Protein AF-A0A3D2FNV0-F1 (afdb_monomer)

Foldseek 3Di:
DQVVCVVVVHHDAEEQDQWDKDADPDPPDPPVPGIDTDAALQQVLVRLLVVLVVLVVVVLPHAYEYEGNDDLQCPLLCLLLVHDDYDDLVQLLFFLHPLLVVSSVVSNVVQCVVQVHPDSQSSNPRPQPDPDSSNSSSVSSVVVSVVSVPDPSNDDDPDPQPALADAFFDFQFDAFDQSLLRQFLQSQPQLQLLLCLLVVNLLSSLVSRCVRFLQLLLQLQFPLSVSQSNGLCVRFAHGFSSSLLSNQSLVPHDDNDQEADAAPPFEEEEEAQALLRLLLLQLLLSPRYQYEYEHLAQDHHPCSLAFFFCLRHPPVSVVSSNVSSVSSNYHYHYNGDCAPVNVVVNVVPGLFYEYQRAFPAADDPPAAPCPPPQADELRVVRRCVSVVVQQADAWEEEQEAQAPSSLRSQLSNLLNHYQYEYEYLADNVQRHYRVVSVVLSVLLVHHYHHQKDFHHWDADPVRKIKTWIFGWDFDAADPVRGTDTDGDPPRIDIDITPHYYYRHFGGHDHPPDDLQQCAADPQQQDGPPPRYGYADCNNVGDDGSSRSSSRSNNNSQSVCVVVVHDDDPDDDDDDPDDPVVLSVLSSDHDHADDQQADRSVPSSHSHHGGDRDDSVNSSVSSVSRSSSSQPPCSLCSSQNLSQKDKFFADWDKFFKWKWFQDPVFIDIDGDDIDTSHHGIRIEGEPVRDPPPCSSVRSRRHNDGCNPNHAYEYQDPVVVVPDQFHWADDQQKIWTHDNNWTKMWGDDDQWIWIDTQFKTWIAGPPPRHTPHMDGDPPDGIDIRPVVRVSNRCCVRPSVPPSRHCPDD

Sequence (807 aa):
MQKKAKENSVEFGLKLTNTLEVQNHKPIFPEYEKMMYMSGRSLHPISINVAAKLQNEFDGQLDISFSAGMDAFNVSDVLAANIKPITVCTDILKPGGYTRLAQYLHEINERFSEKGATTIDEFIFNGSGQTDVHRAGLEKLNLYAESVLDNPAYQKENKHFDSIKTTRTLTAYDCVSAPCIENCATDQEIPEYMHHVAQGDFNSAYETILNTNPMPGVTGSVCDHLCQQKCTRNNLDSTLLIREIKRFAQENSQGVQIEPKPFNGKTIAIVGAGPSGLSCAYFLAMDGFKVDIYEAKPFSGGMVSDAIPVFRLLDESINNDIDLVKSVGVDIHYNSDVDKNMFDTLQKDYDSIYLGAGAQNNKKLNIEGESLPNVMEPLAFLSKVRRGEINELGGRIAVIGGGNTAMDAARTSRRLGADVTIVYRRTMKEMPADIEEIVAALDEGITLEELTAPEKIYANDTENIFLTCSRMALGEADDSGRARPVKIEGSEIDLEFDTIIPSIGQDIAFDFLSWQDLRVNPETNETKIPNVFAGGDVVRGASSVINAVGDGRNAALNMIKAFGHSYSDANDRTLRLDKKEYQKKMAFREYGLTTPHLDPNKRINFDLVTRTLTQEEAMSEADRCLYCDEVCDVCVSVCPNLANLSYMASPKSYPVYSVSKTETGVNSKQDSIFKLSQEPQIINIGDFCNECGNCTTFCPTSGDPYKTKPQFYLSKQTYDLEEKGYWIDGKTLFSKNDGIQSSLKLTDGSYIYNSEAIDVKMDSSNYEILSAQFANGKSDLILSHLAEMISLFENLNQYPLLVSGES

Nearest PDB structures (foldseek):
  5jca-assembly1_L  TM=9.172E-01  e=2.139E-35  Pyrococcus furiosus
  8oh5-assembly1_C  TM=6.919E-01  e=1.071E-43  Sporomusa ovata DSM 2662
  4ylf-assembly1_B  TM=9.169E-01  e=2.251E-33  Thermotoga maritima MSB8
  5jfc-assembly1_L  TM=8.978E-01  e=2.188E-32  Pyrococcus furiosus
  5vj7-assembly1_A  TM=8.859E-01  e=4.537E-31  Pyrococcus furiosus COM1

Secondary structure (DSSP, 8-state):
-HHHHHHTT---EEEE-S-EEEE--STTS-TT--EEEE-GGGGHHHHHHHHHHHHHHTTT-SEEEE-TT--TTTHHHHHHTT--SB--HHHHTSTTGGGGHHHHHHHHHHHHHHTT-SSHHHHHHTTS--SSHHHHHHHHHHHHHHHTTS-GGGSPP------S--SPPP-SS-----HHHHTSTT---HHHHHHHHHTT-HHHHHHHHHTT-S-HHHHHHH---HHHHT-GGGGTS----HHHHHHHHHHH-------PPPP-S-EEEEE--SHHHHHHHHHHHHTT-EEEEE-SSSSSSTHHHHTS-TTTS-HHHHHHHHHHHHHTT-EEETT----HHHHHHHHHHSSEEEE-----EEPP---BTTTSTTB--HHHHHHHHHTTS-----SEEEEE--SHHHHHHHHHHHHTT-EEEEE-SS-GGG--S-HHHHHHHHHTT-EEE-SEEEEEEEE-TTS-EEEEEEEEEEEEE-TTSPEEEEE-TT--EEEEESEEEE---EE---SSS-TTTS---TTT-B-SSTTEEE-THHHHSS--HHHHHHHHHHHHHHHHHHTTPPP-----PPPS--HHHHHHHHHS----PPP-BPPGGGTTSSS-SBPPPPHHHHHHHHHT---TTT---HHHHT-TT--EEEEEPPPEEEEEEEEEEETTEEEEEEEEEEEE--SEEEEEEGGG-----HHHHH-SSSS-HHHHSPEE-SSHHHHHH-SSEEEEETTEEEEEETTEEEEEEEETTEEEEEESSEEEEEETTT--EEEEEEPTT--EEE-HHHHHHHHHHHHHTT-HHHH-S--

Solvent-accessible surface area (backbone atoms only — not comparable to full-atom values): 42926 Å² total; per-residue (Å²): 105,60,69,58,21,59,78,66,78,45,84,65,70,46,75,51,50,67,60,43,85,39,78,45,87,61,91,84,54,61,89,86,52,57,63,40,73,46,46,32,54,70,33,23,50,59,48,44,39,49,48,36,58,50,27,67,77,44,67,31,68,61,45,33,30,42,30,38,30,36,40,54,85,52,47,52,60,43,45,29,25,64,45,50,60,74,42,47,62,76,46,37,56,26,54,24,6,74,56,25,52,58,40,33,52,48,48,39,50,53,56,24,56,79,52,74,26,93,47,72,67,46,43,25,35,54,92,54,89,50,96,45,64,37,56,21,4,42,56,44,28,47,56,49,39,57,54,42,73,79,34,72,86,48,52,85,73,92,71,89,59,92,55,50,55,45,90,50,69,55,46,53,66,57,71,58,51,35,50,32,24,80,56,31,60,41,56,45,57,57,60,55,29,27,48,26,32,40,72,70,36,25,44,62,15,33,52,50,43,48,77,49,39,65,42,42,39,47,44,22,50,67,45,85,54,57,23,42,51,22,28,74,34,63,64,57,55,43,47,61,64,63,40,50,46,44,26,36,23,54,77,64,38,74,87,80,82,76,81,45,44,72,79,66,87,47,39,37,39,27,36,20,38,14,54,13,25,45,25,22,44,36,56,34,16,44,66,6,34,47,34,42,31,32,16,57,44,90,64,67,39,42,60,71,67,36,42,57,52,54,30,60,45,51,68,68,35,45,48,54,24,52,50,52,36,40,69,43,63,43,46,75,42,58,61,35,67,76,50,68,70,50,48,64,45,50,67,72,78,28,74,31,39,38,44,15,66,27,38,75,33,74,47,77,88,87,43,56,49,66,85,39,90,50,44,41,57,46,59,62,49,35,28,34,39,73,73,64,75,44,78,68,72,40,58,37,33,38,24,34,32,45,32,54,68,23,44,50,52,41,52,49,42,41,41,26,62,25,49,39,36,34,36,21,43,43,50,80,90,68,37,76,29,56,62,69,51,54,51,51,35,47,62,63,67,40,43,76,43,54,26,28,37,84,61,36,37,49,66,50,100,82,72,51,31,34,41,32,26,33,36,36,44,80,48,66,58,44,98,84,68,43,59,33,64,38,78,42,85,92,44,71,44,78,44,80,30,68,35,38,29,61,30,72,54,51,36,69,65,61,91,83,57,53,76,76,47,53,44,51,42,93,88,51,22,36,28,74,49,87,60,30,30,49,22,22,26,51,61,74,36,84,75,55,65,51,48,16,30,15,33,9,40,54,33,26,56,34,49,44,42,74,75,72,46,83,87,79,90,83,71,90,78,76,85,89,64,57,73,67,59,46,49,51,61,42,20,44,74,64,76,57,80,72,83,60,55,61,58,53,91,68,64,57,56,70,62,62,37,63,58,77,59,52,70,68,56,38,22,58,46,27,55,68,60,74,44,31,61,70,47,55,65,42,39,35,34,17,29,91,61,60,18,33,43,76,48,76,38,77,62,45,77,34,73,16,38,34,38,36,65,51,101,88,49,71,50,74,42,84,69,52,69,50,68,44,74,51,37,69,38,50,36,24,32,51,85,45,52,79,80,80,51,54,29,32,77,70,28,42,38,59,38,45,52,83,76,47,20,55,34,33,29,83,44,70,72,61,43,70,76,49,45,60,33,32,35,58,56,84,59,30,42,38,37,32,56,86,61,50,54,35,38,40,32,67,51,99,68,26,36,41,36,42,39,80,55,38,37,37,35,27,35,65,88,78,68,46,79,76,45,67,47,68,32,93,96,58,54,71,48,72,39,55,66,56,33,50,51,50,54,49,44,77,59,42,63,76,36,64,80,57,61,62,86,79,131

Mean predicted aligned error: 7.83 Å

Structure (mmCIF, N/CA/C/O backbone):
data_AF-A0A3D2FNV0-F1
#
_entry.id   AF-A0A3D2FNV0-F1
#
loop_
_atom_site.group_PDB
_atom_site.id
_atom_site.type_symbol
_atom_site.label_atom_id
_atom_site.label_alt_id
_atom_site.label_comp_id
_atom_site.label_asym_id
_atom_site.label_entity_id
_atom_site.label_seq_id
_atom_site.pdbx_PDB_ins_code
_atom_site.Cartn_x
_atom_site.Cartn_y
_atom_site.Cartn_z
_atom_site.occupancy
_atom_site.B_iso_or_equiv
_atom_site.auth_seq_id
_atom_site.auth_comp_id
_atom_site.auth_asym_id
_atom_site.auth_atom_id
_atom_site.pdbx_PDB_model_num
ATOM 1 N N . MET A 1 1 ? 48.115 18.702 12.055 1.00 82.12 1 MET A N 1
ATOM 2 C CA . MET A 1 1 ? 47.336 18.275 13.238 1.00 82.12 1 MET A CA 1
ATOM 3 C C . MET A 1 1 ? 48.020 17.161 14.025 1.00 82.12 1 MET A C 1
ATOM 5 O O . MET A 1 1 ? 48.356 17.422 15.167 1.00 82.12 1 MET A O 1
ATOM 9 N N . GLN A 1 2 ? 48.339 15.997 13.442 1.00 83.19 2 GLN A N 1
ATOM 10 C CA . GLN A 1 2 ? 49.035 14.897 14.149 1.00 83.19 2 GLN A CA 1
ATOM 11 C C . GLN A 1 2 ? 50.305 15.325 14.906 1.00 83.19 2 GLN A C 1
ATOM 13 O O . GLN A 1 2 ? 50.488 14.961 16.061 1.00 83.19 2 GLN A O 1
ATOM 18 N N . LYS A 1 3 ? 51.160 16.161 14.295 1.00 87.44 3 LYS A N 1
ATOM 19 C CA . LYS A 1 3 ? 52.331 16.731 14.985 1.00 87.44 3 LYS A CA 1
ATOM 20 C C . LYS A 1 3 ? 51.935 17.501 16.253 1.00 87.44 3 LYS A C 1
ATOM 22 O O . LYS A 1 3 ? 52.532 17.302 17.300 1.00 87.44 3 LYS A O 1
ATOM 27 N N . LYS A 1 4 ? 50.893 18.335 16.163 1.00 92.75 4 LYS A N 1
ATOM 28 C CA . LYS A 1 4 ? 50.377 19.118 17.291 1.00 92.75 4 LYS A CA 1
ATOM 29 C C . LYS A 1 4 ? 49.771 18.217 18.369 1.00 92.75 4 LYS A C 1
ATOM 31 O O . LYS A 1 4 ? 49.969 18.483 19.545 1.00 92.75 4 LYS A O 1
ATOM 36 N N . ALA A 1 5 ? 49.083 17.150 17.972 1.00 90.00 5 ALA A N 1
ATOM 37 C CA . ALA A 1 5 ? 48.528 16.162 18.889 1.00 90.00 5 ALA A CA 1
ATOM 38 C C . ALA A 1 5 ? 49.647 15.468 19.692 1.00 90.00 5 ALA A C 1
ATOM 40 O O . ALA A 1 5 ? 49.638 15.519 20.921 1.00 90.00 5 ALA A O 1
ATOM 41 N N . LYS A 1 6 ? 50.701 14.993 19.005 1.00 89.75 6 LYS A N 1
ATOM 42 C CA . LYS A 1 6 ? 51.916 14.435 19.632 1.00 89.75 6 LYS A CA 1
ATOM 43 C C . LYS A 1 6 ? 52.601 15.421 20.584 1.00 89.75 6 LYS A C 1
ATOM 45 O O . LYS A 1 6 ? 52.977 15.040 21.683 1.00 89.75 6 LYS A O 1
ATOM 50 N N . GLU A 1 7 ? 52.731 16.690 20.191 1.00 96.31 7 GLU A N 1
ATOM 51 C CA . GLU A 1 7 ? 53.299 17.751 21.044 1.00 96.31 7 GLU A CA 1
ATOM 52 C C . GLU A 1 7 ? 52.488 18.007 22.327 1.00 96.31 7 GLU A C 1
ATOM 54 O O . GLU A 1 7 ? 53.035 18.548 23.283 1.00 96.31 7 GLU A O 1
ATOM 59 N N . ASN A 1 8 ? 51.198 17.659 22.347 1.00 95.31 8 ASN A N 1
ATOM 60 C CA . ASN A 1 8 ? 50.289 17.899 23.473 1.00 95.31 8 ASN A CA 1
ATOM 61 C C . ASN A 1 8 ? 49.844 16.600 24.170 1.00 95.31 8 ASN A C 1
ATOM 63 O O . ASN A 1 8 ? 48.942 16.653 25.000 1.00 95.31 8 ASN A O 1
ATOM 67 N N . SER A 1 9 ? 50.455 15.451 23.851 1.00 94.38 9 SER A N 1
ATOM 68 C CA . SER A 1 9 ? 50.088 14.134 24.400 1.00 94.38 9 SER A CA 1
ATOM 69 C C . SER A 1 9 ? 48.603 13.781 24.223 1.00 94.38 9 SER A C 1
ATOM 71 O O . SER A 1 9 ? 47.982 13.213 25.118 1.00 94.38 9 SER A O 1
ATOM 73 N N . VAL A 1 10 ? 48.036 14.132 23.067 1.00 92.06 10 VAL A N 1
ATOM 74 C CA . VAL A 1 10 ? 46.675 13.755 22.655 1.00 92.06 10 VAL A CA 1
ATOM 75 C C . VAL A 1 10 ? 46.711 13.027 21.311 1.00 92.06 10 VAL A C 1
ATOM 77 O O . VAL A 1 10 ? 47.687 13.129 20.565 1.00 92.06 10 VAL A O 1
ATOM 80 N N . GLU A 1 11 ? 45.641 12.304 20.990 1.00 85.81 11 GLU A N 1
ATOM 81 C CA . GLU A 1 11 ? 45.481 11.592 19.719 1.00 85.81 11 GLU A CA 1
ATOM 82 C C . GLU A 1 11 ? 44.755 12.455 18.680 1.00 85.81 11 GLU A C 1
ATOM 84 O O . GLU A 1 11 ? 44.033 13.401 19.005 1.00 85.81 11 GLU A O 1
ATOM 89 N N . PHE A 1 12 ? 44.982 12.154 17.403 1.00 88.69 12 PHE A N 1
ATOM 90 C CA . PHE A 1 12 ? 44.291 12.797 16.292 1.00 88.69 12 PHE A CA 1
ATOM 91 C C . PHE A 1 12 ? 43.546 11.733 15.499 1.00 88.69 12 PHE A C 1
ATOM 93 O O . PHE A 1 12 ? 44.180 10.887 14.878 1.00 88.69 12 PHE A O 1
ATOM 100 N N . GLY A 1 13 ? 42.223 11.845 15.473 1.00 88.88 13 GLY A N 1
ATOM 101 C CA . GLY A 1 13 ? 41.358 11.022 14.641 1.00 88.88 13 GLY A CA 1
ATOM 102 C C . GLY A 1 13 ? 40.460 11.871 13.751 1.00 88.88 13 GLY A C 1
ATOM 103 O O . GLY A 1 13 ? 40.334 13.089 13.921 1.00 88.88 13 GLY A O 1
ATOM 104 N N . LEU A 1 14 ? 39.816 11.206 12.804 1.00 91.88 14 LEU A N 1
ATOM 105 C CA . LEU A 1 14 ? 38.836 11.782 11.900 1.00 91.88 14 LEU A CA 1
ATOM 106 C C . LEU A 1 14 ? 37.479 11.112 12.114 1.00 91.88 14 LEU A C 1
ATOM 108 O O . LEU A 1 14 ? 37.385 9.895 12.223 1.00 91.88 14 LEU A O 1
ATOM 112 N N . LYS A 1 15 ? 36.403 11.900 12.124 1.00 90.69 15 LYS A N 1
ATOM 113 C CA . LYS A 1 15 ? 35.038 11.372 12.068 1.00 90.69 15 LYS A CA 1
ATOM 114 C C . LYS A 1 15 ? 34.492 11.548 10.656 1.00 90.69 15 LYS A C 1
ATOM 116 O O . LYS A 1 15 ? 34.260 12.678 10.231 1.00 90.69 15 LYS A O 1
ATOM 121 N N . LEU A 1 16 ? 34.293 10.447 9.939 1.00 88.19 16 LEU A N 1
ATOM 122 C CA . LEU A 1 16 ? 33.635 10.455 8.635 1.00 88.19 16 LEU A CA 1
ATOM 123 C C . LEU A 1 16 ? 32.112 10.430 8.804 1.00 88.19 16 LEU A C 1
ATOM 125 O O . LEU A 1 16 ? 31.579 9.794 9.711 1.00 88.19 16 LEU A O 1
ATOM 129 N N . THR A 1 17 ? 31.457 11.231 7.963 1.00 73.88 17 THR A N 1
ATOM 130 C CA . THR A 1 17 ? 30.231 11.985 8.270 1.00 73.88 17 THR A CA 1
ATOM 131 C C . THR A 1 17 ? 28.994 11.125 8.568 1.00 73.88 17 THR A C 1
ATOM 133 O O . THR A 1 17 ? 28.921 9.943 8.237 1.00 73.88 17 THR A O 1
ATOM 136 N N . ASN A 1 18 ? 27.995 11.746 9.207 1.00 75.31 18 ASN A N 1
ATOM 137 C CA . ASN A 1 18 ? 26.646 11.186 9.370 1.00 75.31 18 ASN A CA 1
ATOM 138 C C . ASN A 1 18 ? 25.704 11.611 8.224 1.00 75.31 18 ASN A C 1
ATOM 140 O O . ASN A 1 18 ? 24.729 10.930 7.914 1.00 75.31 18 ASN A O 1
ATOM 144 N N . THR A 1 19 ? 25.998 12.758 7.610 1.00 87.69 19 THR A N 1
ATOM 145 C CA . THR A 1 19 ? 25.214 13.387 6.547 1.00 87.69 19 THR A CA 1
ATOM 146 C C . THR A 1 19 ? 26.126 14.111 5.555 1.00 87.69 19 THR A C 1
ATOM 148 O O . THR A 1 19 ? 27.211 14.579 5.914 1.00 87.69 19 THR A O 1
ATOM 151 N N . LEU A 1 20 ? 25.688 14.218 4.305 1.00 90.00 20 LEU A N 1
ATOM 152 C CA . LEU A 1 20 ? 26.332 15.001 3.252 1.00 90.00 20 LEU A CA 1
ATOM 153 C C . LEU A 1 20 ? 25.343 16.044 2.736 1.00 90.00 20 LEU A C 1
ATOM 155 O O . LEU A 1 20 ? 24.227 15.697 2.360 1.00 90.00 20 LEU A O 1
ATOM 159 N N . GLU A 1 21 ? 25.741 17.312 2.733 1.00 90.44 21 GLU A N 1
ATOM 160 C CA . GLU A 1 21 ? 24.933 18.394 2.170 1.00 90.44 21 GLU A CA 1
ATOM 161 C C . GLU A 1 21 ? 24.800 18.222 0.650 1.00 90.44 21 GLU A C 1
ATOM 163 O O . GLU A 1 21 ? 25.788 17.996 -0.052 1.00 90.44 21 GLU A O 1
ATOM 168 N N . VAL A 1 22 ? 23.571 18.310 0.145 1.00 90.19 22 VAL A N 1
ATOM 169 C CA . VAL A 1 22 ? 23.242 18.251 -1.282 1.00 90.19 22 VAL A CA 1
ATOM 170 C C . VAL A 1 22 ? 22.210 19.318 -1.631 1.00 90.19 22 VAL A C 1
ATOM 172 O O . VAL A 1 22 ? 21.491 19.822 -0.768 1.00 90.19 22 VAL A O 1
ATOM 175 N N . GLN A 1 23 ? 22.106 19.655 -2.916 1.00 89.56 23 GLN A N 1
ATOM 176 C CA . GLN A 1 23 ? 21.124 20.626 -3.388 1.00 89.56 23 GLN A CA 1
ATOM 177 C C . GLN A 1 23 ? 19.693 20.126 -3.144 1.00 89.56 23 GLN A C 1
ATOM 179 O O . GLN A 1 23 ? 19.322 19.020 -3.563 1.00 89.56 23 GLN A O 1
ATOM 184 N N . ASN A 1 24 ? 18.872 20.964 -2.509 1.00 85.56 24 ASN A N 1
ATOM 185 C CA . ASN A 1 24 ? 17.446 20.710 -2.409 1.00 85.56 24 ASN A CA 1
ATOM 186 C C . ASN A 1 24 ? 16.794 20.914 -3.783 1.00 85.56 24 ASN A C 1
ATOM 188 O O . ASN A 1 24 ? 16.793 22.007 -4.342 1.00 85.56 24 ASN A O 1
ATOM 192 N N . HIS A 1 25 ? 16.247 19.832 -4.319 1.00 79.00 25 HIS A N 1
ATOM 193 C CA . HIS A 1 25 ? 15.528 19.786 -5.591 1.00 79.00 25 HIS A CA 1
ATOM 194 C C . HIS A 1 25 ? 14.092 19.272 -5.399 1.00 79.00 25 HIS A C 1
ATOM 196 O O . HIS A 1 25 ? 13.415 18.949 -6.376 1.00 79.00 25 HIS A O 1
ATOM 202 N N . LYS A 1 26 ? 13.638 19.131 -4.144 1.00 72.44 26 LYS A N 1
ATOM 203 C CA . LYS A 1 26 ? 12.321 18.594 -3.792 1.00 72.44 26 LYS A CA 1
ATOM 204 C C . LYS A 1 26 ? 11.427 19.689 -3.199 1.00 72.44 26 LYS A C 1
ATOM 206 O O . LYS A 1 26 ? 11.909 20.491 -2.402 1.00 72.44 26 LYS A O 1
ATOM 211 N N . PRO A 1 27 ? 10.110 19.658 -3.462 1.00 70.81 27 PRO A N 1
ATOM 212 C CA . PRO A 1 27 ? 9.153 20.617 -2.904 1.00 70.81 27 PRO A CA 1
ATOM 213 C C . PRO A 1 27 ? 8.766 20.311 -1.440 1.00 70.81 27 PRO A C 1
ATOM 215 O O . PRO A 1 27 ? 7.702 20.709 -0.986 1.00 70.81 27 PRO A O 1
ATOM 218 N N . ILE A 1 28 ? 9.586 19.544 -0.708 1.00 72.56 28 ILE A N 1
ATOM 219 C CA . ILE A 1 28 ? 9.286 19.111 0.670 1.00 72.56 28 ILE A CA 1
ATOM 220 C C . ILE A 1 28 ? 9.625 20.215 1.677 1.00 72.56 28 ILE A C 1
ATOM 222 O O . ILE A 1 28 ? 8.922 20.391 2.669 1.00 72.56 28 ILE A O 1
ATOM 226 N N . PHE A 1 29 ? 10.713 20.944 1.433 1.00 79.25 29 PHE A N 1
ATOM 227 C CA . PHE A 1 29 ? 11.130 22.058 2.275 1.00 79.25 29 PHE A CA 1
ATOM 228 C C . PHE A 1 29 ? 10.614 23.384 1.700 1.00 79.25 29 PHE A C 1
ATOM 230 O O . PHE A 1 29 ? 10.354 23.458 0.495 1.00 79.25 29 PHE A O 1
ATOM 237 N N . PRO A 1 30 ? 10.484 24.438 2.527 1.00 83.00 30 PRO A N 1
ATOM 238 C CA . PRO A 1 30 ? 10.167 25.778 2.041 1.00 83.00 30 PRO A CA 1
ATOM 239 C C . PRO A 1 30 ? 11.104 26.214 0.905 1.00 83.00 30 PRO A C 1
ATOM 241 O O . PRO A 1 30 ? 12.282 25.874 0.927 1.00 83.00 30 PRO A O 1
ATOM 244 N N . GLU A 1 31 ? 10.625 27.019 -0.049 1.00 80.56 31 GLU A N 1
ATOM 245 C CA . GLU A 1 31 ? 11.402 27.414 -1.245 1.00 80.56 31 GLU A CA 1
ATOM 246 C C . GLU A 1 31 ? 12.748 28.096 -0.937 1.00 80.56 31 GLU A C 1
ATOM 248 O O . GLU A 1 31 ? 13.670 28.073 -1.753 1.00 80.56 31 GLU A O 1
ATOM 253 N N . TYR A 1 32 ? 12.880 28.711 0.241 1.00 87.56 32 TYR A N 1
ATOM 254 C CA . TYR A 1 32 ? 14.132 29.329 0.676 1.00 87.56 32 TYR A CA 1
ATOM 255 C C . TYR A 1 32 ? 15.189 28.310 1.130 1.00 87.56 32 TYR A C 1
ATOM 257 O O . TYR A 1 32 ? 16.366 28.666 1.222 1.00 87.56 32 TYR A O 1
ATOM 265 N N . GLU A 1 33 ? 14.795 27.070 1.423 1.00 90.88 33 GLU A N 1
ATOM 266 C CA . GLU A 1 33 ? 15.699 26.005 1.837 1.00 90.88 33 GLU A CA 1
ATOM 267 C C . GLU A 1 33 ? 16.370 25.396 0.604 1.00 90.88 33 GLU A C 1
ATOM 269 O O . GLU A 1 33 ? 15.795 24.581 -0.120 1.00 90.88 33 GLU A O 1
ATOM 274 N N . LYS A 1 34 ? 17.602 25.832 0.333 1.00 88.38 34 LYS A N 1
ATOM 275 C CA . LYS A 1 34 ? 18.362 25.433 -0.863 1.00 88.38 34 LYS A CA 1
ATOM 276 C C . LYS A 1 34 ? 19.152 24.142 -0.671 1.00 88.38 34 LYS A C 1
ATOM 278 O O . LYS A 1 34 ? 19.673 23.608 -1.653 1.00 88.38 34 LYS A O 1
ATOM 283 N N . MET A 1 35 ? 19.254 23.649 0.561 1.00 90.38 35 MET A N 1
ATOM 284 C CA . MET A 1 35 ? 20.056 22.481 0.912 1.00 90.38 35 MET A CA 1
ATOM 285 C C . MET A 1 35 ? 19.207 21.394 1.570 1.00 90.38 35 MET A C 1
ATOM 287 O O . MET A 1 35 ? 18.215 21.650 2.242 1.00 90.38 35 MET A O 1
ATOM 291 N N . MET A 1 36 ? 19.606 20.146 1.364 1.00 89.25 36 MET A N 1
ATOM 292 C CA . MET A 1 36 ? 19.094 18.990 2.091 1.00 89.25 36 MET A CA 1
ATOM 293 C C . MET A 1 36 ? 20.257 18.050 2.417 1.00 89.25 36 MET A C 1
ATOM 295 O O . MET A 1 36 ? 21.353 18.193 1.878 1.00 89.25 36 MET A O 1
ATOM 299 N N . TYR A 1 37 ? 20.035 17.073 3.293 1.00 88.19 37 TYR A N 1
ATOM 300 C CA . TYR A 1 37 ? 21.086 16.152 3.724 1.00 88.19 37 TYR A CA 1
ATOM 301 C C . TYR A 1 37 ? 20.868 14.751 3.151 1.00 88.19 37 TYR A C 1
ATOM 303 O O . TYR A 1 37 ? 19.834 14.126 3.381 1.00 88.19 37 TYR A O 1
ATOM 311 N N . MET A 1 38 ? 21.867 14.241 2.434 1.00 87.81 38 MET A N 1
ATOM 312 C CA . MET A 1 38 ? 21.982 12.830 2.084 1.00 87.81 38 MET A CA 1
ATOM 313 C C . MET A 1 38 ? 22.518 12.053 3.291 1.00 87.81 38 MET A C 1
ATOM 315 O O . MET A 1 38 ? 23.498 12.458 3.914 1.00 87.81 38 MET A O 1
ATOM 319 N N . SER A 1 39 ? 21.896 10.925 3.618 1.00 88.44 39 SER A N 1
ATOM 320 C CA . SER A 1 39 ? 22.317 10.034 4.701 1.00 88.44 39 SER A CA 1
ATOM 321 C C . SER A 1 39 ? 21.977 8.582 4.365 1.00 88.44 39 SER A C 1
ATOM 323 O O . SER A 1 39 ? 21.371 8.294 3.331 1.00 88.44 39 SER A O 1
ATOM 325 N N . GLY A 1 40 ? 22.365 7.654 5.241 1.00 88.12 40 GLY A N 1
ATOM 326 C CA . GLY A 1 40 ? 22.026 6.246 5.077 1.00 88.12 40 GLY A CA 1
ATOM 327 C C . GLY A 1 40 ? 22.731 5.597 3.881 1.00 88.12 40 GLY A C 1
ATOM 328 O O . GLY A 1 40 ? 23.848 5.961 3.517 1.00 88.12 40 GLY A O 1
ATOM 329 N N . ARG A 1 41 ? 22.049 4.624 3.275 1.00 88.94 41 ARG A N 1
ATOM 330 C CA . ARG A 1 41 ? 22.549 3.722 2.227 1.00 88.94 41 ARG A CA 1
ATOM 331 C C . ARG A 1 41 ? 23.262 4.436 1.073 1.00 88.94 41 ARG A C 1
ATOM 333 O O . ARG A 1 41 ? 24.343 4.024 0.681 1.00 88.94 41 ARG A O 1
ATOM 340 N N . SER A 1 42 ? 22.707 5.542 0.576 1.00 89.00 42 SER A N 1
ATOM 341 C CA . SER A 1 42 ? 23.282 6.280 -0.559 1.00 89.00 42 SER A CA 1
ATOM 342 C C . SER A 1 42 ? 24.590 7.005 -0.227 1.00 89.00 42 SER A C 1
ATOM 344 O O . SER A 1 42 ? 25.377 7.286 -1.125 1.00 89.00 42 SER A O 1
ATOM 346 N N . LEU A 1 43 ? 24.832 7.324 1.050 1.00 92.62 43 LEU A N 1
ATOM 347 C CA . LEU A 1 43 ? 26.064 7.984 1.488 1.00 92.62 43 LEU A CA 1
ATOM 348 C C . LEU A 1 43 ? 27.229 6.989 1.634 1.00 92.62 43 LEU A C 1
ATOM 350 O O . LEU A 1 43 ? 28.390 7.385 1.519 1.00 92.62 43 LEU A O 1
ATOM 354 N N . HIS A 1 44 ? 26.932 5.705 1.859 1.00 94.69 44 HIS A N 1
ATOM 355 C CA . HIS A 1 44 ? 27.939 4.698 2.185 1.00 94.69 44 HIS A CA 1
ATOM 356 C C . HIS A 1 44 ? 29.044 4.561 1.119 1.00 94.69 44 HIS A C 1
ATOM 358 O O . HIS A 1 44 ? 30.213 4.700 1.495 1.00 94.69 44 HIS A O 1
ATOM 364 N N . PRO A 1 45 ? 28.743 4.405 -0.194 1.00 94.81 45 PRO A N 1
ATOM 365 C CA . PRO A 1 45 ? 29.787 4.258 -1.212 1.00 94.81 45 PRO A CA 1
ATOM 366 C C . PRO A 1 45 ? 30.719 5.465 -1.292 1.00 94.81 45 PRO A C 1
ATOM 368 O O . PRO A 1 45 ? 31.928 5.310 -1.455 1.00 94.81 45 PRO A O 1
ATOM 371 N N . ILE A 1 46 ? 30.171 6.672 -1.121 1.00 94.31 46 ILE A N 1
ATOM 372 C CA . ILE A 1 46 ? 30.941 7.919 -1.138 1.00 94.31 46 ILE A CA 1
ATOM 373 C C . ILE A 1 46 ? 31.902 7.938 0.052 1.00 94.31 46 ILE A C 1
ATOM 375 O O . ILE A 1 46 ? 33.105 8.145 -0.112 1.00 94.31 46 ILE A O 1
ATOM 379 N N . SER A 1 47 ? 31.385 7.711 1.259 1.00 95.12 47 SER A N 1
ATOM 380 C CA . SER A 1 47 ? 32.172 7.836 2.483 1.00 95.12 47 SER A CA 1
ATOM 381 C C . SER A 1 47 ? 33.221 6.745 2.642 1.00 95.12 47 SER A C 1
ATOM 383 O O . SER A 1 47 ? 34.319 7.055 3.105 1.00 95.12 47 SER A O 1
ATOM 385 N N . ILE A 1 48 ? 32.941 5.502 2.237 1.00 96.44 48 ILE A N 1
ATOM 386 C CA . ILE A 1 48 ? 33.942 4.430 2.309 1.00 96.44 48 ILE A CA 1
ATOM 387 C C . ILE A 1 48 ? 35.067 4.638 1.287 1.00 96.44 48 ILE A C 1
ATOM 389 O O . ILE A 1 48 ? 36.233 4.438 1.613 1.00 96.44 48 ILE A O 1
ATOM 393 N N . ASN A 1 49 ? 34.760 5.170 0.098 1.00 96.88 49 ASN A N 1
ATOM 394 C CA . ASN A 1 49 ? 35.780 5.555 -0.881 1.00 96.88 49 ASN A CA 1
ATOM 395 C C . ASN A 1 49 ? 36.624 6.748 -0.404 1.00 96.88 49 ASN A C 1
ATOM 397 O O . ASN A 1 49 ? 37.827 6.807 -0.661 1.00 96.88 49 ASN A O 1
ATOM 401 N N . VAL A 1 50 ? 36.033 7.696 0.333 1.00 95.94 50 VAL A N 1
ATOM 402 C CA . VAL A 1 50 ? 36.796 8.757 1.014 1.00 95.94 50 VAL A CA 1
ATOM 403 C C . VAL A 1 50 ? 37.689 8.170 2.110 1.00 95.94 50 VAL A C 1
ATOM 405 O O . VAL A 1 50 ? 38.852 8.561 2.206 1.00 95.94 50 VAL A O 1
ATOM 408 N N . ALA A 1 51 ? 37.187 7.214 2.899 1.00 96.31 51 ALA A N 1
ATOM 409 C CA . ALA A 1 51 ? 37.979 6.520 3.912 1.00 96.31 51 ALA A CA 1
ATOM 410 C C . ALA A 1 51 ? 39.182 5.804 3.286 1.00 96.31 51 ALA A C 1
ATOM 412 O O . ALA A 1 51 ? 40.296 5.975 3.772 1.00 96.31 51 ALA A O 1
ATOM 413 N N . ALA A 1 52 ? 38.980 5.087 2.176 1.00 97.50 52 ALA A N 1
ATOM 414 C CA . ALA A 1 52 ? 40.051 4.431 1.431 1.00 97.50 52 ALA A CA 1
ATOM 415 C C . ALA A 1 52 ? 41.107 5.439 0.963 1.00 97.50 52 ALA A C 1
ATOM 417 O O . ALA A 1 52 ? 42.293 5.262 1.235 1.00 97.50 52 ALA A O 1
ATOM 418 N N . LYS A 1 53 ? 40.701 6.550 0.335 1.00 97.19 53 LYS A N 1
ATOM 419 C CA . LYS A 1 53 ? 41.640 7.601 -0.103 1.00 97.19 53 LYS A CA 1
ATOM 420 C C . LYS A 1 53 ? 42.484 8.149 1.046 1.00 97.19 53 LYS A C 1
ATOM 422 O O . LYS A 1 53 ? 43.691 8.294 0.898 1.00 97.19 53 LYS A O 1
ATOM 427 N N . LEU A 1 54 ? 41.856 8.434 2.186 1.00 95.00 54 LEU A N 1
ATOM 428 C CA . LEU A 1 54 ? 42.560 8.937 3.362 1.00 95.00 54 LEU A CA 1
ATOM 429 C C . LEU A 1 54 ? 43.493 7.876 3.944 1.00 95.00 54 LEU A C 1
ATOM 431 O O . LEU A 1 54 ? 44.656 8.165 4.185 1.00 95.00 54 LEU A O 1
ATOM 435 N N . GLN A 1 55 ? 43.031 6.643 4.127 1.00 95.44 55 GLN A N 1
ATOM 436 C CA . GLN A 1 55 ? 43.874 5.597 4.698 1.00 95.44 55 GLN A CA 1
ATOM 437 C C . GLN A 1 55 ? 45.074 5.253 3.810 1.00 95.44 55 GLN A C 1
ATOM 439 O O . GLN A 1 55 ? 46.133 4.965 4.354 1.00 95.44 55 GLN A O 1
ATOM 444 N N . ASN A 1 56 ? 44.966 5.351 2.480 1.00 96.44 56 ASN A N 1
ATOM 445 C CA . ASN A 1 56 ? 46.128 5.200 1.594 1.00 96.44 56 ASN A CA 1
ATOM 446 C C . ASN A 1 56 ? 47.165 6.326 1.781 1.00 96.44 56 ASN A C 1
ATOM 448 O O . ASN A 1 56 ? 48.356 6.060 1.693 1.00 96.44 56 ASN A O 1
ATOM 452 N N . GLU A 1 57 ? 46.743 7.559 2.080 1.00 94.69 57 GLU A N 1
ATOM 453 C CA . GLU A 1 57 ? 47.663 8.675 2.378 1.00 94.69 57 GLU A CA 1
ATOM 454 C C . GLU A 1 57 ? 48.353 8.516 3.746 1.00 94.69 57 GLU A C 1
ATOM 456 O O . GLU A 1 57 ? 49.455 9.013 3.962 1.00 94.69 57 GLU A O 1
ATOM 461 N N . PHE A 1 58 ? 47.701 7.824 4.683 1.00 91.81 58 PHE A N 1
ATOM 462 C CA . PHE A 1 58 ? 48.177 7.634 6.056 1.00 91.81 58 PHE A CA 1
ATOM 463 C C . PHE A 1 58 ? 48.658 6.203 6.349 1.00 91.81 58 PHE A C 1
ATOM 465 O O . PHE A 1 58 ? 48.782 5.840 7.520 1.00 91.81 58 PHE A O 1
ATOM 472 N N . ASP A 1 59 ? 48.915 5.384 5.325 1.00 90.69 59 ASP A N 1
ATOM 473 C CA . ASP A 1 59 ? 49.367 3.988 5.449 1.00 90.69 59 ASP A CA 1
ATOM 474 C C . ASP A 1 59 ? 48.510 3.133 6.415 1.00 90.69 59 ASP A C 1
ATOM 476 O O . ASP A 1 59 ? 49.024 2.298 7.163 1.00 90.69 59 ASP A O 1
ATOM 480 N N . GLY A 1 60 ? 47.193 3.366 6.450 1.00 91.44 60 GLY A N 1
ATOM 481 C CA . GLY A 1 60 ? 46.248 2.666 7.332 1.00 91.44 60 GLY A CA 1
ATOM 482 C C . GLY A 1 60 ? 46.297 3.089 8.808 1.00 91.44 60 GLY A C 1
ATOM 483 O O . GLY A 1 60 ? 45.633 2.472 9.645 1.00 91.44 60 GLY A O 1
ATOM 484 N N . GLN A 1 61 ? 47.090 4.108 9.158 1.00 90.19 61 GLN A N 1
ATOM 485 C CA . GLN A 1 61 ? 47.310 4.545 10.545 1.00 90.19 61 GLN A CA 1
ATOM 486 C C . GLN A 1 61 ? 46.375 5.667 11.006 1.00 90.19 61 GLN A C 1
ATOM 488 O O . GLN A 1 61 ? 46.482 6.115 12.147 1.00 90.19 61 GLN A O 1
ATOM 493 N N . LEU A 1 62 ? 45.505 6.190 10.139 1.00 91.12 62 LEU A N 1
ATOM 494 C CA . LEU A 1 62 ? 44.580 7.241 10.548 1.00 91.12 62 LEU A CA 1
ATOM 495 C C . LEU A 1 62 ? 43.431 6.626 11.352 1.00 91.12 62 LEU A C 1
ATOM 497 O O . LEU A 1 62 ? 42.693 5.791 10.835 1.00 91.12 62 LEU A O 1
ATOM 501 N N . ASP A 1 63 ? 43.227 7.086 12.584 1.00 90.06 63 ASP A N 1
ATOM 502 C CA . ASP A 1 63 ? 42.059 6.683 13.366 1.00 90.06 63 ASP A CA 1
ATOM 503 C C . ASP A 1 63 ? 40.793 7.299 12.766 1.00 90.06 63 ASP A C 1
ATOM 505 O O . ASP A 1 63 ? 40.640 8.524 12.716 1.00 90.06 63 ASP A O 1
ATOM 509 N N . ILE A 1 64 ? 39.876 6.449 12.299 1.00 93.56 64 ILE A N 1
ATOM 510 C CA . ILE A 1 64 ? 38.619 6.864 11.673 1.00 93.56 64 ILE A CA 1
ATOM 511 C C . ILE A 1 64 ? 37.436 6.336 12.482 1.00 93.56 64 ILE A C 1
ATOM 513 O O . ILE A 1 64 ? 37.196 5.133 12.547 1.00 93.56 64 ILE A O 1
ATOM 517 N N . SER A 1 65 ? 36.628 7.257 13.010 1.00 93.50 65 SER A N 1
ATOM 518 C CA . SER A 1 65 ? 35.257 6.959 13.427 1.00 93.50 65 SER A CA 1
ATOM 519 C C . SER A 1 65 ? 34.314 7.089 12.232 1.00 93.50 65 SER A C 1
ATOM 521 O O . SER A 1 65 ? 34.406 8.058 11.475 1.00 93.50 65 SER A O 1
ATOM 523 N N . PHE A 1 66 ? 33.397 6.136 12.062 1.00 94.31 66 PHE A N 1
ATOM 524 C CA . PHE A 1 66 ? 32.585 6.024 10.849 1.00 94.31 66 PHE A CA 1
ATOM 525 C C . PHE A 1 66 ? 31.093 5.861 11.157 1.00 94.31 66 PHE A C 1
ATOM 527 O O . PHE A 1 66 ? 30.712 5.049 11.998 1.00 94.31 66 PHE A O 1
ATOM 534 N N . SER A 1 67 ? 30.245 6.637 10.474 1.00 92.50 67 SER A N 1
ATOM 535 C CA . SER A 1 67 ? 28.777 6.587 10.624 1.00 92.50 67 SER A CA 1
ATOM 536 C C . SER A 1 67 ? 27.994 6.452 9.315 1.00 92.50 67 SER A C 1
ATOM 538 O O . SER A 1 67 ? 26.791 6.208 9.336 1.00 92.50 67 SER A O 1
ATOM 540 N N . ALA A 1 68 ? 28.647 6.643 8.172 1.00 91.94 68 ALA A N 1
ATOM 541 C CA . ALA A 1 68 ? 27.982 6.868 6.898 1.00 91.94 68 ALA A CA 1
ATOM 542 C C . ALA A 1 68 ? 27.280 5.615 6.357 1.00 91.94 68 ALA A C 1
ATOM 544 O O . ALA A 1 68 ? 27.919 4.726 5.798 1.00 91.94 68 ALA A O 1
ATOM 545 N N . GLY A 1 69 ? 25.954 5.559 6.505 1.00 90.88 69 GLY A N 1
ATOM 546 C CA . GLY A 1 69 ? 25.136 4.475 5.956 1.00 90.88 69 GLY A CA 1
ATOM 547 C C . GLY A 1 69 ? 25.435 3.103 6.545 1.00 90.88 69 GLY A C 1
ATOM 548 O O . GLY A 1 69 ? 25.278 2.100 5.855 1.00 90.88 69 GLY A O 1
ATOM 549 N N . MET A 1 70 ? 25.892 3.072 7.797 1.00 93.69 70 MET A N 1
ATOM 550 C CA . MET A 1 70 ? 26.159 1.829 8.510 1.00 93.69 70 MET A CA 1
ATOM 551 C C . MET A 1 70 ? 24.870 1.090 8.813 1.00 93.69 70 MET A C 1
ATOM 553 O O . MET A 1 70 ? 23.932 1.676 9.357 1.00 93.69 70 MET A O 1
ATOM 557 N N . ASP A 1 71 ? 24.863 -0.195 8.498 1.00 94.31 71 ASP A N 1
ATOM 558 C CA . ASP A 1 71 ? 23.733 -1.093 8.658 1.00 94.31 71 ASP A CA 1
ATOM 559 C C . ASP A 1 71 ? 24.223 -2.485 9.120 1.00 94.31 71 ASP A C 1
ATOM 561 O O . ASP A 1 71 ? 25.430 -2.718 9.241 1.00 94.31 71 ASP A O 1
ATOM 565 N N . ALA A 1 72 ? 23.305 -3.385 9.479 1.00 94.75 72 ALA A N 1
ATOM 566 C CA . ALA A 1 72 ? 23.672 -4.714 9.981 1.00 94.75 72 ALA A CA 1
ATOM 567 C C . ALA A 1 72 ? 24.493 -5.552 8.979 1.00 94.75 72 ALA A C 1
ATOM 569 O O . ALA A 1 72 ? 25.274 -6.395 9.407 1.00 94.75 72 ALA A O 1
ATOM 570 N N . PHE A 1 73 ? 24.358 -5.303 7.675 1.00 94.56 73 PHE A N 1
ATOM 571 C CA . PHE A 1 73 ? 24.964 -6.121 6.624 1.00 94.56 73 PHE A CA 1
ATOM 572 C C . PHE A 1 73 ? 26.367 -5.649 6.237 1.00 94.56 73 PHE A C 1
ATOM 574 O O . PHE A 1 73 ? 27.183 -6.457 5.806 1.00 94.56 73 PHE A O 1
ATOM 581 N N . ASN A 1 74 ? 26.679 -4.360 6.415 1.00 95.56 74 ASN A N 1
ATOM 582 C CA . ASN A 1 74 ? 27.996 -3.807 6.075 1.00 95.56 74 ASN A CA 1
ATOM 583 C C . ASN A 1 74 ? 28.938 -3.590 7.273 1.00 95.56 74 ASN A C 1
ATOM 585 O O . ASN A 1 74 ? 30.122 -3.297 7.088 1.00 95.56 74 ASN A O 1
ATOM 589 N N . VAL A 1 75 ? 28.451 -3.746 8.509 1.00 95.62 75 VAL A N 1
ATOM 590 C CA . VAL A 1 75 ? 29.258 -3.543 9.726 1.00 95.62 75 VAL A CA 1
ATOM 591 C C . VAL A 1 75 ? 30.510 -4.418 9.762 1.00 95.62 75 VAL A C 1
ATOM 593 O O . VAL A 1 75 ? 31.586 -3.936 10.119 1.00 95.62 75 VAL A O 1
ATOM 596 N N . SER A 1 76 ? 30.387 -5.679 9.351 1.00 95.69 76 SER A N 1
ATOM 597 C CA . SER A 1 76 ? 31.484 -6.643 9.371 1.00 95.69 76 SER A CA 1
ATOM 598 C C . SER A 1 76 ? 32.577 -6.259 8.374 1.00 95.69 76 SER A C 1
ATOM 600 O O . SER A 1 76 ? 33.755 -6.337 8.713 1.00 95.69 76 SER A O 1
ATOM 602 N N . ASP A 1 77 ? 32.221 -5.758 7.189 1.00 95.75 77 ASP A N 1
ATOM 603 C CA . ASP A 1 77 ? 33.202 -5.338 6.182 1.00 95.75 77 ASP A CA 1
ATOM 604 C C . ASP A 1 77 ? 33.964 -4.075 6.631 1.00 95.75 77 ASP A C 1
ATOM 606 O O . ASP A 1 77 ? 35.185 -3.983 6.477 1.00 95.75 77 ASP A O 1
ATOM 610 N N . VAL A 1 78 ? 33.281 -3.135 7.297 1.00 95.75 78 VAL A N 1
ATOM 611 C CA . VAL A 1 78 ? 33.912 -1.928 7.866 1.00 95.75 78 VAL A CA 1
ATOM 612 C C . VAL A 1 78 ? 34.814 -2.257 9.063 1.00 95.75 78 VAL A C 1
ATOM 614 O O . VAL A 1 78 ? 35.900 -1.686 9.189 1.00 95.75 78 VAL A O 1
ATOM 617 N N . LEU A 1 79 ? 34.431 -3.216 9.914 1.00 95.50 79 LEU A N 1
ATOM 618 C CA . LEU A 1 79 ? 35.309 -3.727 10.977 1.00 95.50 79 LEU A CA 1
ATOM 619 C C . LEU A 1 79 ? 36.556 -4.405 10.396 1.00 95.50 79 LEU A C 1
ATOM 621 O O . LEU A 1 79 ? 37.665 -4.170 10.879 1.00 95.50 79 LEU A O 1
ATOM 625 N N . ALA A 1 80 ? 36.389 -5.199 9.336 1.00 95.25 80 ALA A N 1
ATOM 626 C CA . ALA A 1 80 ? 37.479 -5.848 8.607 1.00 95.25 80 ALA A CA 1
ATOM 627 C C . ALA A 1 80 ? 38.465 -4.836 7.996 1.00 95.25 80 ALA A C 1
ATOM 629 O O . ALA A 1 80 ? 39.658 -5.125 7.916 1.00 95.25 80 ALA A O 1
ATOM 630 N N . ALA A 1 81 ? 37.991 -3.643 7.634 1.00 95.69 81 ALA A N 1
ATOM 631 C CA . ALA A 1 81 ? 38.797 -2.513 7.170 1.00 95.69 81 ALA A CA 1
ATOM 632 C C . ALA A 1 81 ? 39.573 -1.780 8.291 1.00 95.69 81 ALA A C 1
ATOM 634 O O . ALA A 1 81 ? 40.186 -0.742 8.040 1.00 95.69 81 ALA A O 1
ATOM 635 N N . ASN A 1 82 ? 39.553 -2.294 9.529 1.00 94.94 82 ASN A N 1
ATOM 636 C CA . ASN A 1 82 ? 40.136 -1.670 10.723 1.00 94.94 82 ASN A CA 1
ATOM 637 C C . ASN A 1 82 ? 39.589 -0.254 11.015 1.00 94.94 82 ASN A C 1
ATOM 639 O O . ASN A 1 82 ? 40.286 0.593 11.572 1.00 94.94 82 ASN A O 1
ATOM 643 N N . ILE A 1 83 ? 38.331 0.014 10.653 1.00 94.31 83 ILE A N 1
ATOM 644 C CA . ILE A 1 83 ? 37.662 1.291 10.926 1.00 94.31 83 ILE A CA 1
ATOM 645 C C . ILE A 1 83 ? 36.814 1.154 12.193 1.00 94.31 83 ILE A C 1
ATOM 647 O O . ILE A 1 83 ? 35.860 0.377 12.246 1.00 94.31 83 ILE A O 1
ATOM 651 N N . LYS A 1 84 ? 37.162 1.922 13.231 1.00 91.75 84 LYS A N 1
ATOM 652 C CA . LYS A 1 84 ? 36.495 1.916 14.540 1.00 91.75 84 LYS A CA 1
ATOM 653 C C . LYS A 1 84 ? 36.757 3.233 15.294 1.00 91.75 84 LYS A C 1
ATOM 655 O O . LYS A 1 84 ? 37.855 3.771 15.186 1.00 91.75 84 LYS A O 1
ATOM 660 N N . PRO A 1 85 ? 35.796 3.747 16.093 1.00 92.94 85 PRO A N 1
ATOM 661 C CA . PRO A 1 85 ? 34.478 3.175 16.389 1.00 92.94 85 PRO A CA 1
ATOM 662 C C . PRO A 1 85 ? 33.431 3.426 15.288 1.00 92.94 85 PRO A C 1
ATOM 664 O O . PRO A 1 85 ? 33.465 4.446 14.592 1.00 92.94 85 PRO A O 1
ATOM 667 N N . ILE A 1 86 ? 32.459 2.513 15.192 1.00 93.44 86 ILE A N 1
ATOM 668 C CA . ILE A 1 86 ? 31.343 2.549 14.235 1.00 93.44 86 ILE A CA 1
ATOM 669 C C . ILE A 1 86 ? 30.076 3.071 14.925 1.00 93.44 86 ILE A C 1
ATOM 671 O O . ILE A 1 86 ? 29.727 2.637 16.020 1.00 93.44 86 ILE A O 1
ATOM 675 N N . THR A 1 87 ? 29.369 3.997 14.279 1.00 92.25 87 THR A N 1
ATOM 676 C CA . THR A 1 87 ? 28.060 4.508 14.717 1.00 92.25 87 THR A CA 1
ATOM 677 C C . THR A 1 87 ? 26.966 4.042 13.760 1.00 92.25 87 THR A C 1
ATOM 679 O O . THR A 1 87 ? 27.101 4.202 12.552 1.00 92.25 87 THR A O 1
ATOM 682 N N . VAL A 1 88 ? 25.861 3.522 14.299 1.00 91.75 88 VAL A N 1
ATOM 683 C CA . VAL A 1 88 ? 24.786 2.865 13.523 1.00 91.75 88 VAL A CA 1
ATOM 684 C C . VAL A 1 88 ? 23.432 3.582 13.596 1.00 91.75 88 VAL A C 1
ATOM 686 O O . VAL A 1 88 ? 22.405 3.035 13.200 1.00 91.75 88 VAL A O 1
ATOM 689 N N . CYS A 1 89 ? 23.409 4.823 14.100 1.00 87.31 89 CYS A N 1
ATOM 690 C CA . CYS A 1 89 ? 22.173 5.552 14.404 1.00 87.31 89 CYS A CA 1
ATOM 691 C C . CYS A 1 89 ? 21.182 5.596 13.230 1.00 87.31 89 CYS A C 1
ATOM 693 O O . CYS A 1 89 ? 19.988 5.432 13.438 1.00 87.31 89 CYS A O 1
ATOM 695 N N . THR A 1 90 ? 21.651 5.770 11.989 1.00 85.50 90 THR A N 1
ATOM 696 C CA . THR A 1 90 ? 20.751 5.879 10.826 1.00 85.50 90 THR A CA 1
ATOM 697 C C . THR A 1 90 ? 19.930 4.615 10.536 1.00 85.50 90 THR A C 1
ATOM 699 O O . THR A 1 90 ? 18.874 4.727 9.916 1.00 85.50 90 THR A O 1
ATOM 702 N N . ASP A 1 91 ? 20.383 3.438 10.983 1.00 90.31 91 ASP A N 1
ATOM 703 C CA . ASP A 1 91 ? 19.669 2.166 10.800 1.00 90.31 91 ASP A CA 1
ATOM 704 C C . ASP A 1 91 ? 18.757 1.841 11.994 1.00 90.31 91 ASP A C 1
ATOM 706 O O . ASP A 1 91 ? 17.614 1.420 11.819 1.00 90.31 91 ASP A O 1
ATOM 710 N N . ILE A 1 92 ? 19.211 2.115 13.223 1.00 91.19 92 ILE A N 1
ATOM 711 C CA . ILE A 1 92 ? 18.414 1.884 14.446 1.00 91.19 92 ILE A CA 1
ATOM 712 C C . ILE A 1 92 ? 17.315 2.935 14.672 1.00 91.19 92 ILE A C 1
ATOM 714 O O . ILE A 1 92 ? 16.463 2.748 15.530 1.00 91.19 92 ILE A O 1
ATOM 718 N N . LEU A 1 93 ? 17.308 4.041 13.918 1.00 89.62 93 LEU A N 1
ATOM 719 C CA . LEU A 1 93 ? 16.217 5.029 13.921 1.00 89.62 93 LEU A CA 1
ATOM 720 C C . LEU A 1 93 ? 15.064 4.664 12.968 1.00 89.62 93 LEU A C 1
ATOM 722 O O . LEU A 1 93 ? 14.104 5.424 12.849 1.00 89.62 93 LEU A O 1
ATOM 726 N N . LYS A 1 94 ? 15.140 3.519 12.287 1.00 91.00 94 LYS A N 1
ATOM 727 C CA . LYS A 1 94 ? 14.082 2.978 11.419 1.00 91.00 94 LYS A CA 1
ATOM 728 C C . LYS A 1 94 ? 13.238 1.939 12.170 1.00 91.00 94 LYS A C 1
ATOM 730 O O . LYS A 1 94 ? 13.666 1.500 13.242 1.00 91.00 94 LYS A O 1
ATOM 735 N N . PRO A 1 95 ? 12.063 1.518 11.646 1.00 92.00 95 PRO A N 1
ATOM 736 C CA . PRO A 1 95 ? 11.261 0.435 12.231 1.00 92.00 95 PRO A CA 1
ATOM 737 C C . PRO A 1 95 ? 12.142 -0.734 12.644 1.00 92.00 95 PRO A C 1
ATOM 739 O O . PRO A 1 95 ? 13.057 -1.040 11.897 1.00 92.00 95 PRO A O 1
ATOM 742 N N . GLY A 1 96 ? 11.931 -1.316 13.825 1.00 91.62 96 GLY A N 1
ATOM 743 C CA . GLY A 1 96 ? 12.824 -2.307 14.456 1.00 91.62 96 GLY A CA 1
ATOM 744 C C . GLY A 1 96 ? 13.760 -1.710 15.514 1.00 91.62 96 GLY A C 1
ATOM 745 O O . GLY A 1 96 ? 14.083 -2.370 16.504 1.00 91.62 96 GLY A O 1
ATOM 746 N N . GLY A 1 97 ? 14.107 -0.428 15.403 1.00 92.75 97 GLY A N 1
ATOM 747 C CA . GLY A 1 97 ? 14.665 0.319 16.525 1.00 92.75 97 GLY A CA 1
ATOM 748 C C . GLY A 1 97 ? 15.979 -0.232 17.075 1.00 92.75 97 GLY A C 1
ATOM 749 O O . GLY A 1 97 ? 16.782 -0.852 16.380 1.00 92.75 97 GLY A O 1
ATOM 750 N N . TYR A 1 98 ? 16.143 -0.094 18.391 1.00 92.38 98 TYR A N 1
ATOM 751 C CA . TYR A 1 98 ? 17.251 -0.694 19.139 1.00 92.38 98 TYR A CA 1
ATOM 752 C C . TYR A 1 98 ? 17.253 -2.228 19.123 1.00 92.38 98 TYR A C 1
ATOM 754 O O . TYR A 1 98 ? 18.316 -2.828 19.275 1.00 92.38 98 TYR A O 1
ATOM 762 N N . THR A 1 99 ? 16.104 -2.885 18.914 1.00 92.12 99 THR A N 1
ATOM 763 C CA . THR A 1 99 ? 16.058 -4.360 18.868 1.00 92.12 99 THR A CA 1
ATOM 764 C C . THR A 1 99 ? 16.843 -4.927 17.683 1.00 92.12 99 THR A C 1
ATOM 766 O O . THR A 1 99 ? 17.378 -6.030 17.781 1.00 92.12 99 THR A O 1
ATOM 769 N N . ARG A 1 100 ? 17.054 -4.124 16.628 1.00 93.50 100 ARG A N 1
ATOM 770 C CA . ARG A 1 100 ? 17.925 -4.449 15.488 1.00 93.50 100 ARG A CA 1
ATOM 771 C C . ARG A 1 100 ? 19.372 -4.751 15.867 1.00 93.50 100 ARG A C 1
ATOM 773 O O . ARG A 1 100 ? 20.061 -5.439 15.120 1.00 93.50 100 ARG A O 1
ATOM 780 N N . LEU A 1 101 ? 19.850 -4.299 17.028 1.00 94.31 101 LEU A N 1
ATOM 781 C CA . LEU A 1 101 ? 21.190 -4.659 17.504 1.00 94.31 101 LEU A CA 1
ATOM 782 C C . LEU A 1 101 ? 21.378 -6.182 17.622 1.00 94.31 101 LEU A C 1
ATOM 784 O O . LEU A 1 101 ? 22.500 -6.659 17.478 1.00 94.31 101 LEU A O 1
ATOM 788 N N . ALA A 1 102 ? 20.298 -6.952 17.804 1.00 94.38 102 ALA A N 1
ATOM 789 C CA . ALA A 1 102 ? 20.352 -8.410 17.733 1.00 94.38 102 ALA A CA 1
ATOM 790 C C . ALA A 1 102 ? 20.831 -8.913 16.357 1.00 94.38 102 ALA A C 1
ATOM 792 O O . ALA A 1 102 ? 21.678 -9.802 16.307 1.00 94.38 102 ALA A O 1
ATOM 793 N N . GLN A 1 103 ? 20.359 -8.309 15.259 1.00 95.75 103 GLN A N 1
ATOM 794 C CA . GLN A 1 103 ? 20.812 -8.652 13.909 1.00 95.75 103 GLN A CA 1
ATOM 795 C C . GLN A 1 103 ? 22.274 -8.250 13.696 1.00 95.75 103 GLN A C 1
ATOM 797 O O . GLN A 1 103 ? 23.047 -9.051 13.195 1.00 95.75 103 GLN A O 1
ATOM 802 N N . TYR A 1 104 ? 22.698 -7.068 14.155 1.00 96.19 104 TYR A N 1
ATOM 803 C CA . TYR A 1 104 ? 24.117 -6.679 14.097 1.00 96.19 104 TYR A CA 1
ATOM 804 C C . TYR A 1 104 ? 25.028 -7.710 14.765 1.00 96.19 104 TYR A C 1
ATOM 806 O O . TYR A 1 104 ? 26.050 -8.092 14.204 1.00 96.19 104 TYR A O 1
ATOM 814 N N . LEU A 1 105 ? 24.664 -8.160 15.969 1.00 95.06 105 LEU A N 1
ATOM 815 C CA . LEU A 1 105 ? 25.437 -9.174 16.682 1.00 95.06 105 LEU A CA 1
ATOM 816 C C . LEU A 1 105 ? 25.431 -10.512 15.939 1.00 95.06 105 LEU A C 1
ATOM 818 O O . LEU A 1 105 ? 26.461 -11.176 15.908 1.00 95.06 105 LEU A O 1
ATOM 822 N N . HIS A 1 106 ? 24.303 -10.894 15.337 1.00 95.62 106 HIS A N 1
ATOM 823 C CA . HIS A 1 106 ? 24.209 -12.095 14.511 1.00 95.62 106 HIS A CA 1
ATOM 824 C C . HIS A 1 106 ? 25.166 -12.031 13.309 1.00 95.62 106 HIS A C 1
ATOM 826 O O . HIS A 1 106 ? 26.047 -12.880 13.204 1.00 95.62 106 HIS A O 1
ATOM 832 N N . GLU A 1 107 ? 25.078 -10.981 12.489 1.00 96.00 107 GLU A N 1
ATOM 833 C CA . GLU A 1 107 ? 25.913 -10.792 11.291 1.00 96.00 107 GLU A CA 1
ATOM 834 C C . GLU A 1 107 ? 27.412 -10.703 11.629 1.00 96.00 107 GLU A C 1
ATOM 836 O O . GLU A 1 107 ? 28.261 -11.246 10.921 1.00 96.00 107 GLU A O 1
ATOM 841 N N . ILE A 1 108 ? 27.770 -10.048 12.739 1.00 95.50 108 ILE A N 1
ATOM 842 C CA . ILE A 1 108 ? 29.162 -9.994 13.209 1.00 95.50 108 ILE A CA 1
ATOM 843 C C . ILE A 1 108 ? 29.638 -11.387 13.637 1.00 95.50 108 ILE A C 1
ATOM 845 O O . ILE A 1 108 ? 30.722 -11.811 13.234 1.00 95.50 108 ILE A O 1
ATOM 849 N N . ASN A 1 109 ? 28.848 -12.111 14.435 1.00 95.88 109 ASN A N 1
ATOM 850 C CA . ASN A 1 109 ? 29.235 -13.423 14.958 1.00 95.88 109 ASN A CA 1
ATOM 851 C C . ASN A 1 109 ? 29.376 -14.479 13.855 1.00 95.88 109 ASN A C 1
ATOM 853 O O . ASN A 1 109 ? 30.327 -15.263 13.898 1.00 95.88 109 ASN A O 1
ATOM 857 N N . GLU A 1 110 ? 28.480 -14.485 12.866 1.00 96.25 110 GLU A N 1
ATOM 858 C CA . GLU A 1 110 ? 28.579 -15.366 11.695 1.00 96.25 110 GLU A CA 1
ATOM 859 C C . GLU A 1 110 ? 29.897 -15.110 10.953 1.00 96.25 110 GLU A C 1
ATOM 861 O O . GLU A 1 110 ? 30.711 -16.019 10.775 1.00 96.25 110 GLU A O 1
ATOM 866 N N . ARG A 1 111 ? 30.196 -13.842 10.642 1.00 95.31 111 ARG A N 1
ATOM 867 C CA . ARG A 1 111 ? 31.421 -13.457 9.919 1.00 95.31 111 ARG A CA 1
ATOM 868 C C . ARG A 1 111 ? 32.695 -13.742 10.716 1.00 95.31 111 ARG A C 1
ATOM 870 O O . ARG A 1 111 ? 33.707 -14.143 10.140 1.00 95.31 111 ARG A O 1
ATOM 877 N N . PHE A 1 112 ? 32.672 -13.569 12.036 1.00 95.81 112 PHE A N 1
ATOM 878 C CA . PHE A 1 112 ? 33.792 -13.936 12.909 1.00 95.81 112 PHE A CA 1
ATOM 879 C C . PHE A 1 112 ? 34.018 -15.450 12.913 1.00 95.81 112 PHE A C 1
ATOM 881 O O . PHE A 1 112 ? 35.160 -15.898 12.784 1.00 95.81 112 PHE A O 1
ATOM 888 N N . SER A 1 113 ? 32.939 -16.231 12.982 1.00 95.31 113 SER A N 1
ATOM 889 C CA . SER A 1 113 ? 32.985 -17.696 12.966 1.00 95.31 113 SER A CA 1
ATOM 890 C C . SER A 1 113 ? 33.526 -18.231 11.637 1.00 95.31 113 SER A C 1
ATOM 892 O O . SER A 1 113 ? 34.430 -19.068 11.649 1.00 95.31 113 SER A O 1
ATOM 894 N N . GLU A 1 114 ? 33.082 -17.684 10.499 1.00 94.50 114 GLU A N 1
ATOM 895 C CA . GLU A 1 114 ? 33.615 -17.996 9.158 1.00 94.50 114 GLU A CA 1
ATOM 896 C C . GLU A 1 114 ? 35.133 -17.780 9.058 1.00 94.50 114 GLU A C 1
ATOM 898 O O . GLU A 1 114 ? 35.835 -18.491 8.335 1.00 94.50 114 GLU A O 1
ATOM 903 N N . LYS A 1 115 ? 35.655 -16.784 9.782 1.00 91.88 115 LYS A N 1
ATOM 904 C CA . LYS A 1 115 ? 37.083 -16.441 9.816 1.00 91.88 115 LYS A CA 1
ATOM 905 C C . LYS A 1 115 ? 37.847 -17.107 10.958 1.00 91.88 115 LYS A C 1
ATOM 907 O O . LYS A 1 115 ? 39.052 -16.879 11.059 1.00 91.88 115 LYS A O 1
ATOM 912 N N . GLY A 1 116 ? 37.192 -17.900 11.808 1.00 93.88 116 GLY A N 1
ATOM 913 C CA . GLY A 1 116 ? 37.800 -18.491 13.002 1.00 93.88 116 GLY A CA 1
ATOM 914 C C . GLY A 1 116 ? 38.377 -17.447 13.963 1.00 93.88 116 GLY A C 1
ATOM 915 O O . GLY A 1 116 ? 39.426 -17.682 14.559 1.00 93.88 116 GLY A O 1
ATOM 916 N N . ALA A 1 117 ? 37.748 -16.274 14.053 1.00 94.31 117 ALA A N 1
ATOM 917 C CA . ALA A 1 117 ? 38.200 -15.156 14.870 1.00 94.31 117 ALA A CA 1
ATOM 918 C C . ALA A 1 117 ? 37.388 -15.042 16.165 1.00 94.31 117 ALA A C 1
ATOM 920 O O . ALA A 1 117 ? 36.165 -15.160 16.163 1.00 94.31 117 ALA A O 1
ATOM 921 N N . THR A 1 118 ? 38.070 -14.755 17.270 1.00 93.75 118 THR A N 1
ATOM 922 C CA . THR A 1 118 ? 37.469 -14.481 18.588 1.00 93.75 118 THR A CA 1
ATOM 923 C C . THR A 1 118 ? 37.686 -13.037 19.038 1.00 93.75 118 THR A C 1
ATOM 925 O O . THR A 1 118 ? 37.027 -12.560 19.962 1.00 93.75 118 THR A O 1
ATOM 928 N N . THR A 1 119 ? 38.581 -12.316 18.358 1.00 93.88 119 THR A N 1
ATOM 929 C CA . THR A 1 119 ? 38.856 -10.893 18.573 1.00 93.88 119 THR A CA 1
ATOM 930 C C . THR A 1 119 ? 38.757 -10.108 17.264 1.00 93.88 119 THR A C 1
ATOM 932 O O . THR A 1 119 ? 38.863 -10.670 16.175 1.00 93.88 119 THR A O 1
ATOM 935 N N . ILE A 1 120 ? 38.566 -8.786 17.358 1.00 92.69 120 ILE A N 1
ATOM 936 C CA . ILE A 1 120 ? 38.528 -7.900 16.179 1.00 92.69 120 ILE A CA 1
ATOM 937 C C . ILE A 1 120 ? 39.853 -7.961 15.408 1.00 92.69 120 ILE A C 1
ATOM 939 O O . ILE A 1 120 ? 39.842 -7.994 14.181 1.00 92.69 120 ILE A O 1
ATOM 943 N N . ASP A 1 121 ? 40.988 -8.010 16.107 1.00 92.69 121 ASP A N 1
ATOM 944 C CA . ASP A 1 121 ? 42.294 -8.058 15.450 1.00 92.69 121 ASP A CA 1
ATOM 945 C C . ASP A 1 121 ? 42.491 -9.390 14.718 1.00 92.69 121 ASP A C 1
ATOM 947 O O . ASP A 1 121 ? 42.914 -9.382 13.567 1.00 92.69 121 ASP A O 1
ATOM 951 N N . GLU A 1 122 ? 42.096 -10.524 15.312 1.00 92.94 122 GLU A N 1
ATOM 952 C CA . GLU A 1 122 ? 42.061 -11.816 14.605 1.00 92.94 122 GLU A CA 1
ATOM 953 C C . GLU A 1 122 ? 41.162 -11.753 13.366 1.00 92.94 122 GLU A C 1
ATOM 955 O O . GLU A 1 122 ? 41.547 -12.225 12.300 1.00 92.94 122 GLU A O 1
ATOM 960 N N . PHE A 1 123 ? 39.994 -11.116 13.458 1.00 94.56 123 PHE A N 1
ATOM 961 C CA . PHE A 1 123 ? 39.085 -10.962 12.322 1.00 94.56 123 PHE A CA 1
ATOM 962 C C . PHE A 1 123 ? 39.695 -10.115 11.187 1.00 94.56 123 PHE A C 1
ATOM 964 O O . PHE A 1 123 ? 39.549 -10.440 10.000 1.00 94.56 123 PHE A O 1
ATOM 971 N N . ILE A 1 124 ? 40.442 -9.061 11.527 1.00 94.06 124 ILE A N 1
ATOM 972 C CA . ILE A 1 124 ? 41.178 -8.233 10.562 1.00 94.06 124 ILE A CA 1
ATOM 973 C C . ILE A 1 124 ? 42.372 -9.002 9.980 1.00 94.06 124 ILE A C 1
ATOM 975 O O . ILE A 1 124 ? 42.589 -8.958 8.768 1.00 94.06 124 ILE A O 1
ATOM 979 N N . PHE A 1 125 ? 43.117 -9.755 10.786 1.00 90.88 125 PHE A N 1
ATOM 980 C CA . PHE A 1 125 ? 44.307 -10.475 10.336 1.00 90.88 125 PHE A CA 1
ATOM 981 C C . PHE A 1 125 ? 43.997 -11.711 9.501 1.00 90.88 125 PHE A C 1
ATOM 983 O O . PHE A 1 125 ? 44.650 -11.932 8.475 1.00 90.88 125 PHE A O 1
ATOM 990 N N . ASN A 1 126 ? 43.017 -12.510 9.921 1.00 87.44 126 ASN A N 1
ATOM 991 C CA . ASN A 1 126 ? 42.756 -13.817 9.338 1.00 87.44 126 ASN A CA 1
ATOM 992 C C . ASN A 1 126 ? 42.450 -13.680 7.838 1.00 87.44 126 ASN A C 1
ATOM 994 O O . ASN A 1 126 ? 41.556 -12.942 7.409 1.00 87.44 126 ASN A O 1
ATOM 998 N N . GLY A 1 127 ? 43.250 -14.387 7.035 1.00 79.50 127 GLY A N 1
ATOM 999 C CA . GLY A 1 127 ? 43.169 -14.393 5.575 1.00 79.50 127 GLY A CA 1
ATOM 1000 C C . GLY A 1 127 ? 43.871 -13.238 4.846 1.00 79.50 127 GLY A C 1
ATOM 1001 O O . GLY A 1 127 ? 43.796 -13.221 3.625 1.00 79.50 127 GLY A O 1
ATOM 1002 N N . SER A 1 128 ? 44.550 -12.304 5.531 1.00 80.50 128 SER A N 1
ATOM 1003 C CA . SER A 1 128 ? 45.250 -11.179 4.868 1.00 80.50 128 SER A CA 1
ATOM 1004 C C . SER A 1 128 ? 46.693 -11.492 4.442 1.00 80.50 128 SER A C 1
ATOM 1006 O O . SER A 1 128 ? 47.237 -10.832 3.569 1.00 80.50 128 SER A O 1
ATOM 1008 N N . GLY A 1 129 ? 47.356 -12.469 5.074 1.00 80.25 129 GLY A N 1
ATOM 1009 C CA . GLY A 1 129 ? 48.793 -12.718 4.865 1.00 80.25 129 GLY A CA 1
ATOM 1010 C C . GLY A 1 129 ? 49.716 -11.605 5.394 1.00 80.25 129 GLY A C 1
ATOM 1011 O O . GLY A 1 129 ? 50.933 -11.698 5.230 1.00 80.25 129 GLY A O 1
ATOM 1012 N N . GLN A 1 130 ? 49.161 -10.578 6.046 1.00 86.06 130 GLN A N 1
ATOM 1013 C CA . GLN A 1 130 ? 49.892 -9.448 6.619 1.00 86.06 130 GLN A CA 1
ATOM 1014 C C . GLN A 1 130 ? 50.298 -9.722 8.073 1.00 86.06 130 GLN A C 1
ATOM 1016 O O . GLN A 1 130 ? 49.629 -10.451 8.802 1.00 86.06 130 GLN A O 1
ATOM 1021 N N . THR A 1 131 ? 51.380 -9.081 8.520 1.00 81.38 131 THR A N 1
ATOM 1022 C CA . THR A 1 131 ? 51.849 -9.126 9.920 1.00 81.38 131 THR A CA 1
ATOM 1023 C C . THR A 1 131 ? 51.471 -7.883 10.726 1.00 81.38 131 THR A C 1
ATOM 1025 O O . THR A 1 131 ? 51.752 -7.820 11.918 1.00 81.38 131 THR A O 1
ATOM 1028 N N . ASP A 1 132 ? 50.887 -6.878 10.073 1.00 90.12 132 ASP A N 1
ATOM 1029 C CA . ASP A 1 132 ? 50.467 -5.614 10.675 1.00 90.12 132 ASP A CA 1
ATOM 1030 C C . ASP A 1 132 ? 48.971 -5.368 10.433 1.00 90.12 132 ASP A C 1
ATOM 1032 O O . ASP A 1 132 ? 48.487 -5.505 9.307 1.00 90.12 132 ASP A O 1
ATOM 1036 N N . VAL A 1 133 ? 48.243 -5.018 11.498 1.00 90.12 133 VAL A N 1
ATOM 1037 C CA . VAL A 1 133 ? 46.775 -4.904 11.483 1.00 90.12 133 VAL A CA 1
ATOM 1038 C C . VAL A 1 133 ? 46.325 -3.712 10.644 1.00 90.12 133 VAL A C 1
ATOM 1040 O O . VAL A 1 133 ? 45.290 -3.776 9.983 1.00 90.12 133 VAL A O 1
ATOM 1043 N N . HIS A 1 134 ? 47.130 -2.644 10.608 1.00 92.88 134 HIS A N 1
ATOM 1044 C CA . HIS A 1 134 ? 46.851 -1.457 9.803 1.00 92.88 134 HIS A CA 1
ATOM 1045 C C . HIS A 1 134 ? 46.965 -1.769 8.312 1.00 92.88 134 HIS A C 1
ATOM 1047 O O . HIS A 1 134 ? 46.063 -1.429 7.548 1.00 92.88 134 HIS A O 1
ATOM 1053 N N . ARG A 1 135 ? 48.009 -2.499 7.900 1.00 93.25 135 ARG A N 1
ATOM 1054 C CA . ARG A 1 135 ? 48.140 -2.994 6.519 1.00 93.25 135 ARG A CA 1
ATOM 1055 C C . ARG A 1 135 ? 47.042 -3.977 6.129 1.00 93.25 135 ARG A C 1
ATOM 1057 O O . ARG A 1 135 ? 46.481 -3.839 5.047 1.00 93.25 135 ARG A O 1
ATOM 1064 N N . ALA A 1 136 ? 46.713 -4.928 7.006 1.00 94.62 136 ALA A N 1
ATOM 1065 C CA . ALA A 1 136 ? 45.614 -5.868 6.778 1.00 94.62 136 ALA A CA 1
ATOM 1066 C C . ALA A 1 136 ? 44.273 -5.140 6.582 1.00 94.62 136 ALA A C 1
ATOM 1068 O O . ALA A 1 136 ? 43.528 -5.445 5.650 1.00 94.62 136 ALA A O 1
ATOM 1069 N N . GLY A 1 137 ? 43.991 -4.146 7.432 1.00 95.94 137 GLY A N 1
ATOM 1070 C CA . GLY A 1 137 ? 42.800 -3.307 7.332 1.00 95.94 137 GLY A CA 1
ATOM 1071 C C . GLY A 1 137 ? 42.772 -2.460 6.061 1.00 95.94 137 GLY A C 1
ATOM 1072 O O . GLY A 1 137 ? 41.747 -2.420 5.387 1.00 95.94 137 GLY A O 1
ATOM 1073 N N . LEU A 1 138 ? 43.894 -1.837 5.685 1.00 96.44 138 LEU A N 1
ATOM 1074 C CA . LEU A 1 138 ? 44.001 -1.023 4.469 1.00 96.44 138 LEU A CA 1
ATOM 1075 C C . LEU A 1 138 ? 43.742 -1.842 3.195 1.00 96.44 138 LEU A C 1
ATOM 1077 O O . LEU A 1 138 ? 43.028 -1.385 2.304 1.00 96.44 138 LEU A O 1
ATOM 1081 N N . GLU A 1 139 ? 44.284 -3.058 3.112 1.00 95.88 139 GLU A N 1
ATOM 1082 C CA . GLU A 1 139 ? 44.049 -3.958 1.978 1.00 95.88 139 GLU A CA 1
ATOM 1083 C C . GLU A 1 139 ? 42.560 -4.312 1.847 1.00 95.88 139 GLU A C 1
ATOM 1085 O O . GLU A 1 139 ? 41.967 -4.150 0.778 1.00 95.88 139 GLU A O 1
ATOM 1090 N N . LYS A 1 140 ? 41.928 -4.707 2.959 1.00 95.75 140 LYS A N 1
ATOM 1091 C CA . LYS A 1 140 ? 40.492 -5.014 3.009 1.00 95.75 140 LYS A CA 1
ATOM 1092 C C . LYS A 1 140 ? 39.627 -3.791 2.693 1.00 95.75 140 LYS A C 1
ATOM 1094 O O . LYS A 1 140 ? 38.635 -3.924 1.980 1.00 95.75 140 LYS A O 1
ATOM 1099 N N . LEU A 1 141 ? 40.016 -2.604 3.162 1.00 97.19 141 LEU A N 1
ATOM 1100 C CA . LEU A 1 141 ? 39.328 -1.347 2.870 1.00 97.19 141 LEU A CA 1
ATOM 1101 C C . LEU A 1 141 ? 39.328 -1.029 1.375 1.00 97.19 141 LEU A C 1
ATOM 1103 O O . LEU A 1 141 ? 38.293 -0.640 0.844 1.00 97.19 141 LEU A O 1
ATOM 1107 N N . ASN A 1 142 ? 40.467 -1.193 0.701 1.00 97.81 142 ASN A N 1
ATOM 1108 C CA . ASN A 1 142 ? 40.577 -0.916 -0.730 1.00 97.81 142 ASN A CA 1
ATOM 1109 C C . ASN A 1 142 ? 39.681 -1.856 -1.550 1.00 97.81 142 ASN A C 1
ATOM 1111 O O . ASN A 1 142 ? 38.923 -1.383 -2.395 1.00 97.81 142 ASN A O 1
ATOM 1115 N N . LEU A 1 143 ? 39.694 -3.157 -1.237 1.00 96.25 143 LEU A N 1
ATOM 1116 C CA . LEU A 1 143 ? 38.809 -4.140 -1.873 1.00 96.25 143 LEU A CA 1
ATOM 1117 C C . LEU A 1 143 ? 37.330 -3.824 -1.620 1.00 96.25 143 LEU A C 1
ATOM 1119 O O . LEU A 1 143 ? 36.509 -3.866 -2.536 1.00 96.25 143 LEU A O 1
ATOM 1123 N N . TYR A 1 144 ? 36.987 -3.473 -0.379 1.00 96.81 144 TYR A N 1
ATOM 1124 C CA . TYR A 1 144 ? 35.615 -3.136 -0.026 1.00 96.81 144 TYR A CA 1
ATOM 1125 C C . TYR A 1 144 ? 35.145 -1.862 -0.744 1.00 96.81 144 TYR A C 1
ATOM 1127 O O . TYR A 1 144 ? 34.062 -1.855 -1.328 1.00 96.81 144 TYR A O 1
ATOM 1135 N N . ALA A 1 145 ? 35.972 -0.815 -0.784 1.00 97.38 145 ALA A N 1
ATOM 1136 C CA . ALA A 1 145 ? 35.656 0.449 -1.446 1.00 97.38 145 ALA A CA 1
ATOM 1137 C C . ALA A 1 145 ? 35.424 0.311 -2.963 1.00 97.38 145 ALA A C 1
ATOM 1139 O O . ALA A 1 145 ? 34.576 1.025 -3.501 1.00 97.38 145 ALA A O 1
ATOM 1140 N N . GLU A 1 146 ? 36.112 -0.613 -3.639 1.00 96.50 146 GLU A N 1
ATOM 1141 C CA . GLU A 1 146 ? 35.797 -0.983 -5.026 1.00 96.50 146 GLU A CA 1
ATOM 1142 C C . GLU A 1 146 ? 34.461 -1.729 -5.115 1.00 96.50 146 GLU A C 1
ATOM 1144 O O . GLU A 1 146 ? 33.600 -1.369 -5.917 1.00 96.50 146 GLU A O 1
ATOM 1149 N N . SER A 1 147 ? 34.245 -2.721 -4.244 1.00 95.38 147 SER A N 1
ATOM 1150 C CA . SER A 1 147 ? 33.058 -3.585 -4.302 1.00 95.38 147 SER A CA 1
ATOM 1151 C C . SER A 1 147 ? 31.727 -2.843 -4.125 1.00 95.38 147 SER A C 1
ATOM 1153 O O . SER A 1 147 ? 30.708 -3.264 -4.671 1.00 95.38 147 SER A O 1
ATOM 1155 N N . VAL A 1 148 ? 31.708 -1.730 -3.383 1.00 95.38 148 VAL A N 1
ATOM 1156 C CA . VAL A 1 148 ? 30.472 -0.975 -3.117 1.00 95.38 148 VAL A CA 1
ATOM 1157 C C . VAL A 1 148 ? 29.962 -0.176 -4.321 1.00 95.38 148 VAL A C 1
ATOM 1159 O O . VAL A 1 148 ? 28.820 0.276 -4.281 1.00 95.38 148 VAL A O 1
ATOM 1162 N N . LEU A 1 149 ? 30.774 0.031 -5.366 1.00 92.12 149 LEU A N 1
ATOM 1163 C CA . LEU A 1 149 ? 30.390 0.844 -6.529 1.00 92.12 149 LEU A CA 1
ATOM 1164 C C . LEU A 1 149 ? 29.331 0.151 -7.394 1.00 92.12 149 LEU A C 1
ATOM 1166 O O . LEU A 1 149 ? 28.379 0.795 -7.831 1.00 92.12 149 LEU A O 1
ATOM 1170 N N . ASP A 1 150 ? 29.462 -1.164 -7.559 1.00 90.06 150 ASP A N 1
ATOM 1171 C CA . ASP A 1 150 ? 28.560 -1.985 -8.373 1.00 90.06 150 ASP A CA 1
ATOM 1172 C C . ASP A 1 150 ? 27.567 -2.794 -7.524 1.00 90.06 150 ASP A C 1
ATOM 1174 O O . ASP A 1 150 ? 26.771 -3.567 -8.055 1.00 90.06 150 ASP A O 1
ATOM 1178 N N . ASN A 1 151 ? 27.585 -2.626 -6.198 1.00 90.88 151 ASN A N 1
ATOM 1179 C CA . ASN A 1 151 ? 26.716 -3.378 -5.302 1.00 90.88 151 ASN A CA 1
ATOM 1180 C C . ASN A 1 151 ? 25.255 -2.883 -5.412 1.00 90.88 151 ASN A C 1
ATOM 1182 O O . ASN A 1 151 ? 24.978 -1.722 -5.075 1.00 90.88 151 ASN A O 1
ATOM 1186 N N . PRO A 1 152 ? 24.296 -3.753 -5.795 1.00 86.38 152 PRO A N 1
ATOM 1187 C CA . PRO A 1 152 ? 22.881 -3.394 -5.916 1.00 86.38 152 PRO A CA 1
ATOM 1188 C C . PRO A 1 152 ? 22.286 -2.805 -4.635 1.00 86.38 152 PRO A C 1
ATOM 1190 O O . PRO A 1 152 ? 21.395 -1.959 -4.701 1.00 86.38 152 PRO A O 1
ATOM 1193 N N . ALA A 1 153 ? 22.816 -3.181 -3.465 1.00 85.88 153 ALA A N 1
ATOM 1194 C CA . ALA A 1 153 ? 22.377 -2.651 -2.183 1.00 85.88 153 ALA A CA 1
ATOM 1195 C C . ALA A 1 153 ? 22.541 -1.130 -2.086 1.00 85.88 153 ALA A C 1
ATOM 1197 O O . ALA A 1 153 ? 21.792 -0.509 -1.347 1.00 85.88 153 ALA A O 1
ATOM 1198 N N . TYR A 1 154 ? 23.461 -0.496 -2.819 1.00 89.81 154 TYR A N 1
ATOM 1199 C CA . TYR A 1 154 ? 23.659 0.960 -2.770 1.00 89.81 154 TYR A CA 1
ATOM 1200 C C . TYR A 1 154 ? 23.069 1.709 -3.965 1.00 89.81 154 TYR A C 1
ATOM 1202 O O . TYR A 1 154 ? 23.077 2.943 -3.984 1.00 89.81 154 TYR A O 1
ATOM 1210 N N . GLN A 1 155 ? 22.511 0.989 -4.934 1.00 83.75 155 GLN A N 1
ATOM 1211 C CA . GLN A 1 155 ? 21.890 1.589 -6.103 1.00 83.75 155 GLN A CA 1
ATOM 1212 C C . GLN A 1 155 ? 20.501 2.136 -5.757 1.00 83.75 155 GLN A C 1
ATOM 1214 O O . GLN A 1 155 ? 19.818 1.691 -4.825 1.00 83.75 155 GLN A O 1
ATOM 1219 N N . LYS A 1 156 ? 20.089 3.173 -6.490 1.00 74.31 156 LYS A N 1
ATOM 1220 C CA . LYS A 1 156 ? 18.738 3.713 -6.369 1.00 74.31 156 LYS A CA 1
ATOM 1221 C C . LYS A 1 156 ? 17.782 2.729 -7.034 1.00 74.31 156 LYS A C 1
ATOM 1223 O O . LYS A 1 156 ? 17.840 2.532 -8.240 1.00 74.31 156 LYS A O 1
ATOM 1228 N N . GLU A 1 157 ? 16.885 2.153 -6.249 1.00 65.69 157 GLU A N 1
ATOM 1229 C CA . GLU A 1 157 ? 15.782 1.365 -6.787 1.00 65.69 157 GLU A CA 1
ATOM 1230 C C . GLU A 1 157 ? 14.746 2.313 -7.413 1.00 65.69 157 GLU A C 1
ATOM 1232 O O . GLU A 1 157 ? 14.411 3.346 -6.826 1.00 65.69 157 GLU A O 1
ATOM 1237 N N . ASN A 1 158 ? 14.200 1.960 -8.582 1.00 55.09 158 ASN A N 1
ATOM 1238 C CA . ASN A 1 158 ? 13.080 2.668 -9.222 1.00 55.09 158 ASN A CA 1
ATOM 1239 C C . ASN A 1 158 ? 11.744 2.370 -8.513 1.00 55.09 158 ASN A C 1
ATOM 1241 O O . ASN A 1 158 ? 10.720 2.135 -9.146 1.00 55.09 158 ASN A O 1
ATOM 1245 N N . LYS A 1 159 ? 11.743 2.339 -7.178 1.00 55.38 159 LYS A N 1
ATOM 1246 C CA . LYS A 1 159 ? 10.526 2.146 -6.398 1.00 55.38 159 LYS A CA 1
ATOM 1247 C C . LYS A 1 159 ? 9.849 3.499 -6.195 1.00 55.38 159 LYS A C 1
ATOM 1249 O O . LYS A 1 159 ? 10.330 4.340 -5.436 1.00 55.38 159 LYS A O 1
ATOM 1254 N N . HIS A 1 160 ? 8.729 3.707 -6.878 1.00 55.66 160 HIS A N 1
ATOM 1255 C CA . HIS A 1 160 ? 7.825 4.827 -6.631 1.00 55.66 160 HIS A CA 1
ATOM 1256 C C . HIS A 1 160 ? 6.951 4.518 -5.408 1.00 55.66 160 HIS A C 1
ATOM 1258 O O . HIS A 1 160 ? 5.799 4.122 -5.538 1.00 55.66 160 HIS A O 1
ATOM 1264 N N . PHE A 1 161 ? 7.505 4.661 -4.203 1.00 63.66 161 PHE A N 1
ATOM 1265 C CA . PHE A 1 161 ? 6.684 4.820 -3.002 1.00 63.66 161 PHE A CA 1
ATOM 1266 C C . PHE A 1 161 ? 6.804 6.266 -2.525 1.00 63.66 161 PHE A C 1
ATOM 1268 O O . PHE A 1 161 ? 7.871 6.712 -2.107 1.00 63.66 161 PHE A O 1
ATOM 1275 N N . ASP A 1 162 ? 5.707 7.019 -2.603 1.00 63.06 162 ASP A N 1
ATOM 1276 C CA . ASP A 1 162 ? 5.693 8.404 -2.124 1.00 63.06 162 ASP A CA 1
ATOM 1277 C C . ASP A 1 162 ? 5.683 8.454 -0.593 1.00 63.06 162 ASP A C 1
ATOM 1279 O O . ASP A 1 162 ? 6.391 9.251 0.022 1.00 63.06 162 ASP A O 1
ATOM 1283 N N . SER A 1 163 ? 4.875 7.595 0.041 1.00 79.38 163 SER A N 1
ATOM 1284 C CA . SER A 1 163 ? 4.717 7.560 1.495 1.00 79.38 163 SER A CA 1
ATOM 1285 C C . SER A 1 163 ? 4.005 6.296 1.976 1.00 79.38 163 SER A C 1
ATOM 1287 O O . SER A 1 163 ? 3.057 5.829 1.341 1.00 79.38 163 SER A O 1
ATOM 1289 N N . ILE A 1 164 ? 4.395 5.817 3.163 1.00 84.88 164 ILE A N 1
ATOM 1290 C CA . ILE A 1 164 ? 3.680 4.772 3.913 1.00 84.88 164 ILE A CA 1
ATOM 1291 C C . ILE A 1 164 ? 2.321 5.257 4.446 1.00 84.88 164 ILE A C 1
ATOM 1293 O O . ILE A 1 164 ? 1.474 4.447 4.809 1.00 84.88 164 ILE A O 1
ATOM 1297 N N . LYS A 1 165 ? 2.110 6.580 4.494 1.00 89.19 165 LYS A N 1
ATOM 1298 C CA . LYS A 1 165 ? 0.910 7.202 5.057 1.00 89.19 165 LYS A CA 1
ATOM 1299 C C . LYS A 1 165 ? -0.347 6.805 4.277 1.00 89.19 165 LYS A C 1
ATOM 1301 O O . LYS A 1 165 ? -0.380 6.935 3.048 1.00 89.19 165 LYS A O 1
ATOM 1306 N N . THR A 1 166 ? -1.373 6.366 4.993 1.00 89.81 166 THR A N 1
ATOM 1307 C CA . THR A 1 166 ? -2.745 6.182 4.515 1.00 89.81 166 THR A CA 1
ATOM 1308 C C . THR A 1 166 ? -3.577 7.429 4.820 1.00 89.81 166 THR A C 1
ATOM 1310 O O . THR A 1 166 ? -3.108 8.364 5.476 1.00 89.81 166 THR A O 1
ATOM 1313 N N . THR A 1 167 ? -4.815 7.471 4.331 1.00 89.12 167 THR A N 1
ATOM 1314 C CA . THR A 1 167 ? -5.773 8.549 4.631 1.00 89.12 167 THR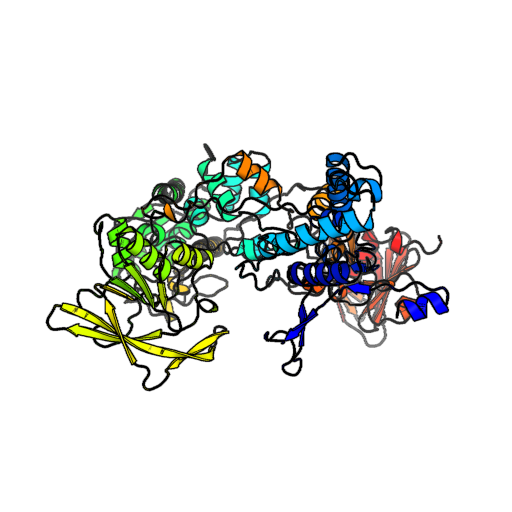 A CA 1
ATOM 1315 C C . THR A 1 167 ? -6.426 8.399 6.010 1.00 89.12 167 THR A C 1
ATOM 1317 O O . THR A 1 167 ? -7.129 9.309 6.451 1.00 89.12 167 THR A O 1
ATOM 1320 N N . ARG A 1 168 ? -6.195 7.281 6.717 1.00 89.50 168 ARG A N 1
ATOM 1321 C CA . ARG A 1 168 ? -6.771 7.032 8.040 1.00 89.50 168 ARG A CA 1
ATOM 1322 C C . ARG A 1 168 ? -6.190 7.986 9.073 1.00 89.50 168 ARG A C 1
ATOM 1324 O O . ARG A 1 168 ? -4.982 8.015 9.312 1.00 89.50 168 ARG A O 1
ATOM 1331 N N . THR A 1 169 ? -7.076 8.717 9.742 1.00 91.88 169 THR A N 1
ATOM 1332 C CA . THR A 1 169 ? -6.712 9.613 10.840 1.00 91.88 169 THR A CA 1
ATOM 1333 C C . THR A 1 169 ? -6.282 8.820 12.070 1.00 91.88 169 THR A C 1
ATOM 1335 O O . THR A 1 169 ? -6.969 7.896 12.497 1.00 91.88 169 THR A O 1
ATOM 1338 N N . LEU A 1 170 ? -5.147 9.202 12.659 1.00 92.69 170 LEU A N 1
ATOM 1339 C CA . LEU A 1 170 ? -4.709 8.644 13.935 1.00 92.69 170 LEU A CA 1
ATOM 1340 C C . LEU A 1 170 ? -5.613 9.151 15.058 1.00 92.69 170 LEU A C 1
ATOM 1342 O O . LEU A 1 170 ? -5.806 10.357 15.196 1.00 92.69 170 LEU A O 1
ATOM 1346 N N . THR A 1 171 ? -6.085 8.249 15.913 1.00 93.38 171 THR A N 1
ATOM 1347 C CA . THR A 1 171 ? -6.770 8.621 17.156 1.00 93.38 171 THR A CA 1
ATOM 1348 C C . THR A 1 171 ? -5.962 8.181 18.381 1.00 93.38 171 THR A C 1
ATOM 1350 O O . THR A 1 171 ? -4.970 7.442 18.278 1.00 93.38 171 THR A O 1
ATOM 1353 N N . ALA A 1 172 ? -6.387 8.627 19.566 1.00 92.62 172 ALA A N 1
ATOM 1354 C CA . ALA A 1 172 ? -5.752 8.252 20.827 1.00 92.62 172 ALA A CA 1
ATOM 1355 C C . ALA A 1 172 ? -5.751 6.725 21.041 1.00 92.62 172 ALA A C 1
ATOM 1357 O O . ALA A 1 172 ? -4.720 6.174 21.431 1.00 92.62 172 ALA A O 1
ATOM 1358 N N . TYR A 1 173 ? -6.838 6.036 20.669 1.00 93.19 173 TYR A N 1
ATOM 1359 C CA . TYR A 1 173 ? -7.093 4.641 21.065 1.00 93.19 173 TYR A CA 1
ATOM 1360 C C . TYR A 1 173 ? -7.393 3.660 19.921 1.00 93.19 173 TYR A C 1
ATOM 1362 O O . TYR A 1 173 ? -7.638 2.480 20.170 1.00 93.19 173 TYR A O 1
ATOM 1370 N N . ASP A 1 174 ? -7.370 4.132 18.676 1.00 90.06 174 ASP A N 1
ATOM 1371 C CA . ASP A 1 174 ? -7.542 3.313 17.476 1.00 90.06 174 ASP A CA 1
ATOM 1372 C C . ASP A 1 174 ? -6.355 3.559 16.535 1.00 90.06 174 ASP A C 1
ATOM 1374 O O . ASP A 1 174 ? -6.285 4.580 15.844 1.00 90.06 174 ASP A O 1
ATOM 1378 N N . CYS A 1 175 ? -5.353 2.678 16.595 1.00 88.44 175 CYS A N 1
ATOM 1379 C CA . CYS A 1 175 ? -4.154 2.764 15.752 1.00 88.44 175 CYS A CA 1
ATOM 1380 C C . CYS A 1 175 ? -3.764 1.462 15.064 1.00 88.44 175 CYS A C 1
ATOM 1382 O O . CYS A 1 175 ? -3.095 1.523 14.034 1.00 88.44 175 CYS A O 1
ATOM 1384 N N . VAL A 1 176 ? -4.155 0.303 15.592 1.00 90.56 176 VAL A N 1
ATOM 1385 C CA . VAL A 1 176 ? -3.867 -0.979 14.945 1.00 90.56 176 VAL A CA 1
ATOM 1386 C C . VAL A 1 176 ? -4.729 -1.082 13.685 1.00 90.56 176 VAL A C 1
ATOM 1388 O O . VAL A 1 176 ? -5.918 -0.779 13.721 1.00 90.56 176 VAL A O 1
ATOM 1391 N N . SER A 1 177 ? -4.100 -1.362 12.549 1.00 90.19 177 SER A N 1
ATOM 1392 C CA . SER A 1 177 ? -4.730 -1.612 11.248 1.00 90.19 177 SER A CA 1
ATOM 1393 C C . SER A 1 177 ? -3.623 -1.913 10.251 1.00 90.19 177 SER A C 1
ATOM 1395 O O . SER A 1 177 ? -2.559 -1.282 10.281 1.00 90.19 177 SER A O 1
ATOM 1397 N N . ALA A 1 178 ? -3.875 -2.849 9.345 1.00 92.81 178 ALA A N 1
ATOM 1398 C CA . ALA A 1 178 ? -2.938 -3.150 8.285 1.00 92.81 178 ALA A CA 1
ATOM 1399 C C . ALA A 1 178 ? -3.075 -2.120 7.143 1.00 92.81 178 ALA A C 1
ATOM 1401 O O . ALA A 1 178 ? -4.088 -2.109 6.442 1.00 92.81 178 ALA A O 1
ATOM 1402 N N . PRO A 1 179 ? -2.042 -1.295 6.877 1.00 92.94 179 PRO A N 1
ATOM 1403 C CA . PRO A 1 179 ? -2.109 -0.247 5.852 1.00 92.94 179 PRO A CA 1
ATOM 1404 C C . PRO A 1 179 ? -2.249 -0.795 4.421 1.00 92.94 179 PRO A C 1
ATOM 1406 O O . PRO A 1 179 ? -2.660 -0.074 3.515 1.00 92.94 179 PRO A O 1
ATOM 1409 N N . CYS A 1 180 ? -1.922 -2.073 4.204 1.00 93.62 180 CYS A N 1
ATOM 1410 C CA . CYS A 1 180 ? -2.149 -2.749 2.931 1.00 93.62 180 CYS A CA 1
ATOM 1411 C C . CYS A 1 180 ? -3.640 -3.018 2.651 1.00 93.62 180 CYS A C 1
ATOM 1413 O O . CYS A 1 180 ? -4.010 -3.032 1.479 1.00 93.62 180 CYS A O 1
ATOM 1415 N N . ILE A 1 181 ? -4.472 -3.195 3.689 1.00 93.50 181 ILE A N 1
ATOM 1416 C CA . ILE A 1 181 ? -5.926 -3.389 3.562 1.00 93.50 181 ILE A CA 1
ATOM 1417 C C . ILE A 1 181 ? -6.579 -2.065 3.162 1.00 93.50 181 ILE A C 1
ATOM 1419 O O . ILE A 1 181 ? -7.278 -2.014 2.160 1.00 93.50 181 ILE A O 1
ATOM 1423 N N . GLU A 1 182 ? -6.262 -0.979 3.877 1.00 86.94 182 GLU A N 1
ATOM 1424 C CA . GLU A 1 182 ? -6.863 0.355 3.678 1.00 86.94 182 GLU A CA 1
ATOM 1425 C C . GLU A 1 182 ? -6.674 0.924 2.264 1.00 86.94 182 GLU A C 1
ATOM 1427 O O . GLU A 1 182 ? -7.448 1.764 1.816 1.00 86.94 182 GLU A O 1
ATOM 1432 N N . ASN A 1 183 ? -5.616 0.503 1.569 1.00 88.06 183 ASN A N 1
ATOM 1433 C CA . ASN A 1 183 ? -5.309 0.961 0.216 1.00 88.06 183 ASN A CA 1
ATOM 1434 C C . ASN A 1 183 ? -5.804 -0.008 -0.873 1.00 88.06 183 ASN A C 1
ATOM 1436 O O . ASN A 1 183 ? -5.599 0.239 -2.061 1.00 88.06 183 ASN A O 1
ATOM 1440 N N . CYS A 1 184 ? -6.396 -1.138 -0.484 1.00 92.88 184 CYS A N 1
ATOM 1441 C CA . CYS A 1 184 ? -6.979 -2.107 -1.398 1.00 92.88 184 CYS A CA 1
ATOM 1442 C C . CYS A 1 184 ? -8.446 -1.746 -1.645 1.00 92.88 184 CYS A C 1
ATOM 1444 O O . CYS A 1 184 ? -9.232 -1.707 -0.709 1.00 92.88 184 CYS A O 1
ATOM 1446 N N . ALA A 1 185 ? -8.846 -1.553 -2.904 1.00 93.44 185 ALA A N 1
ATOM 1447 C CA . ALA A 1 185 ? -10.219 -1.159 -3.248 1.00 93.44 185 ALA A CA 1
ATOM 1448 C C . ALA A 1 185 ? -11.302 -2.183 -2.854 1.00 93.44 185 ALA A C 1
ATOM 1450 O O . ALA A 1 185 ? -12.491 -1.873 -2.888 1.00 93.44 185 ALA A O 1
ATOM 1451 N N . THR A 1 186 ? -10.895 -3.406 -2.517 1.00 93.69 186 THR A N 1
ATOM 1452 C CA . THR A 1 186 ? -11.776 -4.477 -2.053 1.00 93.69 186 THR A CA 1
ATOM 1453 C C . THR A 1 186 ? -11.591 -4.792 -0.567 1.00 93.69 186 THR A C 1
ATOM 1455 O O . THR A 1 186 ? -12.164 -5.768 -0.117 1.00 93.69 186 THR A O 1
ATOM 1458 N N . ASP A 1 187 ? -10.778 -4.049 0.193 1.00 93.06 187 ASP A N 1
ATOM 1459 C CA . ASP A 1 187 ? -10.501 -4.323 1.617 1.00 93.06 187 ASP A CA 1
ATOM 1460 C C . ASP A 1 187 ? -10.039 -5.769 1.892 1.00 93.06 187 ASP A C 1
ATOM 1462 O O . ASP A 1 187 ? -10.445 -6.402 2.865 1.00 93.06 187 ASP A O 1
ATOM 1466 N N . GLN A 1 188 ? -9.196 -6.321 1.012 1.00 94.12 188 GLN A N 1
ATOM 1467 C CA . GLN A 1 188 ? -8.691 -7.690 1.160 1.00 94.12 188 GLN A CA 1
ATOM 1468 C C . GLN A 1 188 ? -8.036 -7.898 2.524 1.00 94.12 188 GLN A C 1
ATOM 1470 O O . GLN A 1 188 ? -7.168 -7.118 2.911 1.00 94.12 188 GLN A O 1
ATOM 1475 N N . GLU A 1 189 ? -8.373 -8.993 3.205 1.00 93.75 189 GLU A N 1
ATOM 1476 C CA . GLU A 1 189 ? -7.781 -9.387 4.488 1.00 93.75 189 GLU A CA 1
ATOM 1477 C C . GLU A 1 189 ? -6.361 -9.952 4.280 1.00 93.75 189 GLU A C 1
ATOM 1479 O O . GLU A 1 189 ? -6.082 -11.124 4.512 1.00 93.75 189 GLU A O 1
ATOM 1484 N N . ILE A 1 190 ? -5.446 -9.100 3.802 1.00 96.31 190 ILE A N 1
ATOM 1485 C CA . ILE A 1 190 ? -4.094 -9.480 3.364 1.00 96.31 190 ILE A CA 1
ATOM 1486 C C . ILE A 1 190 ? -3.309 -10.229 4.437 1.00 96.31 190 ILE A C 1
ATOM 1488 O O . ILE A 1 190 ? -2.768 -11.289 4.129 1.00 96.31 190 ILE A O 1
ATOM 1492 N N . PRO A 1 191 ? -3.236 -9.747 5.690 1.00 95.56 191 PRO A N 1
ATOM 1493 C CA . PRO A 1 191 ? -2.556 -10.491 6.740 1.00 95.56 191 PRO A CA 1
ATOM 1494 C C . PRO A 1 191 ? -3.137 -11.893 6.963 1.00 95.56 191 PRO A C 1
ATOM 1496 O O . PRO A 1 191 ? -2.386 -12.800 7.306 1.00 95.56 191 PRO A O 1
ATOM 1499 N N . GLU A 1 192 ? -4.441 -12.078 6.741 1.00 95.25 192 GLU A N 1
ATOM 1500 C CA . GLU A 1 192 ? -5.138 -13.333 7.020 1.00 95.25 192 GLU A CA 1
ATOM 1501 C C . GLU A 1 192 ? -4.830 -14.405 5.982 1.00 95.25 192 GLU A C 1
ATOM 1503 O O . GLU A 1 192 ? -4.336 -15.474 6.332 1.00 95.25 192 GLU A O 1
ATOM 1508 N N . TYR A 1 193 ? -4.976 -14.111 4.689 1.00 96.31 193 TYR A N 1
ATOM 1509 C CA . TYR A 1 193 ? -4.587 -15.108 3.691 1.00 96.31 193 TYR A CA 1
ATOM 1510 C C . TYR A 1 193 ? -3.064 -15.324 3.663 1.00 96.31 193 TYR A C 1
ATOM 1512 O O . TYR A 1 193 ? -2.612 -16.416 3.325 1.00 96.31 193 TYR A O 1
ATOM 1520 N N . MET A 1 194 ? -2.254 -14.325 4.049 1.00 97.50 194 MET A N 1
ATOM 1521 C CA . MET A 1 194 ? -0.809 -14.513 4.249 1.00 97.50 194 MET A CA 1
ATOM 1522 C C . MET A 1 194 ? -0.539 -15.513 5.373 1.00 97.50 194 MET A C 1
ATOM 1524 O O . MET A 1 194 ? 0.309 -16.388 5.218 1.00 97.50 194 MET A O 1
ATOM 1528 N N . HIS A 1 195 ? -1.285 -15.429 6.478 1.00 96.31 195 HIS A N 1
ATOM 1529 C CA . HIS A 1 195 ? -1.187 -16.398 7.563 1.00 96.31 195 HIS A CA 1
ATOM 1530 C C . HIS A 1 195 ? -1.467 -17.816 7.067 1.00 96.31 195 HIS A C 1
ATOM 1532 O O . HIS A 1 195 ? -0.640 -18.710 7.246 1.00 96.31 195 HIS A O 1
ATOM 1538 N N . HIS A 1 196 ? -2.602 -18.008 6.397 1.00 96.69 196 HIS A N 1
ATOM 1539 C CA . HIS A 1 196 ? -3.007 -19.306 5.872 1.00 96.69 196 HIS A CA 1
ATOM 1540 C C . HIS A 1 196 ? -1.974 -19.884 4.896 1.00 96.69 196 HIS A C 1
ATOM 1542 O O . HIS A 1 196 ? -1.580 -21.042 5.041 1.00 96.69 196 HIS A O 1
ATOM 1548 N N . VAL A 1 197 ? -1.439 -19.071 3.975 1.00 98.25 197 VAL A N 1
ATOM 1549 C CA . VAL A 1 197 ? -0.358 -19.511 3.077 1.00 98.25 197 VAL A CA 1
ATOM 1550 C C . VAL A 1 197 ? 0.898 -19.883 3.860 1.00 98.25 197 VAL A C 1
ATOM 1552 O O . VAL A 1 197 ? 1.450 -20.947 3.603 1.00 98.25 197 VAL A O 1
ATOM 1555 N N . ALA A 1 198 ? 1.322 -19.089 4.847 1.00 97.31 198 ALA A N 1
ATOM 1556 C CA . ALA A 1 198 ? 2.481 -19.409 5.684 1.00 97.31 198 ALA A CA 1
ATOM 1557 C C . ALA A 1 198 ? 2.314 -20.739 6.450 1.00 97.31 198 ALA A C 1
ATOM 1559 O O . ALA A 1 198 ? 3.293 -21.457 6.653 1.00 97.31 198 ALA A O 1
ATOM 1560 N N . GLN A 1 199 ? 1.082 -21.099 6.834 1.00 96.62 199 GLN A N 1
ATOM 1561 C CA . GLN A 1 199 ? 0.763 -22.379 7.483 1.00 96.62 199 GLN A CA 1
ATOM 1562 C C . GLN A 1 199 ? 0.571 -23.554 6.506 1.00 96.62 199 GLN A C 1
ATOM 1564 O O . GLN A 1 199 ? 0.417 -24.693 6.945 1.00 96.62 199 GLN A O 1
ATOM 1569 N N . GLY A 1 200 ? 0.589 -23.312 5.192 1.00 97.06 200 GLY A N 1
ATOM 1570 C CA . GLY A 1 200 ? 0.327 -24.339 4.180 1.00 97.06 200 GLY A CA 1
ATOM 1571 C C . GLY A 1 200 ? -1.161 -24.637 3.945 1.00 97.06 200 GLY A C 1
ATOM 1572 O O . GLY A 1 200 ? -1.479 -25.641 3.310 1.00 97.06 200 GLY A O 1
ATOM 1573 N N . ASP A 1 201 ? -2.068 -23.796 4.448 1.00 96.44 201 ASP A N 1
ATOM 1574 C CA . ASP A 1 201 ? -3.520 -23.937 4.300 1.00 96.44 201 ASP A CA 1
ATOM 1575 C C . ASP A 1 201 ? -4.048 -23.072 3.143 1.00 96.44 201 ASP A C 1
ATOM 1577 O O . ASP A 1 201 ? -4.599 -21.986 3.320 1.00 96.44 201 ASP A O 1
ATOM 1581 N N . PHE A 1 202 ? -3.839 -23.536 1.912 1.00 97.50 202 PHE A N 1
ATOM 1582 C CA . PHE A 1 202 ? -4.171 -22.753 0.715 1.00 97.50 202 PHE A CA 1
ATOM 1583 C C . PHE A 1 202 ? -5.677 -22.636 0.462 1.00 97.50 202 PHE A C 1
ATOM 1585 O O . PHE A 1 202 ? -6.109 -21.690 -0.194 1.00 97.50 202 PHE A O 1
ATOM 1592 N N . ASN A 1 203 ? -6.474 -23.558 1.007 1.00 96.56 203 ASN A N 1
ATOM 1593 C CA . ASN A 1 203 ? -7.929 -23.512 0.899 1.00 96.56 203 ASN A CA 1
ATOM 1594 C C . ASN A 1 203 ? -8.492 -22.360 1.727 1.00 96.56 203 ASN A C 1
ATOM 1596 O O . ASN A 1 203 ? -9.174 -21.507 1.163 1.00 96.56 203 ASN A O 1
ATOM 1600 N N . SER A 1 204 ? -8.123 -22.270 3.009 1.00 95.31 204 SER A N 1
ATOM 1601 C CA . SER A 1 204 ? -8.538 -21.144 3.852 1.00 95.31 204 SER A CA 1
ATOM 1602 C C . SER A 1 204 ? -8.010 -19.819 3.301 1.00 95.31 204 SER A C 1
ATOM 1604 O O . SER A 1 204 ? -8.743 -18.838 3.255 1.00 95.31 204 SER A O 1
ATOM 1606 N N . ALA A 1 205 ? -6.777 -19.788 2.773 1.00 96.88 205 ALA A N 1
ATOM 1607 C CA . ALA A 1 205 ? -6.246 -18.594 2.110 1.00 96.88 205 ALA A CA 1
ATOM 1608 C C . ALA A 1 205 ? -7.121 -18.138 0.931 1.00 96.88 205 ALA A C 1
ATOM 1610 O O . ALA A 1 205 ? -7.402 -16.947 0.788 1.00 96.88 205 ALA A O 1
ATOM 1611 N N . TYR A 1 206 ? -7.547 -19.079 0.084 1.00 97.38 206 TYR A N 1
ATOM 1612 C CA . TYR A 1 206 ? -8.414 -18.792 -1.052 1.00 97.38 206 TYR A CA 1
ATOM 1613 C C . TYR A 1 206 ? -9.806 -18.330 -0.600 1.00 97.38 206 TYR A C 1
ATOM 1615 O O . TYR A 1 206 ? -10.287 -17.313 -1.094 1.00 97.38 206 TYR A O 1
ATOM 1623 N N . GLU A 1 207 ? -10.409 -18.984 0.393 1.00 95.50 207 GLU A N 1
ATOM 1624 C CA . GLU A 1 207 ? -11.687 -18.572 0.993 1.00 95.50 207 GLU A CA 1
ATOM 1625 C C . GLU A 1 207 ? -11.626 -17.142 1.554 1.00 95.50 207 GLU A C 1
ATOM 1627 O O . GLU A 1 207 ? -12.469 -16.306 1.223 1.00 95.50 207 GLU A O 1
ATOM 1632 N N . THR A 1 208 ? -10.576 -16.810 2.313 1.00 94.69 208 THR A N 1
ATOM 1633 C CA . THR A 1 208 ? -10.334 -15.450 2.818 1.00 94.69 208 THR A CA 1
ATOM 1634 C C . THR A 1 208 ? -10.278 -14.420 1.690 1.00 94.69 208 THR A C 1
ATOM 1636 O O . THR A 1 208 ? -10.819 -13.319 1.811 1.00 94.69 208 THR A O 1
ATOM 1639 N N . ILE A 1 209 ? -9.633 -14.754 0.571 1.00 96.69 209 ILE A N 1
ATOM 1640 C CA . ILE A 1 209 ? -9.574 -13.868 -0.595 1.00 96.69 209 ILE A CA 1
ATOM 1641 C C . ILE A 1 209 ? -10.977 -13.679 -1.192 1.00 96.69 209 ILE A C 1
ATOM 1643 O O . ILE A 1 209 ? -11.370 -12.549 -1.492 1.00 96.69 209 ILE A O 1
ATOM 1647 N N . LEU A 1 210 ? -11.754 -14.750 -1.324 1.00 96.06 210 LEU A N 1
ATOM 1648 C CA . LEU A 1 210 ? -13.084 -14.731 -1.935 1.00 96.06 210 LEU A CA 1
ATOM 1649 C C . LEU A 1 210 ? -14.140 -13.978 -1.117 1.00 96.06 210 LEU A C 1
ATOM 1651 O O . LEU A 1 210 ? -15.103 -13.475 -1.701 1.00 96.06 210 LEU A O 1
ATOM 1655 N N . ASN A 1 211 ? -13.933 -13.804 0.193 1.00 93.56 211 ASN A N 1
ATOM 1656 C CA . ASN A 1 211 ? -14.799 -12.984 1.053 1.00 93.56 211 ASN A CA 1
ATOM 1657 C C . ASN A 1 211 ? -14.959 -11.544 0.550 1.00 93.56 211 ASN A C 1
ATOM 1659 O O . ASN A 1 211 ? -15.962 -10.886 0.828 1.00 93.56 211 ASN A O 1
ATOM 1663 N N . THR A 1 212 ? -13.959 -11.028 -0.167 1.00 95.12 212 THR A N 1
ATOM 1664 C CA . THR A 1 212 ? -13.963 -9.640 -0.640 1.00 95.12 212 THR A CA 1
ATOM 1665 C C . THR A 1 212 ? -13.524 -9.461 -2.092 1.00 95.12 212 THR A C 1
ATOM 1667 O O . THR A 1 212 ? -13.685 -8.375 -2.645 1.00 95.12 212 THR A O 1
ATOM 1670 N N . ASN A 1 213 ? -13.035 -10.506 -2.759 1.00 97.06 213 ASN A N 1
ATOM 1671 C CA . ASN A 1 213 ? -12.582 -10.432 -4.144 1.00 97.06 213 ASN A CA 1
ATOM 1672 C C . ASN A 1 213 ? -12.918 -11.720 -4.913 1.00 97.06 213 ASN A C 1
ATOM 1674 O O . ASN A 1 213 ? -12.211 -12.714 -4.753 1.00 97.06 213 ASN A O 1
ATOM 1678 N N . PRO A 1 214 ? -13.921 -11.697 -5.804 1.00 96.50 214 PRO A N 1
ATOM 1679 C CA . PRO A 1 214 ? -14.307 -12.861 -6.598 1.00 96.50 214 PRO A CA 1
ATOM 1680 C C . PRO A 1 214 ? -13.442 -13.081 -7.841 1.00 96.50 214 PRO A C 1
ATOM 1682 O O . PRO A 1 214 ? -13.728 -13.982 -8.621 1.00 96.50 214 PRO A O 1
ATOM 1685 N N . MET A 1 215 ? -12.408 -12.257 -8.062 1.00 96.69 215 MET A N 1
ATOM 1686 C CA . MET A 1 215 ? -11.530 -12.366 -9.232 1.00 96.69 215 MET A CA 1
ATOM 1687 C C . MET A 1 215 ? -10.037 -12.486 -8.869 1.00 96.69 215 MET A C 1
ATOM 1689 O O . MET A 1 215 ? -9.211 -11.649 -9.268 1.00 96.69 215 MET A O 1
ATOM 1693 N N . PRO A 1 216 ? -9.650 -13.463 -8.032 1.00 95.88 216 PRO A N 1
ATOM 1694 C CA . PRO A 1 216 ? -8.271 -13.632 -7.592 1.00 95.88 216 PRO A CA 1
ATOM 1695 C C . PRO A 1 216 ? -7.308 -14.122 -8.674 1.00 95.88 216 PRO A C 1
ATOM 1697 O O . PRO A 1 216 ? -6.138 -13.749 -8.601 1.00 95.88 216 PRO A O 1
ATOM 1700 N N . GLY A 1 217 ? -7.752 -14.869 -9.686 1.00 95.00 217 GLY A N 1
ATOM 1701 C CA . GLY A 1 217 ? -6.906 -15.251 -10.821 1.00 95.00 217 GLY A CA 1
ATOM 1702 C C . GLY A 1 217 ? -6.474 -14.029 -11.636 1.00 95.00 217 GLY A C 1
ATOM 1703 O O . GLY A 1 217 ? -5.287 -13.818 -11.910 1.00 95.00 217 GLY A O 1
ATOM 1704 N N . VAL A 1 218 ? -7.424 -13.146 -11.943 1.00 96.75 218 VAL A N 1
ATOM 1705 C CA . VAL A 1 218 ? -7.181 -11.882 -12.646 1.00 96.75 218 VAL A CA 1
ATOM 1706 C C . VAL A 1 218 ? -6.376 -10.921 -11.775 1.00 96.75 218 VAL A C 1
ATOM 1708 O O . VAL A 1 218 ? -5.314 -10.438 -12.174 1.00 96.75 218 VAL A O 1
ATOM 1711 N N . THR A 1 219 ? -6.839 -10.636 -10.558 1.00 96.88 219 THR A N 1
ATOM 1712 C CA . THR A 1 219 ? -6.171 -9.665 -9.672 1.00 96.88 219 THR A CA 1
ATOM 1713 C C . THR A 1 219 ? -4.857 -10.188 -9.083 1.00 96.88 219 THR A C 1
ATOM 1715 O O . THR A 1 219 ? -4.043 -9.390 -8.625 1.00 96.88 219 THR A O 1
ATOM 1718 N N . GLY A 1 220 ? -4.613 -11.496 -9.092 1.00 95.69 220 GLY A N 1
ATOM 1719 C CA . GLY A 1 220 ? -3.317 -12.106 -8.787 1.00 95.69 220 GLY A CA 1
ATOM 1720 C C . GLY A 1 220 ? -2.317 -12.010 -9.944 1.00 95.69 220 GLY A C 1
ATOM 1721 O O . GLY A 1 220 ? -1.130 -12.242 -9.749 1.00 95.69 220 GLY A O 1
ATOM 1722 N N . SER A 1 221 ? -2.774 -11.624 -11.137 1.00 93.69 221 SER A N 1
ATOM 1723 C CA . SER A 1 221 ? -1.933 -11.525 -12.334 1.00 93.69 221 SER A CA 1
ATOM 1724 C C . SER A 1 221 ? -1.639 -10.077 -12.732 1.00 93.69 221 SER A C 1
ATOM 1726 O O . SER A 1 221 ? -0.502 -9.750 -13.055 1.00 93.69 221 SER A O 1
ATOM 1728 N N . VAL A 1 222 ? -2.642 -9.189 -12.686 1.00 92.94 222 VAL A N 1
ATOM 1729 C CA . VAL A 1 222 ? -2.545 -7.837 -13.286 1.00 92.94 222 VAL A CA 1
ATOM 1730 C C . VAL A 1 222 ? -2.952 -6.688 -12.365 1.00 92.94 222 VAL A C 1
ATOM 1732 O O . VAL A 1 222 ? -3.137 -5.564 -12.821 1.00 92.94 222 VAL A O 1
ATOM 1735 N N . CYS A 1 223 ? -3.108 -6.939 -11.064 1.00 93.25 223 CYS A N 1
ATOM 1736 C CA . CYS A 1 223 ? -3.333 -5.857 -10.106 1.00 93.25 223 CYS A CA 1
ATOM 1737 C C . CYS A 1 223 ? -2.124 -4.903 -10.056 1.00 93.25 223 CYS A C 1
ATOM 1739 O O . CYS A 1 223 ? -0.966 -5.337 -10.047 1.00 93.25 223 CYS A O 1
ATOM 1741 N N . ASP A 1 224 ? -2.423 -3.611 -9.952 1.00 89.12 224 ASP A N 1
ATOM 1742 C CA . ASP A 1 224 ? -1.485 -2.505 -9.704 1.00 89.12 224 ASP A CA 1
ATOM 1743 C C . ASP A 1 224 ? -0.897 -2.534 -8.278 1.00 89.12 224 ASP A C 1
ATOM 1745 O O . ASP A 1 224 ? 0.006 -1.770 -7.951 1.00 89.12 224 ASP A O 1
ATOM 1749 N N . HIS A 1 225 ? -1.407 -3.439 -7.430 1.00 89.94 225 HIS A N 1
ATOM 1750 C CA . HIS A 1 225 ? -0.858 -3.857 -6.139 1.00 89.94 225 HIS A CA 1
ATOM 1751 C C . HIS A 1 225 ? -0.456 -2.687 -5.227 1.00 89.94 225 HIS A C 1
ATOM 1753 O O . HIS A 1 225 ? 0.506 -2.773 -4.457 1.00 89.94 225 HIS A O 1
ATOM 1759 N N . LEU A 1 226 ? -1.255 -1.613 -5.235 1.00 89.62 226 LEU A N 1
ATOM 1760 C CA . LEU A 1 226 ? -1.031 -0.412 -4.420 1.00 89.62 226 LEU A CA 1
ATOM 1761 C C . LEU A 1 226 ? -0.911 -0.727 -2.915 1.00 89.62 226 LEU A C 1
ATOM 1763 O O . LEU A 1 226 ? -0.294 0.019 -2.155 1.00 89.62 226 LEU A O 1
ATOM 1767 N N . CYS A 1 227 ? -1.457 -1.856 -2.464 1.00 91.88 227 CYS A N 1
ATOM 1768 C CA . CYS A 1 227 ? -1.267 -2.400 -1.121 1.00 91.88 227 CYS A CA 1
ATOM 1769 C C . CYS A 1 227 ? 0.217 -2.606 -0.745 1.00 91.88 227 CYS A C 1
ATOM 1771 O O . CYS A 1 227 ? 0.593 -2.368 0.405 1.00 91.88 227 CYS A O 1
ATOM 1773 N N . GLN A 1 228 ? 1.088 -2.980 -1.691 1.00 91.06 228 GLN A N 1
ATOM 1774 C CA . GLN A 1 228 ? 2.530 -3.141 -1.450 1.00 91.06 228 GLN A CA 1
ATOM 1775 C C . GLN A 1 228 ? 3.209 -1.800 -1.173 1.00 91.06 228 GLN A C 1
ATOM 1777 O O . GLN A 1 228 ? 4.078 -1.729 -0.307 1.00 91.06 228 GLN A O 1
ATOM 1782 N N . GLN A 1 229 ? 2.764 -0.717 -1.816 1.00 87.81 229 GLN A N 1
ATOM 1783 C CA . GLN A 1 229 ? 3.301 0.633 -1.591 1.00 87.81 229 GLN A CA 1
ATOM 1784 C C . GLN A 1 229 ? 3.045 1.140 -0.163 1.00 87.81 229 GLN A C 1
ATOM 1786 O O . GLN A 1 229 ? 3.748 2.023 0.325 1.00 87.81 229 GLN A O 1
ATOM 1791 N N . LYS A 1 230 ? 2.049 0.567 0.524 1.00 90.81 230 LYS A N 1
ATOM 1792 C CA . LYS A 1 230 ? 1.686 0.890 1.910 1.00 90.81 230 LYS A CA 1
ATOM 1793 C C . LYS A 1 230 ? 2.135 -0.167 2.915 1.00 90.81 230 LYS A C 1
ATOM 1795 O O . LYS A 1 230 ? 1.878 -0.022 4.103 1.00 90.81 230 LYS A O 1
ATOM 1800 N N . CYS A 1 231 ? 2.829 -1.219 2.484 1.00 92.31 231 CYS A N 1
ATOM 1801 C CA . CYS A 1 231 ? 3.343 -2.239 3.391 1.00 92.31 231 CYS A CA 1
ATOM 1802 C C . CYS A 1 231 ? 4.393 -1.641 4.341 1.00 92.31 231 CYS A C 1
ATOM 1804 O O . CYS A 1 231 ? 5.362 -1.029 3.885 1.00 92.31 231 CYS A O 1
ATOM 1806 N N . THR A 1 232 ? 4.252 -1.858 5.654 1.00 91.81 232 THR A N 1
ATOM 1807 C CA . THR A 1 232 ? 5.201 -1.376 6.681 1.00 91.81 232 THR A CA 1
ATOM 1808 C C . THR A 1 232 ? 6.641 -1.816 6.397 1.00 91.81 232 THR A C 1
ATOM 1810 O O . THR A 1 232 ? 7.584 -1.090 6.723 1.00 91.81 232 THR A O 1
ATOM 1813 N N . ARG A 1 233 ? 6.822 -2.950 5.700 1.00 92.31 233 ARG A N 1
ATOM 1814 C CA . ARG A 1 233 ? 8.138 -3.443 5.283 1.00 92.31 233 ARG A CA 1
ATOM 1815 C C . ARG A 1 233 ? 8.890 -2.526 4.317 1.00 92.31 233 ARG A C 1
ATOM 1817 O O . ARG A 1 233 ? 10.108 -2.630 4.271 1.00 92.31 233 ARG A O 1
ATOM 1824 N N . ASN A 1 234 ? 8.236 -1.573 3.642 1.00 89.31 234 ASN A N 1
ATOM 1825 C CA . ASN A 1 234 ? 8.930 -0.547 2.839 1.00 89.31 234 ASN A CA 1
ATOM 1826 C C . ASN A 1 234 ? 9.994 0.219 3.639 1.00 89.31 234 ASN A C 1
ATOM 1828 O O . ASN A 1 234 ? 11.011 0.633 3.092 1.00 89.31 234 ASN A O 1
ATOM 1832 N N . ASN A 1 235 ? 9.755 0.409 4.938 1.00 88.38 235 ASN A N 1
ATOM 1833 C CA . ASN A 1 235 ? 10.674 1.104 5.835 1.00 88.38 235 ASN A CA 1
ATOM 1834 C C . ASN A 1 235 ? 11.580 0.147 6.630 1.00 88.38 235 ASN A C 1
ATOM 1836 O O . ASN A 1 235 ? 12.384 0.615 7.438 1.00 88.38 235 ASN A O 1
ATOM 1840 N N . LEU A 1 236 ? 11.444 -1.166 6.419 1.00 89.88 236 LEU A N 1
ATOM 1841 C CA . LEU A 1 236 ? 12.217 -2.215 7.079 1.00 89.88 236 LEU A CA 1
ATOM 1842 C C . LEU A 1 236 ? 13.217 -2.845 6.098 1.00 89.88 236 LEU A C 1
ATOM 1844 O O . LEU A 1 236 ? 14.420 -2.708 6.296 1.00 89.88 236 LEU A O 1
ATOM 1848 N N . ASP A 1 237 ? 12.730 -3.478 5.031 1.00 90.75 237 ASP A N 1
ATOM 1849 C CA . ASP A 1 237 ? 13.521 -4.193 4.023 1.00 90.75 237 ASP A CA 1
ATOM 1850 C C . ASP A 1 237 ? 12.864 -4.169 2.625 1.00 90.75 237 ASP A C 1
ATOM 1852 O O . ASP A 1 237 ? 13.021 -3.201 1.883 1.00 90.75 237 ASP A O 1
ATOM 1856 N N . SER A 1 238 ? 12.142 -5.223 2.241 1.00 90.75 238 SER A N 1
ATOM 1857 C CA . SER A 1 238 ? 11.435 -5.364 0.967 1.00 90.75 238 SER A CA 1
ATOM 1858 C C . SER A 1 238 ? 9.968 -5.702 1.217 1.00 90.75 238 SER A C 1
ATOM 1860 O O . SER A 1 238 ? 9.629 -6.425 2.154 1.00 90.75 238 SER A O 1
ATOM 1862 N N . THR A 1 239 ? 9.082 -5.154 0.391 1.00 91.94 239 THR A N 1
ATOM 1863 C CA . THR A 1 239 ? 7.642 -5.418 0.466 1.00 91.94 239 THR A CA 1
ATOM 1864 C C . THR A 1 239 ? 7.325 -6.892 0.265 1.00 91.94 239 THR A C 1
ATOM 1866 O O . THR A 1 239 ? 8.116 -7.622 -0.322 1.00 91.94 239 THR A O 1
ATOM 1869 N N . LEU A 1 240 ? 6.144 -7.297 0.725 1.00 94.94 240 LEU A N 1
ATOM 1870 C CA . LEU A 1 240 ? 5.607 -8.626 0.453 1.00 94.94 240 LEU A CA 1
ATOM 1871 C C . LEU A 1 240 ? 5.142 -8.738 -1.007 1.00 94.94 240 LEU A C 1
ATOM 1873 O O . LEU A 1 240 ? 4.546 -7.780 -1.511 1.00 94.94 240 LEU A O 1
ATOM 1877 N N . LEU A 1 241 ? 5.325 -9.901 -1.635 1.00 95.75 241 LEU A N 1
ATOM 1878 C CA . LEU A 1 241 ? 4.746 -10.253 -2.945 1.00 95.75 241 LEU A CA 1
ATOM 1879 C C . LEU A 1 241 ? 3.236 -10.552 -2.836 1.00 95.75 241 LEU A C 1
ATOM 1881 O O . LEU A 1 241 ? 2.761 -11.671 -3.028 1.00 95.75 241 LEU A O 1
ATOM 1885 N N . ILE A 1 242 ? 2.460 -9.534 -2.460 1.00 96.81 242 ILE A N 1
ATOM 1886 C CA . ILE A 1 242 ? 1.027 -9.624 -2.137 1.00 96.81 242 ILE A CA 1
ATOM 1887 C C . ILE A 1 242 ? 0.200 -10.156 -3.311 1.00 96.81 242 ILE A C 1
ATOM 1889 O O . ILE A 1 242 ? -0.703 -10.976 -3.111 1.00 96.81 242 ILE A O 1
ATOM 1893 N N . ARG A 1 243 ? 0.486 -9.672 -4.522 1.00 96.00 243 ARG A N 1
ATOM 1894 C CA . ARG A 1 243 ? -0.209 -10.078 -5.749 1.00 96.00 243 ARG A CA 1
ATOM 1895 C C . ARG A 1 243 ? 0.103 -11.535 -6.092 1.00 96.00 243 ARG A C 1
ATOM 1897 O O . ARG A 1 243 ? -0.812 -12.306 -6.371 1.00 96.00 243 ARG A O 1
ATOM 1904 N N . GLU A 1 244 ? 1.369 -11.921 -6.010 1.00 96.81 244 GLU A N 1
ATOM 1905 C CA . GLU A 1 244 ? 1.842 -13.255 -6.376 1.00 96.81 244 GLU A CA 1
ATOM 1906 C C . GLU A 1 244 ? 1.371 -14.318 -5.373 1.00 96.81 244 GLU A C 1
ATOM 1908 O O . GLU A 1 244 ? 0.978 -15.406 -5.790 1.00 96.81 244 GLU A O 1
ATOM 1913 N N . ILE A 1 245 ? 1.317 -14.000 -4.073 1.00 98.00 245 ILE A N 1
ATOM 1914 C CA . ILE A 1 245 ? 0.739 -14.892 -3.052 1.00 98.00 245 ILE A CA 1
ATOM 1915 C C . ILE A 1 245 ? -0.755 -15.128 -3.296 1.00 98.00 245 ILE A C 1
ATOM 1917 O O . ILE A 1 245 ? -1.224 -16.257 -3.170 1.00 98.00 245 ILE A O 1
ATOM 1921 N N . LYS A 1 246 ? -1.505 -14.095 -3.700 1.00 97.25 246 LYS A N 1
ATOM 1922 C CA . LYS A 1 246 ? -2.927 -14.240 -4.052 1.00 97.25 246 LYS A CA 1
ATOM 1923 C C . LYS A 1 246 ? -3.118 -15.211 -5.217 1.00 97.25 246 LYS A C 1
ATOM 1925 O O . LYS A 1 246 ? -3.970 -16.095 -5.150 1.00 97.25 246 LYS A O 1
ATOM 1930 N N . ARG A 1 247 ? -2.306 -15.062 -6.266 1.00 95.69 247 ARG A N 1
ATOM 1931 C CA . ARG A 1 247 ? -2.312 -15.977 -7.410 1.00 95.69 247 ARG A CA 1
ATOM 1932 C C . ARG A 1 247 ? -1.960 -17.402 -6.992 1.00 95.69 247 ARG A C 1
ATOM 1934 O O . ARG A 1 247 ? -2.665 -18.335 -7.356 1.00 95.69 247 ARG A O 1
ATOM 1941 N N . PHE A 1 248 ? -0.904 -17.556 -6.195 1.00 97.44 248 PHE A N 1
ATOM 1942 C CA . PHE A 1 248 ? -0.483 -18.849 -5.668 1.00 97.44 248 PHE A CA 1
ATOM 1943 C C . PHE A 1 248 ? -1.609 -19.545 -4.889 1.00 97.44 248 PHE A C 1
ATOM 1945 O O . PHE A 1 248 ? -1.865 -20.723 -5.135 1.00 97.44 248 PHE A O 1
ATOM 1952 N N . ALA A 1 249 ? -2.302 -18.825 -3.998 1.00 97.19 249 ALA A N 1
ATOM 1953 C CA . ALA A 1 249 ? -3.407 -19.372 -3.212 1.00 97.19 249 ALA A CA 1
ATOM 1954 C C . ALA A 1 249 ? -4.549 -19.888 -4.105 1.00 97.19 249 ALA A C 1
ATOM 1956 O O . ALA A 1 249 ? -5.025 -21.000 -3.898 1.00 97.19 249 ALA A O 1
ATOM 1957 N N . GLN A 1 250 ? -4.935 -19.131 -5.139 1.00 94.94 250 GLN A N 1
ATOM 1958 C CA . GLN A 1 250 ? -5.964 -19.559 -6.093 1.00 94.94 250 GLN A CA 1
ATOM 1959 C C . GLN A 1 250 ? -5.544 -20.821 -6.860 1.00 94.94 250 GLN A C 1
ATOM 1961 O O . GLN A 1 250 ? -6.305 -21.786 -6.895 1.00 94.94 250 GLN A O 1
ATOM 1966 N N . GLU A 1 251 ? -4.333 -20.842 -7.426 1.00 94.75 251 GLU A N 1
ATOM 1967 C CA . GLU A 1 251 ? -3.841 -21.958 -8.252 1.00 94.75 251 GLU A CA 1
ATOM 1968 C C . GLU A 1 251 ? -3.570 -23.252 -7.456 1.00 94.75 251 GLU A C 1
ATOM 1970 O O . GLU A 1 251 ? -3.575 -24.334 -8.040 1.00 94.75 251 GLU A O 1
ATOM 1975 N N . ASN A 1 252 ? -3.336 -23.165 -6.139 1.00 95.62 252 ASN A N 1
ATOM 1976 C CA . ASN A 1 252 ? -3.007 -24.321 -5.287 1.00 95.62 252 ASN A CA 1
ATOM 1977 C C . ASN A 1 252 ? -4.137 -24.739 -4.333 1.00 95.62 252 ASN A C 1
ATOM 1979 O O . ASN A 1 252 ? -3.983 -25.719 -3.601 1.00 95.62 252 ASN A O 1
ATOM 1983 N N . SER A 1 253 ? -5.265 -24.029 -4.337 1.00 92.75 253 SER A N 1
ATOM 1984 C CA . SER A 1 253 ? -6.463 -24.445 -3.607 1.00 92.75 253 SER A CA 1
ATOM 1985 C C . SER A 1 253 ? -7.164 -25.617 -4.305 1.00 92.75 253 SER A C 1
ATOM 1987 O O . SER A 1 253 ? -7.126 -25.762 -5.528 1.00 92.75 253 SER A O 1
ATOM 1989 N N . GLN A 1 254 ? -7.809 -26.486 -3.528 1.00 86.50 254 GLN A N 1
ATOM 1990 C CA . GLN A 1 254 ? -8.572 -27.624 -4.035 1.00 86.50 254 GLN A CA 1
ATOM 1991 C C . GLN A 1 254 ? -9.881 -27.790 -3.268 1.00 86.50 254 GLN A C 1
ATOM 1993 O O . GLN A 1 254 ? -9.883 -27.947 -2.048 1.00 86.50 254 GLN A O 1
ATOM 1998 N N . GLY A 1 255 ? -10.996 -27.852 -4.001 1.00 74.75 255 GLY A N 1
ATOM 1999 C CA . GLY A 1 255 ? -12.290 -28.249 -3.442 1.00 74.75 255 GLY A CA 1
ATOM 2000 C C . GLY A 1 255 ? -12.951 -27.219 -2.524 1.00 74.75 255 GLY A C 1
ATOM 2001 O O . GLY A 1 255 ? -13.777 -27.614 -1.706 1.00 74.75 255 GLY A O 1
ATOM 2002 N N . VAL A 1 256 ? -12.616 -25.930 -2.658 1.00 84.44 256 VAL A N 1
ATOM 2003 C CA . VAL A 1 256 ? -13.336 -24.847 -1.971 1.00 84.44 256 VAL A CA 1
ATOM 2004 C C . VAL A 1 256 ? -14.773 -24.798 -2.489 1.00 84.44 256 VAL A C 1
ATOM 2006 O O . VAL A 1 256 ? -15.007 -24.627 -3.686 1.00 84.44 256 VAL A O 1
ATOM 2009 N N . GLN A 1 257 ? -15.732 -25.007 -1.587 1.00 81.06 257 GLN A N 1
ATOM 2010 C CA . GLN A 1 257 ? -17.159 -24.990 -1.896 1.00 81.06 257 GLN A CA 1
ATOM 2011 C C . GLN A 1 257 ? -17.758 -23.661 -1.457 1.00 81.06 257 GLN A C 1
ATOM 2013 O O . GLN A 1 257 ? -17.704 -23.308 -0.282 1.00 81.06 257 GLN A O 1
ATOM 2018 N N . ILE A 1 258 ? -18.352 -22.946 -2.407 1.00 87.19 258 ILE A N 1
ATOM 2019 C CA . ILE A 1 258 ? -19.032 -21.682 -2.150 1.00 87.19 258 ILE A CA 1
ATOM 2020 C C . ILE A 1 258 ? -20.527 -21.916 -2.301 1.00 87.19 258 ILE A C 1
ATOM 2022 O O . ILE A 1 258 ? -21.009 -22.210 -3.391 1.00 87.19 258 ILE A O 1
ATOM 2026 N N . GLU A 1 259 ? -21.253 -21.785 -1.195 1.00 90.19 259 GLU A N 1
ATOM 2027 C CA . GLU A 1 259 ? -22.697 -21.996 -1.156 1.00 90.19 259 GLU A CA 1
ATOM 2028 C C . GLU A 1 259 ? -23.411 -20.648 -0.958 1.00 90.19 259 GLU A C 1
ATOM 2030 O O . GLU A 1 259 ? -23.269 -20.031 0.106 1.00 90.19 259 GLU A O 1
ATOM 2035 N N . PRO A 1 260 ? -24.170 -20.160 -1.957 1.00 93.56 260 PRO A N 1
ATOM 2036 C CA . PRO A 1 260 ? -24.942 -18.932 -1.821 1.00 93.56 260 PRO A CA 1
ATOM 2037 C C . PRO A 1 260 ? -26.126 -19.119 -0.862 1.00 93.56 260 PRO A C 1
ATOM 2039 O O . PRO A 1 260 ? -26.633 -20.226 -0.646 1.00 93.56 260 PRO A O 1
ATOM 2042 N N . LYS A 1 261 ? -26.626 -18.014 -0.299 1.00 94.06 261 LYS A N 1
ATOM 2043 C CA . LYS A 1 261 ? -27.874 -18.041 0.477 1.00 94.06 261 LYS A CA 1
ATOM 2044 C C . LYS A 1 261 ? -29.066 -18.435 -0.416 1.00 94.06 261 LYS A C 1
ATOM 2046 O O . LYS A 1 261 ? -29.054 -18.179 -1.619 1.00 94.06 261 LYS A O 1
ATOM 2051 N N . PRO A 1 262 ? -30.141 -19.015 0.156 1.00 94.44 262 PRO A N 1
ATOM 2052 C CA . PRO A 1 262 ? -31.361 -19.305 -0.595 1.00 94.44 262 PRO A CA 1
ATOM 2053 C C . PRO A 1 262 ? -31.966 -18.058 -1.250 1.00 94.44 262 PRO A C 1
ATOM 2055 O O . PRO A 1 262 ? -31.855 -16.958 -0.710 1.00 94.44 262 PRO A O 1
ATOM 2058 N N . PHE A 1 263 ? -32.680 -18.257 -2.366 1.00 95.75 263 PHE A N 1
ATOM 2059 C CA . PHE A 1 263 ? -33.313 -17.170 -3.112 1.00 95.75 263 PHE A CA 1
ATOM 2060 C C . PHE A 1 263 ? -34.178 -16.271 -2.216 1.00 95.75 263 PHE A C 1
ATOM 2062 O O . PHE A 1 263 ? -35.112 -16.740 -1.560 1.00 95.75 263 PHE A O 1
ATOM 2069 N N . ASN A 1 264 ? -33.892 -14.972 -2.229 1.00 93.38 264 ASN A N 1
ATOM 2070 C CA . ASN A 1 264 ? -34.505 -13.986 -1.341 1.00 93.38 264 ASN A CA 1
ATOM 2071 C C . ASN A 1 264 ? -35.731 -13.269 -1.942 1.00 93.38 264 ASN A C 1
ATOM 2073 O O . ASN A 1 264 ? -36.323 -12.405 -1.294 1.00 93.38 264 ASN A O 1
ATOM 2077 N N . GLY A 1 265 ? -36.145 -13.628 -3.162 1.00 95.06 265 GLY A N 1
ATOM 2078 C CA . GLY A 1 265 ? -37.300 -13.025 -3.832 1.00 95.06 265 GLY A CA 1
ATOM 2079 C C . GLY A 1 265 ? -36.986 -11.793 -4.682 1.00 95.06 265 GLY A C 1
ATOM 2080 O O . GLY A 1 265 ? -37.927 -11.213 -5.223 1.00 95.06 265 GLY A O 1
ATOM 2081 N N . LYS A 1 266 ? -35.714 -11.387 -4.803 1.00 97.00 266 LYS A N 1
ATOM 2082 C CA . LYS A 1 266 ? -35.287 -10.195 -5.550 1.00 97.00 266 LYS A CA 1
ATOM 2083 C C . LYS A 1 266 ? -34.452 -10.520 -6.780 1.00 97.00 266 LYS A C 1
ATOM 2085 O O . LYS A 1 266 ? -33.630 -11.435 -6.772 1.00 97.00 266 LYS A O 1
ATOM 2090 N N . THR A 1 267 ? -34.683 -9.748 -7.835 1.00 97.94 267 THR A N 1
ATOM 2091 C CA . THR A 1 267 ? -34.105 -9.942 -9.169 1.00 97.94 267 THR A CA 1
ATOM 2092 C C . THR A 1 267 ? -33.308 -8.718 -9.603 1.00 97.94 267 THR A C 1
ATOM 2094 O O . THR A 1 267 ? -33.802 -7.594 -9.518 1.00 97.94 267 THR A O 1
ATOM 2097 N N . ILE A 1 268 ? -32.082 -8.927 -10.084 1.00 98.25 268 ILE A N 1
ATOM 2098 C CA . ILE A 1 268 ? -31.169 -7.856 -10.494 1.00 98.25 268 ILE A CA 1
ATOM 2099 C C . ILE A 1 268 ? -30.674 -8.104 -11.920 1.00 98.25 268 ILE A C 1
ATOM 2101 O O . ILE A 1 268 ? -30.196 -9.196 -12.224 1.00 98.25 268 ILE A O 1
ATOM 2105 N N . ALA A 1 269 ? -30.745 -7.077 -12.769 1.00 98.50 269 ALA A N 1
ATOM 2106 C CA . ALA A 1 269 ? -30.102 -7.080 -14.080 1.00 98.50 269 ALA A CA 1
ATOM 2107 C C . ALA A 1 269 ? -28.768 -6.331 -14.026 1.00 98.50 269 ALA A C 1
ATOM 2109 O O . ALA A 1 269 ? -28.673 -5.239 -13.465 1.00 98.50 269 ALA A O 1
ATOM 2110 N N . ILE A 1 270 ? -27.736 -6.884 -14.650 1.00 98.50 270 ILE A N 1
ATOM 2111 C CA . ILE A 1 270 ? -26.410 -6.269 -14.734 1.00 98.50 270 ILE A CA 1
ATOM 2112 C C . ILE A 1 270 ? -26.047 -6.053 -16.198 1.00 98.50 270 ILE A C 1
ATOM 2114 O O . ILE A 1 270 ? -26.133 -6.975 -17.000 1.00 98.50 270 ILE A O 1
ATOM 2118 N N . VAL A 1 271 ? -25.615 -4.847 -16.560 1.00 97.12 271 VAL A N 1
ATOM 2119 C CA . VAL A 1 271 ? -25.181 -4.517 -17.924 1.00 97.12 271 VAL A CA 1
ATOM 2120 C C . VAL A 1 271 ? -23.656 -4.516 -17.986 1.00 97.12 271 VAL A C 1
ATOM 2122 O O . VAL A 1 271 ? -23.014 -3.630 -17.417 1.00 97.12 271 VAL A O 1
ATOM 2125 N N . GLY A 1 272 ? -23.090 -5.486 -18.703 1.00 95.94 272 GLY A N 1
ATOM 2126 C CA . GLY A 1 272 ? -21.654 -5.695 -18.887 1.00 95.94 272 GLY A CA 1
ATOM 2127 C C . GLY A 1 272 ? -21.077 -6.785 -17.981 1.00 95.94 272 GLY A C 1
ATOM 2128 O O . GLY A 1 272 ? -21.131 -6.691 -16.755 1.00 95.94 272 GLY A O 1
ATOM 2129 N N . ALA A 1 273 ? -20.439 -7.789 -18.582 1.00 96.69 273 ALA A N 1
ATOM 2130 C CA . ALA A 1 273 ? -19.759 -8.888 -17.895 1.00 96.69 273 ALA A CA 1
ATOM 2131 C C . ALA A 1 273 ? -18.259 -8.607 -17.680 1.00 96.69 273 ALA A C 1
ATOM 2133 O O . ALA A 1 273 ? -17.437 -9.519 -17.750 1.00 96.69 273 ALA A O 1
ATOM 2134 N N . GLY A 1 274 ? -17.874 -7.346 -17.455 1.00 96.00 274 GLY A N 1
ATOM 2135 C CA . GLY A 1 274 ? -16.514 -6.964 -17.050 1.00 96.00 274 GLY A CA 1
ATOM 2136 C C . GLY A 1 274 ? -16.260 -7.171 -15.549 1.00 96.00 274 GLY A C 1
ATOM 2137 O O . GLY A 1 274 ? -17.181 -7.551 -14.825 1.00 96.00 274 GLY A O 1
ATOM 2138 N N . PRO A 1 275 ? -15.050 -6.863 -15.037 1.00 97.12 275 PRO A N 1
ATOM 2139 C CA . PRO A 1 275 ? -14.703 -7.102 -13.633 1.00 97.12 275 PRO A CA 1
ATOM 2140 C C . PRO A 1 275 ? -15.670 -6.483 -12.614 1.00 97.12 275 PRO A C 1
ATOM 2142 O O . PRO A 1 275 ? -15.984 -7.094 -11.598 1.00 97.12 275 PRO A O 1
ATOM 2145 N N . SER A 1 276 ? -16.191 -5.288 -12.909 1.00 96.94 276 SER A N 1
ATOM 2146 C CA . SER A 1 276 ? -17.157 -4.613 -12.037 1.00 96.94 276 SER A CA 1
ATOM 2147 C C . SER A 1 276 ? -18.512 -5.324 -11.994 1.00 96.94 276 SER A C 1
ATOM 2149 O O . SER A 1 276 ? -19.038 -5.590 -10.915 1.00 96.94 276 SER A O 1
ATOM 2151 N N . GLY A 1 277 ? -19.044 -5.703 -13.161 1.00 97.88 277 GLY A N 1
ATOM 2152 C CA . GLY A 1 277 ? -20.302 -6.443 -13.269 1.00 97.88 277 GLY A CA 1
ATOM 2153 C C . GLY A 1 277 ? -20.216 -7.838 -12.654 1.00 97.88 277 GLY A C 1
ATOM 2154 O O . GLY A 1 277 ? -21.089 -8.206 -11.877 1.00 97.88 277 GLY A O 1
ATOM 2155 N N . LEU A 1 278 ? -19.133 -8.576 -12.923 1.00 98.44 278 LEU A N 1
ATOM 2156 C CA . LEU A 1 278 ? -18.885 -9.904 -12.347 1.00 98.44 278 LEU A CA 1
ATOM 2157 C C . LEU A 1 278 ? -18.749 -9.854 -10.819 1.00 98.44 278 LEU A C 1
ATOM 2159 O O . LEU A 1 278 ? -19.321 -10.693 -10.128 1.00 98.44 278 LEU A O 1
ATOM 2163 N N . SER A 1 279 ? -18.049 -8.845 -10.288 1.00 98.38 279 SER A N 1
ATOM 2164 C CA . SER A 1 279 ? -17.927 -8.643 -8.841 1.00 98.38 279 SER A CA 1
ATOM 2165 C C . SER A 1 279 ? -19.278 -8.348 -8.189 1.00 98.38 279 SER A C 1
ATOM 2167 O O . SER A 1 279 ? -19.662 -9.009 -7.225 1.00 98.38 279 SER A O 1
ATOM 2169 N N . CYS A 1 280 ? -20.041 -7.409 -8.758 1.00 98.25 280 CYS A N 1
ATOM 2170 C CA . CYS A 1 280 ? -21.382 -7.079 -8.276 1.00 98.25 280 CYS A CA 1
ATOM 2171 C C . CYS A 1 280 ? -22.302 -8.312 -8.292 1.00 98.25 280 CYS A C 1
ATOM 2173 O O . CYS A 1 280 ? -22.973 -8.606 -7.301 1.00 98.25 280 CYS A O 1
ATOM 2175 N N . ALA A 1 281 ? -22.267 -9.078 -9.388 1.00 98.44 281 ALA A N 1
ATOM 2176 C CA . ALA A 1 281 ? -23.062 -10.286 -9.553 1.00 98.44 281 ALA A CA 1
ATOM 2177 C C . ALA A 1 281 ? -22.768 -11.333 -8.481 1.00 98.44 281 ALA A C 1
ATOM 2179 O O . ALA A 1 281 ? -23.698 -11.869 -7.885 1.00 98.44 281 ALA A O 1
ATOM 2180 N N . TYR A 1 282 ? -21.484 -11.585 -8.215 1.00 98.25 282 TYR A N 1
ATOM 2181 C CA . TYR A 1 282 ? -21.051 -12.556 -7.219 1.00 98.25 282 TYR A CA 1
ATOM 2182 C C . TYR A 1 282 ? -21.612 -12.239 -5.831 1.00 98.25 282 TYR A C 1
ATOM 2184 O O . TYR A 1 282 ? -22.278 -13.080 -5.234 1.00 98.25 282 TYR A O 1
ATOM 2192 N N . PHE A 1 283 ? -21.403 -11.020 -5.323 1.00 97.56 283 PHE A N 1
ATOM 2193 C CA . PHE A 1 283 ? -21.840 -10.672 -3.966 1.00 97.56 283 PHE A CA 1
ATOM 2194 C C . PHE A 1 283 ? -23.366 -10.647 -3.822 1.00 97.56 283 PHE A C 1
ATOM 2196 O O . PHE A 1 283 ? -23.887 -11.065 -2.789 1.00 97.56 283 PHE A O 1
ATOM 2203 N N . LEU A 1 284 ? -24.090 -10.210 -4.857 1.00 97.62 284 LEU A N 1
ATOM 2204 C CA . LEU A 1 284 ? -25.552 -10.281 -4.882 1.00 97.62 284 LEU A CA 1
ATOM 2205 C C . LEU A 1 284 ? -26.044 -11.736 -4.888 1.00 97.62 284 LEU A C 1
ATOM 2207 O O . LEU A 1 284 ? -26.916 -12.091 -4.096 1.00 97.62 284 LEU A O 1
ATOM 2211 N N . ALA A 1 285 ? -25.469 -12.596 -5.730 1.00 97.19 285 ALA A N 1
ATOM 2212 C CA . ALA A 1 285 ? -25.829 -14.011 -5.782 1.00 97.19 285 ALA A CA 1
ATOM 2213 C C . ALA A 1 285 ? -25.536 -14.722 -4.450 1.00 97.19 285 ALA A C 1
ATOM 2215 O O . ALA A 1 285 ? -26.381 -15.461 -3.945 1.00 97.19 285 ALA A O 1
ATOM 2216 N N . MET A 1 286 ? -24.402 -14.414 -3.812 1.00 95.75 286 MET A N 1
ATOM 2217 C CA . MET A 1 286 ? -24.051 -14.928 -2.483 1.00 95.75 286 MET A CA 1
ATOM 2218 C C . MET A 1 286 ? -25.073 -14.561 -1.401 1.00 95.75 286 MET A C 1
ATOM 2220 O O . MET A 1 286 ? -25.301 -15.349 -0.481 1.00 95.75 286 MET A O 1
ATOM 2224 N N . ASP A 1 287 ? -25.737 -13.408 -1.517 1.00 95.31 287 ASP A N 1
ATOM 2225 C CA . ASP A 1 287 ? -26.815 -12.991 -0.611 1.00 95.31 287 ASP A CA 1
ATOM 2226 C C . ASP A 1 287 ? -28.220 -13.474 -1.046 1.00 95.31 287 ASP A C 1
ATOM 2228 O O . ASP A 1 287 ? -29.239 -13.100 -0.455 1.00 95.31 287 ASP A O 1
ATOM 2232 N N . GLY A 1 288 ? -28.289 -14.347 -2.054 1.00 95.75 288 GLY A N 1
ATOM 2233 C CA . GLY A 1 288 ? -29.512 -15.010 -2.507 1.00 95.75 288 GLY A CA 1
ATOM 2234 C C . GLY A 1 288 ? -30.337 -14.213 -3.518 1.00 95.75 288 GLY A C 1
ATOM 2235 O O . GLY A 1 288 ? -31.506 -14.535 -3.734 1.00 95.75 288 GLY A O 1
ATOM 2236 N N . PHE A 1 289 ? -29.786 -13.169 -4.139 1.00 97.25 289 PHE A N 1
ATOM 2237 C CA . PHE A 1 289 ? -30.456 -12.488 -5.250 1.00 97.25 289 PHE A CA 1
ATOM 2238 C C . PHE A 1 289 ? -30.399 -13.354 -6.512 1.00 97.25 289 PHE A C 1
ATOM 2240 O O . PHE A 1 289 ? -29.398 -14.021 -6.769 1.00 97.25 289 PHE A O 1
ATOM 2247 N N . LYS A 1 290 ? -31.443 -13.304 -7.348 1.00 98.06 290 LYS A N 1
ATOM 2248 C CA . LYS A 1 290 ? -31.345 -13.819 -8.720 1.00 98.06 290 LYS A CA 1
ATOM 2249 C C . LYS A 1 290 ? -30.704 -12.745 -9.598 1.00 98.06 290 LYS A C 1
ATOM 2251 O O . LYS A 1 290 ? -31.232 -11.634 -9.669 1.00 98.06 290 LYS A O 1
ATOM 2256 N N . VAL A 1 291 ? -29.605 -13.079 -10.270 1.00 98.44 291 VAL A N 1
ATOM 2257 C CA . VAL A 1 291 ? -28.811 -12.120 -11.044 1.00 98.44 291 VAL A CA 1
ATOM 2258 C C . VAL A 1 291 ? -28.652 -12.585 -12.488 1.00 98.44 291 VAL A C 1
ATOM 2260 O O . VAL A 1 291 ? -28.123 -13.668 -12.727 1.00 98.44 291 VAL A O 1
ATOM 2263 N N . ASP A 1 292 ? -29.047 -11.723 -13.425 1.00 98.50 292 ASP A N 1
ATOM 2264 C CA . ASP A 1 292 ? -28.862 -11.922 -14.864 1.00 98.50 292 ASP A CA 1
ATOM 2265 C C . ASP A 1 292 ? -27.921 -10.830 -15.418 1.00 98.50 292 ASP A C 1
ATOM 2267 O O . ASP A 1 292 ? -28.180 -9.631 -15.266 1.00 98.50 292 ASP A O 1
ATOM 2271 N N . ILE A 1 293 ? -26.821 -11.221 -16.065 1.00 98.62 293 ILE A N 1
ATOM 2272 C CA . ILE A 1 293 ? -25.871 -10.310 -16.724 1.00 98.62 293 ILE A CA 1
ATOM 2273 C C . ILE A 1 293 ? -26.153 -10.262 -18.229 1.00 98.62 293 ILE A C 1
ATOM 2275 O O . ILE A 1 293 ? -26.234 -11.299 -18.877 1.00 98.62 293 ILE A O 1
ATOM 2279 N N . TYR A 1 294 ? -26.209 -9.067 -18.811 1.00 98.12 294 TYR A N 1
ATOM 2280 C CA . TYR A 1 294 ? -26.336 -8.821 -20.247 1.00 98.12 294 TYR A CA 1
ATOM 2281 C C . TYR A 1 294 ? -25.003 -8.309 -20.802 1.00 98.12 294 TYR A C 1
ATOM 2283 O O . TYR A 1 294 ? -24.534 -7.234 -20.421 1.00 98.12 294 TYR A O 1
ATOM 2291 N N . GLU A 1 295 ? -24.373 -9.094 -21.675 1.00 96.62 295 GLU A N 1
ATOM 2292 C CA . GLU A 1 295 ? -23.057 -8.817 -22.258 1.00 96.62 295 GLU A CA 1
ATOM 2293 C C . GLU A 1 295 ? -23.161 -8.654 -23.775 1.00 96.62 295 GLU A C 1
ATOM 2295 O O . GLU A 1 295 ? -23.656 -9.538 -24.477 1.00 96.62 295 GLU A O 1
ATOM 2300 N N . ALA A 1 296 ? -22.656 -7.533 -24.290 1.00 94.19 296 ALA A N 1
ATOM 2301 C CA . ALA A 1 296 ? -22.711 -7.200 -25.710 1.00 94.19 296 ALA A CA 1
ATOM 2302 C C . ALA A 1 296 ? -21.861 -8.149 -26.575 1.00 94.19 296 ALA A C 1
ATOM 2304 O O . ALA A 1 296 ? -22.213 -8.434 -27.720 1.00 94.19 296 ALA A O 1
ATOM 2305 N N . LYS A 1 297 ? -20.746 -8.657 -26.042 1.00 92.56 297 LYS A N 1
ATOM 2306 C CA . LYS A 1 297 ? -19.805 -9.540 -26.743 1.00 92.56 297 LYS A CA 1
ATOM 2307 C C . LYS A 1 297 ? -20.178 -11.027 -26.596 1.00 92.56 297 LYS A C 1
ATOM 2309 O O . LYS A 1 297 ? -20.969 -11.404 -25.730 1.00 92.56 297 LYS A O 1
ATOM 2314 N N . PRO A 1 298 ? -19.594 -11.919 -27.420 1.00 94.00 298 PRO A N 1
ATOM 2315 C CA . PRO A 1 298 ? -19.799 -13.365 -27.296 1.00 94.00 298 PRO A CA 1
ATOM 2316 C C . PRO A 1 298 ? -19.016 -14.015 -26.137 1.00 94.00 298 PRO A C 1
ATOM 2318 O O . PRO A 1 298 ? -19.001 -15.238 -26.030 1.00 94.00 298 PRO A O 1
ATOM 2321 N N . PHE A 1 299 ? -18.339 -13.229 -25.294 1.00 93.50 299 PHE A N 1
ATOM 2322 C CA . PHE A 1 299 ? -17.516 -13.697 -24.177 1.00 93.50 299 PHE A CA 1
ATOM 2323 C C . PHE A 1 299 ? -17.600 -12.728 -22.990 1.00 93.50 299 PHE A C 1
ATOM 2325 O O . PHE A 1 299 ? -17.940 -11.561 -23.156 1.00 93.50 299 PHE A O 1
ATOM 2332 N N . SER A 1 300 ? -17.266 -13.213 -21.793 1.00 94.88 300 SER A N 1
ATOM 2333 C CA . SER A 1 300 ? -17.267 -12.451 -20.532 1.00 94.88 300 SER A CA 1
ATOM 2334 C C . SER A 1 300 ? -15.849 -12.090 -20.079 1.00 94.88 300 SER A C 1
ATOM 2336 O O . SER A 1 300 ? -14.862 -12.577 -20.625 1.00 94.88 300 SER A O 1
ATOM 2338 N N . GLY A 1 301 ? -15.753 -11.230 -19.067 1.00 93.62 301 GLY A N 1
ATOM 2339 C CA . GLY A 1 301 ? -14.522 -10.679 -18.493 1.00 93.62 301 GLY A CA 1
ATOM 2340 C C . GLY A 1 301 ? -14.126 -9.312 -19.067 1.00 93.62 301 GLY A C 1
ATOM 2341 O O . GLY A 1 301 ? -13.181 -8.688 -18.591 1.00 93.62 301 GLY A O 1
ATOM 2342 N N . GLY A 1 302 ? -14.871 -8.770 -20.036 1.00 93.00 302 GLY A N 1
ATOM 2343 C CA . GLY A 1 302 ? -14.646 -7.416 -20.555 1.00 93.00 302 GLY A CA 1
ATOM 2344 C C . GLY A 1 302 ? -13.199 -7.189 -21.013 1.00 93.00 302 GLY A C 1
ATOM 2345 O O . GLY A 1 302 ? -12.621 -8.027 -21.702 1.00 93.00 302 GLY A O 1
ATOM 2346 N N . MET A 1 303 ? -12.586 -6.068 -20.610 1.00 89.88 303 MET A N 1
ATOM 2347 C CA . MET A 1 303 ? -11.212 -5.729 -21.015 1.00 89.88 303 MET A CA 1
ATOM 2348 C C . MET A 1 303 ? -10.156 -6.738 -20.554 1.00 89.88 303 MET A C 1
ATOM 2350 O O . MET A 1 303 ? -9.137 -6.873 -21.232 1.00 89.88 303 MET A O 1
ATOM 2354 N N . VAL A 1 304 ? -10.376 -7.461 -19.448 1.00 93.88 304 VAL A N 1
ATOM 2355 C CA . VAL A 1 304 ? -9.375 -8.431 -18.979 1.00 93.88 304 VAL A CA 1
ATOM 2356 C C . VAL A 1 304 ? -9.294 -9.649 -19.887 1.00 93.88 304 VAL A C 1
ATOM 2358 O O . VAL A 1 304 ? -8.211 -10.207 -20.006 1.00 93.88 304 VAL A O 1
ATOM 2361 N N . SER A 1 305 ? -10.388 -9.997 -20.573 1.00 93.56 305 SER A N 1
ATOM 2362 C CA . SER A 1 305 ? -10.448 -11.055 -21.594 1.00 93.56 305 SER A CA 1
ATOM 2363 C C . SER A 1 305 ? -10.145 -10.559 -23.002 1.00 93.56 305 SER A C 1
ATOM 2365 O O . SER A 1 305 ? -9.854 -11.367 -23.874 1.00 93.56 305 SER A O 1
ATOM 2367 N N . ASP A 1 306 ? -10.257 -9.251 -23.244 1.00 91.12 306 ASP A N 1
ATOM 2368 C CA . ASP A 1 306 ? -10.208 -8.689 -24.596 1.00 91.12 306 ASP A CA 1
ATOM 2369 C C . ASP A 1 306 ? -8.893 -7.962 -24.900 1.00 91.12 306 ASP A C 1
ATOM 2371 O O . ASP A 1 306 ? -8.337 -8.136 -25.972 1.00 91.12 306 ASP A O 1
ATOM 2375 N N . ALA A 1 307 ? -8.364 -7.154 -23.977 1.00 89.50 307 ALA A N 1
ATOM 2376 C CA . ALA A 1 307 ? -7.261 -6.232 -24.274 1.00 89.50 307 ALA A CA 1
ATOM 2377 C C . ALA A 1 307 ? -5.953 -6.555 -23.540 1.00 89.50 307 ALA A C 1
ATOM 2379 O O . ALA A 1 307 ? -4.876 -6.256 -24.050 1.00 89.50 307 ALA A O 1
ATOM 2380 N N . ILE A 1 308 ? -6.019 -7.154 -22.350 1.00 92.75 308 ILE A N 1
ATOM 2381 C CA . ILE A 1 308 ? -4.801 -7.487 -21.601 1.00 92.75 308 ILE A CA 1
ATOM 2382 C C . ILE A 1 308 ? -4.028 -8.592 -22.349 1.00 92.75 308 ILE A C 1
ATOM 2384 O O . ILE A 1 308 ? -4.643 -9.559 -22.789 1.00 92.75 308 ILE A O 1
ATOM 2388 N N . PRO A 1 309 ? -2.702 -8.508 -22.528 1.00 92.88 309 PRO A N 1
ATOM 2389 C CA . PRO A 1 309 ? -1.961 -9.554 -23.228 1.00 92.88 309 PRO A CA 1
ATOM 2390 C C . PRO A 1 309 ? -1.833 -10.865 -22.435 1.00 92.88 309 PRO A C 1
ATOM 2392 O O . PRO A 1 309 ? -1.648 -10.857 -21.216 1.00 92.88 309 PRO A O 1
ATOM 2395 N N . VAL A 1 310 ? -1.812 -12.001 -23.143 1.00 92.94 310 VAL A N 1
ATOM 2396 C CA . VAL A 1 310 ? -1.696 -13.349 -22.539 1.00 92.94 310 VAL A CA 1
ATOM 2397 C C . VAL A 1 310 ? -0.399 -13.567 -21.750 1.00 92.94 310 VAL A C 1
ATOM 2399 O O . VAL A 1 310 ? -0.379 -14.319 -20.781 1.00 92.94 310 VAL A O 1
ATOM 2402 N N . PHE A 1 311 ? 0.672 -12.845 -22.096 1.00 92.75 311 PHE A N 1
ATOM 2403 C CA . PHE A 1 311 ? 1.944 -12.898 -21.370 1.00 92.75 311 PHE A CA 1
ATOM 2404 C C . PHE A 1 311 ? 1.881 -12.226 -19.982 1.00 92.75 311 PHE A C 1
ATOM 2406 O O . PHE A 1 311 ? 2.826 -12.353 -19.199 1.00 92.75 311 PHE A O 1
ATOM 2413 N N . ARG A 1 312 ? 0.787 -11.508 -19.673 1.00 93.38 312 ARG A N 1
ATOM 2414 C CA . ARG A 1 312 ? 0.477 -10.938 -18.347 1.00 93.38 312 ARG A CA 1
ATOM 2415 C C . ARG A 1 312 ? -0.647 -11.693 -17.638 1.00 93.38 312 ARG A C 1
ATOM 2417 O O . ARG A 1 312 ? -0.599 -11.824 -16.421 1.00 93.38 312 ARG A O 1
ATOM 2424 N N . LEU A 1 313 ? -1.651 -12.163 -18.381 1.00 94.25 313 LEU A N 1
ATOM 2425 C CA . LEU A 1 313 ? -2.857 -12.788 -17.836 1.00 94.25 313 LEU A CA 1
ATOM 2426 C C . LEU A 1 313 ? -3.319 -13.955 -18.710 1.00 94.25 313 LEU A C 1
ATOM 2428 O O . LEU A 1 313 ? -3.760 -13.751 -19.840 1.00 94.25 313 LEU A O 1
ATOM 2432 N N . LEU A 1 314 ? -3.266 -15.166 -18.158 1.00 92.81 314 LEU A N 1
ATOM 2433 C CA . LEU A 1 314 ? -3.703 -16.376 -18.849 1.00 92.81 314 LEU A CA 1
ATOM 2434 C C . LEU A 1 314 ? -5.232 -16.456 -18.941 1.00 92.81 314 LEU A C 1
ATOM 2436 O O . LEU A 1 314 ? -5.941 -16.082 -18.006 1.00 92.81 314 LEU A O 1
ATOM 2440 N N . ASP A 1 315 ? -5.732 -17.023 -20.041 1.00 92.62 315 ASP A N 1
ATOM 2441 C CA . ASP A 1 315 ? -7.167 -17.278 -20.227 1.00 92.62 315 ASP A CA 1
ATOM 2442 C C . ASP A 1 315 ? -7.718 -18.233 -19.160 1.00 92.62 315 ASP A C 1
ATOM 2444 O O . ASP A 1 315 ? -8.843 -18.062 -18.704 1.00 92.62 315 ASP A O 1
ATOM 2448 N N . GLU A 1 316 ? -6.918 -19.206 -18.715 1.00 92.81 316 GLU A N 1
ATOM 2449 C CA . GLU A 1 316 ? -7.290 -20.127 -17.636 1.00 92.81 316 GLU A CA 1
ATOM 2450 C C . GLU A 1 316 ? -7.598 -19.379 -16.332 1.00 92.81 316 GLU A C 1
ATOM 2452 O O . GLU A 1 316 ? -8.633 -19.623 -15.719 1.00 92.81 316 GLU A O 1
ATOM 2457 N N . SER A 1 317 ? -6.768 -18.403 -15.948 1.00 93.19 317 SER A N 1
ATOM 2458 C CA . SER A 1 317 ? -6.994 -17.588 -14.746 1.00 93.19 317 SER A CA 1
ATOM 2459 C C . SER A 1 317 ? -8.283 -16.768 -14.836 1.00 93.19 317 SER A C 1
ATOM 2461 O O . SER A 1 317 ? -8.988 -16.619 -13.843 1.00 93.19 317 SER A O 1
ATOM 2463 N N . ILE A 1 318 ? -8.614 -16.256 -16.025 1.00 95.12 318 ILE A N 1
ATOM 2464 C CA . ILE A 1 318 ? -9.865 -15.524 -16.261 1.00 95.12 318 ILE A CA 1
ATOM 2465 C C . ILE A 1 318 ? -11.066 -16.463 -16.181 1.00 95.12 318 ILE A C 1
ATOM 2467 O O . ILE A 1 318 ? -12.060 -16.140 -15.534 1.00 95.12 318 ILE A O 1
ATOM 2471 N N . ASN A 1 319 ? -10.985 -17.608 -16.857 1.00 95.12 319 ASN A N 1
ATOM 2472 C CA . ASN A 1 319 ? -12.079 -18.566 -16.914 1.00 95.12 319 ASN A CA 1
ATOM 2473 C C . ASN A 1 319 ? -12.379 -19.135 -15.529 1.00 95.12 319 ASN A C 1
ATOM 2475 O O . ASN A 1 319 ? -13.546 -19.198 -15.171 1.00 95.12 319 ASN A O 1
ATOM 2479 N N . ASN A 1 320 ? -11.357 -19.430 -14.719 1.00 93.88 320 ASN A N 1
ATOM 2480 C CA . ASN A 1 320 ? -11.538 -19.874 -13.335 1.00 93.88 320 ASN A CA 1
ATOM 2481 C C . ASN A 1 320 ? -12.343 -18.860 -12.503 1.00 93.88 320 ASN A C 1
ATOM 2483 O O . ASN A 1 320 ? -13.291 -19.243 -11.821 1.00 93.88 320 ASN A O 1
ATOM 2487 N N . ASP A 1 321 ? -12.018 -17.566 -12.601 1.00 96.00 321 ASP A N 1
ATOM 2488 C CA . ASP A 1 321 ? -12.758 -16.509 -11.900 1.00 96.00 321 ASP A CA 1
ATOM 2489 C C . ASP A 1 321 ? -14.200 -16.371 -12.430 1.00 96.00 321 ASP A C 1
ATOM 2491 O O . ASP A 1 321 ? -15.145 -16.209 -11.662 1.00 96.00 321 ASP A O 1
ATOM 2495 N N . ILE A 1 322 ? -14.409 -16.452 -13.747 1.00 96.69 322 ILE A N 1
ATOM 2496 C CA . ILE A 1 322 ? -15.749 -16.356 -14.353 1.00 96.69 322 ILE A CA 1
ATOM 2497 C C . ILE A 1 322 ? -16.610 -17.571 -13.996 1.00 96.69 322 ILE A C 1
ATOM 2499 O O . ILE A 1 322 ? -17.798 -17.424 -13.703 1.00 96.69 322 ILE A O 1
ATOM 2503 N N . ASP A 1 323 ? -16.031 -18.766 -14.034 1.00 95.31 323 ASP A N 1
ATOM 2504 C CA . ASP A 1 323 ? -16.721 -20.012 -13.720 1.00 95.31 323 ASP A CA 1
ATOM 2505 C C . ASP A 1 323 ? -17.094 -20.063 -12.238 1.00 95.31 323 ASP A C 1
ATOM 2507 O O . ASP A 1 323 ? -18.184 -20.533 -11.908 1.00 95.31 323 ASP A O 1
ATOM 2511 N N . LEU A 1 324 ? -16.278 -19.472 -11.359 1.00 94.94 324 LEU A N 1
ATOM 2512 C CA . LEU A 1 324 ? -16.643 -19.241 -9.965 1.00 94.94 324 LEU A CA 1
ATOM 2513 C C . LEU A 1 324 ? -17.912 -18.389 -9.841 1.00 94.94 324 LEU A C 1
ATOM 2515 O O . LEU A 1 324 ? -18.853 -18.779 -9.150 1.00 94.94 324 LEU A O 1
ATOM 2519 N N . VAL A 1 325 ? -17.976 -17.254 -10.541 1.00 96.25 325 VAL A N 1
ATOM 2520 C CA . VAL A 1 325 ? -19.159 -16.376 -10.522 1.00 96.25 325 VAL A CA 1
ATOM 2521 C C . VAL A 1 325 ? -20.395 -17.097 -11.067 1.00 96.25 325 VAL A C 1
ATOM 2523 O O . VAL A 1 325 ? -21.480 -16.977 -10.503 1.00 96.25 325 VAL A O 1
ATOM 2526 N N . LYS A 1 326 ? -20.250 -17.905 -12.120 1.00 96.25 326 LYS A N 1
ATOM 2527 C CA . LYS A 1 326 ? -21.353 -18.735 -12.635 1.00 96.25 326 LYS A CA 1
ATOM 2528 C C . LYS A 1 326 ? -21.784 -19.809 -11.636 1.00 96.25 326 LYS A C 1
ATOM 2530 O O . LYS A 1 326 ? -22.976 -20.087 -11.519 1.00 96.25 326 LYS A O 1
ATOM 2535 N N . SER A 1 327 ? -20.838 -20.400 -10.903 1.00 94.69 327 SER A N 1
ATOM 2536 C CA . SER A 1 327 ? -21.109 -21.492 -9.959 1.00 94.69 327 SER A CA 1
ATOM 2537 C C . SER A 1 327 ? -22.032 -21.087 -8.807 1.00 94.69 327 SER A C 1
ATOM 2539 O O . SER A 1 327 ? -22.774 -21.931 -8.310 1.00 94.69 327 SER A O 1
ATOM 2541 N N . VAL A 1 328 ? -22.069 -19.796 -8.451 1.00 95.06 328 VAL A N 1
ATOM 2542 C CA . VAL A 1 328 ? -22.968 -19.256 -7.415 1.00 95.06 328 VAL A CA 1
ATOM 2543 C C . VAL A 1 328 ? -24.362 -18.881 -7.946 1.00 95.06 328 VAL A C 1
ATOM 2545 O O . VAL A 1 328 ? -25.155 -18.285 -7.223 1.00 95.06 328 VAL A O 1
ATOM 2548 N N . GLY A 1 329 ? -24.695 -19.251 -9.190 1.00 94.00 329 GLY A N 1
ATOM 2549 C CA . GLY A 1 329 ? -26.041 -19.104 -9.758 1.00 94.00 329 GLY A CA 1
ATOM 2550 C C . GLY A 1 329 ? -26.275 -17.828 -10.572 1.00 94.00 329 GLY A C 1
ATOM 2551 O O . GLY A 1 329 ? -27.422 -17.414 -10.725 1.00 94.00 329 GLY A O 1
ATOM 2552 N N . VAL A 1 330 ? -25.208 -17.202 -11.079 1.00 97.56 330 VAL A N 1
ATOM 2553 C CA . VAL A 1 330 ? -25.293 -16.043 -11.983 1.00 97.56 330 VAL A CA 1
ATOM 2554 C C . VAL A 1 330 ? -25.485 -16.505 -13.428 1.00 97.56 330 VAL A C 1
ATOM 2556 O O . VAL A 1 330 ? -24.649 -17.235 -13.969 1.00 97.56 330 VAL A O 1
ATOM 2559 N N . ASP A 1 331 ? -26.535 -16.010 -14.080 1.00 96.94 331 ASP A N 1
ATOM 2560 C CA . ASP A 1 331 ? -26.822 -16.270 -15.492 1.00 96.94 331 ASP A CA 1
ATOM 2561 C C . ASP A 1 331 ? -26.227 -15.157 -16.377 1.00 96.94 331 ASP A C 1
ATOM 2563 O O . ASP A 1 331 ? -26.354 -13.971 -16.080 1.00 96.94 331 ASP A O 1
ATOM 2567 N N . ILE A 1 332 ? -25.554 -15.518 -17.480 1.00 98.19 332 ILE A N 1
ATOM 2568 C CA . ILE A 1 332 ? -24.931 -14.552 -18.407 1.00 98.19 332 ILE A CA 1
ATOM 2569 C C . ILE A 1 332 ? -25.517 -14.703 -19.815 1.00 98.19 332 ILE A C 1
ATOM 2571 O O . ILE A 1 332 ? -25.358 -15.735 -20.472 1.00 98.19 332 ILE A O 1
ATOM 2575 N N . HIS A 1 333 ? -26.142 -13.637 -20.306 1.00 97.75 333 HIS A N 1
ATOM 2576 C CA . HIS A 1 333 ? -26.695 -13.492 -21.646 1.00 97.75 333 HIS A CA 1
ATOM 2577 C C . HIS A 1 333 ? -25.689 -12.793 -22.569 1.00 97.75 333 HIS A C 1
ATOM 2579 O O . HIS A 1 333 ? -25.563 -11.570 -22.578 1.00 97.75 333 HIS A O 1
ATOM 2585 N N . TYR A 1 334 ? -24.966 -13.583 -23.362 1.00 97.44 334 TYR A N 1
ATOM 2586 C CA . TYR A 1 334 ? -24.027 -13.080 -24.370 1.00 97.44 334 TYR A CA 1
ATOM 2587 C C . TYR A 1 334 ? -24.739 -12.509 -25.604 1.00 97.44 334 TYR A C 1
ATOM 2589 O O . TYR A 1 334 ? -25.900 -12.833 -25.868 1.00 97.44 334 TYR A O 1
ATOM 2597 N N . ASN A 1 335 ? -24.021 -11.717 -26.407 1.00 96.38 335 ASN A N 1
ATOM 2598 C CA . ASN A 1 335 ? -24.540 -11.057 -27.617 1.00 96.38 335 ASN A CA 1
ATOM 2599 C C . ASN A 1 335 ? -25.817 -10.235 -27.363 1.00 96.38 335 ASN A C 1
ATOM 2601 O O . ASN A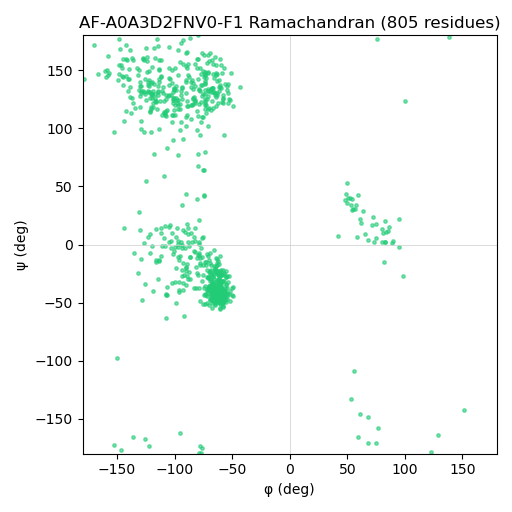 1 335 ? -26.714 -10.178 -28.205 1.00 96.38 335 ASN A O 1
ATOM 2605 N N . SER A 1 336 ? -25.913 -9.643 -26.177 1.00 94.62 336 SER A N 1
ATOM 2606 C CA . SER A 1 336 ? -27.075 -8.906 -25.695 1.00 94.62 336 SER A CA 1
ATOM 2607 C C . SER A 1 336 ? -26.685 -7.454 -25.452 1.00 94.62 336 SER A C 1
ATOM 2609 O O . SER A 1 336 ? -26.437 -7.043 -24.321 1.00 94.62 336 SER A O 1
ATOM 2611 N N . ASP A 1 337 ? -26.587 -6.687 -26.539 1.00 91.00 337 ASP A N 1
ATOM 2612 C CA . ASP A 1 337 ? -26.339 -5.250 -26.456 1.00 91.00 337 ASP A CA 1
ATOM 2613 C C . ASP A 1 337 ? -27.553 -4.527 -25.851 1.00 91.00 337 ASP A C 1
ATOM 2615 O O . ASP A 1 337 ? -28.702 -4.794 -26.218 1.00 91.00 337 ASP A O 1
ATOM 2619 N N . VAL A 1 338 ? -27.303 -3.632 -24.896 1.00 92.25 338 VAL A N 1
ATOM 2620 C CA . VAL A 1 338 ? -28.361 -2.942 -24.148 1.00 92.25 338 VAL A CA 1
ATOM 2621 C C . VAL A 1 338 ? -28.525 -1.542 -24.713 1.00 92.25 338 VAL A C 1
ATOM 2623 O O . VAL A 1 338 ? -27.898 -0.588 -24.258 1.00 92.25 338 VAL A O 1
ATOM 2626 N N . ASP A 1 339 ? -29.401 -1.430 -25.708 1.00 91.56 339 ASP A N 1
ATOM 2627 C CA . ASP A 1 339 ? -29.877 -0.144 -26.203 1.00 91.56 339 ASP A CA 1
ATOM 2628 C C . ASP A 1 339 ? -30.926 0.474 -25.258 1.00 91.56 339 ASP A C 1
ATOM 2630 O O . ASP A 1 339 ? -31.313 -0.096 -24.233 1.00 91.56 339 ASP A O 1
ATOM 2634 N N . LYS A 1 340 ? -31.437 1.655 -25.620 1.00 90.75 340 LYS A N 1
ATOM 2635 C CA . LYS A 1 340 ? -32.467 2.344 -24.834 1.00 90.75 340 LYS A CA 1
ATOM 2636 C C . LYS A 1 340 ? -33.737 1.503 -24.622 1.00 90.75 340 LYS A C 1
ATOM 2638 O O . LYS A 1 340 ? -34.311 1.540 -23.539 1.00 90.75 340 LYS A O 1
ATOM 2643 N N . ASN A 1 341 ? -34.196 0.766 -25.635 1.00 92.81 341 ASN A N 1
ATOM 2644 C CA . ASN A 1 341 ? -35.435 -0.012 -25.533 1.00 92.81 341 ASN A CA 1
ATOM 2645 C C . ASN A 1 341 ? -35.250 -1.223 -24.615 1.00 92.81 341 ASN A C 1
ATOM 2647 O O . ASN A 1 341 ? -36.145 -1.557 -23.832 1.00 92.81 341 ASN A O 1
ATOM 2651 N N . MET A 1 342 ? -34.091 -1.873 -24.711 1.00 93.69 342 MET A N 1
ATOM 2652 C CA . MET A 1 342 ? -33.717 -2.966 -23.827 1.00 93.69 342 MET A CA 1
ATOM 2653 C C . MET A 1 342 ? -33.578 -2.460 -22.390 1.00 93.69 342 MET A C 1
ATOM 2655 O O . MET A 1 342 ? -34.160 -3.050 -21.486 1.00 93.69 342 MET A O 1
ATOM 2659 N N . PHE A 1 343 ? -32.920 -1.318 -22.175 1.00 94.94 343 PHE A N 1
ATOM 2660 C CA . PHE A 1 343 ? -32.818 -0.690 -20.855 1.00 94.94 343 PHE A CA 1
ATOM 2661 C C . PHE A 1 343 ? -34.197 -0.396 -20.235 1.00 94.94 343 PHE A C 1
ATOM 2663 O O . PHE A 1 343 ? -34.459 -0.803 -19.104 1.00 94.94 343 PHE A O 1
ATOM 2670 N N . ASP A 1 344 ? -35.116 0.212 -20.995 1.00 94.25 344 ASP A N 1
ATOM 2671 C CA . ASP A 1 344 ? -36.495 0.484 -20.552 1.00 94.25 344 ASP A CA 1
ATOM 2672 C C . ASP A 1 344 ? -37.287 -0.804 -20.231 1.00 94.25 344 ASP A C 1
ATOM 2674 O O . ASP A 1 344 ? -38.265 -0.770 -19.476 1.00 94.25 344 ASP A O 1
ATOM 2678 N N . THR A 1 345 ? -36.909 -1.933 -20.837 1.00 96.12 345 THR A N 1
ATOM 2679 C CA . THR A 1 345 ? -37.492 -3.257 -20.569 1.00 96.12 345 THR A CA 1
ATOM 2680 C C . THR A 1 345 ? -36.930 -3.835 -19.275 1.00 96.12 345 THR A C 1
ATOM 2682 O O . THR A 1 345 ? -37.699 -4.188 -18.382 1.00 96.12 345 THR A O 1
ATOM 2685 N N . LEU A 1 346 ? -35.604 -3.813 -19.109 1.00 96.56 346 LEU A N 1
ATOM 2686 C CA . LEU A 1 346 ? -34.936 -4.249 -17.881 1.00 96.56 346 LEU A CA 1
ATOM 2687 C C . LEU A 1 346 ? -35.454 -3.495 -16.649 1.00 96.56 346 LEU A C 1
ATOM 2689 O O . LEU A 1 346 ? -35.654 -4.102 -15.602 1.00 96.56 346 LEU A O 1
ATOM 2693 N N . GLN A 1 347 ? -35.755 -2.198 -16.779 1.00 95.19 347 GLN A N 1
ATOM 2694 C CA . GLN A 1 347 ? -36.307 -1.398 -15.677 1.00 95.19 347 GLN A CA 1
ATOM 2695 C C . GLN A 1 347 ? -37.703 -1.841 -15.220 1.00 95.19 347 GLN A C 1
ATOM 2697 O O . GLN A 1 347 ? -38.120 -1.494 -14.116 1.00 95.19 347 GLN A O 1
ATOM 2702 N N . LYS A 1 348 ? -38.455 -2.547 -16.069 1.00 95.38 348 LYS A N 1
ATOM 2703 C CA . LYS A 1 348 ? -39.788 -3.072 -15.735 1.00 95.38 348 LYS A CA 1
ATOM 2704 C C . LYS A 1 348 ? -39.722 -4.495 -15.197 1.00 95.38 348 LYS A C 1
ATOM 2706 O O . LYS A 1 348 ? -40.555 -4.850 -14.367 1.00 95.38 348 LYS A O 1
ATOM 2711 N N . ASP A 1 349 ? -38.768 -5.277 -15.690 1.00 96.88 349 ASP A N 1
ATOM 2712 C CA . ASP A 1 349 ? -38.697 -6.717 -15.447 1.00 96.88 349 ASP A CA 1
ATOM 2713 C C . ASP A 1 349 ? -37.878 -7.079 -14.196 1.00 96.88 349 ASP A C 1
ATOM 2715 O O . ASP A 1 349 ? -38.072 -8.160 -13.643 1.00 96.88 349 ASP A O 1
ATOM 2719 N N . TYR A 1 350 ? -37.009 -6.177 -13.725 1.00 97.94 350 TYR A N 1
ATOM 2720 C CA . TYR A 1 350 ? -36.115 -6.396 -12.583 1.00 97.94 350 TYR A CA 1
ATOM 2721 C C . TYR A 1 350 ? -36.363 -5.406 -11.441 1.00 97.94 350 TYR A C 1
ATOM 2723 O O . TYR A 1 350 ? -36.780 -4.268 -11.660 1.00 97.94 350 TYR A O 1
ATOM 2731 N N . ASP A 1 351 ? -36.056 -5.816 -10.204 1.00 97.62 351 ASP A N 1
ATOM 2732 C CA . ASP A 1 351 ? -36.169 -4.942 -9.028 1.00 97.62 351 ASP A CA 1
ATOM 2733 C C . ASP A 1 351 ? -35.115 -3.818 -9.037 1.00 97.62 351 ASP A C 1
ATOM 2735 O O . ASP A 1 351 ? -35.344 -2.749 -8.467 1.00 97.62 351 ASP A O 1
ATOM 2739 N N . SER A 1 352 ? -33.942 -4.049 -9.635 1.00 97.31 352 SER A N 1
ATOM 2740 C CA . SER A 1 352 ? -32.879 -3.047 -9.809 1.00 97.31 352 SER A CA 1
ATOM 2741 C C . SER A 1 352 ? -31.929 -3.400 -10.953 1.00 97.31 352 SER A C 1
ATOM 2743 O O . SER A 1 352 ? -31.849 -4.554 -11.382 1.00 97.31 352 SER A O 1
ATOM 2745 N N . ILE A 1 353 ? -31.182 -2.396 -11.420 1.00 97.88 353 ILE A N 1
ATOM 2746 C CA . ILE A 1 353 ? -30.171 -2.533 -12.475 1.00 97.88 353 ILE A CA 1
ATOM 2747 C C . ILE A 1 353 ? -28.809 -2.059 -11.970 1.00 97.88 353 ILE A C 1
ATOM 2749 O O . ILE A 1 353 ? -28.723 -1.020 -11.317 1.00 97.88 353 ILE A O 1
ATOM 2753 N N . TYR A 1 354 ? -27.741 -2.764 -12.336 1.00 97.94 354 TYR A N 1
ATOM 2754 C CA . TYR A 1 354 ? -26.365 -2.289 -12.193 1.00 97.94 354 TYR A CA 1
ATOM 2755 C C . TYR A 1 354 ? -25.698 -2.079 -13.559 1.00 97.94 354 TYR A C 1
ATOM 2757 O O . TYR A 1 354 ? -25.695 -2.967 -14.412 1.00 97.94 354 TYR A O 1
ATOM 2765 N N . LEU A 1 355 ? -25.108 -0.904 -13.770 1.00 96.31 355 LEU A N 1
ATOM 2766 C CA . LEU A 1 355 ? -24.393 -0.532 -14.989 1.00 96.31 355 LEU A CA 1
ATOM 2767 C C . LEU A 1 355 ? -22.878 -0.691 -14.793 1.00 96.31 355 LEU A C 1
ATOM 2769 O O . LEU A 1 355 ? -22.257 0.086 -14.068 1.00 96.31 355 LEU A O 1
ATOM 2773 N N . GLY A 1 356 ? -22.288 -1.667 -15.487 1.00 94.38 356 GLY A N 1
ATOM 2774 C CA . GLY A 1 356 ? -20.862 -2.013 -15.448 1.00 94.38 356 GLY A CA 1
ATOM 2775 C C 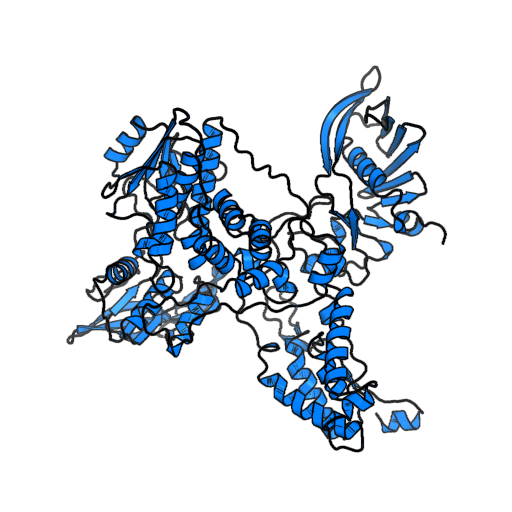. GLY A 1 356 ? -20.222 -2.150 -16.838 1.00 94.38 356 GLY A C 1
ATOM 2776 O O . GLY A 1 356 ? -19.259 -2.897 -17.001 1.00 94.38 356 GLY A O 1
ATOM 2777 N N . ALA A 1 357 ? -20.746 -1.446 -17.850 1.00 89.19 357 ALA A N 1
ATOM 2778 C CA . ALA A 1 357 ? -20.351 -1.594 -19.260 1.00 89.19 357 ALA A CA 1
ATOM 2779 C C . ALA A 1 357 ? -18.930 -1.080 -19.605 1.00 89.19 357 ALA A C 1
ATOM 2781 O O . ALA A 1 357 ? -18.398 -1.392 -20.674 1.00 89.19 357 ALA A O 1
ATOM 2782 N N . GLY A 1 358 ? -18.304 -0.321 -18.699 1.00 87.25 358 GLY A N 1
ATOM 2783 C CA . GLY A 1 358 ? -16.950 0.223 -18.851 1.00 87.25 358 GLY A CA 1
ATOM 2784 C C . GLY A 1 358 ? -16.828 1.407 -19.824 1.00 87.25 358 GLY A C 1
ATOM 2785 O O . GLY A 1 358 ? -17.823 1.970 -20.284 1.00 87.25 358 GLY A O 1
ATOM 2786 N N . ALA A 1 359 ? -15.584 1.793 -20.128 1.00 83.25 359 ALA A N 1
ATOM 2787 C CA . ALA A 1 359 ? -15.235 2.852 -21.080 1.00 83.25 359 ALA A CA 1
ATOM 2788 C C . ALA A 1 359 ? -14.677 2.239 -22.379 1.00 83.25 359 ALA A C 1
ATOM 2790 O O . ALA A 1 359 ? -13.470 2.073 -22.535 1.00 83.25 359 ALA A O 1
ATOM 2791 N N . GLN A 1 360 ? -15.563 1.822 -23.289 1.00 76.56 360 GLN A N 1
ATOM 2792 C CA . GLN A 1 360 ? -15.159 1.040 -24.469 1.00 76.56 360 GLN A CA 1
ATOM 2793 C C . GLN A 1 360 ? -14.717 1.881 -25.677 1.00 76.56 360 GLN A C 1
ATOM 2795 O O . GLN A 1 360 ? -14.157 1.324 -26.620 1.00 76.56 360 GLN A O 1
ATOM 2800 N N . ASN A 1 361 ? -14.938 3.199 -25.666 1.00 77.75 361 ASN A N 1
ATOM 2801 C CA . ASN A 1 361 ? -14.563 4.074 -26.777 1.00 77.75 361 ASN A CA 1
ATOM 2802 C C . ASN A 1 361 ? -13.128 4.585 -26.612 1.00 77.75 361 ASN A C 1
ATOM 2804 O O . ASN A 1 361 ? -12.688 4.839 -25.497 1.00 77.75 361 ASN A O 1
ATOM 2808 N N . ASN A 1 362 ? -12.394 4.779 -27.709 1.00 77.12 362 ASN A N 1
ATOM 2809 C CA . ASN A 1 362 ? -11.042 5.345 -27.677 1.00 77.12 362 ASN A CA 1
ATOM 2810 C C . ASN A 1 362 ? -11.076 6.872 -27.812 1.00 77.12 362 ASN A C 1
ATOM 2812 O O . ASN A 1 362 ? -11.834 7.421 -28.617 1.00 77.12 362 ASN A O 1
ATOM 2816 N N . LYS A 1 363 ? -10.199 7.564 -27.078 1.00 82.31 363 LYS A N 1
ATOM 2817 C CA . LYS A 1 363 ? -9.971 8.996 -27.291 1.00 82.31 363 LYS A CA 1
ATOM 2818 C C . LYS A 1 363 ? -9.230 9.224 -28.601 1.00 82.31 363 LYS A C 1
ATOM 2820 O O . LYS A 1 363 ? -8.214 8.584 -28.862 1.00 82.31 363 LYS A O 1
ATOM 2825 N N . LYS A 1 364 ? -9.714 10.189 -29.380 1.00 84.00 364 LYS A N 1
ATOM 2826 C CA . LYS A 1 364 ? -9.101 10.616 -30.643 1.00 84.00 364 LYS A CA 1
ATOM 2827 C C . LYS A 1 364 ? -8.019 11.668 -30.407 1.00 84.00 364 LYS A C 1
ATOM 2829 O O . LYS A 1 364 ? -8.191 12.558 -29.569 1.00 84.00 364 LYS A O 1
ATOM 2834 N N . LEU A 1 365 ? -6.914 11.573 -31.143 1.00 85.88 365 LEU A N 1
ATOM 2835 C CA . LEU A 1 365 ? -5.840 12.565 -31.208 1.00 85.88 365 LEU A CA 1
ATOM 2836 C C . LEU A 1 365 ? -6.360 13.905 -31.736 1.00 85.88 365 LEU A C 1
ATOM 2838 O O . LEU A 1 365 ? -5.879 14.947 -31.298 1.00 85.88 365 LEU A O 1
ATOM 2842 N N . ASN A 1 366 ? -7.362 13.878 -32.623 1.00 90.44 366 ASN A N 1
ATOM 2843 C CA . ASN A 1 366 ? -7.913 15.047 -33.311 1.00 90.44 366 ASN A CA 1
ATOM 2844 C C . ASN A 1 366 ? -6.859 15.793 -34.147 1.00 90.44 366 ASN A C 1
ATOM 2846 O O . ASN A 1 366 ? -6.820 17.024 -34.156 1.00 90.44 366 ASN A O 1
ATOM 2850 N N . ILE A 1 367 ? -6.017 15.038 -34.856 1.00 91.81 367 ILE A N 1
ATOM 2851 C CA . ILE A 1 367 ? -4.988 15.562 -35.765 1.00 91.81 367 ILE A CA 1
ATOM 2852 C C . ILE A 1 367 ? -5.246 15.120 -37.208 1.00 91.81 367 ILE A C 1
ATOM 2854 O O . ILE A 1 367 ? -5.964 14.152 -37.470 1.00 91.81 367 ILE A O 1
ATOM 2858 N N . GLU A 1 368 ? -4.650 15.827 -38.168 1.00 93.44 368 GLU A N 1
ATOM 2859 C CA . GLU A 1 368 ? -4.713 15.432 -39.577 1.00 93.44 368 GLU A CA 1
ATOM 2860 C C . GLU A 1 368 ? -4.078 14.041 -39.777 1.00 93.44 368 GLU A C 1
ATOM 2862 O O . GLU A 1 368 ? -3.034 13.745 -39.200 1.00 93.44 368 GLU A O 1
ATOM 2867 N N . GLY A 1 369 ? -4.722 13.192 -40.587 1.00 89.00 369 GLY A N 1
ATOM 2868 C CA . GLY A 1 369 ? -4.236 11.849 -40.929 1.00 89.00 369 GLY A CA 1
ATOM 2869 C C . GLY A 1 369 ? -4.549 10.741 -39.919 1.00 89.00 369 GLY A C 1
ATOM 2870 O O . GLY A 1 369 ? -4.194 9.594 -40.164 1.00 89.00 369 GLY A O 1
ATOM 2871 N N . GLU A 1 370 ? -5.266 11.030 -38.830 1.00 90.38 370 GLU A N 1
ATOM 2872 C CA . GLU A 1 370 ? -5.657 10.022 -37.827 1.00 90.38 370 GLU A CA 1
ATOM 2873 C C . GLU A 1 370 ? -6.535 8.884 -38.393 1.00 90.38 370 GLU A C 1
ATOM 2875 O O . GLU A 1 370 ? -6.569 7.793 -37.839 1.00 90.38 370 GLU A O 1
ATOM 2880 N N . SER A 1 371 ? -7.230 9.103 -39.513 1.00 90.00 371 SER A N 1
ATOM 2881 C CA . SER A 1 371 ? -8.072 8.085 -40.169 1.00 90.00 371 SER A CA 1
ATOM 2882 C C . SER A 1 371 ? -7.354 7.279 -41.260 1.00 90.00 371 SER A C 1
ATOM 2884 O O . SER A 1 371 ? -8.018 6.615 -42.058 1.00 90.00 371 SER A O 1
ATOM 2886 N N . LEU A 1 372 ? -6.023 7.369 -41.358 1.00 90.44 372 LEU A N 1
ATOM 2887 C CA . LEU A 1 372 ? -5.256 6.576 -42.321 1.00 90.44 372 LEU A CA 1
ATOM 2888 C C . LEU A 1 372 ? -5.317 5.073 -41.973 1.00 90.44 372 LEU A C 1
ATOM 2890 O O . LEU A 1 372 ? -5.341 4.729 -40.794 1.00 90.44 372 LEU A O 1
ATOM 2894 N N . PRO A 1 373 ? -5.299 4.161 -42.968 1.00 87.19 373 PRO A N 1
ATOM 2895 C CA . PRO A 1 373 ? -5.471 2.722 -42.737 1.00 87.19 373 PRO A CA 1
ATOM 2896 C C . PRO A 1 373 ? -4.468 2.080 -41.771 1.00 87.19 373 PRO A C 1
ATOM 2898 O O . PRO A 1 373 ? -4.824 1.126 -41.082 1.00 87.19 373 PRO A O 1
ATOM 2901 N N . ASN A 1 374 ? -3.232 2.583 -41.702 1.00 88.75 374 ASN A N 1
ATOM 2902 C CA . ASN A 1 374 ? -2.210 2.053 -40.796 1.00 88.75 374 ASN A CA 1
ATOM 2903 C C . ASN A 1 374 ? -2.193 2.757 -39.426 1.00 88.75 374 ASN A C 1
ATOM 2905 O O . ASN A 1 374 ? -1.269 2.554 -38.635 1.00 88.75 374 ASN A O 1
ATOM 2909 N N . VAL A 1 375 ? -3.196 3.583 -39.125 1.00 92.19 375 VAL A N 1
ATOM 2910 C CA . VAL A 1 375 ? -3.468 4.029 -37.758 1.00 92.19 375 VAL A CA 1
ATOM 2911 C C . VAL A 1 375 ? -4.432 3.021 -37.139 1.00 92.19 375 VAL A C 1
ATOM 2913 O O . VAL A 1 375 ? -5.589 2.920 -37.543 1.00 92.19 375 VAL A O 1
ATOM 2916 N N . MET A 1 376 ? -3.946 2.230 -36.184 1.00 92.56 376 MET A N 1
ATOM 2917 C CA . MET A 1 376 ? -4.727 1.162 -35.559 1.00 92.56 376 MET A CA 1
ATOM 2918 C C . MET A 1 376 ? -5.241 1.586 -34.191 1.00 92.56 376 MET A C 1
ATOM 2920 O O . MET A 1 376 ? -4.472 2.018 -33.337 1.00 92.56 376 MET A O 1
ATOM 2924 N N . GLU A 1 377 ? -6.532 1.384 -33.939 1.00 91.25 377 GLU A N 1
ATOM 2925 C CA . GLU A 1 377 ? -7.072 1.590 -32.598 1.00 91.25 377 GLU A CA 1
ATOM 2926 C C . GLU A 1 377 ? -6.471 0.584 -31.598 1.00 91.25 377 GLU A C 1
ATOM 2928 O O . GLU A 1 377 ? -6.489 -0.623 -31.859 1.00 91.25 377 GLU A O 1
ATOM 2933 N N . PRO A 1 378 ? -5.975 1.040 -30.432 1.00 91.62 378 PRO A N 1
ATOM 2934 C CA . PRO A 1 378 ? -5.174 0.216 -29.525 1.00 91.62 378 PRO A CA 1
ATOM 2935 C C . PRO A 1 378 ? -5.932 -0.990 -28.971 1.00 91.62 378 PRO A C 1
ATOM 2937 O O . PRO A 1 378 ? -5.417 -2.105 -28.992 1.00 91.62 378 PRO A O 1
ATOM 2940 N N . LEU A 1 379 ? -7.170 -0.794 -28.506 1.00 88.62 379 LEU A N 1
ATOM 2941 C CA . LEU A 1 379 ? -7.979 -1.883 -27.949 1.00 88.62 379 LEU A CA 1
ATOM 2942 C C . LEU A 1 379 ? -8.382 -2.892 -29.024 1.00 88.62 379 LEU A C 1
ATOM 2944 O O . LEU A 1 379 ? -8.356 -4.094 -28.778 1.00 88.62 379 LEU A O 1
ATOM 2948 N N . ALA A 1 380 ? -8.708 -2.416 -30.229 1.00 90.62 380 ALA A N 1
ATOM 2949 C CA . ALA A 1 380 ? -9.032 -3.289 -31.350 1.00 90.62 380 ALA A CA 1
ATOM 2950 C C . ALA A 1 380 ? -7.807 -4.103 -31.793 1.00 90.62 380 ALA A C 1
ATOM 2952 O O . ALA A 1 380 ? -7.940 -5.287 -32.091 1.00 90.62 380 ALA A O 1
ATOM 2953 N N . PHE A 1 381 ? -6.619 -3.492 -31.810 1.00 94.25 381 PHE A N 1
ATOM 2954 C CA . PHE A 1 381 ? -5.358 -4.178 -32.079 1.00 94.25 381 PHE A CA 1
ATOM 2955 C C . PHE A 1 381 ? -5.085 -5.276 -31.043 1.00 94.25 381 PHE A C 1
ATOM 2957 O O . PHE A 1 381 ? -4.936 -6.436 -31.422 1.00 94.25 381 PHE A O 1
ATOM 2964 N N . LEU A 1 382 ? -5.100 -4.940 -29.749 1.00 94.25 382 LEU A N 1
ATOM 2965 C CA . LEU A 1 382 ? -4.867 -5.898 -28.663 1.00 94.25 382 LEU A CA 1
ATOM 2966 C C . LEU A 1 382 ? -5.876 -7.059 -28.694 1.00 94.25 382 LEU A C 1
ATOM 2968 O O . LEU A 1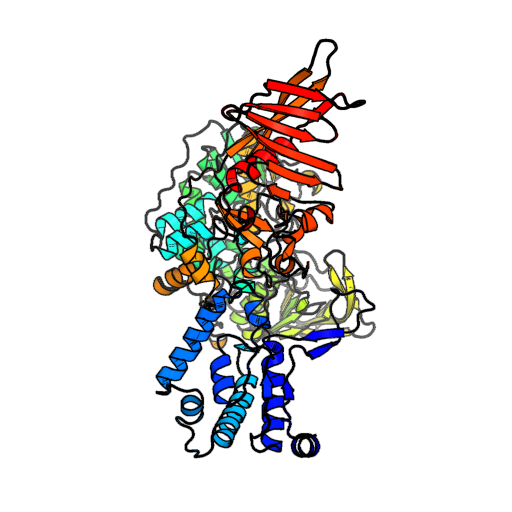 382 ? -5.479 -8.220 -28.614 1.00 94.25 382 LEU A O 1
ATOM 2972 N N . SER A 1 383 ? -7.155 -6.748 -28.918 1.00 92.56 383 SER A N 1
ATOM 2973 C CA . SER A 1 383 ? -8.235 -7.727 -29.090 1.00 92.56 383 SER A CA 1
ATOM 2974 C C . SER A 1 383 ? -7.985 -8.683 -30.251 1.00 92.56 383 SER A C 1
ATOM 2976 O O . SER A 1 383 ? -8.055 -9.901 -30.088 1.00 92.56 383 SER A O 1
ATOM 2978 N N . LYS A 1 384 ? -7.614 -8.163 -31.425 1.00 93.31 384 LYS A N 1
ATOM 2979 C CA . LYS A 1 384 ? -7.299 -8.993 -32.594 1.00 93.31 384 LYS A CA 1
ATOM 2980 C C . LYS A 1 384 ? -6.089 -9.892 -32.367 1.00 93.31 384 LYS A C 1
ATOM 2982 O O . LYS A 1 384 ? -6.123 -11.050 -32.777 1.00 93.31 384 LYS A O 1
ATOM 2987 N N . VAL A 1 385 ? -5.041 -9.390 -31.713 1.00 93.75 385 VAL A N 1
ATOM 2988 C CA . VAL A 1 385 ? -3.869 -10.207 -31.363 1.00 93.75 385 VAL A CA 1
ATOM 2989 C C . VAL A 1 385 ? -4.275 -11.324 -30.409 1.00 93.75 385 VAL A C 1
ATOM 2991 O O . VAL A 1 385 ? -3.958 -12.486 -30.649 1.00 93.75 385 VAL A O 1
ATOM 2994 N N . ARG A 1 386 ? -5.050 -11.004 -29.369 1.00 90.94 386 ARG A N 1
ATOM 2995 C CA . ARG A 1 386 ? -5.510 -11.995 -28.394 1.00 90.94 386 ARG A CA 1
ATOM 2996 C C . ARG A 1 386 ? -6.396 -13.080 -29.009 1.00 90.94 386 ARG A C 1
ATOM 2998 O O . ARG A 1 386 ? -6.287 -14.240 -28.629 1.00 90.94 386 ARG A O 1
ATOM 3005 N N . ARG A 1 387 ? -7.224 -12.731 -29.997 1.00 89.00 387 ARG A N 1
ATOM 3006 C CA . ARG A 1 387 ? -8.049 -13.689 -30.759 1.00 89.00 387 ARG A CA 1
ATOM 3007 C C . ARG A 1 387 ? -7.277 -14.454 -31.845 1.00 89.00 387 ARG A C 1
ATOM 3009 O O . ARG A 1 387 ? -7.878 -15.256 -32.555 1.00 89.00 387 ARG A O 1
ATOM 3016 N N . GLY A 1 388 ? -5.972 -14.213 -31.998 1.00 89.50 388 GLY A N 1
ATOM 3017 C CA . GLY A 1 388 ? -5.135 -14.853 -33.019 1.00 89.50 388 GLY A CA 1
ATOM 3018 C C . GLY A 1 388 ? -5.413 -14.376 -34.450 1.00 89.50 388 GLY A C 1
ATOM 3019 O O . GLY A 1 388 ? -5.034 -15.045 -35.412 1.00 89.50 388 GLY A O 1
ATOM 3020 N N . GLU A 1 389 ? -6.088 -13.233 -34.613 1.00 92.31 389 GLU A N 1
ATOM 3021 C CA . GLU A 1 389 ? -6.362 -12.615 -35.919 1.00 92.31 389 GLU A CA 1
ATOM 3022 C C . GLU A 1 389 ? -5.146 -11.844 -36.455 1.00 92.31 389 GLU A C 1
ATOM 3024 O O . GLU A 1 389 ? -4.996 -11.697 -37.668 1.00 92.31 389 GLU A O 1
ATOM 3029 N N . ILE A 1 390 ? -4.272 -11.364 -35.562 1.00 89.69 390 ILE A N 1
ATOM 3030 C CA . ILE A 1 390 ? -2.986 -10.735 -35.892 1.00 89.69 390 ILE A CA 1
ATOM 3031 C C . ILE A 1 390 ? -1.880 -11.534 -35.206 1.00 89.69 390 ILE A C 1
ATOM 3033 O O . ILE A 1 390 ? -1.792 -11.536 -33.982 1.00 89.69 390 ILE A O 1
ATOM 3037 N N . ASN A 1 391 ? -1.027 -12.182 -36.002 1.00 86.81 391 ASN A N 1
ATOM 3038 C CA . ASN A 1 391 ? 0.061 -13.034 -35.503 1.00 86.81 391 ASN A CA 1
ATOM 3039 C C . ASN A 1 391 ? 1.458 -12.501 -35.859 1.00 86.81 391 ASN A C 1
ATOM 3041 O O . ASN A 1 391 ? 2.442 -12.909 -35.253 1.00 86.81 391 ASN A O 1
ATOM 3045 N N . GLU A 1 392 ? 1.543 -11.560 -36.802 1.00 86.00 392 GLU A N 1
ATOM 3046 C CA . GLU A 1 392 ? 2.767 -10.862 -37.196 1.00 86.00 392 GLU A CA 1
ATOM 3047 C C . GLU A 1 392 ? 2.410 -9.413 -37.552 1.00 86.00 392 GLU A C 1
ATOM 3049 O O . GLU A 1 392 ? 1.333 -9.154 -38.096 1.00 86.00 392 GLU A O 1
ATOM 3054 N N . LEU A 1 393 ? 3.304 -8.476 -37.237 1.00 86.00 393 LEU A N 1
ATOM 3055 C CA . LEU A 1 393 ? 3.167 -7.061 -37.601 1.00 86.00 393 LEU A CA 1
ATOM 3056 C C . LEU A 1 393 ? 4.444 -6.567 -38.293 1.00 86.00 393 LEU A C 1
ATOM 3058 O O . LEU A 1 393 ? 4.366 -5.992 -39.376 1.00 86.00 393 LEU A O 1
ATOM 3062 N N . GLY A 1 394 ? 5.616 -6.870 -37.714 1.00 80.38 394 GLY A N 1
ATOM 3063 C CA . GLY A 1 394 ? 6.913 -6.410 -38.221 1.00 80.38 394 GLY A CA 1
ATOM 3064 C C . GLY A 1 394 ? 7.034 -4.880 -38.281 1.00 80.38 394 GLY A C 1
ATOM 3065 O O . GLY A 1 394 ? 6.235 -4.159 -37.689 1.00 80.38 394 GLY A O 1
ATOM 3066 N N . GLY A 1 395 ? 8.048 -4.387 -38.998 1.00 90.12 395 GLY A N 1
ATOM 3067 C CA . GLY A 1 395 ? 8.211 -2.956 -39.289 1.00 90.12 395 GLY A CA 1
ATOM 3068 C C . GLY A 1 395 ? 8.550 -2.072 -38.082 1.00 90.12 395 GLY A C 1
ATOM 3069 O O . GLY A 1 395 ? 8.869 -2.556 -36.995 1.00 90.12 395 GLY A O 1
ATOM 3070 N N . ARG A 1 396 ? 8.509 -0.756 -38.302 1.00 95.00 396 ARG A N 1
ATOM 3071 C CA . ARG A 1 396 ? 8.673 0.310 -37.305 1.00 95.00 396 ARG A CA 1
ATOM 3072 C C . ARG A 1 396 ? 7.303 0.777 -36.823 1.00 95.00 396 ARG A C 1
ATOM 3074 O O . ARG A 1 396 ? 6.504 1.273 -37.615 1.00 95.00 396 ARG A O 1
ATOM 3081 N N . ILE A 1 397 ? 7.042 0.680 -35.526 1.00 96.00 397 ILE A N 1
ATOM 3082 C CA . ILE A 1 397 ? 5.732 0.972 -34.931 1.00 96.00 397 ILE A CA 1
ATOM 3083 C C . ILE A 1 397 ? 5.861 2.110 -33.927 1.00 96.00 397 ILE A C 1
ATOM 3085 O O . ILE A 1 397 ? 6.679 2.044 -33.007 1.00 96.00 397 ILE A O 1
ATOM 3089 N N . ALA A 1 398 ? 5.012 3.126 -34.067 1.00 96.94 398 ALA A N 1
ATOM 3090 C CA . ALA A 1 398 ? 4.861 4.168 -33.058 1.00 96.94 398 ALA A CA 1
ATOM 3091 C C . ALA A 1 398 ? 3.672 3.865 -32.149 1.00 96.94 398 ALA A C 1
ATOM 3093 O O . ALA A 1 398 ? 2.537 3.764 -32.618 1.00 96.94 398 ALA A O 1
ATOM 3094 N N . VAL A 1 399 ? 3.902 3.806 -30.840 1.00 97.62 399 VAL A N 1
ATOM 3095 C CA . VAL A 1 399 ? 2.830 3.784 -29.839 1.00 97.62 399 VAL A CA 1
ATOM 3096 C C . VAL A 1 399 ? 2.780 5.140 -29.153 1.00 97.62 399 VAL A C 1
ATOM 3098 O O . VAL A 1 399 ? 3.726 5.543 -28.484 1.00 97.62 399 VAL A O 1
ATOM 3101 N N . ILE A 1 400 ? 1.678 5.869 -29.313 1.00 96.81 400 ILE A N 1
ATOM 3102 C CA . ILE A 1 400 ? 1.540 7.220 -28.758 1.00 96.81 400 ILE A CA 1
ATOM 3103 C C . ILE A 1 400 ? 0.825 7.129 -27.411 1.00 96.81 400 ILE A C 1
ATOM 3105 O O . ILE A 1 400 ? -0.346 6.758 -27.360 1.00 96.81 400 ILE A O 1
ATOM 3109 N N . GLY A 1 401 ? 1.491 7.515 -26.324 1.00 94.62 401 GLY A N 1
ATOM 3110 C CA . GLY A 1 401 ? 0.910 7.501 -24.979 1.00 94.62 401 GLY A CA 1
ATOM 3111 C C . GLY A 1 401 ? 1.873 6.985 -23.914 1.00 94.62 401 GLY A C 1
ATOM 3112 O O . GLY A 1 401 ? 3.005 6.624 -24.203 1.00 94.62 401 GLY A O 1
ATOM 3113 N N . GLY A 1 402 ? 1.422 6.972 -22.658 1.00 92.38 402 GLY A N 1
ATOM 3114 C CA . GLY A 1 402 ? 2.249 6.531 -21.526 1.00 92.38 402 GLY A CA 1
ATOM 3115 C C . GLY A 1 402 ? 1.495 5.771 -20.436 1.00 92.38 402 GLY A C 1
ATOM 3116 O O . GLY A 1 402 ? 2.002 5.664 -19.327 1.00 92.38 402 GLY A O 1
ATOM 3117 N N . GLY A 1 403 ? 0.266 5.318 -20.711 1.00 91.69 403 GLY A N 1
ATOM 3118 C CA . GLY A 1 403 ? -0.527 4.492 -19.788 1.00 91.69 403 GLY A CA 1
ATOM 3119 C C . GLY A 1 403 ? -0.342 2.994 -20.023 1.00 91.69 403 GLY A C 1
ATOM 3120 O O . GLY A 1 403 ? 0.314 2.597 -20.983 1.00 91.69 403 GLY A O 1
ATOM 3121 N N . ASN A 1 404 ? -0.961 2.165 -19.177 1.00 91.19 404 ASN A N 1
ATOM 3122 C CA . ASN A 1 404 ? -0.831 0.704 -19.248 1.00 91.19 404 ASN A CA 1
ATOM 3123 C C . ASN A 1 404 ? -1.226 0.133 -20.621 1.00 91.19 404 ASN A C 1
ATOM 3125 O O . ASN A 1 404 ? -0.499 -0.692 -21.157 1.00 91.19 404 ASN A O 1
ATOM 3129 N N . THR A 1 405 ? -2.274 0.658 -21.267 1.00 91.88 405 THR A N 1
ATOM 3130 C CA . THR A 1 405 ? -2.638 0.269 -22.643 1.00 91.88 405 THR A CA 1
ATOM 3131 C C . THR A 1 405 ? -1.523 0.544 -23.655 1.00 91.88 405 THR A C 1
ATOM 3133 O O . THR A 1 405 ? -1.317 -0.249 -24.568 1.00 91.88 405 THR A O 1
ATOM 3136 N N . ALA A 1 406 ? -0.777 1.645 -23.494 1.00 95.00 406 ALA A N 1
ATOM 3137 C CA . ALA A 1 406 ? 0.363 1.949 -24.355 1.00 95.00 406 ALA A CA 1
ATOM 3138 C C . ALA A 1 406 ? 1.511 0.956 -24.113 1.00 95.00 406 ALA A C 1
ATOM 3140 O O . ALA A 1 406 ? 2.135 0.505 -25.069 1.00 95.00 406 ALA A O 1
ATOM 3141 N N . MET A 1 407 ? 1.761 0.572 -22.855 1.00 95.94 407 MET A N 1
ATOM 3142 C CA . MET A 1 407 ? 2.775 -0.439 -22.531 1.00 95.94 407 MET A CA 1
ATOM 3143 C C . MET A 1 407 ? 2.385 -1.808 -23.098 1.00 95.94 407 MET A C 1
ATOM 3145 O O . MET A 1 407 ? 3.199 -2.445 -23.763 1.00 95.94 407 MET A O 1
ATOM 3149 N N . ASP A 1 408 ? 1.127 -2.221 -22.932 1.00 95.38 408 ASP A N 1
ATOM 3150 C CA . ASP A 1 408 ? 0.604 -3.473 -23.485 1.00 95.38 408 ASP A CA 1
ATOM 3151 C C . ASP A 1 408 ? 0.701 -3.498 -25.015 1.00 95.38 408 ASP A C 1
ATOM 3153 O O . ASP A 1 408 ? 1.191 -4.476 -25.583 1.00 95.38 408 ASP A O 1
ATOM 3157 N N . ALA A 1 409 ? 0.301 -2.418 -25.695 1.00 96.19 409 ALA A N 1
ATOM 3158 C CA . ALA A 1 409 ? 0.402 -2.305 -27.149 1.00 96.19 409 ALA A CA 1
ATOM 3159 C C . ALA A 1 409 ? 1.859 -2.346 -27.631 1.00 96.19 409 ALA A C 1
ATOM 3161 O O . ALA A 1 409 ? 2.164 -3.045 -28.601 1.00 96.19 409 ALA A O 1
ATOM 3162 N N . ALA A 1 410 ? 2.771 -1.653 -26.944 1.00 97.00 410 ALA A N 1
ATOM 3163 C CA . ALA A 1 410 ? 4.185 -1.617 -27.302 1.00 97.00 410 ALA A CA 1
ATOM 3164 C C . ALA A 1 410 ? 4.854 -2.990 -27.130 1.00 97.00 410 ALA A C 1
ATOM 3166 O O . ALA A 1 410 ? 5.481 -3.505 -28.058 1.00 97.00 410 ALA A O 1
ATOM 3167 N N . ARG A 1 411 ? 4.653 -3.629 -25.974 1.00 96.31 411 ARG A N 1
ATOM 3168 C CA . ARG A 1 411 ? 5.206 -4.953 -25.647 1.00 96.31 411 ARG A CA 1
ATOM 3169 C C . ARG A 1 411 ? 4.601 -6.070 -26.497 1.00 96.31 411 ARG A C 1
ATOM 3171 O O . ARG A 1 411 ? 5.299 -7.020 -26.857 1.00 96.31 411 ARG A O 1
ATOM 3178 N N . THR A 1 412 ? 3.327 -5.942 -26.867 1.00 96.44 412 THR A N 1
ATOM 3179 C CA . THR A 1 412 ? 2.668 -6.840 -27.827 1.00 96.44 412 THR A CA 1
ATOM 3180 C C . THR A 1 412 ? 3.250 -6.667 -29.226 1.00 96.44 412 THR A C 1
ATOM 3182 O O . THR A 1 412 ? 3.650 -7.652 -29.839 1.00 96.44 412 THR A O 1
ATOM 3185 N N . SER A 1 413 ? 3.392 -5.429 -29.708 1.00 96.19 413 SER A N 1
ATOM 3186 C CA . SER A 1 413 ? 4.003 -5.143 -31.017 1.00 96.19 413 SER A CA 1
ATOM 3187 C C . SER A 1 413 ? 5.426 -5.698 -31.104 1.00 96.19 413 SER A C 1
ATOM 3189 O O . SER A 1 413 ? 5.794 -6.317 -32.102 1.00 96.19 413 SER A O 1
ATOM 3191 N N . ARG A 1 414 ? 6.205 -5.572 -30.020 1.00 95.19 414 ARG A N 1
ATOM 3192 C CA . ARG A 1 414 ? 7.563 -6.119 -29.929 1.00 95.19 414 ARG A CA 1
ATOM 3193 C C . ARG A 1 414 ? 7.599 -7.640 -30.120 1.00 95.19 414 ARG A C 1
ATOM 3195 O O . ARG A 1 414 ? 8.448 -8.139 -30.855 1.00 95.19 414 ARG A O 1
ATOM 3202 N N . ARG A 1 415 ? 6.656 -8.371 -29.517 1.00 93.50 415 ARG A N 1
ATOM 3203 C CA . ARG A 1 415 ? 6.508 -9.836 -29.664 1.00 93.50 415 ARG A CA 1
ATOM 3204 C C . ARG A 1 415 ? 6.037 -10.264 -31.052 1.00 93.50 415 ARG A C 1
ATOM 3206 O O . ARG A 1 415 ? 6.345 -11.367 -31.482 1.00 93.50 415 ARG A O 1
ATOM 3213 N N . LEU A 1 416 ? 5.351 -9.381 -31.776 1.00 94.12 416 LEU A N 1
ATOM 3214 C CA . LEU A 1 416 ? 4.963 -9.576 -33.180 1.00 94.12 416 LEU A CA 1
ATOM 3215 C C . LEU A 1 416 ? 6.091 -9.225 -34.173 1.00 94.12 416 LEU A C 1
ATOM 3217 O O . LEU A 1 416 ? 5.838 -9.072 -35.371 1.00 94.12 416 LEU A O 1
ATOM 3221 N N . GLY A 1 417 ? 7.327 -9.075 -33.679 1.00 92.62 417 GLY A N 1
ATOM 3222 C CA . GLY A 1 417 ? 8.532 -8.870 -34.484 1.00 92.62 417 GLY A CA 1
ATOM 3223 C C . GLY A 1 417 ? 8.822 -7.419 -34.871 1.00 92.62 417 GLY A C 1
ATOM 3224 O O . GLY A 1 417 ? 9.676 -7.194 -35.727 1.00 92.62 417 GLY A O 1
ATOM 3225 N N . ALA A 1 418 ? 8.133 -6.441 -34.279 1.00 94.69 418 ALA A N 1
ATOM 3226 C CA . ALA A 1 418 ? 8.324 -5.032 -34.608 1.00 94.69 418 ALA A CA 1
ATOM 3227 C C . ALA A 1 418 ? 9.518 -4.373 -33.887 1.00 94.69 418 ALA A C 1
ATOM 3229 O O . ALA A 1 418 ? 9.923 -4.764 -32.782 1.00 94.69 418 ALA A O 1
ATOM 3230 N N . ASP A 1 419 ? 10.037 -3.314 -34.507 1.00 95.62 419 ASP A N 1
ATOM 3231 C CA . ASP A 1 419 ? 10.840 -2.274 -33.866 1.00 95.62 419 ASP A CA 1
ATOM 3232 C C . ASP A 1 419 ? 9.898 -1.181 -33.344 1.00 95.62 419 ASP A C 1
ATOM 3234 O O . ASP A 1 419 ? 9.117 -0.607 -34.103 1.00 95.62 419 ASP A O 1
ATOM 3238 N N . VAL A 1 420 ? 9.901 -0.937 -32.034 1.00 97.50 420 VAL A N 1
ATOM 3239 C CA . VAL A 1 420 ? 8.832 -0.186 -31.363 1.00 97.50 420 VAL A CA 1
ATOM 3240 C C . VAL A 1 420 ? 9.388 1.067 -30.705 1.00 97.50 420 VAL A C 1
ATOM 3242 O O . VAL A 1 420 ? 10.336 1.006 -29.920 1.00 97.50 420 VAL A O 1
ATOM 3245 N N . THR A 1 421 ? 8.740 2.197 -30.981 1.00 98.06 421 THR A N 1
ATOM 3246 C CA . THR A 1 421 ? 8.993 3.479 -30.319 1.00 98.06 421 THR A CA 1
ATOM 3247 C C . THR A 1 421 ? 7.735 3.952 -29.598 1.00 98.06 421 THR A C 1
ATOM 3249 O O . THR A 1 421 ? 6.685 4.147 -30.211 1.00 98.06 421 THR A O 1
ATOM 3252 N N . ILE A 1 422 ? 7.836 4.169 -28.290 1.00 98.31 422 ILE A N 1
ATOM 3253 C CA . ILE A 1 422 ? 6.819 4.849 -27.490 1.00 98.31 422 ILE A CA 1
ATOM 3254 C C . ILE A 1 422 ? 7.057 6.353 -27.613 1.00 98.31 422 ILE A C 1
ATOM 3256 O O . ILE A 1 422 ? 8.117 6.845 -27.239 1.00 98.31 422 ILE A O 1
ATOM 3260 N N . VAL A 1 423 ? 6.066 7.092 -28.105 1.00 97.62 423 VAL A N 1
ATOM 3261 C CA . VAL A 1 423 ? 6.105 8.555 -28.207 1.00 97.62 423 VAL A CA 1
ATOM 3262 C C . VAL A 1 423 ? 5.310 9.148 -27.050 1.00 97.62 423 VAL A C 1
ATOM 3264 O O . VAL A 1 423 ? 4.087 8.966 -26.965 1.00 97.62 423 VAL A O 1
ATOM 3267 N N . TYR A 1 424 ? 5.989 9.873 -26.157 1.00 96.69 424 TYR A N 1
ATOM 3268 C CA . TYR A 1 424 ? 5.359 10.454 -24.976 1.00 96.69 424 TYR A CA 1
ATOM 3269 C C . TYR A 1 424 ? 5.661 11.942 -24.811 1.00 96.69 424 TYR A C 1
ATOM 3271 O O . TYR A 1 424 ? 6.799 12.393 -24.803 1.00 96.69 424 TYR A O 1
ATOM 3279 N N . ARG A 1 425 ? 4.603 12.729 -24.595 1.00 94.31 425 ARG A N 1
ATOM 3280 C CA . ARG A 1 425 ? 4.687 14.196 -24.499 1.00 94.31 425 ARG A CA 1
ATOM 3281 C C . ARG A 1 425 ? 5.341 14.724 -23.214 1.00 94.31 425 ARG A C 1
ATOM 3283 O O . ARG A 1 425 ? 5.547 15.927 -23.110 1.00 94.31 425 ARG A O 1
ATOM 3290 N N . ARG A 1 426 ? 5.622 13.868 -22.224 1.00 93.81 426 ARG A N 1
ATOM 3291 C CA . ARG A 1 426 ? 6.304 14.214 -20.957 1.00 93.81 426 ARG A CA 1
ATOM 3292 C C . ARG A 1 426 ? 7.515 13.297 -20.746 1.00 93.81 426 ARG A C 1
ATOM 3294 O O . ARG A 1 426 ? 7.907 12.602 -21.681 1.00 93.81 426 ARG A O 1
ATOM 3301 N N . THR A 1 427 ? 8.098 13.296 -19.549 1.00 92.44 427 THR A N 1
ATOM 3302 C CA . THR A 1 427 ? 9.158 12.347 -19.185 1.00 92.44 427 THR A CA 1
ATOM 3303 C C . THR A 1 427 ? 8.572 11.073 -18.575 1.00 92.44 427 THR A C 1
ATOM 3305 O O . THR A 1 427 ? 7.413 11.049 -18.150 1.00 92.44 427 THR A O 1
ATOM 3308 N N . MET A 1 428 ? 9.380 10.021 -18.488 1.00 91.06 428 MET A N 1
ATOM 3309 C CA . MET A 1 428 ? 9.098 8.733 -17.864 1.00 91.06 428 MET A CA 1
ATOM 3310 C C . MET A 1 428 ? 8.524 8.904 -16.455 1.00 91.06 428 MET A C 1
ATOM 3312 O O . MET A 1 428 ? 7.605 8.191 -16.068 1.00 91.06 428 MET A O 1
ATOM 3316 N N . LYS A 1 429 ? 9.001 9.908 -15.710 1.00 85.50 429 LYS A N 1
ATOM 3317 C CA . LYS A 1 429 ? 8.536 10.217 -14.353 1.00 85.50 429 LYS A CA 1
ATOM 3318 C C . LYS A 1 429 ? 7.047 10.584 -14.294 1.00 85.50 429 LYS A C 1
ATOM 3320 O O . LYS A 1 429 ? 6.409 10.359 -13.271 1.00 85.50 429 LYS A O 1
ATOM 3325 N N . GLU A 1 430 ? 6.491 11.157 -15.362 1.00 89.44 430 GLU A N 1
ATOM 3326 C CA . GLU A 1 430 ? 5.074 11.531 -15.436 1.00 89.44 430 GLU A CA 1
ATOM 3327 C C . GLU A 1 430 ? 4.213 10.505 -16.191 1.00 89.44 430 GLU A C 1
ATOM 3329 O O . GLU A 1 430 ? 3.045 10.798 -16.489 1.00 89.44 430 GLU A O 1
ATOM 3334 N N . MET A 1 431 ? 4.757 9.347 -16.579 1.00 90.62 431 MET A N 1
ATOM 3335 C CA . MET A 1 431 ? 3.970 8.283 -17.208 1.00 90.62 431 MET A CA 1
ATOM 3336 C C . MET A 1 431 ? 2.955 7.710 -16.205 1.00 90.62 431 MET A C 1
ATOM 3338 O O . MET A 1 431 ? 3.327 7.407 -15.076 1.00 90.62 431 MET A O 1
ATOM 3342 N N . PRO A 1 432 ? 1.669 7.578 -16.581 1.00 88.31 432 PRO A N 1
ATOM 3343 C CA . PRO A 1 432 ? 0.657 6.977 -15.712 1.00 88.31 432 PRO A CA 1
ATOM 3344 C C . PRO A 1 432 ? 0.690 5.441 -15.660 1.00 88.31 432 PRO A C 1
ATOM 3346 O O . PRO A 1 432 ? -0.075 4.873 -14.890 1.00 88.31 432 PRO A O 1
ATOM 3349 N N . ALA A 1 433 ? 1.478 4.770 -16.507 1.00 89.94 433 ALA A N 1
ATOM 3350 C CA . ALA A 1 433 ? 1.635 3.318 -16.460 1.00 89.94 433 ALA A CA 1
ATOM 3351 C C . ALA A 1 433 ? 2.342 2.856 -15.180 1.00 89.94 433 ALA A C 1
ATOM 3353 O O . ALA A 1 433 ? 3.138 3.594 -14.593 1.00 89.94 433 ALA A O 1
ATOM 3354 N N . ASP A 1 434 ? 2.095 1.606 -14.796 1.00 87.62 434 ASP A N 1
ATOM 3355 C CA . ASP A 1 434 ? 2.798 0.982 -13.682 1.00 87.62 434 ASP A CA 1
ATOM 3356 C C . ASP A 1 434 ? 4.298 0.920 -13.989 1.00 87.62 434 ASP A C 1
ATOM 3358 O O . ASP A 1 434 ? 4.711 0.555 -15.093 1.00 87.62 434 ASP A O 1
ATOM 3362 N N . ILE A 1 435 ? 5.140 1.264 -13.010 1.00 83.94 435 ILE A N 1
ATOM 3363 C CA . ILE A 1 435 ? 6.594 1.327 -13.221 1.00 83.94 435 ILE A CA 1
ATOM 3364 C C . ILE A 1 435 ? 7.170 -0.023 -13.666 1.00 83.94 435 ILE A C 1
ATOM 3366 O O . ILE A 1 435 ? 8.094 -0.052 -14.474 1.00 83.94 435 ILE A O 1
ATOM 3370 N N . GLU A 1 436 ? 6.594 -1.130 -13.187 1.00 86.25 436 GLU A N 1
ATOM 3371 C CA . GLU A 1 436 ? 6.961 -2.488 -13.606 1.00 86.25 436 GLU A CA 1
ATOM 3372 C C . GLU A 1 436 ? 6.768 -2.674 -15.116 1.00 86.25 436 GLU A C 1
ATOM 3374 O O . GLU A 1 436 ? 7.616 -3.269 -15.777 1.00 86.25 436 GLU A O 1
ATOM 3379 N N . GLU A 1 437 ? 5.699 -2.110 -15.682 1.00 90.56 437 GLU A N 1
ATOM 3380 C CA . GLU A 1 437 ? 5.385 -2.203 -17.109 1.00 90.56 437 GLU A CA 1
ATOM 3381 C C . GLU A 1 437 ? 6.298 -1.310 -17.955 1.00 90.56 437 GLU A C 1
ATOM 3383 O O . GLU A 1 437 ? 6.738 -1.721 -19.030 1.00 90.56 437 GLU A O 1
ATOM 3388 N N . ILE A 1 438 ? 6.638 -0.120 -17.450 1.00 92.56 438 ILE A N 1
ATOM 3389 C CA . ILE A 1 438 ? 7.590 0.794 -18.099 1.00 92.56 438 ILE A CA 1
ATOM 3390 C C . ILE A 1 438 ? 8.984 0.162 -18.137 1.00 92.56 438 ILE A C 1
ATOM 3392 O O . ILE A 1 438 ? 9.603 0.089 -19.197 1.00 92.56 438 ILE A O 1
ATOM 3396 N N . VAL A 1 439 ? 9.473 -0.326 -16.992 1.00 90.38 439 VAL A N 1
ATOM 3397 C CA . VAL A 1 439 ? 10.786 -0.980 -16.892 1.00 90.38 439 VAL A CA 1
ATOM 3398 C C . VAL A 1 439 ? 10.818 -2.233 -17.764 1.00 90.38 439 VAL A C 1
ATOM 3400 O O . VAL A 1 439 ? 11.761 -2.406 -18.529 1.00 90.38 439 VAL A O 1
ATOM 3403 N N . ALA A 1 440 ? 9.763 -3.056 -17.744 1.00 91.00 440 ALA A N 1
ATOM 3404 C CA . ALA A 1 440 ? 9.685 -4.236 -18.599 1.00 91.00 440 ALA A CA 1
ATOM 3405 C C . ALA A 1 440 ? 9.716 -3.892 -20.097 1.00 91.00 440 ALA A C 1
ATOM 3407 O O . ALA A 1 440 ? 10.335 -4.629 -20.862 1.00 91.00 440 ALA A O 1
ATOM 3408 N N . ALA A 1 441 ? 9.084 -2.794 -20.525 1.00 94.19 441 ALA A N 1
ATOM 3409 C CA . ALA A 1 441 ? 9.144 -2.344 -21.914 1.00 94.19 441 ALA A CA 1
ATOM 3410 C C . ALA A 1 441 ? 10.573 -1.942 -22.324 1.00 94.19 441 ALA A C 1
ATOM 3412 O O . ALA A 1 441 ? 11.052 -2.358 -23.381 1.00 94.19 441 ALA A O 1
ATOM 3413 N N . LEU A 1 442 ? 11.273 -1.184 -21.475 1.00 93.62 442 LEU A N 1
ATOM 3414 C CA . LEU A 1 442 ? 12.660 -0.773 -21.720 1.00 93.62 442 LEU A CA 1
ATOM 3415 C C . LEU A 1 442 ? 13.621 -1.973 -21.732 1.00 93.62 442 LEU A C 1
ATOM 3417 O O . LEU A 1 442 ? 14.460 -2.073 -22.626 1.00 93.62 442 LEU A O 1
ATOM 3421 N N . ASP A 1 443 ? 13.456 -2.914 -20.798 1.00 91.44 443 ASP A N 1
ATOM 3422 C CA . ASP A 1 443 ? 14.232 -4.161 -20.736 1.00 91.44 443 ASP A CA 1
ATOM 3423 C C . ASP A 1 443 ? 14.049 -5.025 -21.998 1.00 91.44 443 ASP A C 1
ATOM 3425 O O . ASP A 1 443 ? 14.970 -5.719 -22.425 1.00 91.44 443 ASP A O 1
ATOM 3429 N N . GLU A 1 444 ? 12.864 -4.980 -22.619 1.00 92.62 444 GLU A N 1
ATOM 3430 C CA . GLU A 1 444 ? 12.541 -5.667 -23.881 1.00 92.62 444 GLU A CA 1
ATOM 3431 C C . GLU A 1 444 ? 13.092 -4.932 -25.131 1.00 92.62 444 GLU A C 1
ATOM 3433 O O . GLU A 1 444 ? 12.906 -5.385 -26.272 1.00 92.62 444 GLU A O 1
ATOM 3438 N N . GLY A 1 445 ? 13.812 -3.821 -24.926 1.00 92.94 445 GLY A N 1
ATOM 3439 C CA . GLY A 1 445 ? 14.480 -3.033 -25.963 1.00 92.94 445 GLY A CA 1
ATOM 3440 C C . GLY A 1 445 ? 13.568 -2.047 -26.691 1.00 92.94 445 GLY A C 1
ATOM 3441 O O . GLY A 1 445 ? 13.886 -1.650 -27.810 1.00 92.94 445 GLY A O 1
ATOM 3442 N N . ILE A 1 446 ? 12.427 -1.680 -26.101 1.00 96.44 446 ILE A N 1
ATOM 3443 C CA . ILE A 1 446 ? 11.502 -0.698 -26.676 1.00 96.44 446 ILE A CA 1
ATOM 3444 C C . ILE A 1 446 ? 12.053 0.710 -26.442 1.00 96.44 446 ILE A C 1
ATOM 3446 O O . ILE A 1 446 ? 12.430 1.066 -25.325 1.00 96.44 446 ILE A O 1
ATOM 3450 N N . THR A 1 447 ? 12.076 1.528 -27.493 1.00 97.62 447 THR A N 1
ATOM 3451 C CA . THR A 1 447 ? 12.569 2.907 -27.405 1.00 97.62 447 THR A CA 1
ATOM 3452 C C . THR A 1 447 ? 11.506 3.808 -26.779 1.00 97.62 447 THR A C 1
ATOM 3454 O O . THR A 1 447 ? 10.348 3.762 -27.188 1.00 97.62 447 THR A O 1
ATOM 3457 N N . LEU A 1 448 ? 11.885 4.654 -25.816 1.00 97.31 448 LEU A N 1
ATOM 3458 C CA . LEU A 1 448 ? 11.025 5.701 -25.256 1.00 97.31 448 LEU A CA 1
ATOM 3459 C C . LEU A 1 448 ? 11.495 7.078 -25.738 1.00 97.31 448 LEU A C 1
ATOM 3461 O O . LEU A 1 448 ? 12.538 7.570 -25.312 1.00 97.31 448 LEU A O 1
ATOM 3465 N N . GLU A 1 449 ? 10.698 7.710 -26.594 1.00 97.06 449 GLU A N 1
ATOM 3466 C CA . GLU A 1 449 ? 10.903 9.077 -27.068 1.00 97.06 449 GLU A CA 1
ATOM 3467 C C . GLU A 1 449 ? 10.124 10.046 -26.162 1.00 97.06 449 GLU A C 1
ATOM 3469 O O . GLU A 1 449 ? 8.935 10.324 -26.363 1.00 97.06 449 GLU A O 1
ATOM 3474 N N . GLU A 1 450 ? 10.797 10.532 -25.117 1.00 96.44 450 GLU A N 1
ATOM 3475 C CA . GLU A 1 450 ? 10.251 11.514 -24.176 1.00 96.44 450 GLU A CA 1
ATOM 3476 C C . GLU A 1 450 ? 10.065 12.896 -24.821 1.00 96.44 450 GLU A C 1
ATOM 3478 O O . GLU A 1 450 ? 10.639 13.215 -25.865 1.00 96.44 450 GLU A O 1
ATOM 3483 N N . LEU A 1 451 ? 9.286 13.754 -24.153 1.00 96.25 451 LEU A N 1
ATOM 3484 C CA . LEU A 1 451 ? 9.114 15.166 -24.509 1.00 96.25 451 LEU A CA 1
ATOM 3485 C C . LEU A 1 451 ? 8.754 15.386 -25.987 1.00 96.25 451 LEU A C 1
ATOM 3487 O O . LEU A 1 451 ? 9.229 16.322 -26.631 1.00 96.25 451 LEU A O 1
ATOM 3491 N N . THR A 1 452 ? 7.899 14.520 -26.522 1.00 96.69 452 THR A N 1
ATOM 3492 C CA . THR A 1 452 ? 7.556 14.496 -27.945 1.00 96.69 452 THR A CA 1
ATOM 3493 C C . THR A 1 452 ? 6.054 14.316 -28.105 1.00 96.69 452 THR A C 1
ATOM 3495 O O . THR A 1 452 ? 5.480 13.359 -27.584 1.00 96.69 452 THR A O 1
ATOM 3498 N N . ALA A 1 453 ? 5.390 15.260 -28.777 1.00 95.56 453 ALA A N 1
ATOM 3499 C CA . ALA A 1 453 ? 3.942 15.209 -28.990 1.00 95.56 453 ALA A CA 1
ATOM 3500 C C . ALA A 1 453 ? 3.598 15.194 -30.486 1.00 95.56 453 ALA A C 1
ATOM 3502 O O . ALA A 1 453 ? 4.218 15.944 -31.241 1.00 95.56 453 ALA A O 1
ATOM 3503 N N . PRO A 1 454 ? 2.615 14.378 -30.905 1.00 95.38 454 PRO A N 1
ATOM 3504 C CA . PRO A 1 454 ? 2.194 14.287 -32.298 1.00 95.38 454 PRO A CA 1
ATOM 3505 C C . PRO A 1 454 ? 1.396 15.526 -32.730 1.00 95.38 454 PRO A C 1
ATOM 3507 O O . PRO A 1 454 ? 0.561 16.023 -31.976 1.00 95.38 454 PRO A O 1
ATOM 3510 N N . GLU A 1 455 ? 1.623 15.982 -33.959 1.00 94.62 455 GLU A N 1
ATOM 3511 C CA . GLU A 1 455 ? 0.966 17.148 -34.575 1.00 94.62 455 GLU A CA 1
ATOM 3512 C C . GLU A 1 455 ? 0.168 16.756 -35.823 1.00 94.62 455 GLU A C 1
ATOM 3514 O O . GLU A 1 455 ? -0.927 17.265 -36.065 1.00 94.62 455 GLU A O 1
ATOM 3519 N N . LYS A 1 456 ? 0.715 15.844 -36.633 1.00 94.88 456 LYS A N 1
ATOM 3520 C CA . LYS A 1 456 ? 0.122 15.412 -37.900 1.00 94.88 456 LYS A CA 1
ATOM 3521 C C . LYS A 1 456 ? 0.623 14.028 -38.291 1.00 94.88 456 LYS A C 1
ATOM 3523 O O . LYS A 1 456 ? 1.774 13.687 -38.037 1.00 94.88 456 LYS A O 1
ATOM 3528 N N . ILE A 1 457 ? -0.236 13.262 -38.953 1.00 95.12 457 ILE A N 1
ATOM 3529 C CA . ILE A 1 457 ? 0.113 12.014 -39.626 1.00 95.12 457 ILE A CA 1
ATOM 3530 C C . ILE A 1 457 ? -0.099 12.220 -41.127 1.00 95.12 457 ILE A C 1
ATOM 3532 O O . ILE A 1 457 ? -1.100 12.800 -41.551 1.00 95.12 457 ILE A O 1
ATOM 3536 N N . TYR A 1 458 ? 0.833 11.765 -41.955 1.00 92.69 458 TYR A N 1
ATOM 3537 C CA . TYR A 1 458 ? 0.651 11.770 -43.404 1.00 92.69 458 TYR A CA 1
ATOM 3538 C C . TYR A 1 458 ? 1.334 10.568 -44.052 1.00 92.69 458 TYR A C 1
ATOM 3540 O O . TYR A 1 458 ? 2.283 10.018 -43.505 1.00 92.69 458 TYR A O 1
ATOM 3548 N N . ALA A 1 459 ? 0.841 10.162 -45.219 1.00 88.56 459 ALA A N 1
ATOM 3549 C CA . ALA A 1 459 ? 1.478 9.147 -46.049 1.00 88.56 459 ALA A CA 1
ATOM 3550 C C . ALA A 1 459 ? 2.170 9.822 -47.240 1.00 88.56 459 ALA A C 1
ATOM 3552 O O . ALA A 1 459 ? 1.646 10.800 -47.782 1.00 88.56 459 ALA A O 1
ATOM 3553 N N . ASN A 1 460 ? 3.340 9.325 -47.638 1.00 81.00 460 ASN A N 1
ATOM 3554 C CA . ASN A 1 460 ? 4.008 9.772 -48.861 1.00 81.00 460 ASN A CA 1
ATOM 3555 C C . ASN A 1 460 ? 3.525 8.977 -50.094 1.00 81.00 460 ASN A C 1
ATOM 3557 O O . ASN A 1 460 ? 2.743 8.033 -49.986 1.00 81.00 460 ASN A O 1
ATOM 3561 N N . ASP A 1 461 ? 4.038 9.330 -51.276 1.00 74.81 461 ASP A N 1
ATOM 3562 C CA . ASP A 1 461 ? 3.699 8.671 -52.549 1.00 74.81 461 ASP A CA 1
ATOM 3563 C C . ASP A 1 461 ? 4.105 7.181 -52.615 1.00 74.81 461 ASP A C 1
ATOM 3565 O O . ASP A 1 461 ? 3.692 6.473 -53.532 1.00 74.81 461 ASP A O 1
ATOM 3569 N N . THR A 1 462 ? 4.921 6.698 -51.669 1.00 68.31 462 THR A N 1
ATOM 3570 C CA . THR A 1 462 ? 5.349 5.294 -51.551 1.00 68.31 462 THR A CA 1
ATOM 3571 C C . THR A 1 462 ? 4.640 4.546 -50.416 1.00 68.31 462 THR A C 1
ATOM 3573 O O . THR A 1 462 ? 5.106 3.477 -50.039 1.00 68.31 462 THR A O 1
ATOM 3576 N N . GLU A 1 463 ? 3.543 5.097 -49.881 1.00 69.50 463 GLU A N 1
ATOM 3577 C CA . GLU A 1 463 ? 2.729 4.552 -48.777 1.00 69.50 463 GLU A CA 1
ATOM 3578 C C . GLU A 1 463 ? 3.429 4.466 -47.402 1.00 69.50 463 GLU A C 1
ATOM 3580 O O . GLU A 1 463 ? 2.849 3.937 -46.454 1.00 69.50 463 GLU A O 1
ATOM 3585 N N . ASN A 1 464 ? 4.625 5.049 -47.239 1.00 77.75 464 ASN A N 1
ATOM 3586 C CA . ASN A 1 464 ? 5.267 5.164 -45.924 1.00 77.75 464 ASN A CA 1
ATOM 3587 C C . ASN A 1 464 ? 4.552 6.239 -45.102 1.00 77.75 464 ASN A C 1
ATOM 3589 O O . ASN A 1 464 ? 4.225 7.310 -45.629 1.00 77.75 464 ASN A O 1
ATOM 3593 N N . ILE A 1 465 ? 4.353 5.984 -43.808 1.00 89.81 465 ILE A N 1
ATOM 3594 C CA . ILE A 1 465 ? 3.661 6.911 -42.914 1.00 89.81 465 ILE A CA 1
ATOM 3595 C C . ILE A 1 465 ? 4.665 7.696 -42.082 1.00 89.81 465 ILE A C 1
ATOM 3597 O O . ILE A 1 465 ? 5.605 7.161 -41.501 1.00 89.81 465 ILE A O 1
ATOM 3601 N N . PHE A 1 466 ? 4.431 8.998 -42.006 1.00 93.19 466 PHE A N 1
ATOM 3602 C CA . PHE A 1 466 ? 5.218 9.936 -41.230 1.00 93.19 466 PHE A CA 1
ATOM 3603 C C . PHE A 1 466 ? 4.358 10.513 -40.113 1.00 93.19 466 PHE A C 1
ATOM 3605 O O . PHE A 1 466 ? 3.228 10.957 -40.337 1.00 93.19 466 PHE A O 1
ATOM 3612 N N . LEU A 1 467 ? 4.914 10.505 -38.906 1.00 95.62 467 LEU A N 1
ATOM 3613 C CA . LEU A 1 467 ? 4.385 11.176 -37.733 1.00 95.62 467 LEU A CA 1
ATOM 3614 C C . LEU A 1 467 ? 5.193 12.457 -37.509 1.00 95.62 467 LEU A C 1
ATOM 3616 O O . LEU A 1 467 ? 6.334 12.405 -37.046 1.00 95.62 467 LEU A O 1
ATOM 3620 N N . THR A 1 468 ? 4.595 13.602 -37.827 1.00 96.06 468 THR A N 1
ATOM 3621 C CA . THR A 1 468 ? 5.147 14.904 -37.455 1.00 96.06 468 THR A CA 1
ATOM 3622 C C . THR A 1 468 ? 4.942 15.105 -35.961 1.00 96.06 468 THR A C 1
ATOM 3624 O O . THR A 1 468 ? 3.807 15.078 -35.474 1.00 96.06 468 THR A O 1
ATOM 3627 N N . CYS A 1 469 ? 6.030 15.343 -35.238 1.00 96.38 469 CYS A N 1
ATOM 3628 C CA . CYS A 1 469 ? 6.032 15.612 -33.808 1.00 96.38 469 CYS A CA 1
ATOM 3629 C C . CYS A 1 469 ? 6.716 16.941 -33.500 1.00 96.38 469 CYS A C 1
ATOM 3631 O O . CYS A 1 469 ? 7.695 17.299 -34.147 1.00 96.38 469 CYS A O 1
ATOM 3633 N N . SER A 1 470 ? 6.281 17.625 -32.447 1.00 96.56 470 SER A N 1
ATOM 3634 C CA . SER A 1 470 ? 7.025 18.745 -31.860 1.00 96.56 470 SER A CA 1
ATOM 3635 C C . SER A 1 470 ? 7.740 18.318 -30.579 1.00 96.56 470 SER A C 1
ATOM 3637 O O . SER A 1 470 ? 7.251 17.459 -29.833 1.00 96.56 470 SER A O 1
ATOM 3639 N N . ARG A 1 471 ? 8.879 18.954 -30.285 1.00 97.00 471 ARG A N 1
ATOM 3640 C CA . ARG A 1 471 ? 9.548 18.823 -28.985 1.00 97.00 471 ARG A CA 1
ATOM 3641 C C . ARG A 1 471 ? 8.802 19.607 -27.913 1.00 97.00 471 ARG A C 1
ATOM 3643 O O . ARG A 1 471 ? 8.270 20.691 -28.157 1.00 97.00 471 ARG A O 1
ATOM 3650 N N . MET A 1 472 ? 8.789 19.051 -26.711 1.00 95.75 472 MET A N 1
ATOM 3651 C CA . MET A 1 472 ? 8.114 19.593 -25.539 1.00 95.75 472 MET A CA 1
ATOM 3652 C C . MET A 1 472 ? 9.136 20.004 -24.476 1.00 95.75 472 MET A C 1
ATOM 3654 O O . MET A 1 472 ? 10.194 19.397 -24.329 1.00 95.75 472 MET A O 1
ATOM 3658 N N . ALA A 1 473 ? 8.795 21.013 -23.687 1.00 92.81 473 ALA A N 1
ATOM 3659 C CA . ALA A 1 473 ? 9.431 21.322 -22.414 1.00 92.81 473 ALA A CA 1
ATOM 3660 C C . ALA A 1 473 ? 8.425 21.092 -21.278 1.00 92.81 473 ALA A C 1
ATOM 3662 O O . ALA A 1 473 ? 7.217 21.241 -21.469 1.00 92.81 473 ALA A O 1
ATOM 3663 N N . LEU A 1 474 ? 8.909 20.739 -20.086 1.00 91.00 474 LEU A N 1
ATOM 3664 C CA . LEU A 1 474 ? 8.056 20.658 -18.902 1.00 91.00 474 LEU A CA 1
ATOM 3665 C C . LEU A 1 474 ? 7.799 22.064 -18.344 1.00 91.00 474 LEU A C 1
ATOM 3667 O O . LEU A 1 474 ? 8.736 22.779 -17.992 1.00 91.00 474 LEU A O 1
ATOM 3671 N N . GLY A 1 475 ? 6.528 22.447 -18.267 1.00 88.44 475 GLY A N 1
ATOM 3672 C CA . GLY A 1 475 ? 6.044 23.623 -17.550 1.00 88.44 475 GLY A CA 1
ATOM 3673 C C . GLY A 1 475 ? 5.558 23.283 -16.139 1.00 88.44 475 GLY A C 1
ATOM 3674 O O . GLY A 1 475 ? 5.850 22.216 -15.596 1.00 88.44 475 GLY A O 1
ATOM 3675 N N . GLU A 1 476 ? 4.781 24.191 -15.548 1.00 84.88 476 GLU A N 1
ATOM 3676 C CA . GLU A 1 476 ? 4.172 23.986 -14.229 1.00 84.88 476 GLU A CA 1
ATOM 3677 C C . GLU A 1 476 ? 3.239 22.766 -14.197 1.00 84.88 476 GLU A C 1
ATOM 3679 O O . GLU A 1 476 ? 2.688 22.347 -15.221 1.00 84.88 476 GLU A O 1
ATOM 3684 N N . ALA A 1 477 ? 3.070 22.184 -13.009 1.00 83.69 477 ALA A N 1
ATOM 3685 C CA . ALA A 1 477 ? 2.174 21.055 -12.801 1.00 83.69 477 ALA A CA 1
ATOM 3686 C C . ALA A 1 477 ? 0.711 21.410 -13.131 1.00 83.69 477 ALA A C 1
ATOM 3688 O O . ALA A 1 477 ? 0.239 22.512 -12.864 1.00 83.69 477 ALA A O 1
ATOM 3689 N N . ASP A 1 478 ? -0.011 20.466 -13.734 1.00 78.69 478 ASP A N 1
ATOM 3690 C CA . ASP A 1 478 ? -1.460 20.518 -13.897 1.00 78.69 478 ASP A CA 1
ATOM 3691 C C . ASP A 1 478 ? -2.197 20.121 -12.608 1.00 78.69 478 ASP A C 1
ATOM 3693 O O . ASP A 1 478 ? -1.585 19.791 -11.596 1.00 78.69 478 ASP A O 1
ATOM 3697 N N . ASP A 1 479 ? -3.531 20.133 -12.658 1.00 74.25 479 ASP A N 1
ATOM 3698 C CA . ASP A 1 479 ? -4.405 19.822 -11.519 1.00 74.25 479 ASP A CA 1
ATOM 3699 C C . ASP A 1 479 ? -4.234 18.373 -11.021 1.00 74.25 479 ASP A C 1
ATOM 3701 O O . ASP A 1 479 ? -4.646 18.045 -9.911 1.00 74.25 479 ASP A O 1
ATOM 3705 N N . SER A 1 480 ? -3.602 17.502 -11.822 1.00 72.00 480 SER A N 1
ATOM 3706 C CA . SER A 1 480 ? -3.218 16.144 -11.420 1.00 72.00 480 SER A CA 1
ATOM 3707 C C . SER A 1 480 ? -1.830 16.069 -10.771 1.00 72.00 480 SER A C 1
ATOM 3709 O O . SER A 1 480 ? -1.363 14.979 -10.454 1.00 72.00 480 SER A O 1
ATOM 3711 N N . GLY A 1 481 ? -1.147 17.204 -10.598 1.00 74.50 481 GLY A N 1
ATOM 3712 C CA . GLY A 1 481 ? 0.214 17.294 -10.068 1.00 74.50 481 GLY A CA 1
ATOM 3713 C C . GLY A 1 481 ? 1.311 16.976 -11.090 1.00 74.50 481 GLY A C 1
ATOM 3714 O O . GLY A 1 481 ? 2.492 16.999 -10.743 1.00 74.50 481 GLY A O 1
ATOM 3715 N N . ARG A 1 482 ? 0.963 16.699 -12.355 1.00 81.69 482 ARG A N 1
ATOM 3716 C CA . ARG A 1 482 ? 1.930 16.339 -13.408 1.00 81.69 482 ARG A CA 1
ATOM 3717 C C . ARG A 1 482 ? 2.355 17.567 -14.194 1.00 81.69 482 ARG A C 1
ATOM 3719 O O . ARG A 1 482 ? 1.509 18.343 -14.621 1.00 81.69 482 ARG A O 1
ATOM 3726 N N . ALA A 1 483 ? 3.649 17.709 -14.465 1.00 84.94 483 ALA A N 1
ATOM 3727 C CA . ALA A 1 483 ? 4.170 18.812 -15.273 1.00 84.94 483 ALA A CA 1
ATOM 3728 C C . ALA A 1 483 ? 3.457 18.914 -16.638 1.00 84.94 483 ALA A C 1
ATOM 3730 O O . ALA A 1 483 ? 3.285 17.914 -17.349 1.00 84.94 483 ALA A O 1
ATOM 3731 N N . ARG A 1 484 ? 3.003 20.117 -17.009 1.00 87.81 484 ARG A N 1
ATOM 3732 C CA . ARG A 1 484 ? 2.336 20.360 -18.296 1.00 87.81 484 ARG A CA 1
ATOM 3733 C C . ARG A 1 484 ? 3.362 20.327 -19.430 1.00 87.81 484 ARG A C 1
ATOM 3735 O O . ARG A 1 484 ? 4.393 20.982 -19.312 1.00 87.81 484 ARG A O 1
ATOM 3742 N N . PRO A 1 485 ? 3.098 19.616 -20.537 1.00 91.12 485 PRO A N 1
ATOM 3743 C CA . PRO A 1 485 ? 3.943 19.715 -21.717 1.00 91.12 485 PRO A CA 1
ATOM 3744 C C . PRO A 1 485 ? 3.686 21.052 -22.422 1.00 91.12 485 PRO A C 1
ATOM 3746 O O . PRO A 1 485 ? 2.537 21.408 -22.687 1.00 91.12 485 PRO A O 1
ATOM 3749 N N . VAL A 1 486 ? 4.753 21.790 -22.716 1.00 93.12 486 VAL A N 1
ATOM 3750 C CA . VAL A 1 486 ? 4.724 23.063 -23.443 1.00 93.12 486 VAL A CA 1
ATOM 3751 C C . VAL A 1 486 ? 5.488 22.886 -24.746 1.00 93.12 486 VAL A C 1
ATOM 3753 O O . VAL A 1 486 ? 6.661 22.516 -24.727 1.00 93.12 486 VAL A O 1
ATOM 3756 N N . LYS A 1 487 ? 4.826 23.146 -25.875 1.00 94.81 487 LYS A N 1
ATOM 3757 C CA . LYS A 1 487 ? 5.435 23.050 -27.202 1.00 94.81 487 LYS A CA 1
ATOM 3758 C C . LYS A 1 487 ? 6.624 24.006 -27.329 1.00 94.81 487 LYS A C 1
ATOM 3760 O O . LYS A 1 487 ? 6.532 25.177 -26.961 1.00 94.81 487 LYS A O 1
ATOM 3765 N N . ILE A 1 488 ? 7.725 23.506 -27.882 1.00 94.75 488 ILE A N 1
ATOM 3766 C CA . ILE A 1 488 ? 8.852 24.323 -28.331 1.00 94.75 488 ILE A CA 1
ATOM 3767 C C . ILE A 1 488 ? 8.579 24.704 -29.789 1.00 94.75 488 ILE A C 1
ATOM 3769 O O . ILE A 1 488 ? 8.587 23.849 -30.671 1.00 94.75 488 ILE A O 1
ATOM 3773 N N . GLU A 1 489 ? 8.311 25.980 -30.050 1.00 94.19 489 GLU A N 1
ATOM 3774 C CA . GLU A 1 489 ? 8.017 26.468 -31.404 1.00 94.19 489 GLU A CA 1
ATOM 3775 C C . GLU A 1 489 ? 9.194 26.235 -32.369 1.00 94.19 489 GLU A C 1
ATOM 3777 O O . GLU A 1 489 ? 10.348 26.500 -32.022 1.00 94.19 489 GLU A O 1
ATOM 3782 N N . GLY A 1 490 ? 8.907 25.760 -33.587 1.00 92.62 490 GLY A N 1
ATOM 3783 C CA . GLY A 1 490 ? 9.917 25.497 -34.622 1.00 92.6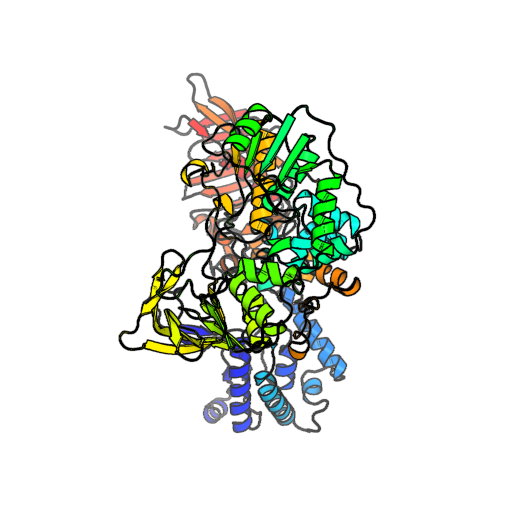2 490 GLY A CA 1
ATOM 3784 C C . GLY A 1 490 ? 10.755 24.232 -34.399 1.00 92.62 490 GLY A C 1
ATOM 3785 O O . GLY A 1 490 ? 11.846 24.120 -34.957 1.00 92.62 490 GLY A O 1
ATOM 3786 N N . SER A 1 491 ? 10.289 23.313 -33.546 1.00 94.81 491 SER A N 1
ATOM 3787 C CA . SER A 1 491 ? 10.970 22.053 -33.209 1.00 94.81 491 SER A CA 1
ATOM 3788 C C . SER A 1 491 ? 10.357 20.819 -33.878 1.00 94.81 491 SER A C 1
ATOM 3790 O O . SER A 1 491 ? 10.578 19.694 -33.423 1.00 94.81 491 SER A O 1
ATOM 3792 N N . GLU A 1 492 ? 9.553 21.025 -34.919 1.00 95.44 492 GLU A N 1
ATOM 3793 C CA . GLU A 1 492 ? 8.889 19.962 -35.661 1.00 95.44 492 GLU A CA 1
ATOM 3794 C C . GLU A 1 492 ? 9.900 19.009 -36.314 1.00 95.44 492 GLU A C 1
ATOM 3796 O O . GLU A 1 492 ? 10.844 19.432 -36.986 1.00 95.44 492 GLU A O 1
ATOM 3801 N N . ILE A 1 493 ? 9.676 17.711 -36.129 1.00 95.25 493 ILE A N 1
ATOM 3802 C CA . ILE A 1 493 ? 10.429 16.626 -36.753 1.00 95.25 493 ILE A CA 1
ATOM 3803 C C . ILE A 1 493 ? 9.463 15.607 -37.349 1.00 95.25 493 ILE A C 1
ATOM 3805 O O . ILE A 1 493 ? 8.408 15.345 -36.774 1.00 95.25 493 ILE A O 1
ATOM 3809 N N . ASP A 1 494 ? 9.850 14.999 -38.466 1.00 94.38 494 ASP A N 1
ATOM 3810 C CA . ASP A 1 494 ? 9.106 13.893 -39.061 1.00 94.38 494 ASP A CA 1
ATOM 3811 C C . ASP A 1 494 ? 9.777 12.568 -38.706 1.00 94.38 494 ASP A C 1
ATOM 3813 O O . ASP A 1 494 ? 10.968 12.365 -38.958 1.00 94.38 494 ASP A O 1
ATOM 3817 N N . LEU A 1 495 ? 8.998 11.668 -38.112 1.00 94.00 495 LEU A N 1
ATOM 3818 C CA . LEU A 1 495 ? 9.412 10.317 -37.751 1.00 94.00 495 LEU A CA 1
ATOM 3819 C C . LEU A 1 495 ? 8.690 9.309 -38.649 1.00 94.00 495 LEU A C 1
ATOM 3821 O O . LEU A 1 495 ? 7.474 9.373 -38.802 1.00 94.00 495 LEU A O 1
ATOM 3825 N N . GLU A 1 496 ? 9.432 8.385 -39.250 1.00 94.19 496 GLU A N 1
ATOM 3826 C CA . GLU A 1 496 ? 8.899 7.420 -40.217 1.00 94.19 496 GLU A CA 1
ATOM 3827 C C . GLU A 1 496 ? 8.527 6.089 -39.545 1.00 94.19 496 GLU A C 1
ATOM 3829 O O . GLU A 1 496 ? 9.362 5.477 -38.870 1.00 94.19 496 GLU A O 1
ATOM 3834 N N . PHE A 1 497 ? 7.297 5.627 -39.783 1.00 93.88 497 PHE A N 1
ATOM 3835 C CA . PHE A 1 497 ? 6.721 4.402 -39.229 1.00 93.88 497 PHE A CA 1
ATOM 3836 C C . PHE A 1 497 ? 5.851 3.664 -40.257 1.00 93.88 497 PHE A C 1
ATOM 3838 O O . PHE A 1 497 ? 5.335 4.248 -41.207 1.00 93.88 497 PHE A O 1
ATOM 3845 N N . ASP A 1 498 ? 5.644 2.372 -40.027 1.00 92.50 498 ASP A N 1
ATOM 3846 C CA . ASP A 1 498 ? 4.763 1.515 -40.827 1.00 92.50 498 ASP A CA 1
ATOM 3847 C C . ASP A 1 498 ? 3.343 1.444 -40.235 1.00 92.50 498 ASP A C 1
ATOM 3849 O O . ASP A 1 498 ? 2.363 1.218 -40.947 1.00 92.50 498 ASP A O 1
ATOM 3853 N N . THR A 1 499 ? 3.209 1.627 -38.917 1.00 93.75 499 THR A N 1
ATOM 3854 C CA . THR A 1 499 ? 1.925 1.653 -38.191 1.00 93.75 499 THR A CA 1
ATOM 3855 C C . THR A 1 499 ? 2.014 2.591 -36.992 1.00 93.75 499 THR A C 1
ATOM 3857 O O . THR A 1 499 ? 3.055 2.699 -36.338 1.00 93.75 499 THR A O 1
ATOM 3860 N N . ILE A 1 500 ? 0.898 3.246 -36.678 1.00 95.12 500 ILE A N 1
ATOM 3861 C CA . ILE A 1 500 ? 0.762 4.133 -35.521 1.00 95.12 500 ILE A CA 1
ATOM 3862 C C . ILE A 1 500 ? -0.398 3.645 -34.652 1.00 95.12 500 ILE A C 1
ATOM 3864 O O . ILE A 1 500 ? -1.492 3.394 -35.153 1.00 95.12 500 ILE A O 1
ATOM 3868 N N . ILE A 1 501 ? -0.173 3.540 -33.342 1.00 95.25 501 ILE A N 1
ATOM 3869 C CA . ILE A 1 501 ? -1.163 3.083 -32.362 1.00 95.25 501 ILE A CA 1
ATOM 3870 C C . ILE A 1 501 ? -1.398 4.189 -31.313 1.00 95.25 501 ILE A C 1
ATOM 3872 O O . ILE A 1 501 ? -0.619 4.316 -30.359 1.00 95.25 501 ILE A O 1
ATOM 3876 N N . PRO A 1 502 ? -2.451 5.018 -31.455 1.00 93.50 502 PRO A N 1
ATOM 3877 C CA . PRO A 1 502 ? -2.765 6.081 -30.505 1.00 93.50 502 PRO A CA 1
ATOM 3878 C C . PRO A 1 502 ? -3.436 5.555 -29.230 1.00 93.50 502 PRO A C 1
ATOM 3880 O O . PRO A 1 502 ? -4.622 5.248 -29.208 1.00 93.50 502 PRO A O 1
ATOM 3883 N N . SER A 1 503 ? -2.684 5.506 -28.130 1.00 88.25 503 SER A N 1
ATOM 3884 C CA . SER A 1 503 ? -3.100 5.000 -26.811 1.00 88.25 503 SER A CA 1
ATOM 3885 C C . SER A 1 503 ? -3.250 6.130 -25.782 1.00 88.25 503 SER A C 1
ATOM 3887 O O . SER A 1 503 ? -2.576 6.158 -24.748 1.00 88.25 503 SER A O 1
ATOM 3889 N N . ILE A 1 504 ? -4.129 7.097 -26.067 1.00 83.31 504 ILE A N 1
ATOM 3890 C CA . ILE A 1 504 ? -4.272 8.343 -25.282 1.00 83.31 504 ILE A CA 1
ATOM 3891 C C . ILE A 1 504 ? -5.476 8.376 -24.318 1.00 83.31 504 ILE A C 1
ATOM 3893 O O . ILE A 1 504 ? -5.769 9.418 -23.726 1.00 83.31 504 ILE A O 1
ATOM 3897 N N . GLY A 1 505 ? -6.147 7.239 -24.117 1.00 78.75 505 GLY A N 1
ATOM 3898 C CA . GLY A 1 505 ? -7.218 7.055 -23.132 1.00 78.75 505 GLY A CA 1
ATOM 3899 C C . GLY A 1 505 ? -8.538 6.580 -23.738 1.00 78.75 505 GLY A C 1
ATOM 3900 O O . GLY A 1 505 ? -8.634 6.357 -24.942 1.00 78.75 505 GLY A O 1
ATOM 3901 N N . GLN A 1 506 ? -9.547 6.436 -22.879 1.00 77.50 506 GLN A N 1
ATOM 3902 C CA . GLN A 1 506 ? -10.860 5.878 -23.213 1.00 77.50 506 GLN A CA 1
ATOM 3903 C C . GLN A 1 506 ? -12.007 6.843 -22.857 1.00 77.50 506 GLN A C 1
ATOM 3905 O O . GLN A 1 506 ? -11.837 7.699 -21.984 1.00 77.50 506 GLN A O 1
ATOM 3910 N N . ASP A 1 507 ? -13.157 6.669 -23.510 1.00 72.94 507 ASP A N 1
ATOM 3911 C CA . ASP A 1 507 ? -14.434 7.363 -23.308 1.00 72.94 507 ASP A CA 1
ATOM 3912 C C . ASP A 1 507 ? -15.591 6.353 -23.109 1.00 72.94 507 ASP A C 1
ATOM 3914 O O . ASP A 1 507 ? -15.494 5.170 -23.451 1.00 72.94 507 ASP A O 1
ATOM 3918 N N . ILE A 1 508 ? -16.703 6.818 -22.530 1.00 70.19 508 ILE A N 1
ATOM 3919 C CA . ILE A 1 508 ? -17.893 5.997 -22.231 1.00 70.19 508 ILE A CA 1
ATOM 3920 C C . ILE A 1 508 ? -18.645 5.613 -23.516 1.00 70.19 508 ILE A C 1
ATOM 3922 O O . ILE A 1 508 ? -18.672 6.383 -24.476 1.00 70.19 508 ILE A O 1
ATOM 3926 N N . ALA A 1 509 ? -19.274 4.432 -23.506 1.00 61.84 509 ALA A N 1
ATOM 3927 C CA . ALA A 1 509 ? -19.973 3.833 -24.647 1.00 61.84 509 ALA A CA 1
ATOM 3928 C C . ALA A 1 509 ? -21.512 3.984 -24.664 1.00 61.84 509 ALA A C 1
ATOM 3930 O O . ALA A 1 509 ? -22.151 3.524 -25.602 1.00 61.84 509 ALA A O 1
ATOM 3931 N N . PHE A 1 510 ? -22.138 4.601 -23.655 1.00 69.94 510 PHE A N 1
ATOM 3932 C CA . PHE A 1 510 ? -23.590 4.800 -23.655 1.00 69.94 510 PHE A CA 1
ATOM 3933 C C . PHE A 1 510 ? -24.005 5.989 -24.529 1.00 69.94 510 PHE A C 1
ATOM 3935 O O . PHE A 1 510 ? -23.818 7.143 -24.150 1.00 69.94 510 PHE A O 1
ATOM 3942 N N . ASP A 1 511 ? -24.666 5.698 -25.648 1.00 72.62 511 ASP A N 1
ATOM 3943 C CA . ASP A 1 511 ? -25.209 6.722 -26.554 1.00 72.62 511 ASP A CA 1
ATOM 3944 C C . ASP A 1 511 ? -26.528 7.342 -26.048 1.00 72.62 511 ASP A C 1
ATOM 3946 O O . ASP A 1 511 ? -26.945 8.405 -26.512 1.00 72.62 511 ASP A O 1
ATOM 3950 N N . PHE A 1 512 ? -27.208 6.686 -25.096 1.00 80.50 512 PHE A N 1
ATOM 3951 C CA . PHE A 1 512 ? -28.535 7.082 -24.601 1.00 80.50 512 PHE A CA 1
ATOM 3952 C C . PHE A 1 512 ? -28.563 7.589 -23.151 1.00 80.50 512 PHE A C 1
ATOM 3954 O O . PHE A 1 512 ? -29.587 8.130 -22.731 1.00 80.50 512 PHE A O 1
ATOM 3961 N N . LEU A 1 513 ? -27.467 7.442 -22.399 1.00 83.31 513 LEU A N 1
ATOM 3962 C CA . LEU A 1 513 ? -27.314 7.983 -21.045 1.00 83.31 513 LEU A CA 1
ATOM 3963 C C . LEU A 1 513 ? -26.230 9.051 -21.050 1.00 83.31 513 LEU A C 1
ATOM 3965 O O . LEU A 1 513 ? -25.127 8.833 -21.545 1.00 83.31 513 LEU A O 1
ATOM 3969 N N . SER A 1 514 ? -26.526 10.212 -20.473 1.00 80.38 514 SER A N 1
ATOM 3970 C CA . SER A 1 514 ? -25.512 11.246 -20.310 1.00 80.38 514 SER A CA 1
ATOM 3971 C C . SER A 1 514 ? -24.609 10.940 -19.111 1.00 80.38 514 SER A C 1
ATOM 3973 O O . SER A 1 514 ? -25.006 10.274 -18.154 1.00 80.38 514 SER A O 1
ATOM 3975 N N . TRP A 1 515 ? -23.414 11.536 -19.083 1.00 77.00 515 TRP A N 1
ATOM 3976 C CA . TRP A 1 515 ? -22.552 11.538 -17.892 1.00 77.00 515 TRP A CA 1
ATOM 3977 C C . TRP A 1 515 ? -23.266 12.046 -16.625 1.00 77.00 515 TRP A C 1
ATOM 3979 O O . TRP A 1 515 ? -22.898 11.676 -15.512 1.00 77.00 515 TRP A O 1
ATOM 3989 N N . GLN A 1 516 ? -24.284 12.906 -16.765 1.00 80.81 516 GLN A N 1
ATOM 3990 C CA . GLN A 1 516 ? -25.050 13.399 -15.619 1.00 80.81 516 GLN A CA 1
ATOM 3991 C C . GLN A 1 516 ? -26.026 12.367 -15.057 1.00 80.81 516 GLN A C 1
ATOM 3993 O O . GLN A 1 516 ? -26.358 12.478 -13.872 1.00 80.81 516 GLN A O 1
ATOM 3998 N N . ASP A 1 517 ? -26.478 11.426 -15.884 1.00 83.44 517 ASP A N 1
ATOM 3999 C CA . ASP A 1 517 ? -27.363 10.329 -15.491 1.00 83.44 517 ASP A CA 1
ATOM 4000 C C . ASP A 1 517 ? -26.560 9.232 -14.787 1.00 83.44 517 ASP A C 1
ATOM 4002 O O . ASP A 1 517 ? -27.001 8.717 -13.768 1.00 83.44 517 ASP A O 1
ATOM 4006 N N . LEU A 1 518 ? -25.335 8.971 -15.257 1.00 84.56 518 LEU A N 1
ATOM 4007 C CA . LEU A 1 518 ? -24.395 7.989 -14.696 1.00 84.56 518 LEU A CA 1
ATOM 4008 C C . LEU A 1 518 ? -23.686 8.456 -13.414 1.00 84.56 518 LEU A C 1
ATOM 4010 O O . LEU A 1 518 ? -22.915 7.707 -12.815 1.00 84.56 518 LEU A O 1
ATOM 4014 N N . ARG A 1 519 ? -23.923 9.697 -12.976 1.00 86.50 519 ARG A N 1
ATOM 4015 C CA . ARG A 1 519 ? -23.341 10.211 -11.736 1.00 86.50 519 ARG A CA 1
ATOM 4016 C C . ARG A 1 519 ? -23.961 9.491 -10.541 1.00 86.50 519 ARG A C 1
ATOM 4018 O O . ARG A 1 519 ? -25.140 9.685 -10.252 1.00 86.50 519 ARG A O 1
ATOM 4025 N N . VAL A 1 520 ? -23.134 8.743 -9.821 1.00 91.38 520 VAL A N 1
ATOM 4026 C CA . VAL A 1 520 ? -23.544 8.019 -8.616 1.00 91.38 520 VAL A CA 1
ATOM 4027 C C . VAL A 1 520 ? -23.399 8.857 -7.350 1.00 91.38 520 VAL A C 1
ATOM 4029 O O . VAL A 1 520 ? -22.539 9.742 -7.256 1.00 91.38 520 VAL A O 1
ATOM 4032 N N . ASN A 1 521 ? -24.226 8.559 -6.355 1.00 91.81 521 ASN A N 1
ATOM 4033 C CA . ASN A 1 521 ? -23.975 8.961 -4.980 1.00 91.81 521 ASN A CA 1
ATOM 4034 C C . ASN A 1 521 ? -22.808 8.115 -4.419 1.00 91.81 521 ASN A C 1
ATOM 4036 O O . ASN A 1 521 ? -22.887 6.889 -4.462 1.00 91.81 521 ASN A O 1
ATOM 4040 N N . PRO A 1 522 ? -21.730 8.732 -3.898 1.00 87.06 522 PRO A N 1
ATOM 4041 C CA . PRO A 1 522 ? -20.553 8.003 -3.419 1.00 87.06 522 PRO A CA 1
ATOM 4042 C C . PRO A 1 522 ? -20.821 7.098 -2.206 1.00 87.06 522 PRO A C 1
ATOM 4044 O O . PRO A 1 522 ? -20.037 6.188 -1.966 1.00 87.06 522 PRO A O 1
ATOM 4047 N N . GLU A 1 523 ? -21.899 7.326 -1.452 1.00 86.69 523 GLU A N 1
ATOM 4048 C CA . GLU A 1 523 ? -22.264 6.500 -0.294 1.00 86.69 523 GLU A CA 1
ATOM 4049 C C . GLU A 1 523 ? -23.137 5.301 -0.674 1.00 86.69 523 GLU A C 1
ATOM 4051 O O . GLU A 1 523 ? -23.094 4.286 0.013 1.00 86.69 523 GLU A O 1
ATOM 4056 N N . THR A 1 524 ? -23.941 5.413 -1.739 1.00 89.69 524 THR A N 1
ATOM 4057 C CA . THR A 1 524 ? -24.942 4.389 -2.102 1.00 89.69 524 THR A CA 1
ATOM 4058 C C . THR A 1 524 ? -24.685 3.707 -3.442 1.00 89.69 524 THR A C 1
ATOM 4060 O O . THR A 1 524 ? -25.329 2.707 -3.733 1.00 89.69 524 THR A O 1
ATOM 4063 N N . ASN A 1 525 ? -23.788 4.241 -4.276 1.00 93.56 525 ASN A N 1
ATOM 4064 C CA . ASN A 1 525 ? -23.574 3.856 -5.680 1.00 93.56 525 ASN A CA 1
ATOM 4065 C C . ASN A 1 525 ? -24.814 3.990 -6.589 1.00 93.56 525 ASN A C 1
ATOM 4067 O O . ASN A 1 525 ? -24.758 3.613 -7.761 1.00 93.56 525 ASN A O 1
ATOM 4071 N N . GLU A 1 526 ? -25.918 4.546 -6.083 1.00 95.31 526 GLU A N 1
ATOM 4072 C CA . GLU A 1 526 ? -27.139 4.765 -6.855 1.00 95.31 526 GLU A CA 1
ATOM 4073 C C . GLU A 1 526 ? -26.967 5.979 -7.771 1.00 95.31 526 GLU A C 1
ATOM 4075 O O . GLU A 1 526 ? -26.407 7.010 -7.382 1.00 95.31 526 GLU A O 1
ATOM 4080 N N . THR A 1 527 ? -27.436 5.847 -9.006 1.00 94.38 527 THR A N 1
ATOM 4081 C CA . THR A 1 527 ? -27.483 6.922 -9.995 1.00 94.38 527 THR A CA 1
ATOM 4082 C C . THR A 1 527 ? -28.637 7.888 -9.701 1.00 94.38 527 THR A C 1
ATOM 4084 O O . THR A 1 527 ? -29.357 7.769 -8.712 1.00 94.38 527 THR A O 1
ATOM 4087 N N . LYS A 1 528 ? -28.861 8.870 -10.582 1.00 91.25 528 LYS A N 1
ATOM 4088 C CA . LYS A 1 528 ? -30.070 9.710 -10.505 1.00 91.25 528 LYS A CA 1
ATOM 4089 C C . LYS A 1 528 ? -31.345 8.985 -10.934 1.00 91.25 528 LYS A C 1
ATOM 4091 O O . LYS A 1 528 ? -32.437 9.507 -10.706 1.00 91.25 528 LYS A O 1
ATOM 4096 N N . ILE A 1 529 ? -31.210 7.844 -11.603 1.00 92.38 529 ILE A N 1
ATOM 4097 C CA . ILE A 1 529 ? -32.332 7.021 -12.030 1.00 92.38 529 ILE A CA 1
ATOM 4098 C C . ILE A 1 529 ? -32.646 6.062 -10.869 1.00 92.38 529 ILE A C 1
ATOM 4100 O O . ILE A 1 529 ? -31.767 5.288 -10.489 1.00 92.38 529 ILE A O 1
ATOM 4104 N N . PRO A 1 530 ? -33.862 6.106 -10.289 1.00 91.38 530 PRO A N 1
ATOM 4105 C CA . PRO A 1 530 ? -34.203 5.275 -9.136 1.00 91.38 530 PRO A CA 1
ATOM 4106 C C . PRO A 1 530 ? -33.986 3.785 -9.405 1.00 91.38 530 PRO A C 1
ATOM 4108 O O . PRO A 1 530 ? -34.363 3.302 -10.476 1.00 91.38 530 PRO A O 1
ATOM 4111 N N . ASN A 1 531 ? -33.430 3.067 -8.425 1.00 93.12 531 ASN A N 1
ATOM 4112 C CA . ASN A 1 531 ? -33.111 1.633 -8.500 1.00 93.12 531 ASN A CA 1
ATOM 4113 C C . ASN A 1 531 ? -32.084 1.263 -9.591 1.00 93.12 531 ASN A C 1
ATOM 4115 O O . ASN A 1 531 ? -31.986 0.100 -9.994 1.00 93.12 531 ASN A O 1
ATOM 4119 N N . VAL A 1 532 ? -31.317 2.238 -10.085 1.00 95.94 532 VAL A N 1
ATOM 4120 C CA . VAL A 1 532 ? -30.219 2.015 -11.029 1.00 95.94 532 VAL A CA 1
ATOM 4121 C C . VAL A 1 532 ? -28.914 2.435 -10.372 1.00 95.94 532 VAL A C 1
ATOM 4123 O O . VAL A 1 532 ? -28.755 3.584 -9.964 1.00 95.94 532 VAL A O 1
ATOM 4126 N N . PHE A 1 533 ? -27.968 1.509 -10.312 1.00 96.75 533 PHE A N 1
ATOM 4127 C CA . PHE A 1 533 ? -26.644 1.657 -9.716 1.00 96.75 533 PHE A CA 1
ATOM 4128 C C . PHE A 1 533 ? -25.574 1.585 -10.810 1.00 96.75 533 PHE A C 1
ATOM 4130 O O . PHE A 1 533 ? -25.824 1.048 -11.890 1.00 96.75 533 PHE A O 1
ATOM 4137 N N . ALA A 1 534 ? -24.379 2.116 -10.560 1.00 95.00 534 ALA A N 1
ATOM 4138 C CA . ALA A 1 534 ? -23.278 2.039 -11.523 1.00 95.00 534 ALA A CA 1
ATOM 4139 C C . ALA A 1 534 ? -21.907 1.966 -10.838 1.00 95.00 534 ALA A C 1
ATOM 4141 O O . ALA A 1 534 ? -21.730 2.445 -9.715 1.00 95.00 534 ALA A O 1
ATOM 4142 N N . GLY A 1 535 ? -20.920 1.392 -11.525 1.00 94.00 535 GLY A N 1
ATOM 4143 C CA . GLY A 1 535 ? -19.542 1.334 -11.037 1.00 94.00 535 GLY A CA 1
ATOM 4144 C C . GLY A 1 535 ? -18.536 0.845 -12.077 1.00 94.00 535 GLY A C 1
ATOM 4145 O O . GLY A 1 535 ? -18.892 0.456 -13.191 1.00 94.00 535 GLY A O 1
ATOM 4146 N N . GLY A 1 536 ? -17.252 0.932 -11.729 1.00 92.06 536 GLY A N 1
ATOM 4147 C CA . GLY A 1 536 ? -16.148 0.672 -12.643 1.00 92.06 536 GLY A CA 1
ATOM 4148 C C . GLY A 1 536 ? -15.907 1.832 -13.610 1.00 92.06 536 GLY A C 1
ATOM 4149 O O . GLY A 1 536 ? -16.290 2.981 -13.363 1.00 92.06 536 GLY A O 1
ATOM 4150 N N . ASP A 1 537 ? -15.273 1.532 -14.743 1.00 90.25 537 ASP A N 1
ATOM 4151 C CA . ASP A 1 537 ? -14.781 2.561 -15.670 1.00 90.25 537 ASP A CA 1
ATOM 4152 C C . ASP A 1 537 ? -15.892 3.416 -16.299 1.00 90.25 537 ASP A C 1
ATOM 4154 O O . ASP A 1 537 ? -15.625 4.523 -16.758 1.00 90.25 537 ASP A O 1
ATOM 4158 N N . VAL A 1 538 ? -17.148 2.956 -16.275 1.00 88.19 538 VAL A N 1
ATOM 4159 C CA . VAL A 1 538 ? -18.299 3.755 -16.729 1.00 88.19 538 VAL A CA 1
ATOM 4160 C C . VAL A 1 538 ? -18.557 4.973 -15.828 1.00 88.19 538 VAL A C 1
ATOM 4162 O O . VAL A 1 538 ? -19.074 5.982 -16.288 1.00 88.19 538 VAL A O 1
ATOM 4165 N N . VAL A 1 539 ? -18.194 4.912 -14.545 1.00 87.38 539 VAL A N 1
ATOM 4166 C CA . VAL A 1 539 ? -18.351 6.038 -13.607 1.00 87.38 539 VAL A CA 1
ATOM 4167 C C . VAL A 1 539 ? -17.054 6.832 -13.501 1.00 87.38 539 VAL A C 1
ATOM 4169 O O . VAL A 1 539 ? -17.067 8.062 -13.441 1.00 87.38 539 VAL A O 1
ATOM 4172 N N . ARG A 1 540 ? -15.923 6.123 -13.453 1.00 81.31 540 ARG A N 1
ATOM 4173 C CA . ARG A 1 540 ? -14.613 6.681 -13.099 1.00 81.31 540 ARG A CA 1
ATOM 4174 C C . ARG A 1 540 ? -13.786 7.125 -14.310 1.00 81.31 540 ARG A C 1
ATOM 4176 O O . ARG A 1 540 ? -12.898 7.964 -14.161 1.00 81.31 540 ARG A O 1
ATOM 4183 N N . GLY A 1 541 ? -14.073 6.584 -15.494 1.00 79.94 541 GLY A N 1
ATOM 4184 C CA . GLY A 1 541 ? -13.114 6.511 -16.596 1.00 79.94 541 GLY A CA 1
ATOM 4185 C C . GLY A 1 541 ? -12.071 5.411 -16.361 1.00 79.94 541 GLY A C 1
ATOM 4186 O O . GLY A 1 541 ? -12.082 4.760 -15.319 1.00 79.94 541 GLY A O 1
ATOM 4187 N N . ALA A 1 542 ? -11.176 5.214 -17.335 1.00 75.44 542 ALA A N 1
ATOM 4188 C CA . ALA A 1 542 ? -10.149 4.168 -17.300 1.00 75.44 542 ALA A CA 1
ATOM 4189 C C . ALA A 1 542 ? -9.368 4.154 -15.971 1.00 75.44 542 ALA A C 1
ATOM 4191 O O . ALA A 1 542 ? -8.707 5.139 -15.621 1.00 75.44 542 ALA A O 1
ATOM 4192 N N . SER A 1 543 ? -9.443 3.032 -15.255 1.00 84.25 543 SER A N 1
ATOM 4193 C CA . SER A 1 543 ? -8.818 2.809 -13.948 1.00 84.25 543 SER A CA 1
ATOM 4194 C C . SER A 1 543 ? -8.146 1.427 -13.890 1.00 84.25 543 SER A C 1
ATOM 4196 O O . SER A 1 543 ? -7.909 0.792 -14.917 1.00 84.25 543 SER A O 1
ATOM 4198 N N . SER A 1 544 ? -7.796 0.955 -12.692 1.00 90.44 544 SER A N 1
ATOM 4199 C CA . SER A 1 544 ? -7.247 -0.383 -12.471 1.00 90.44 544 SER A CA 1
ATOM 4200 C C . SER A 1 544 ? -8.330 -1.438 -12.232 1.00 90.44 544 SER A C 1
ATOM 4202 O O . SER A 1 544 ? -9.431 -1.151 -11.753 1.00 90.44 544 SER A O 1
ATOM 4204 N N . VAL A 1 545 ? -8.000 -2.697 -12.533 1.00 94.12 545 VAL A N 1
ATOM 4205 C CA . VAL A 1 545 ? -8.929 -3.832 -12.406 1.00 94.12 545 VAL A CA 1
ATOM 4206 C C . VAL A 1 545 ? -9.452 -3.981 -10.975 1.00 94.12 545 VAL A C 1
ATOM 4208 O O . VAL A 1 545 ? -10.640 -4.227 -10.783 1.00 94.12 545 VAL A O 1
ATOM 4211 N N . ILE A 1 546 ? -8.597 -3.787 -9.964 1.00 95.25 546 ILE A N 1
ATOM 4212 C CA . ILE A 1 546 ? -9.002 -3.914 -8.558 1.00 95.25 546 ILE A CA 1
ATOM 4213 C C . ILE A 1 546 ? -10.012 -2.835 -8.150 1.00 95.25 546 ILE A C 1
ATOM 4215 O O . ILE A 1 546 ? -10.939 -3.135 -7.403 1.00 95.25 546 ILE A O 1
ATOM 4219 N N . ASN A 1 547 ? -9.901 -1.617 -8.694 1.00 94.88 547 ASN A N 1
ATOM 4220 C CA . ASN A 1 547 ? -10.897 -0.566 -8.480 1.00 94.88 547 ASN A CA 1
ATOM 4221 C C . ASN A 1 547 ? -12.248 -0.942 -9.096 1.00 94.88 547 ASN A C 1
ATOM 4223 O O . ASN A 1 547 ? -13.277 -0.735 -8.463 1.00 94.88 547 ASN A O 1
ATOM 4227 N N . ALA A 1 548 ? -12.262 -1.543 -10.290 1.00 95.25 548 ALA A N 1
ATOM 4228 C CA . ALA A 1 548 ? -13.500 -2.018 -10.904 1.00 95.25 548 ALA A CA 1
ATOM 4229 C C . ALA A 1 548 ? -14.165 -3.129 -10.071 1.00 95.25 548 ALA A C 1
ATOM 4231 O O . ALA A 1 548 ? -15.377 -3.080 -9.850 1.00 95.25 548 ALA A O 1
ATOM 4232 N N . VAL A 1 549 ? -13.385 -4.094 -9.566 1.00 97.19 549 VAL A N 1
ATOM 4233 C CA . VAL A 1 549 ? -13.878 -5.146 -8.657 1.00 97.19 549 VAL A CA 1
ATOM 4234 C C . VAL A 1 549 ? -14.419 -4.537 -7.357 1.00 97.19 549 VAL A C 1
ATOM 4236 O O . VAL A 1 549 ? -15.509 -4.914 -6.924 1.00 97.19 549 VAL A O 1
ATOM 4239 N N . GLY A 1 550 ? -13.704 -3.570 -6.773 1.00 95.75 550 GLY A N 1
ATOM 4240 C CA . GLY A 1 550 ? -14.121 -2.835 -5.575 1.00 95.75 550 GLY A CA 1
ATOM 4241 C C . GLY A 1 550 ? -15.417 -2.051 -5.772 1.00 95.75 550 GLY A C 1
ATOM 4242 O O . GLY A 1 550 ? -16.329 -2.161 -4.957 1.00 95.75 550 GLY A O 1
ATOM 4243 N N . ASP A 1 551 ? -15.555 -1.333 -6.890 1.00 95.38 551 ASP A N 1
ATOM 4244 C CA . ASP A 1 551 ? -16.781 -0.608 -7.241 1.00 95.38 551 ASP A CA 1
ATOM 4245 C C . ASP A 1 551 ? -17.982 -1.565 -7.377 1.00 95.38 551 ASP A C 1
ATOM 4247 O O . ASP A 1 551 ? -19.081 -1.242 -6.925 1.00 95.38 551 ASP A O 1
ATOM 4251 N N . GLY A 1 552 ? -17.769 -2.754 -7.954 1.00 96.81 552 GLY A N 1
ATOM 4252 C CA . GLY A 1 552 ? -18.790 -3.801 -8.054 1.00 96.81 552 GLY A CA 1
ATOM 4253 C C . GLY A 1 552 ? -19.206 -4.351 -6.689 1.00 96.81 552 GLY A C 1
ATOM 4254 O O . GLY A 1 552 ? -20.398 -4.436 -6.396 1.00 96.81 552 GLY A O 1
ATOM 4255 N N . ARG A 1 553 ? -18.230 -4.650 -5.820 1.00 96.12 553 ARG A N 1
ATOM 4256 C CA . ARG A 1 553 ? -18.474 -5.107 -4.442 1.00 96.12 553 ARG A CA 1
ATOM 4257 C C . ARG A 1 553 ? -19.250 -4.067 -3.642 1.00 96.12 553 ARG A C 1
ATOM 4259 O O . ARG A 1 553 ? -20.269 -4.391 -3.042 1.00 96.12 553 ARG A O 1
ATOM 4266 N N . ASN A 1 554 ? -18.789 -2.820 -3.646 1.00 94.75 554 ASN A N 1
ATOM 4267 C CA . ASN A 1 554 ? -19.404 -1.744 -2.871 1.00 94.75 554 ASN A CA 1
ATOM 4268 C C . ASN A 1 554 ? -20.839 -1.471 -3.333 1.00 94.75 554 ASN A C 1
ATOM 4270 O O . ASN A 1 554 ? -21.733 -1.330 -2.498 1.00 94.75 554 ASN A O 1
ATOM 4274 N N . ALA A 1 555 ? -21.084 -1.486 -4.647 1.00 95.88 555 ALA A N 1
ATOM 4275 C CA . ALA A 1 555 ? -22.436 -1.383 -5.183 1.00 95.88 555 ALA A CA 1
ATOM 4276 C C . ALA A 1 555 ? -23.324 -2.549 -4.723 1.00 95.88 555 ALA A C 1
ATOM 4278 O O . ALA A 1 555 ? -24.421 -2.299 -4.230 1.00 95.88 555 ALA A O 1
ATOM 4279 N N . ALA A 1 556 ? -22.845 -3.795 -4.793 1.00 96.25 556 ALA A N 1
ATOM 4280 C CA . ALA A 1 556 ? -23.595 -4.953 -4.309 1.00 96.25 556 ALA A CA 1
ATOM 4281 C C . ALA A 1 556 ? -23.944 -4.846 -2.815 1.00 96.25 556 ALA A C 1
ATOM 4283 O O . ALA A 1 556 ? -25.104 -5.021 -2.449 1.00 96.25 556 ALA A O 1
ATOM 4284 N N . LEU A 1 557 ? -22.984 -4.492 -1.954 1.00 94.56 557 LEU A N 1
ATOM 4285 C CA . LEU A 1 557 ? -23.222 -4.318 -0.514 1.00 94.56 557 LEU A CA 1
ATOM 4286 C C . LEU A 1 557 ? -24.251 -3.214 -0.225 1.00 94.56 557 LEU A C 1
ATOM 4288 O O . LEU A 1 557 ? -25.126 -3.377 0.631 1.00 94.56 557 LEU A O 1
ATOM 4292 N N . ASN A 1 558 ? -24.191 -2.109 -0.968 1.00 94.38 558 ASN A N 1
ATOM 4293 C CA . ASN A 1 558 ? -25.161 -1.024 -0.853 1.00 94.38 558 ASN A CA 1
ATOM 4294 C C . ASN A 1 558 ? -26.555 -1.426 -1.347 1.00 94.38 558 ASN A C 1
ATOM 4296 O O . ASN A 1 558 ? -27.549 -1.080 -0.704 1.00 94.38 558 ASN A O 1
ATOM 4300 N N . MET A 1 559 ? -26.644 -2.205 -2.425 1.00 94.94 559 MET A N 1
ATOM 4301 C CA . MET A 1 559 ? -27.902 -2.768 -2.920 1.00 94.94 559 MET A CA 1
ATOM 4302 C C . MET A 1 559 ? -28.511 -3.742 -1.902 1.00 94.94 559 MET A C 1
ATOM 4304 O O . MET A 1 559 ? -29.676 -3.590 -1.542 1.00 94.94 559 MET A O 1
ATOM 4308 N N . ILE A 1 560 ? -27.722 -4.673 -1.354 1.00 94.00 560 ILE A N 1
ATOM 4309 C CA . ILE A 1 560 ? -28.132 -5.600 -0.280 1.00 94.00 560 ILE A CA 1
ATOM 4310 C C . ILE A 1 560 ? -28.740 -4.819 0.895 1.00 94.00 560 ILE A C 1
ATOM 4312 O O . ILE A 1 560 ? -29.854 -5.107 1.346 1.00 94.00 560 ILE A O 1
ATOM 4316 N N . LYS A 1 561 ? -28.051 -3.763 1.342 1.00 92.19 561 LYS A N 1
ATOM 4317 C CA . LYS A 1 561 ? -28.530 -2.880 2.412 1.00 92.19 561 LYS A CA 1
ATOM 4318 C C . LYS A 1 561 ? -29.820 -2.147 2.038 1.00 92.19 561 LYS A C 1
ATOM 4320 O O . LYS A 1 561 ? -30.713 -2.035 2.878 1.00 92.19 561 LYS A O 1
ATOM 4325 N N . ALA A 1 562 ? -29.945 -1.664 0.801 1.00 89.00 562 ALA A N 1
ATOM 4326 C CA . ALA A 1 562 ? -31.152 -0.995 0.310 1.00 89.00 562 ALA A CA 1
ATOM 4327 C C . ALA A 1 562 ? -32.380 -1.926 0.313 1.00 89.00 562 ALA A C 1
ATOM 4329 O O . ALA A 1 562 ? -33.494 -1.473 0.581 1.00 89.00 562 ALA A O 1
ATOM 4330 N N . PHE A 1 563 ? -32.178 -3.232 0.117 1.00 89.12 563 PHE A N 1
ATOM 4331 C CA . PHE A 1 563 ? -33.220 -4.257 0.244 1.00 89.12 563 PHE A CA 1
ATOM 4332 C C . PHE A 1 563 ? -33.465 -4.736 1.689 1.00 89.12 563 PHE A C 1
ATOM 4334 O O . PHE A 1 563 ? -34.273 -5.637 1.912 1.00 89.12 563 PHE A O 1
ATOM 4341 N N . GLY A 1 564 ? -32.838 -4.104 2.688 1.00 85.44 564 GLY A N 1
ATOM 4342 C CA . GLY A 1 564 ? -33.090 -4.351 4.111 1.00 85.44 564 GLY A CA 1
ATOM 4343 C C . GLY A 1 564 ? -32.334 -5.544 4.696 1.00 85.44 564 GLY A C 1
ATOM 4344 O O . GLY A 1 564 ? -32.627 -5.959 5.818 1.00 85.44 564 GLY A O 1
ATOM 4345 N N . HIS A 1 565 ? -31.371 -6.097 3.962 1.00 82.56 565 HIS A N 1
ATOM 4346 C CA . HIS A 1 565 ? -30.499 -7.156 4.450 1.00 82.56 565 HIS A CA 1
ATOM 4347 C C . HIS A 1 565 ? -29.286 -6.549 5.166 1.00 82.56 565 HIS A C 1
ATOM 4349 O O . HIS A 1 565 ? -28.768 -5.500 4.780 1.00 82.56 565 HIS A O 1
ATOM 4355 N N . SER A 1 566 ? -28.823 -7.199 6.234 1.00 72.69 566 SER A N 1
ATOM 4356 C CA . SER A 1 566 ? -27.602 -6.804 6.940 1.00 72.69 566 SER A CA 1
ATOM 4357 C C . SER A 1 566 ? -26.436 -7.685 6.506 1.00 72.69 566 SER A C 1
ATOM 4359 O O . SER A 1 566 ? -26.471 -8.899 6.722 1.00 72.69 566 SER A O 1
ATOM 4361 N N . TYR A 1 567 ? -25.393 -7.070 5.958 1.00 63.31 567 TYR A N 1
ATOM 4362 C CA . TYR A 1 567 ? -24.092 -7.708 5.786 1.00 63.31 567 TYR A CA 1
ATOM 4363 C C . TYR A 1 567 ? -23.298 -7.583 7.097 1.00 63.31 567 TYR A C 1
ATOM 4365 O O . TYR A 1 567 ? -23.310 -6.523 7.723 1.00 63.31 567 TYR A O 1
ATOM 4373 N N . SER A 1 568 ? -22.673 -8.669 7.553 1.00 55.25 568 SER A N 1
ATOM 4374 C CA . SER A 1 568 ? -21.897 -8.714 8.798 1.00 55.25 568 SER A CA 1
ATOM 4375 C C . SER A 1 568 ? -20.465 -9.125 8.483 1.00 55.25 568 SER A C 1
ATOM 4377 O O . SER A 1 568 ? -20.243 -10.273 8.119 1.00 55.25 568 SER A O 1
ATOM 4379 N N . ASP A 1 569 ? -19.516 -8.220 8.718 1.00 51.03 569 ASP A N 1
ATOM 4380 C CA . ASP A 1 569 ? -18.070 -8.457 8.565 1.00 51.03 569 ASP A CA 1
ATOM 4381 C C . ASP A 1 569 ? -17.400 -8.995 9.847 1.00 51.03 569 ASP A C 1
ATOM 4383 O O . ASP A 1 569 ? -16.188 -8.893 10.028 1.00 51.03 569 ASP A O 1
ATOM 4387 N N . ALA A 1 570 ? -18.174 -9.518 10.802 1.00 43.94 570 ALA A N 1
ATOM 4388 C CA . ALA A 1 570 ? -17.626 -9.959 12.081 1.00 43.94 570 ALA A CA 1
ATOM 4389 C C . ALA A 1 570 ? -16.935 -11.327 11.961 1.00 43.94 570 ALA A C 1
ATOM 4391 O O . ALA A 1 570 ? -17.579 -12.363 12.122 1.00 43.94 570 ALA A O 1
ATOM 4392 N N . ASN A 1 571 ? -15.619 -11.312 11.754 1.00 51.88 571 ASN A N 1
ATOM 4393 C CA . ASN A 1 571 ? -14.757 -12.459 12.027 1.00 51.88 571 ASN A CA 1
ATOM 4394 C C . ASN A 1 571 ? -14.173 -12.341 13.439 1.00 51.88 571 ASN A C 1
ATOM 4396 O O . ASN A 1 571 ? -13.561 -11.331 13.793 1.00 51.88 571 ASN A O 1
ATOM 4400 N N . ASP A 1 572 ? -14.376 -13.381 14.244 1.00 51.00 572 ASP A N 1
ATOM 4401 C CA . ASP A 1 572 ? -13.717 -13.540 15.538 1.00 51.00 572 ASP A CA 1
ATOM 4402 C C . ASP A 1 572 ? -12.268 -13.963 15.265 1.00 51.00 572 ASP A C 1
ATOM 4404 O O . ASP A 1 572 ? -12.023 -15.048 14.734 1.00 51.00 572 ASP A O 1
ATOM 4408 N N . ARG A 1 573 ? -11.302 -13.075 15.523 1.00 61.56 573 ARG A N 1
ATOM 4409 C CA . ARG A 1 573 ? -9.896 -13.313 15.169 1.00 61.56 573 ARG A CA 1
ATOM 4410 C C . ARG A 1 573 ? -9.111 -13.766 16.391 1.00 61.56 573 ARG A C 1
ATOM 4412 O O . ARG A 1 573 ? -9.070 -13.081 17.410 1.00 61.56 573 ARG A O 1
ATOM 4419 N N . THR A 1 574 ? -8.440 -14.905 16.261 1.00 65.81 574 THR A N 1
ATOM 4420 C CA . THR A 1 574 ? -7.404 -15.320 17.213 1.00 65.81 574 THR A CA 1
ATOM 4421 C C . THR A 1 574 ? -6.100 -14.614 16.849 1.00 65.81 574 THR A C 1
ATOM 4423 O O . THR A 1 574 ? -5.761 -14.555 15.672 1.00 65.81 574 THR A O 1
ATOM 4426 N N . LEU A 1 575 ? -5.366 -14.095 17.840 1.00 71.06 575 LEU A N 1
ATOM 4427 C CA . LEU A 1 575 ? -4.054 -13.481 17.605 1.00 71.06 575 LEU A CA 1
ATOM 4428 C C . LEU A 1 575 ? -3.095 -14.485 16.947 1.00 71.06 575 LEU A C 1
ATOM 4430 O O . LEU A 1 575 ? -2.870 -15.573 17.486 1.00 71.06 575 LEU A O 1
ATOM 4434 N N . ARG A 1 576 ? -2.504 -14.103 15.813 1.00 84.38 576 ARG A N 1
ATOM 4435 C CA . ARG A 1 576 ? -1.544 -14.914 15.046 1.00 84.38 576 ARG A CA 1
ATOM 4436 C C . ARG A 1 576 ? -0.117 -14.748 15.542 1.00 84.38 576 ARG A C 1
ATOM 4438 O O . ARG A 1 576 ? 0.671 -15.686 15.433 1.00 84.38 576 ARG A O 1
ATOM 4445 N N . LEU A 1 577 ? 0.226 -13.584 16.097 1.00 79.25 577 LEU A N 1
ATOM 4446 C CA . LEU A 1 577 ? 1.524 -13.356 16.734 1.00 79.25 577 LEU A CA 1
ATOM 4447 C C . LEU A 1 577 ? 1.388 -12.901 18.182 1.00 79.25 577 LEU A C 1
ATOM 4449 O O . LEU A 1 577 ? 0.634 -11.986 18.508 1.00 79.25 577 LEU A O 1
ATOM 4453 N N . ASP A 1 578 ? 2.234 -13.467 19.043 1.00 83.12 578 ASP A N 1
ATOM 4454 C CA . ASP A 1 578 ? 2.531 -12.831 20.319 1.00 83.12 578 ASP A CA 1
ATOM 4455 C C . ASP A 1 578 ? 3.501 -11.645 20.137 1.00 83.12 578 ASP A C 1
ATOM 4457 O O . ASP A 1 578 ? 4.178 -11.475 19.115 1.00 83.12 578 ASP A O 1
ATOM 4461 N N . LYS A 1 579 ? 3.600 -10.808 21.174 1.00 81.88 579 LYS A N 1
ATOM 4462 C CA . LYS A 1 579 ? 4.448 -9.609 21.158 1.00 81.88 579 LYS A CA 1
ATOM 4463 C C . LYS A 1 579 ? 5.933 -9.917 20.927 1.00 81.88 579 LYS A C 1
ATOM 4465 O O . LYS A 1 579 ? 6.637 -9.108 20.323 1.00 81.88 579 LYS A O 1
ATOM 4470 N N . LYS A 1 580 ? 6.435 -11.043 21.435 1.00 87.06 580 LYS A N 1
ATOM 4471 C CA . LYS A 1 580 ? 7.853 -11.403 21.345 1.00 87.06 580 LYS A CA 1
ATOM 4472 C C . LYS A 1 580 ? 8.207 -11.812 19.919 1.00 87.06 580 LYS A C 1
ATOM 4474 O O . LYS A 1 580 ? 9.241 -11.377 19.414 1.00 87.06 580 LYS A O 1
ATOM 4479 N N . GLU A 1 581 ? 7.363 -12.605 19.270 1.00 88.88 581 GLU A N 1
ATOM 4480 C CA . GLU A 1 581 ? 7.551 -12.994 17.871 1.00 88.88 581 GLU A CA 1
ATOM 4481 C C . GLU A 1 581 ? 7.430 -11.788 16.934 1.00 88.88 581 GLU A C 1
ATOM 4483 O O . GLU A 1 581 ? 8.289 -11.602 16.069 1.00 88.88 581 GLU A O 1
ATOM 4488 N N . TYR A 1 582 ? 6.471 -10.886 17.176 1.00 88.94 582 TYR A N 1
ATOM 4489 C CA . TYR A 1 582 ? 6.398 -9.608 16.460 1.00 88.94 582 TYR A CA 1
ATOM 4490 C C . TYR A 1 582 ? 7.701 -8.794 16.594 1.00 88.94 582 TYR A C 1
ATOM 4492 O O . TYR A 1 582 ? 8.267 -8.336 15.598 1.00 88.94 582 TYR A O 1
ATOM 4500 N N . GLN A 1 583 ? 8.230 -8.649 17.816 1.00 88.56 583 GLN A N 1
ATOM 4501 C CA . GLN A 1 583 ? 9.479 -7.917 18.058 1.00 88.56 583 GLN A CA 1
ATOM 4502 C C . GLN A 1 583 ? 10.678 -8.550 17.345 1.00 88.56 583 GLN A C 1
ATOM 4504 O O . GLN A 1 583 ? 11.518 -7.820 16.821 1.00 88.56 583 GLN A O 1
ATOM 4509 N N . LYS A 1 584 ? 10.757 -9.884 17.280 1.00 90.19 584 LYS A N 1
ATOM 4510 C CA . LYS A 1 584 ? 11.803 -10.577 16.514 1.00 90.19 584 LYS A CA 1
ATOM 4511 C C . LYS A 1 584 ? 11.695 -10.284 15.019 1.00 90.19 584 LYS A C 1
ATOM 4513 O O . LYS A 1 584 ? 12.691 -9.871 14.431 1.00 90.19 584 LYS A O 1
ATOM 4518 N N . LYS A 1 585 ? 10.502 -10.425 14.427 1.00 91.62 585 LYS A N 1
ATOM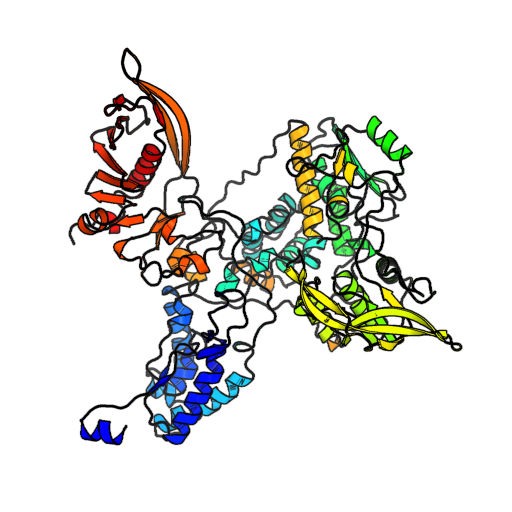 4519 C CA . LYS A 1 585 ? 10.279 -10.132 12.999 1.00 91.62 585 LYS A CA 1
ATOM 4520 C C . LYS A 1 585 ? 10.591 -8.669 12.652 1.00 91.62 585 LYS A C 1
ATOM 4522 O O . LYS A 1 585 ? 11.081 -8.393 11.567 1.00 91.62 585 LYS A O 1
ATOM 4527 N N . MET A 1 586 ? 10.362 -7.730 13.573 1.00 90.69 586 MET A N 1
ATOM 4528 C CA . MET A 1 586 ? 10.733 -6.316 13.397 1.00 90.69 586 MET A CA 1
ATOM 4529 C C . MET A 1 586 ? 12.233 -6.040 13.579 1.00 90.69 586 MET A C 1
ATOM 4531 O O . MET A 1 586 ? 12.772 -5.111 12.970 1.00 90.69 586 MET A O 1
ATOM 4535 N N . ALA A 1 587 ? 12.911 -6.802 14.440 1.00 92.19 587 ALA A N 1
ATOM 4536 C CA . ALA A 1 587 ? 14.335 -6.638 14.716 1.00 92.19 587 ALA A CA 1
ATOM 4537 C C . ALA A 1 587 ? 15.209 -7.056 13.524 1.00 92.19 587 ALA A C 1
ATOM 4539 O O . ALA A 1 587 ? 16.231 -6.413 13.268 1.00 92.19 587 ALA A O 1
ATOM 4540 N N . PHE A 1 588 ? 14.800 -8.094 12.791 1.00 93.25 588 PHE A N 1
ATOM 4541 C CA . PHE A 1 588 ? 15.550 -8.662 11.674 1.00 93.25 588 PHE A CA 1
ATOM 4542 C C . PHE A 1 588 ? 15.027 -8.158 10.329 1.00 93.25 588 PHE A C 1
ATOM 4544 O O . PHE A 1 588 ? 13.842 -8.252 10.021 1.00 93.25 588 PHE A O 1
ATOM 4551 N N . ARG A 1 589 ? 15.934 -7.614 9.516 1.00 93.12 589 ARG A N 1
ATOM 4552 C CA . ARG A 1 589 ? 15.677 -7.364 8.097 1.00 93.12 589 ARG A CA 1
ATOM 4553 C C . ARG A 1 589 ? 15.907 -8.646 7.317 1.00 93.12 589 ARG A C 1
ATOM 4555 O O . ARG A 1 589 ? 17.011 -9.185 7.347 1.00 93.12 589 ARG A O 1
ATOM 4562 N N . GLU A 1 590 ? 14.889 -9.059 6.585 1.00 91.38 590 GLU A N 1
ATOM 4563 C CA . GLU A 1 590 ? 14.872 -10.239 5.732 1.00 91.38 590 GLU A CA 1
ATOM 4564 C C . GLU A 1 590 ? 14.361 -9.802 4.363 1.00 91.38 590 GLU A C 1
ATOM 4566 O O . GLU A 1 590 ? 13.178 -9.488 4.190 1.00 91.38 590 GLU A O 1
ATOM 4571 N N . TYR A 1 591 ? 15.265 -9.728 3.387 1.00 91.25 591 TYR A N 1
ATOM 4572 C CA . TYR A 1 591 ? 14.889 -9.416 2.014 1.00 91.25 591 TYR A CA 1
ATOM 4573 C C . TYR A 1 591 ? 14.196 -10.629 1.397 1.00 91.25 591 TYR A C 1
ATOM 4575 O O . TYR A 1 591 ? 14.733 -11.733 1.422 1.00 91.25 591 TYR A O 1
ATOM 4583 N N . GLY A 1 592 ? 12.989 -10.409 0.885 1.00 90.12 592 GLY A N 1
ATOM 4584 C CA . GLY A 1 592 ? 12.190 -11.444 0.257 1.00 90.12 592 GLY A CA 1
ATOM 4585 C C . GLY A 1 592 ? 12.639 -11.757 -1.152 1.00 90.12 592 GLY A C 1
ATOM 4586 O O . GLY A 1 592 ? 13.636 -11.241 -1.668 1.00 90.12 592 GLY A O 1
ATOM 4587 N N . LEU A 1 593 ? 11.832 -12.592 -1.787 1.00 90.94 593 LEU A N 1
ATOM 4588 C CA . LEU A 1 593 ? 12.022 -12.954 -3.177 1.00 90.94 593 LEU A CA 1
ATOM 4589 C C . LEU A 1 593 ? 11.811 -11.736 -4.076 1.00 90.94 593 LEU A C 1
ATOM 4591 O O . LEU A 1 593 ? 10.933 -10.902 -3.858 1.00 90.94 593 LEU A O 1
ATOM 4595 N N . THR A 1 594 ? 12.616 -11.659 -5.130 1.00 87.88 594 THR A N 1
ATOM 4596 C CA . THR A 1 594 ? 12.281 -10.791 -6.257 1.00 87.88 594 THR A CA 1
ATOM 4597 C C . THR A 1 594 ? 11.202 -11.472 -7.087 1.00 87.88 594 THR A C 1
ATOM 4599 O O . THR A 1 594 ? 11.170 -12.701 -7.183 1.00 87.88 594 THR A O 1
ATOM 4602 N N . THR A 1 595 ? 10.307 -10.680 -7.679 1.00 87.19 595 THR A N 1
ATOM 4603 C CA . THR A 1 595 ? 9.261 -11.203 -8.559 1.00 87.19 595 THR A CA 1
ATOM 4604 C C . THR A 1 595 ? 9.901 -12.081 -9.639 1.00 87.19 595 THR A C 1
ATOM 4606 O O . THR A 1 595 ? 10.820 -11.617 -10.324 1.00 87.19 595 THR A O 1
ATOM 4609 N N . PRO A 1 596 ? 9.467 -13.345 -9.804 1.00 89.00 596 PRO A N 1
ATOM 4610 C CA . PRO A 1 596 ? 10.162 -14.317 -10.640 1.00 89.00 596 PRO A CA 1
ATOM 4611 C C . PRO A 1 596 ? 9.830 -14.108 -12.124 1.00 89.00 596 PRO A C 1
ATOM 4613 O O . PRO A 1 596 ? 9.155 -14.920 -12.764 1.00 89.00 596 PRO A O 1
ATOM 4616 N N . HIS A 1 597 ? 10.290 -12.989 -12.674 1.00 89.50 597 HIS A N 1
ATOM 4617 C CA . HIS A 1 597 ? 10.138 -12.675 -14.084 1.00 89.50 597 HIS A CA 1
ATOM 4618 C C . HIS A 1 597 ? 11.078 -13.520 -14.950 1.00 89.50 597 HIS A C 1
ATOM 4620 O O . HIS A 1 597 ? 12.213 -13.818 -14.571 1.00 89.50 597 HIS A O 1
ATOM 4626 N N . LEU A 1 598 ? 10.637 -13.842 -16.165 1.00 88.00 598 LEU A N 1
ATOM 4627 C CA . LEU A 1 598 ? 11.516 -14.359 -17.210 1.00 88.00 598 LEU A CA 1
ATOM 4628 C C . LEU A 1 598 ? 12.637 -13.356 -17.516 1.00 88.00 598 LEU A C 1
ATOM 4630 O O . LEU A 1 598 ? 12.426 -12.143 -17.464 1.00 88.00 598 LEU A O 1
ATOM 4634 N N . ASP A 1 599 ? 13.813 -13.865 -17.886 1.00 86.56 599 ASP A N 1
ATOM 4635 C CA . ASP A 1 599 ? 14.921 -13.046 -18.393 1.00 86.56 599 ASP A CA 1
ATOM 4636 C C . ASP A 1 599 ? 14.452 -12.199 -19.592 1.00 86.56 599 ASP A C 1
ATOM 4638 O O . ASP A 1 599 ? 13.764 -12.752 -20.458 1.00 86.56 599 ASP A O 1
ATOM 4642 N N . PRO A 1 600 ? 14.806 -10.901 -19.687 1.00 85.19 600 PRO A N 1
ATOM 4643 C CA . PRO A 1 600 ? 14.389 -10.042 -20.796 1.00 85.19 600 PRO A CA 1
ATOM 4644 C C . PRO A 1 600 ? 14.646 -10.638 -22.186 1.00 85.19 600 PRO A C 1
ATOM 4646 O O . PRO A 1 600 ? 13.781 -10.555 -23.055 1.00 85.19 600 PRO A O 1
ATOM 4649 N N . ASN A 1 601 ? 15.761 -11.351 -22.385 1.00 85.62 601 ASN A N 1
ATOM 4650 C CA . ASN A 1 601 ? 16.095 -11.974 -23.671 1.00 85.62 601 ASN A CA 1
ATOM 4651 C C . ASN A 1 601 ? 15.171 -13.148 -24.039 1.00 85.62 601 ASN A C 1
ATOM 4653 O O . ASN A 1 601 ? 15.157 -13.590 -25.186 1.00 85.62 601 ASN A O 1
ATOM 4657 N N . LYS A 1 602 ? 14.412 -13.677 -23.072 1.00 86.88 602 LYS A N 1
ATOM 4658 C CA . LYS A 1 602 ? 13.410 -14.732 -23.276 1.00 86.88 602 LYS A CA 1
ATOM 4659 C C . LYS A 1 602 ? 11.996 -14.177 -23.455 1.00 86.88 602 LYS A C 1
ATOM 4661 O O . LYS A 1 602 ? 11.117 -14.926 -23.864 1.00 86.88 602 LYS A O 1
ATOM 4666 N N . ARG A 1 603 ? 11.764 -12.880 -23.217 1.00 89.31 603 ARG A N 1
ATOM 4667 C CA . ARG A 1 603 ? 10.455 -12.208 -23.353 1.00 89.31 603 ARG A CA 1
ATOM 4668 C C . ARG A 1 603 ? 10.122 -11.844 -24.811 1.00 89.31 603 ARG A C 1
ATOM 4670 O O . ARG A 1 603 ? 9.593 -10.773 -25.088 1.00 89.31 603 ARG A O 1
ATOM 4677 N N . ILE A 1 604 ? 10.456 -12.729 -25.748 1.00 83.88 604 ILE A N 1
ATOM 4678 C CA . ILE A 1 604 ? 10.292 -12.513 -27.198 1.00 83.88 604 ILE A CA 1
ATOM 4679 C C . ILE A 1 604 ? 9.012 -13.141 -27.756 1.00 83.88 604 ILE A C 1
ATOM 4681 O O . ILE A 1 604 ? 8.648 -12.886 -28.898 1.00 83.88 604 ILE A O 1
ATOM 4685 N N . ASN A 1 605 ? 8.337 -13.968 -26.960 1.00 87.62 605 ASN A N 1
ATOM 4686 C CA . ASN A 1 605 ? 7.105 -14.660 -27.313 1.00 87.62 605 ASN A CA 1
ATOM 4687 C C . ASN A 1 605 ? 5.979 -14.298 -26.324 1.00 87.62 605 ASN A C 1
ATOM 4689 O O . ASN A 1 605 ? 6.124 -13.425 -25.465 1.00 87.62 605 ASN A O 1
ATOM 4693 N N . PHE A 1 606 ? 4.841 -14.971 -26.467 1.00 90.50 606 PHE A N 1
ATOM 4694 C CA . PHE A 1 606 ? 3.652 -14.767 -25.643 1.00 90.50 606 PHE A CA 1
ATOM 4695 C C . PHE A 1 606 ? 3.632 -15.622 -24.362 1.00 90.50 606 PHE A C 1
ATOM 4697 O O . PHE A 1 606 ? 2.587 -15.713 -23.719 1.00 90.50 606 PHE A O 1
ATOM 4704 N N . ASP A 1 607 ? 4.766 -16.217 -23.970 1.00 90.38 607 ASP A N 1
ATOM 4705 C CA . ASP A 1 607 ? 4.865 -16.953 -22.711 1.00 90.38 607 ASP A CA 1
ATOM 4706 C C . ASP A 1 607 ? 4.639 -16.009 -21.525 1.00 90.38 607 ASP A C 1
ATOM 4708 O O . ASP A 1 607 ? 5.016 -14.832 -21.537 1.00 90.38 607 ASP A O 1
ATOM 4712 N N . LEU A 1 608 ? 4.032 -16.550 -20.473 1.00 90.75 608 LEU A N 1
ATOM 4713 C CA . LEU A 1 608 ? 3.765 -15.830 -19.240 1.00 90.75 608 LEU A CA 1
ATOM 4714 C C . LEU A 1 608 ? 5.066 -15.287 -18.627 1.00 90.75 608 LEU A C 1
ATOM 4716 O O . LEU A 1 608 ? 5.974 -16.045 -18.287 1.00 90.75 608 LEU A O 1
ATOM 4720 N N . VAL A 1 609 ? 5.136 -13.967 -18.445 1.00 91.38 609 VAL A N 1
ATOM 4721 C CA . VAL A 1 609 ? 6.357 -13.285 -17.986 1.00 91.38 609 VAL A CA 1
ATOM 4722 C C . VAL A 1 609 ? 6.647 -13.568 -16.518 1.00 91.38 609 VAL A C 1
ATOM 4724 O O . VAL A 1 609 ? 7.810 -13.720 -16.155 1.00 91.38 609 VAL A O 1
ATOM 4727 N N . THR A 1 610 ? 5.617 -13.635 -15.678 1.00 91.62 610 THR A N 1
ATOM 4728 C CA . THR A 1 610 ? 5.758 -13.879 -14.238 1.00 91.62 610 THR A CA 1
ATOM 4729 C C . THR A 1 610 ? 5.214 -15.256 -13.908 1.00 91.62 610 THR A C 1
ATOM 4731 O O . THR A 1 610 ? 4.002 -15.479 -13.986 1.00 91.62 610 THR A O 1
ATOM 4734 N N . ARG A 1 611 ? 6.097 -16.183 -13.530 1.00 92.31 611 ARG A N 1
ATOM 4735 C CA . ARG A 1 611 ? 5.662 -17.515 -13.092 1.00 92.31 611 ARG A CA 1
ATOM 4736 C C . ARG A 1 611 ? 4.994 -17.452 -11.721 1.00 92.31 611 ARG A C 1
ATOM 4738 O O . ARG A 1 611 ? 5.304 -16.581 -10.910 1.00 92.31 611 ARG A O 1
ATOM 4745 N N . THR A 1 612 ? 4.150 -18.433 -11.438 1.00 94.06 612 THR A N 1
ATOM 4746 C CA . THR A 1 612 ? 3.657 -18.672 -10.082 1.00 94.06 612 THR A CA 1
ATOM 4747 C C . THR A 1 612 ? 4.816 -19.065 -9.162 1.00 94.06 612 THR A C 1
ATOM 4749 O O . THR A 1 612 ? 5.796 -19.700 -9.583 1.00 94.06 612 THR A O 1
ATOM 4752 N N . LEU A 1 613 ? 4.723 -18.647 -7.900 1.00 96.94 613 LEU A N 1
ATOM 4753 C CA . LEU A 1 613 ? 5.646 -19.063 -6.850 1.00 96.94 613 LEU A CA 1
ATOM 4754 C C . LEU A 1 613 ? 5.527 -20.571 -6.612 1.00 96.94 613 LEU A C 1
ATOM 4756 O O . LEU A 1 613 ? 4.456 -21.160 -6.749 1.00 96.94 613 LEU A O 1
ATOM 4760 N N . THR A 1 614 ? 6.634 -21.206 -6.252 1.00 97.31 614 THR A N 1
ATOM 4761 C CA . THR A 1 614 ? 6.587 -22.558 -5.689 1.00 97.31 614 THR A CA 1
ATOM 4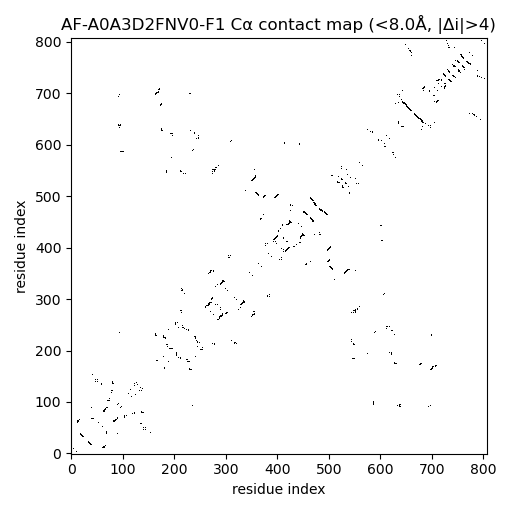762 C C . THR A 1 614 ? 5.995 -22.510 -4.281 1.00 97.31 614 THR A C 1
ATOM 4764 O O . THR A 1 614 ? 5.956 -21.456 -3.649 1.00 97.31 614 THR A O 1
ATOM 4767 N N . GLN A 1 615 ? 5.561 -23.659 -3.762 1.00 97.75 615 GLN A N 1
ATOM 4768 C CA . GLN A 1 615 ? 5.013 -23.738 -2.409 1.00 97.75 615 GLN A CA 1
ATOM 4769 C C . GLN A 1 615 ? 5.992 -23.225 -1.342 1.00 97.75 615 GLN A C 1
ATOM 4771 O O . GLN A 1 615 ? 5.599 -22.449 -0.479 1.00 97.75 615 GLN A O 1
ATOM 4776 N N . GLU A 1 616 ? 7.266 -23.614 -1.416 1.00 97.56 616 GLU A N 1
ATOM 4777 C CA . GLU A 1 616 ? 8.294 -23.166 -0.469 1.00 97.56 616 GLU A CA 1
ATOM 4778 C C . GLU A 1 616 ? 8.504 -21.647 -0.534 1.00 97.56 616 GLU A C 1
ATOM 4780 O O . GLU A 1 616 ? 8.507 -20.973 0.495 1.00 97.56 616 GLU A O 1
ATOM 4785 N N . GLU A 1 617 ? 8.599 -21.100 -1.749 1.00 97.81 617 GLU A N 1
ATOM 4786 C CA . GLU A 1 617 ? 8.718 -19.660 -1.982 1.00 97.81 617 GLU A CA 1
ATOM 4787 C C . GLU A 1 617 ? 7.518 -18.891 -1.423 1.00 97.81 617 GLU A C 1
ATOM 4789 O O . GLU A 1 617 ? 7.697 -17.889 -0.734 1.00 97.81 617 GLU A O 1
ATOM 4794 N N . ALA A 1 618 ? 6.299 -19.365 -1.692 1.00 98.19 618 ALA A N 1
ATOM 4795 C CA . ALA A 1 618 ? 5.077 -18.715 -1.240 1.00 98.19 618 ALA A CA 1
ATOM 4796 C C . ALA A 1 618 ? 4.936 -18.753 0.287 1.00 98.19 618 ALA A C 1
ATOM 4798 O O . ALA A 1 618 ? 4.638 -17.731 0.901 1.00 98.19 618 ALA A O 1
ATOM 4799 N N . MET A 1 619 ? 5.193 -19.905 0.911 1.00 98.25 619 MET A N 1
ATOM 4800 C CA . MET A 1 619 ? 5.138 -20.053 2.368 1.00 98.25 619 MET A CA 1
ATOM 4801 C C . MET A 1 619 ? 6.180 -19.166 3.060 1.00 98.25 619 MET A C 1
ATOM 4803 O O . MET A 1 619 ? 5.852 -18.466 4.018 1.00 98.25 619 MET A O 1
ATOM 4807 N N . SER A 1 620 ? 7.419 -19.153 2.556 1.00 97.25 620 SER A N 1
ATOM 4808 C CA . SER A 1 620 ? 8.496 -18.324 3.108 1.00 97.25 620 SER A CA 1
ATOM 4809 C C . SER A 1 620 ? 8.213 -16.830 2.945 1.00 97.25 620 SER A C 1
ATOM 4811 O O . SER A 1 620 ? 8.407 -16.064 3.887 1.00 97.25 620 SER A O 1
ATOM 4813 N N . GLU A 1 621 ? 7.721 -16.409 1.781 1.00 97.50 621 GLU A N 1
ATOM 4814 C CA . GLU A 1 621 ? 7.391 -15.008 1.524 1.00 97.50 621 GLU A CA 1
ATOM 4815 C C . GLU A 1 621 ? 6.181 -14.544 2.350 1.00 97.50 621 GLU A C 1
ATOM 4817 O O . GLU A 1 621 ? 6.187 -13.430 2.875 1.00 97.50 621 GLU A O 1
ATOM 4822 N N . ALA A 1 622 ? 5.172 -15.399 2.533 1.00 97.44 622 ALA A N 1
ATOM 4823 C CA . ALA A 1 622 ? 4.006 -15.089 3.354 1.00 97.44 622 ALA A CA 1
ATOM 4824 C C . ALA A 1 622 ? 4.344 -14.995 4.854 1.00 97.44 622 ALA A C 1
ATOM 4826 O O . ALA A 1 622 ? 3.848 -14.089 5.532 1.00 97.44 622 ALA A O 1
ATOM 4827 N N . ASP A 1 623 ? 5.239 -15.850 5.372 1.00 95.94 623 ASP A N 1
ATOM 4828 C CA . ASP A 1 623 ? 5.668 -15.800 6.779 1.00 95.94 623 ASP A CA 1
ATOM 4829 C C . ASP A 1 623 ? 6.355 -14.472 7.132 1.00 95.94 623 ASP A C 1
ATOM 4831 O O . ASP A 1 623 ? 6.281 -14.009 8.272 1.00 95.94 623 ASP A O 1
ATOM 4835 N N . ARG A 1 624 ? 6.945 -13.767 6.162 1.00 96.06 624 ARG A N 1
ATOM 4836 C CA . ARG A 1 624 ? 7.518 -12.437 6.407 1.00 96.06 624 ARG A CA 1
ATOM 4837 C C . ARG A 1 624 ? 6.465 -11.417 6.865 1.00 96.06 624 ARG A C 1
ATOM 4839 O O . ARG A 1 624 ? 6.852 -10.374 7.395 1.00 96.06 624 ARG A O 1
ATOM 4846 N N . CYS A 1 625 ? 5.161 -11.646 6.688 1.00 95.44 625 CYS A N 1
ATOM 4847 C CA . CYS A 1 625 ? 4.120 -10.707 7.110 1.00 95.44 625 CYS A CA 1
ATOM 4848 C C . CYS A 1 625 ? 4.237 -10.317 8.601 1.00 95.44 625 CYS A C 1
ATOM 4850 O O . CYS A 1 625 ? 4.511 -11.141 9.468 1.00 95.44 625 CYS A O 1
ATOM 4852 N N . LEU A 1 626 ? 4.047 -9.024 8.897 1.00 93.75 626 LEU A N 1
ATOM 4853 C CA . LEU A 1 626 ? 4.146 -8.471 10.258 1.00 93.75 626 LEU A CA 1
ATOM 4854 C C . LEU A 1 626 ? 2.804 -8.462 11.009 1.00 93.75 626 LEU A C 1
ATOM 4856 O O . LEU A 1 626 ? 2.773 -8.026 12.155 1.00 93.75 626 LEU A O 1
ATOM 4860 N N . TYR A 1 627 ? 1.712 -8.880 10.354 1.00 93.19 627 TYR A N 1
ATOM 4861 C CA . TYR A 1 627 ? 0.346 -8.894 10.899 1.00 93.19 627 TYR A CA 1
ATOM 4862 C C . TYR A 1 627 ? -0.059 -7.554 11.545 1.00 93.19 627 TYR A C 1
ATOM 4864 O O . TYR A 1 627 ? -0.466 -7.464 12.702 1.00 93.19 627 TYR A O 1
ATOM 4872 N N . CYS A 1 628 ? 0.101 -6.464 10.780 1.00 91.44 628 CYS A N 1
ATOM 4873 C CA . CYS A 1 628 ? -0.107 -5.089 11.258 1.00 91.44 628 CYS A CA 1
ATOM 4874 C C . CYS A 1 628 ? -1.556 -4.763 11.679 1.00 91.44 628 CYS A C 1
ATOM 4876 O O . CYS A 1 628 ? -1.804 -3.708 12.266 1.00 91.44 628 CYS A O 1
ATOM 4878 N N . ASP A 1 629 ? -2.508 -5.636 11.361 1.00 90.62 629 ASP A N 1
ATOM 4879 C CA . ASP A 1 629 ? -3.898 -5.603 11.819 1.00 90.62 629 ASP A CA 1
ATOM 4880 C C . ASP A 1 629 ? -4.084 -6.146 13.246 1.00 90.62 629 ASP A C 1
ATOM 4882 O O . ASP A 1 629 ? -5.148 -5.947 13.823 1.00 90.62 629 ASP A O 1
ATOM 4886 N N . GLU A 1 630 ? -3.052 -6.751 13.840 1.00 88.69 630 GLU A N 1
ATOM 4887 C CA . GLU A 1 630 ? -3.019 -7.144 15.257 1.00 88.69 630 GLU A CA 1
ATOM 4888 C C . GLU A 1 630 ? -2.105 -6.250 16.086 1.00 88.69 630 GLU A C 1
ATOM 4890 O O . GLU A 1 630 ? -2.475 -5.835 17.181 1.00 88.69 630 GLU A O 1
ATOM 4895 N N . VAL A 1 631 ? -0.914 -5.921 15.575 1.00 87.19 631 VAL A N 1
ATOM 4896 C CA . VAL A 1 631 ? 0.072 -5.102 16.292 1.00 87.19 631 VAL A CA 1
ATOM 4897 C C . VAL A 1 631 ? 0.700 -4.084 15.350 1.00 87.19 631 VAL A C 1
ATOM 4899 O O . VAL A 1 631 ? 1.265 -4.429 14.315 1.00 87.19 631 VAL A O 1
ATOM 4902 N N . CYS A 1 632 ? 0.653 -2.805 15.732 1.00 85.88 632 CYS A N 1
ATOM 4903 C CA . CYS A 1 632 ? 1.325 -1.749 14.979 1.00 85.88 632 CYS A CA 1
ATOM 4904 C C . CYS A 1 632 ? 2.744 -1.496 15.492 1.00 85.88 632 CYS A C 1
ATOM 4906 O O . CYS A 1 632 ? 3.666 -1.642 14.703 1.00 85.88 632 CYS A O 1
ATOM 4908 N N . ASP A 1 633 ? 2.916 -1.082 16.760 1.00 90.94 633 ASP A N 1
ATOM 4909 C CA . ASP A 1 633 ? 4.177 -0.788 17.486 1.00 90.94 633 ASP A CA 1
ATOM 4910 C C . ASP A 1 633 ? 5.285 -0.009 16.739 1.00 90.94 633 ASP A C 1
ATOM 4912 O O . ASP A 1 633 ? 6.367 0.229 17.284 1.00 90.94 633 ASP A O 1
ATOM 4916 N N . VAL A 1 634 ? 5.024 0.508 15.535 1.00 92.31 634 VAL A N 1
ATOM 4917 C CA . VAL A 1 634 ? 6.017 1.225 14.730 1.00 92.31 634 VAL A CA 1
ATOM 4918 C C . VAL A 1 634 ? 6.542 2.427 15.503 1.00 92.31 634 VAL A C 1
ATOM 4920 O O . VAL A 1 634 ? 7.753 2.566 15.652 1.00 92.31 634 VAL A O 1
ATOM 4923 N N . CYS A 1 635 ? 5.657 3.256 16.071 1.00 94.31 635 CYS A N 1
ATOM 4924 C CA . CYS A 1 635 ? 6.061 4.446 16.822 1.00 94.31 635 CYS A CA 1
ATOM 4925 C C . CYS A 1 635 ? 6.821 4.136 18.119 1.00 94.31 635 CYS A C 1
ATOM 4927 O O . CYS A 1 635 ? 7.566 5.001 18.579 1.00 94.31 635 CYS A O 1
ATOM 4929 N N . VAL A 1 636 ? 6.628 2.943 18.692 1.00 94.44 636 VAL A N 1
ATOM 4930 C CA . VAL A 1 636 ? 7.387 2.432 19.844 1.00 94.44 636 VAL A CA 1
ATOM 4931 C C . VAL A 1 636 ? 8.784 2.039 19.373 1.00 94.44 636 VAL A C 1
ATOM 4933 O O . VAL A 1 636 ? 9.773 2.533 19.907 1.00 94.44 636 VAL A O 1
ATOM 4936 N N . SER A 1 637 ? 8.869 1.239 18.305 1.00 92.50 637 SER A N 1
ATOM 4937 C CA . SER A 1 637 ? 10.144 0.749 17.772 1.00 92.50 637 SER A CA 1
ATOM 4938 C C . SER A 1 637 ? 11.069 1.876 17.300 1.00 92.50 637 SER A C 1
ATOM 4940 O O . SER A 1 637 ? 12.264 1.834 17.563 1.00 92.50 637 SER A O 1
ATOM 4942 N N . VAL A 1 638 ? 10.533 2.918 16.657 1.00 93.88 638 VAL A N 1
ATOM 4943 C CA . VAL A 1 638 ? 11.342 4.015 16.097 1.00 93.88 638 VAL A CA 1
ATOM 4944 C C . VAL A 1 638 ? 11.629 5.137 17.093 1.00 93.88 638 VAL A C 1
ATOM 4946 O O . VAL A 1 638 ? 12.264 6.121 16.720 1.00 93.88 638 VAL A O 1
ATOM 4949 N N . CYS A 1 639 ? 11.130 5.072 18.331 1.00 95.06 639 CYS A N 1
ATOM 4950 C CA . CYS A 1 639 ? 11.319 6.164 19.282 1.00 95.06 639 CYS A CA 1
ATOM 4951 C C . CYS A 1 639 ? 12.753 6.152 19.845 1.00 95.06 639 CYS A C 1
ATOM 4953 O O . CYS A 1 639 ? 13.067 5.281 20.658 1.00 95.06 639 CYS A O 1
ATOM 4955 N N . PRO A 1 640 ? 13.622 7.124 19.498 1.00 93.06 640 PRO A N 1
ATOM 4956 C CA . PRO A 1 640 ? 15.007 7.124 19.979 1.00 93.06 640 PRO A CA 1
ATOM 4957 C C . PRO A 1 640 ? 15.116 7.258 21.497 1.00 93.06 640 PRO A C 1
ATOM 4959 O O . PRO A 1 640 ? 16.053 6.727 22.088 1.00 93.06 640 PRO A O 1
ATOM 4962 N N . ASN A 1 641 ? 14.152 7.948 22.110 1.00 94.56 641 ASN A N 1
ATOM 4963 C CA . ASN A 1 641 ? 14.130 8.233 23.541 1.00 94.56 641 ASN A CA 1
ATOM 4964 C C . ASN A 1 641 ? 13.256 7.245 24.326 1.00 94.56 641 ASN A C 1
ATOM 4966 O O . ASN A 1 641 ? 13.066 7.437 25.520 1.00 94.56 641 ASN A O 1
ATOM 4970 N N . LEU A 1 642 ? 12.677 6.234 23.661 1.00 93.50 642 LEU A N 1
ATOM 4971 C CA . LEU A 1 642 ? 11.745 5.275 24.272 1.00 93.50 642 LEU A CA 1
ATOM 4972 C C . LEU A 1 642 ? 10.539 5.947 24.963 1.00 93.50 642 LEU A C 1
ATOM 4974 O O . LEU A 1 642 ? 9.990 5.430 25.930 1.00 93.50 642 LEU A O 1
ATOM 4978 N N . ALA A 1 643 ? 10.120 7.108 24.449 1.00 96.75 643 ALA A N 1
ATOM 4979 C CA . ALA A 1 643 ? 8.979 7.863 24.956 1.00 96.75 643 ALA A CA 1
ATOM 4980 C C . ALA A 1 643 ? 7.639 7.208 24.596 1.00 96.75 643 ALA A C 1
ATOM 4982 O O . ALA A 1 643 ? 6.707 7.256 25.384 1.00 96.75 643 ALA A O 1
ATOM 4983 N N . ASN A 1 644 ? 7.513 6.585 23.421 1.00 96.31 644 ASN A N 1
ATOM 4984 C CA . ASN A 1 644 ? 6.301 5.840 23.079 1.00 96.31 644 ASN A CA 1
ATOM 4985 C C . ASN A 1 644 ? 6.388 4.427 23.652 1.00 96.31 644 ASN A C 1
ATOM 4987 O O . ASN A 1 644 ? 7.333 3.705 23.335 1.00 96.31 644 ASN A O 1
ATOM 4991 N N . LEU A 1 645 ? 5.385 4.018 24.427 1.00 93.94 645 LEU A N 1
ATOM 4992 C CA . LEU A 1 645 ? 5.320 2.705 25.061 1.00 93.94 645 LEU A CA 1
ATOM 4993 C C . LEU A 1 645 ? 3.982 2.029 24.767 1.00 93.94 645 LEU A C 1
ATOM 4995 O O . LEU A 1 645 ? 2.925 2.648 24.854 1.00 93.94 645 LEU A O 1
ATOM 4999 N N . SER A 1 646 ? 4.041 0.742 24.446 1.00 92.50 646 SER A N 1
ATOM 5000 C CA . SER A 1 646 ? 2.874 -0.122 24.254 1.00 92.50 646 SER A CA 1
ATOM 5001 C C . SER A 1 646 ? 2.376 -0.692 25.592 1.00 92.50 646 SER A C 1
ATOM 5003 O O . SER A 1 646 ? 3.204 -1.156 26.384 1.00 92.50 646 SER A O 1
ATOM 5005 N N . TYR A 1 647 ? 1.068 -0.805 25.790 1.00 91.69 647 TYR A N 1
ATOM 5006 C CA . TYR A 1 647 ? 0.441 -1.579 26.866 1.00 91.69 647 TYR A CA 1
ATOM 5007 C C . TYR A 1 647 ? -0.739 -2.392 26.316 1.00 91.69 647 TYR A C 1
ATOM 5009 O O . TYR A 1 647 ? -1.258 -2.073 25.249 1.00 91.69 647 TYR A O 1
ATOM 5017 N N . MET A 1 648 ? -1.138 -3.450 27.024 1.00 90.50 648 MET A N 1
ATOM 5018 C CA . MET A 1 648 ? -2.332 -4.226 26.680 1.00 90.50 648 MET A CA 1
ATOM 5019 C C . MET A 1 648 ? -3.495 -3.740 27.533 1.00 90.50 648 MET A C 1
ATOM 5021 O O . MET A 1 648 ? -3.423 -3.784 28.762 1.00 90.50 648 MET A O 1
ATOM 5025 N N . ALA A 1 649 ? -4.538 -3.254 26.879 1.00 91.31 649 ALA A N 1
ATOM 5026 C CA . ALA A 1 649 ? -5.771 -2.828 27.500 1.00 91.31 649 ALA A CA 1
ATOM 5027 C C . ALA A 1 649 ? -6.844 -3.910 27.383 1.00 91.31 649 ALA A C 1
ATOM 5029 O O . ALA A 1 649 ? -6.864 -4.678 26.426 1.00 91.31 649 ALA A O 1
ATOM 5030 N N . SER A 1 650 ? -7.770 -3.946 28.337 1.00 89.31 650 SER A N 1
ATOM 5031 C CA . SER A 1 650 ? -8.952 -4.807 28.231 1.00 89.31 650 SER A CA 1
ATOM 5032 C C . SER A 1 650 ? -10.019 -4.124 27.366 1.00 89.31 650 SER A C 1
ATOM 5034 O O . SER A 1 650 ? -10.458 -3.031 27.742 1.00 89.31 650 SER A O 1
ATOM 5036 N N . PRO A 1 651 ? -10.474 -4.727 26.247 1.00 91.00 651 PRO A N 1
ATOM 5037 C CA . PRO A 1 651 ? -11.539 -4.152 25.440 1.00 91.00 651 PRO A CA 1
ATOM 5038 C C . PRO A 1 651 ? -12.802 -3.961 26.271 1.00 91.00 651 PRO A C 1
ATOM 5040 O O . PRO A 1 651 ? -13.293 -4.893 26.914 1.00 91.00 651 PRO A O 1
ATOM 5043 N N . LYS A 1 652 ? -13.321 -2.734 26.297 1.00 93.50 652 LYS A N 1
ATOM 5044 C CA . LYS A 1 652 ? -14.425 -2.368 27.184 1.00 93.50 652 LYS A CA 1
ATOM 5045 C C . LYS A 1 652 ? -15.175 -1.141 26.689 1.00 93.50 652 LYS A C 1
ATOM 5047 O O . LYS A 1 652 ? -14.626 -0.252 26.036 1.00 93.50 652 LYS A O 1
ATOM 5052 N N . SER A 1 653 ? -16.461 -1.107 27.013 1.00 94.88 653 SER A N 1
ATOM 5053 C CA . SER A 1 653 ? -17.348 0.023 26.764 1.00 94.88 653 SER A CA 1
ATOM 5054 C C . SER A 1 653 ? -17.634 0.756 28.066 1.00 94.88 653 SER A C 1
ATOM 5056 O O . SER A 1 653 ? -18.069 0.150 29.043 1.00 94.88 653 SER A O 1
ATOM 5058 N N . TYR A 1 654 ? -17.416 2.064 28.053 1.00 94.94 654 TYR A N 1
ATOM 5059 C CA . TYR A 1 654 ? -17.616 2.963 29.177 1.00 94.94 654 TYR A CA 1
ATOM 5060 C C . TYR A 1 654 ? -18.776 3.911 28.846 1.00 94.94 654 TYR A C 1
ATOM 5062 O O . TYR A 1 654 ? -18.739 4.571 27.801 1.00 94.94 654 TYR A O 1
ATOM 5070 N N . PRO A 1 655 ? -19.833 3.982 29.673 1.00 95.75 655 PRO A N 1
ATOM 5071 C CA . PRO A 1 655 ? -20.949 4.879 29.407 1.00 95.75 655 PRO A CA 1
ATOM 5072 C C . PRO A 1 655 ? -20.510 6.337 29.552 1.00 95.75 655 PRO A C 1
ATOM 5074 O O . PRO A 1 655 ? -19.858 6.719 30.524 1.00 95.75 655 PRO A O 1
ATOM 5077 N N . VAL A 1 656 ? -20.905 7.164 28.590 1.00 96.38 656 VAL A N 1
ATOM 5078 C CA . VAL A 1 656 ? -20.732 8.615 28.643 1.00 96.38 656 VAL A CA 1
ATOM 5079 C C . VAL A 1 656 ? -22.067 9.222 29.042 1.00 96.38 656 VAL A C 1
ATOM 5081 O O . VAL A 1 656 ? -23.089 8.956 28.410 1.00 96.38 656 VAL A O 1
ATOM 5084 N N . TYR A 1 657 ? -22.068 10.035 30.095 1.00 95.81 657 TYR A N 1
ATOM 5085 C CA . TYR A 1 657 ? -23.277 10.673 30.609 1.00 95.81 657 TYR A CA 1
ATOM 5086 C C . TYR A 1 657 ? -23.330 12.153 30.251 1.00 95.81 657 TYR A C 1
ATOM 5088 O O . TYR A 1 657 ? -22.357 12.885 30.432 1.00 95.81 657 TYR A O 1
ATOM 5096 N N . SER A 1 658 ? -24.512 12.593 29.837 1.00 93.81 658 SER A N 1
ATOM 5097 C CA . SER A 1 658 ? -24.913 13.995 29.822 1.00 93.81 658 SER A CA 1
ATOM 5098 C C . SER A 1 658 ? -25.564 14.331 31.157 1.00 93.81 658 SER A C 1
ATOM 5100 O O . SER A 1 658 ? -26.438 13.603 31.640 1.00 93.81 658 SER A O 1
ATOM 5102 N N . VAL A 1 659 ? -25.125 15.423 31.772 1.00 92.69 659 VAL A N 1
ATOM 5103 C CA . VAL A 1 659 ? -25.559 15.848 33.101 1.00 92.69 659 VAL A CA 1
ATOM 5104 C C . VAL A 1 659 ? -26.061 17.282 33.022 1.00 92.69 659 VAL A C 1
ATOM 5106 O O . VAL A 1 659 ? -25.368 18.147 32.492 1.00 92.69 659 VAL A O 1
ATOM 5109 N N . SER A 1 660 ? -27.255 17.526 33.560 1.00 90.88 660 SER A N 1
ATOM 5110 C CA . SER A 1 660 ? -27.942 18.822 33.527 1.00 90.88 660 SER A CA 1
ATOM 5111 C C . SER A 1 660 ? -28.419 19.239 34.916 1.00 90.88 660 SER A C 1
ATOM 5113 O O . SER A 1 660 ? -29.002 18.432 35.654 1.00 90.88 660 SER A O 1
ATOM 5115 N N . LYS A 1 661 ? -28.220 20.506 35.271 1.00 85.81 661 LYS A N 1
ATOM 5116 C CA . LYS A 1 661 ? -28.717 21.106 36.511 1.00 85.81 661 LYS A CA 1
ATOM 5117 C C . LYS A 1 661 ? -30.217 21.370 36.394 1.00 85.81 661 LYS A C 1
ATOM 5119 O O . LYS A 1 661 ? -30.677 22.010 35.456 1.00 85.81 661 LYS A O 1
ATOM 5124 N N . THR A 1 662 ? -30.978 20.919 37.383 1.00 81.50 662 THR A N 1
ATOM 5125 C CA . THR A 1 662 ? -32.427 21.144 37.480 1.00 81.50 662 THR A CA 1
ATOM 5126 C C . THR A 1 662 ? -32.758 21.951 38.735 1.00 81.50 662 THR A C 1
ATOM 5128 O O . THR A 1 662 ? -31.918 22.115 39.620 1.00 81.50 662 THR A O 1
ATOM 5131 N N . GLU A 1 663 ? -33.997 22.432 38.848 1.00 72.56 663 GLU A N 1
ATOM 5132 C CA . GLU A 1 663 ? -34.475 23.147 40.042 1.00 72.56 663 GLU A CA 1
ATOM 5133 C C . GLU A 1 663 ? -34.431 22.290 41.322 1.00 72.56 663 GLU A C 1
ATOM 5135 O O . GLU A 1 663 ? -34.345 22.833 42.421 1.00 72.56 663 GLU A O 1
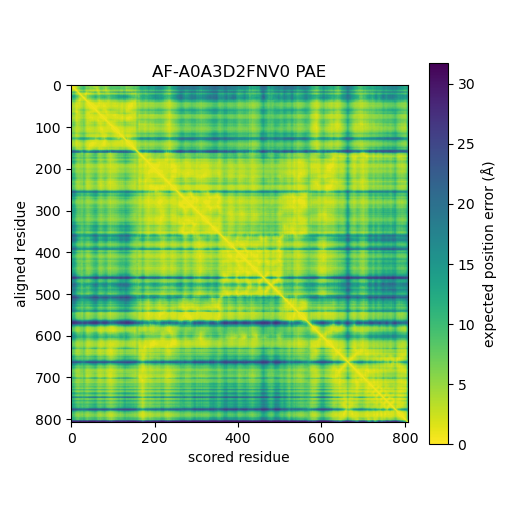ATOM 5140 N N . THR A 1 664 ? -34.465 20.958 41.190 1.00 68.94 664 THR A N 1
ATOM 5141 C CA . THR A 1 664 ? -34.565 20.008 42.316 1.00 68.94 664 THR A CA 1
ATOM 5142 C C . THR A 1 664 ? -33.296 19.182 42.552 1.00 68.94 664 THR A C 1
ATOM 5144 O O . THR A 1 664 ? -33.248 18.398 43.498 1.00 68.94 664 THR A O 1
ATOM 5147 N N . GLY A 1 665 ? -32.250 19.362 41.737 1.00 76.00 665 GLY A N 1
ATOM 5148 C CA . GLY A 1 665 ? -31.013 18.586 41.821 1.00 76.00 665 GLY A CA 1
ATOM 5149 C C . GLY A 1 665 ? -30.314 18.451 40.472 1.00 76.00 665 GLY A C 1
ATOM 5150 O O . GLY A 1 665 ? -30.314 19.380 39.663 1.00 76.00 665 GLY A O 1
ATOM 5151 N N . VAL A 1 666 ? -29.732 17.285 40.210 1.00 83.00 666 VAL A N 1
ATOM 5152 C CA . VAL A 1 666 ? -29.041 16.987 38.952 1.00 83.00 666 VAL A CA 1
ATOM 5153 C C . VAL A 1 666 ? -29.722 15.821 38.252 1.00 83.00 666 VAL A C 1
ATOM 5155 O O . VAL A 1 666 ? -29.999 14.801 38.875 1.00 83.00 666 VAL A O 1
ATOM 5158 N N . ASN A 1 667 ? -29.987 15.987 36.961 1.00 87.44 667 ASN A N 1
ATOM 5159 C CA . ASN A 1 667 ? -30.457 14.919 36.092 1.00 87.44 667 ASN A CA 1
ATOM 5160 C C . ASN A 1 667 ? -29.275 14.400 35.266 1.00 87.44 667 ASN A C 1
ATOM 5162 O O . ASN A 1 667 ? -28.528 15.202 34.702 1.00 87.44 667 ASN A O 1
ATOM 5166 N N . SER A 1 668 ? -29.108 13.083 35.195 1.00 89.75 668 SER A N 1
ATOM 5167 C CA . SER A 1 668 ? -28.106 12.426 34.359 1.00 89.75 668 SER A CA 1
ATOM 5168 C C . SER A 1 668 ? -28.783 11.463 33.392 1.00 89.75 668 SER A C 1
ATOM 5170 O O . SER A 1 668 ? -29.752 10.781 33.725 1.00 89.75 668 SER A O 1
ATOM 5172 N N . LYS A 1 669 ? -28.272 11.410 32.167 1.00 93.06 669 LYS A N 1
ATOM 5173 C CA . LYS A 1 669 ? -28.735 10.491 31.131 1.00 93.06 669 LYS A CA 1
ATOM 5174 C C . LYS A 1 669 ? -27.524 9.952 30.390 1.00 93.06 669 LYS A C 1
ATOM 5176 O O . LYS A 1 669 ? -26.639 10.726 30.035 1.00 93.06 669 LYS A O 1
ATOM 5181 N N . GLN A 1 670 ? -27.496 8.648 30.133 1.00 92.50 670 GLN A N 1
ATOM 5182 C CA . GLN A 1 670 ? -26.500 8.087 29.229 1.00 92.50 670 GLN A CA 1
ATOM 5183 C C . GLN A 1 670 ? -26.695 8.685 27.828 1.00 92.50 670 GLN A C 1
ATOM 5185 O O . GLN A 1 670 ? -27.781 8.616 27.247 1.00 92.50 670 GLN A O 1
ATOM 5190 N N . ASP A 1 671 ? -25.641 9.313 27.332 1.00 92.94 671 ASP A N 1
ATOM 5191 C CA . ASP A 1 671 ? -25.602 10.073 26.088 1.00 92.94 671 ASP A CA 1
ATOM 5192 C C . ASP A 1 671 ? -25.006 9.241 24.954 1.00 92.94 671 ASP A C 1
ATOM 5194 O O . ASP A 1 671 ?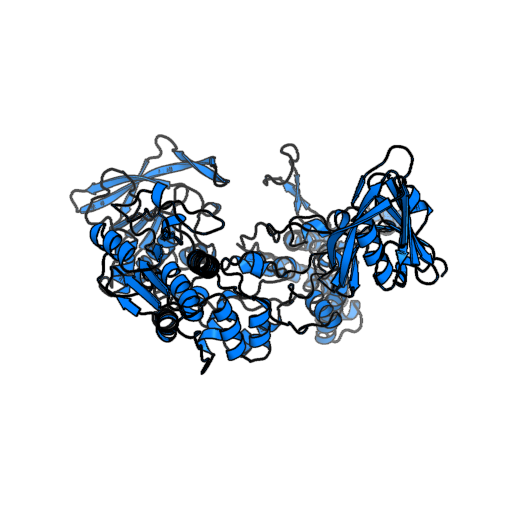 -25.607 9.081 23.894 1.00 92.94 671 ASP A O 1
ATOM 5198 N N . SER A 1 672 ? -23.844 8.651 25.221 1.00 95.31 672 SER A N 1
ATOM 5199 C CA . SER A 1 672 ? -23.064 7.876 24.262 1.00 95.31 672 SER A CA 1
ATOM 5200 C C . SER A 1 672 ? -22.215 6.824 24.988 1.00 95.31 672 SER A C 1
ATOM 5202 O O . SER A 1 672 ? -22.392 6.567 26.183 1.00 95.31 672 SER A O 1
ATOM 5204 N N . ILE A 1 673 ? -21.334 6.143 24.256 1.00 94.81 673 ILE A N 1
ATOM 5205 C CA . ILE A 1 673 ? -20.421 5.129 24.788 1.00 94.81 673 ILE A CA 1
ATOM 5206 C C . ILE A 1 673 ? -19.016 5.457 24.293 1.00 94.81 673 ILE A C 1
ATOM 5208 O O . ILE A 1 673 ? -18.796 5.590 23.090 1.00 94.81 673 ILE A O 1
ATOM 5212 N N . PHE A 1 674 ? -18.060 5.530 25.214 1.00 94.62 674 PHE A N 1
ATOM 5213 C CA . PHE A 1 674 ? -16.641 5.493 24.892 1.00 94.62 674 PHE A CA 1
ATOM 5214 C C . PHE A 1 674 ? -16.210 4.026 24.801 1.00 94.62 674 PHE A C 1
ATOM 5216 O O . PHE A 1 674 ? -16.363 3.269 25.760 1.00 94.62 674 PHE A O 1
ATOM 5223 N N . LYS A 1 675 ? -15.715 3.592 23.640 1.00 93.19 675 LYS A N 1
ATOM 5224 C CA . LYS A 1 675 ? -15.346 2.193 23.399 1.00 93.19 675 LYS A CA 1
ATOM 5225 C C . LYS A 1 675 ? -13.845 2.070 23.169 1.00 93.19 675 LYS A C 1
ATOM 5227 O O . LYS A 1 675 ? -13.334 2.550 22.160 1.00 93.19 675 LYS A O 1
ATOM 5232 N N . LEU A 1 676 ? -13.171 1.351 24.059 1.00 92.44 676 LEU A N 1
ATOM 5233 C CA . LEU A 1 676 ? -11.811 0.880 23.842 1.00 92.44 676 LEU A CA 1
ATOM 5234 C C . LEU A 1 676 ? -11.897 -0.500 23.186 1.00 92.44 676 LEU A C 1
ATOM 5236 O O . LEU A 1 676 ? -12.252 -1.470 23.849 1.00 92.44 676 LEU A O 1
ATOM 5240 N N . SER A 1 677 ? -11.679 -0.570 21.871 1.00 90.12 677 SER A N 1
ATOM 5241 C CA . SER A 1 677 ? -11.891 -1.815 21.107 1.00 90.12 677 SER A CA 1
ATOM 5242 C C . SER A 1 677 ? -10.615 -2.627 20.905 1.00 90.12 677 SER A C 1
ATOM 5244 O O . SER A 1 677 ? -10.688 -3.845 20.821 1.00 90.12 677 SER A O 1
ATOM 5246 N N . GLN A 1 678 ? -9.465 -1.960 20.799 1.00 90.25 678 GLN A N 1
ATOM 5247 C CA . GLN A 1 678 ? -8.187 -2.610 20.513 1.00 90.25 678 GLN A CA 1
ATOM 5248 C C . GLN A 1 678 ? -7.452 -2.905 21.818 1.00 90.25 678 GLN A C 1
ATOM 5250 O O . GLN A 1 678 ? -7.330 -2.007 22.655 1.00 90.25 678 GLN A O 1
ATOM 5255 N N . GLU A 1 679 ? -6.944 -4.127 21.983 1.00 89.88 679 GLU A N 1
ATOM 5256 C CA . GLU A 1 679 ? -6.124 -4.464 23.153 1.00 89.88 679 GLU A CA 1
ATOM 5257 C C . GLU A 1 679 ? -4.783 -3.725 23.132 1.00 89.88 679 GLU A C 1
ATOM 5259 O O . GLU A 1 679 ? -4.455 -3.072 24.123 1.00 89.88 679 GLU A O 1
ATOM 5264 N N . PRO A 1 680 ? -4.003 -3.739 22.032 1.00 91.06 680 PRO A N 1
ATOM 5265 C CA . PRO A 1 680 ? -2.719 -3.057 22.017 1.00 91.06 680 PRO A CA 1
ATOM 5266 C C . PRO A 1 680 ? -2.931 -1.548 21.937 1.00 91.06 680 PRO A C 1
ATOM 5268 O O . PRO A 1 680 ? -3.508 -1.022 20.985 1.00 91.06 680 PRO A O 1
ATOM 5271 N N . GLN A 1 681 ? -2.436 -0.846 22.947 1.00 94.00 681 GLN A N 1
ATOM 5272 C CA . GLN A 1 681 ? -2.560 0.595 23.092 1.00 94.00 681 GLN A CA 1
ATOM 5273 C C . GLN A 1 681 ? -1.195 1.237 23.302 1.00 94.00 681 GLN A C 1
ATOM 5275 O O . GLN A 1 681 ? -0.237 0.585 23.713 1.00 94.00 681 GLN A O 1
ATOM 5280 N N . ILE A 1 682 ? -1.094 2.534 23.010 1.00 95.38 682 ILE A N 1
ATOM 5281 C CA . ILE A 1 682 ? 0.171 3.272 23.064 1.00 95.38 682 ILE A CA 1
ATOM 5282 C C . ILE A 1 682 ? -0.006 4.519 23.920 1.00 95.38 682 ILE A C 1
ATOM 5284 O O . ILE A 1 682 ? -0.951 5.278 23.714 1.00 95.38 682 ILE A O 1
ATOM 5288 N N . ILE A 1 683 ? 0.930 4.741 24.839 1.00 96.69 683 ILE A N 1
ATOM 5289 C CA . ILE A 1 683 ? 1.102 5.995 25.579 1.00 96.69 683 ILE A CA 1
ATOM 5290 C C . ILE A 1 683 ? 2.404 6.678 25.168 1.00 96.69 683 ILE A C 1
ATOM 5292 O O . ILE A 1 683 ? 3.330 6.030 24.673 1.00 96.69 683 ILE A O 1
ATOM 5296 N N . ASN A 1 684 ? 2.484 7.981 25.409 1.00 97.50 684 ASN A N 1
ATOM 5297 C CA . ASN A 1 684 ? 3.715 8.752 25.311 1.00 97.50 684 ASN A CA 1
ATOM 5298 C C . ASN A 1 684 ? 4.172 9.187 26.712 1.00 97.50 684 ASN A C 1
ATOM 5300 O O . ASN A 1 684 ? 3.358 9.643 27.506 1.00 97.50 684 ASN A O 1
ATOM 5304 N N . ILE A 1 685 ? 5.458 9.055 27.020 1.00 97.56 685 ILE A N 1
ATOM 5305 C CA . ILE A 1 685 ? 6.081 9.572 28.238 1.00 97.56 685 ILE A CA 1
ATOM 5306 C C . ILE A 1 685 ? 6.670 10.941 27.913 1.00 97.56 685 ILE A C 1
ATOM 5308 O O . ILE A 1 685 ? 7.707 11.037 27.248 1.00 97.56 685 ILE A O 1
ATOM 5312 N N . GLY A 1 686 ? 5.999 11.992 28.381 1.00 95.88 686 GLY A N 1
ATOM 5313 C CA . GLY A 1 686 ? 6.361 13.376 28.094 1.00 95.88 686 GLY A CA 1
ATOM 5314 C C . GLY A 1 686 ? 7.778 13.715 28.546 1.00 95.88 686 GLY A C 1
ATOM 5315 O O . GLY A 1 686 ? 8.509 14.348 27.794 1.00 95.88 686 GLY A O 1
ATOM 5316 N N . ASP A 1 687 ? 8.218 13.188 29.693 1.00 95.44 687 ASP A N 1
ATOM 5317 C CA . ASP A 1 687 ? 9.569 13.409 30.233 1.00 95.44 687 ASP A CA 1
ATOM 5318 C C . ASP A 1 687 ? 10.688 12.913 29.299 1.00 95.44 687 ASP A C 1
ATOM 5320 O O . ASP A 1 687 ? 11.817 13.399 29.366 1.00 95.44 687 ASP A O 1
ATOM 5324 N N . PHE A 1 688 ? 10.400 11.933 28.435 1.00 96.25 688 PHE A N 1
ATOM 5325 C CA . PHE A 1 688 ? 11.369 11.378 27.484 1.00 96.25 688 PHE A CA 1
ATOM 5326 C C . PHE A 1 688 ? 11.216 11.979 26.081 1.00 96.25 688 PHE A C 1
ATOM 5328 O O . PHE A 1 688 ? 12.126 11.886 25.250 1.00 96.25 688 PHE A O 1
ATOM 5335 N N . CYS A 1 689 ? 10.063 12.566 25.767 1.00 96.19 689 CYS A N 1
ATOM 5336 C CA . CYS A 1 689 ? 9.765 13.053 24.431 1.00 96.19 689 CYS A CA 1
ATOM 5337 C C . CYS A 1 689 ? 10.497 14.374 24.156 1.00 96.19 689 CYS A C 1
ATOM 5339 O O . CYS A 1 689 ? 10.378 15.335 24.902 1.00 96.19 689 CYS A O 1
ATOM 5341 N N . ASN A 1 690 ? 11.232 14.439 23.045 1.00 94.94 690 ASN A N 1
ATOM 5342 C CA . ASN A 1 690 ? 11.842 15.678 22.545 1.00 94.94 690 ASN A CA 1
ATOM 5343 C C . ASN A 1 690 ? 11.202 16.158 21.235 1.00 94.94 690 ASN A C 1
ATOM 5345 O O . ASN A 1 690 ? 11.806 16.941 20.507 1.00 94.94 690 ASN A O 1
ATOM 5349 N N . GLU A 1 691 ? 10.039 15.600 20.889 1.00 94.94 691 GLU A N 1
ATOM 5350 C CA . GLU A 1 691 ? 9.277 15.940 19.686 1.00 94.94 691 GLU A CA 1
ATOM 5351 C C . GLU A 1 691 ? 10.063 15.835 18.366 1.00 94.94 691 GLU A C 1
ATOM 5353 O O . GLU A 1 691 ? 9.753 16.514 17.391 1.00 94.94 691 GLU A O 1
ATOM 5358 N N . CYS A 1 692 ? 11.052 14.936 18.281 1.00 93.25 692 CYS A N 1
ATOM 5359 C CA . CYS A 1 692 ? 11.871 14.767 17.071 1.00 93.25 692 CYS A CA 1
ATOM 5360 C C . CYS A 1 692 ? 11.094 14.355 15.802 1.00 93.25 692 CYS A C 1
ATOM 5362 O O . CYS A 1 692 ? 11.680 14.300 14.724 1.00 93.25 692 CYS A O 1
ATOM 5364 N N . GLY A 1 693 ? 9.811 13.993 15.916 1.00 92.94 693 GLY A N 1
ATOM 5365 C CA . GLY A 1 693 ? 8.957 13.634 14.781 1.00 92.94 693 GLY A CA 1
ATOM 5366 C C . GLY A 1 693 ? 9.250 12.270 14.148 1.00 92.94 693 GLY A C 1
ATOM 5367 O O . GLY A 1 693 ? 8.560 11.882 13.211 1.00 92.94 693 GLY A O 1
ATOM 5368 N N . ASN A 1 694 ? 10.205 11.484 14.662 1.00 93.06 694 ASN A N 1
ATOM 5369 C CA . ASN A 1 694 ? 10.556 10.197 14.044 1.00 93.06 694 ASN A CA 1
ATOM 5370 C C . ASN A 1 694 ? 9.363 9.221 14.003 1.00 93.06 694 ASN A C 1
ATOM 5372 O O . ASN A 1 694 ? 9.130 8.532 13.013 1.00 93.06 694 ASN A O 1
ATOM 5376 N N . CYS A 1 695 ? 8.544 9.219 15.060 1.00 94.62 695 CYS A N 1
ATOM 5377 C CA . CYS A 1 695 ? 7.305 8.445 15.087 1.00 94.62 695 CYS A CA 1
ATOM 5378 C C . CYS A 1 695 ? 6.256 8.938 14.079 1.00 94.62 695 CYS A C 1
ATOM 5380 O O . CYS A 1 695 ? 5.495 8.117 13.578 1.00 94.62 695 CYS A O 1
ATOM 5382 N N . THR A 1 696 ? 6.234 10.229 13.736 1.00 94.06 696 THR A N 1
ATOM 5383 C CA . THR A 1 696 ? 5.380 10.766 12.668 1.00 94.06 696 THR A CA 1
ATOM 5384 C C . THR A 1 696 ? 5.822 10.224 11.319 1.00 94.06 696 THR A C 1
ATOM 5386 O O . THR A 1 696 ? 4.982 9.712 10.586 1.00 94.06 696 THR A O 1
ATOM 5389 N N . THR A 1 697 ? 7.119 10.268 11.006 1.00 90.50 697 THR A N 1
ATOM 5390 C CA . THR A 1 697 ? 7.661 9.833 9.707 1.00 90.50 697 THR A CA 1
ATOM 5391 C C . THR A 1 697 ? 7.267 8.400 9.352 1.00 90.50 697 THR A C 1
ATOM 5393 O O . THR A 1 697 ? 6.860 8.136 8.223 1.00 90.50 697 THR A O 1
ATOM 5396 N N . PHE A 1 698 ? 7.355 7.479 10.315 1.00 92.06 698 PHE A N 1
ATOM 5397 C CA . PHE A 1 698 ? 7.136 6.050 10.064 1.00 92.06 698 PHE A CA 1
ATOM 5398 C C . PHE A 1 698 ? 5.721 5.554 10.371 1.00 92.06 698 PHE A C 1
ATOM 5400 O O . PHE A 1 698 ? 5.371 4.447 9.969 1.00 92.06 698 PHE A O 1
ATOM 5407 N N . CYS A 1 699 ? 4.901 6.334 11.080 1.00 93.06 699 CYS A N 1
ATOM 5408 C CA . CYS A 1 699 ? 3.534 5.935 11.399 1.00 93.06 699 CYS A CA 1
ATOM 5409 C C . CYS A 1 699 ? 2.691 5.794 10.112 1.00 93.06 699 CYS A C 1
ATOM 5411 O O . CYS A 1 699 ? 2.621 6.765 9.360 1.00 93.06 699 CYS A O 1
ATOM 5413 N N . PRO A 1 700 ? 2.016 4.653 9.866 1.00 92.25 700 PRO A N 1
ATOM 5414 C CA . PRO A 1 700 ? 1.201 4.473 8.661 1.00 92.25 700 PRO A CA 1
ATOM 5415 C C . PRO A 1 700 ? -0.050 5.358 8.606 1.00 92.25 700 PRO A C 1
ATOM 5417 O O . PRO A 1 700 ? -0.509 5.685 7.527 1.00 92.25 700 PRO A O 1
ATOM 5420 N N . THR A 1 701 ? -0.598 5.799 9.739 1.00 91.56 701 THR A N 1
ATOM 5421 C CA . THR A 1 701 ? -1.775 6.693 9.755 1.00 91.56 701 THR A CA 1
ATOM 5422 C C . THR A 1 701 ? -1.393 8.155 9.509 1.00 91.56 701 THR A C 1
ATOM 5424 O O . THR A 1 701 ? -0.260 8.559 9.796 1.00 91.56 701 THR A O 1
ATOM 5427 N N . SER A 1 702 ? -2.345 8.986 9.089 1.00 85.88 702 SER A N 1
ATOM 5428 C CA . SER A 1 702 ? -2.184 10.421 8.807 1.00 85.88 702 SER A CA 1
ATOM 5429 C C . SER A 1 702 ? -2.058 11.312 10.062 1.00 85.88 702 SER A C 1
ATOM 5431 O O . SER A 1 702 ? -2.674 12.374 10.134 1.00 85.88 702 SER A O 1
ATOM 5433 N N . GLY A 1 703 ? -1.296 10.895 11.078 1.00 85.62 703 GLY A N 1
ATOM 5434 C CA . GLY A 1 703 ? -1.151 11.648 12.328 1.00 85.62 703 GLY A CA 1
ATOM 5435 C C . GLY A 1 703 ? 0.216 11.545 13.002 1.00 85.62 703 GLY A C 1
ATOM 5436 O O . GLY A 1 703 ? 1.144 10.911 12.488 1.00 85.62 703 GLY A O 1
ATOM 5437 N N . ASP A 1 704 ? 0.291 12.182 14.174 1.00 93.31 704 ASP A N 1
ATOM 5438 C CA . ASP A 1 704 ? 1.489 12.368 14.992 1.00 93.31 704 ASP A CA 1
ATOM 5439 C C . ASP A 1 704 ? 1.360 11.596 16.314 1.00 93.31 704 ASP A C 1
ATOM 5441 O O . ASP A 1 704 ? 0.706 12.088 17.243 1.00 93.31 704 ASP A O 1
ATOM 5445 N N . PRO A 1 705 ? 1.963 10.399 16.454 1.00 95.44 705 PRO A N 1
ATOM 5446 C CA . PRO A 1 705 ? 1.814 9.595 17.666 1.00 95.44 705 PRO A CA 1
ATOM 5447 C C . PRO A 1 705 ? 2.178 10.342 18.950 1.00 95.44 705 PRO A C 1
ATOM 5449 O O . PRO A 1 705 ? 1.424 10.276 19.914 1.00 95.44 705 PRO A O 1
ATOM 5452 N N . TYR A 1 706 ? 3.266 11.118 18.939 1.00 95.19 706 TYR A N 1
ATOM 5453 C CA . TYR A 1 706 ? 3.727 11.855 20.118 1.00 95.19 706 TYR A CA 1
ATOM 5454 C C . TYR A 1 706 ? 2.766 12.959 20.598 1.00 95.19 706 TYR A C 1
ATOM 5456 O O . TYR A 1 706 ? 2.839 13.338 21.757 1.00 95.19 706 TYR A O 1
ATOM 5464 N N . LYS A 1 707 ? 1.866 13.454 19.735 1.00 93.50 707 LYS A N 1
ATOM 5465 C CA . LYS A 1 707 ? 0.836 14.459 20.078 1.00 93.50 707 LYS A CA 1
ATOM 5466 C C . LYS A 1 707 ? -0.539 13.848 20.333 1.00 93.50 707 LYS A C 1
ATOM 5468 O O . LYS A 1 707 ? -1.351 14.403 21.073 1.00 93.50 707 LYS A O 1
ATOM 5473 N N . THR A 1 708 ? -0.830 12.755 19.631 1.00 95.31 708 THR A N 1
ATOM 5474 C CA . THR A 1 708 ? -2.173 12.167 19.559 1.00 95.31 708 THR A CA 1
ATOM 5475 C C . THR A 1 708 ? -2.397 11.130 20.652 1.00 95.31 708 THR A C 1
ATOM 5477 O O . THR A 1 708 ? -3.516 10.988 21.141 1.00 95.31 708 THR A O 1
ATOM 5480 N N . LYS A 1 709 ? -1.354 10.379 21.026 1.00 95.94 709 LYS A N 1
ATOM 5481 C CA . LYS A 1 709 ? -1.450 9.355 22.069 1.00 95.94 709 LYS A CA 1
ATOM 5482 C C . LYS A 1 709 ? -1.504 9.991 23.462 1.00 95.94 709 LYS A C 1
ATOM 5484 O O . LYS A 1 709 ? -0.913 11.053 23.651 1.00 95.94 709 LYS A O 1
ATOM 5489 N N . PRO A 1 710 ? -2.186 9.359 24.439 1.00 96.44 710 PRO A N 1
ATOM 5490 C CA . PRO A 1 710 ? -2.221 9.849 25.812 1.00 96.44 710 PRO A CA 1
ATOM 5491 C C . PRO A 1 710 ? -0.807 10.063 26.352 1.00 96.44 710 PRO A C 1
ATOM 5493 O O . PRO A 1 710 ? 0.007 9.137 26.370 1.00 96.44 710 PRO A O 1
ATOM 5496 N N . GLN A 1 711 ? -0.526 11.294 26.767 1.00 96.56 711 GLN A N 1
ATOM 5497 C CA . GLN A 1 711 ? 0.783 11.701 27.254 1.00 96.56 711 GLN A CA 1
ATOM 5498 C C . GLN A 1 711 ? 0.793 11.675 28.778 1.00 96.56 711 GLN A C 1
ATOM 5500 O O . GLN A 1 711 ? -0.048 12.307 29.415 1.00 96.56 711 GLN A O 1
ATOM 5505 N N . PHE A 1 712 ? 1.727 10.930 29.355 1.00 97.31 712 PHE A N 1
ATOM 5506 C CA . PHE A 1 712 ? 1.920 10.794 30.790 1.00 97.31 712 PHE A CA 1
ATOM 5507 C C . PHE A 1 712 ? 3.230 11.440 31.216 1.00 97.31 712 PHE A C 1
ATOM 5509 O O . PHE A 1 712 ? 4.233 11.339 30.510 1.00 97.31 712 PHE A O 1
ATOM 5516 N N . TYR A 1 713 ? 3.215 12.043 32.398 1.00 96.31 713 TYR A N 1
ATOM 5517 C CA . TYR A 1 713 ? 4.392 12.602 33.042 1.00 96.31 713 TYR A CA 1
ATOM 5518 C C . TYR A 1 713 ? 4.722 11.817 34.307 1.00 96.31 713 TYR A C 1
ATOM 5520 O O . TYR A 1 713 ? 3.826 11.415 35.052 1.00 96.31 713 TYR A O 1
ATOM 5528 N N . LEU A 1 714 ? 6.010 11.583 34.543 1.00 94.44 714 LEU A N 1
ATOM 5529 C CA . LEU A 1 714 ? 6.506 10.736 35.631 1.00 94.44 714 LEU A CA 1
ATOM 5530 C C . LEU A 1 714 ? 6.559 11.464 36.976 1.00 94.44 714 LEU A C 1
ATOM 5532 O O . LEU A 1 714 ? 6.609 10.826 38.026 1.00 94.44 714 LEU A O 1
ATOM 5536 N N . SER A 1 715 ? 6.552 12.798 36.968 1.00 92.44 715 SER A N 1
ATOM 5537 C CA . SER A 1 715 ? 6.618 13.603 38.184 1.00 92.44 715 SER A CA 1
ATOM 5538 C C . SER A 1 715 ? 5.576 14.711 38.188 1.00 92.44 715 SER A C 1
ATOM 5540 O O . SER A 1 715 ? 5.223 15.270 37.149 1.00 92.44 715 SER A O 1
ATOM 5542 N N . LYS A 1 716 ? 5.154 15.108 39.390 1.00 93.88 716 LYS A N 1
ATOM 5543 C CA . LYS A 1 716 ? 4.304 16.287 39.564 1.00 93.88 716 LYS A CA 1
ATOM 5544 C C . LYS A 1 716 ? 4.948 17.551 38.993 1.00 93.88 716 LYS A C 1
ATOM 5546 O O . LYS A 1 716 ? 4.264 18.366 38.394 1.00 93.88 716 LYS A O 1
ATOM 5551 N N . GLN A 1 717 ? 6.259 17.711 39.175 1.00 95.00 717 GLN A N 1
ATOM 5552 C CA . GLN A 1 717 ? 6.976 18.901 38.725 1.00 95.00 717 GLN A CA 1
ATOM 5553 C C . GLN A 1 717 ? 6.899 19.066 37.204 1.00 95.00 717 GLN A C 1
ATOM 5555 O O . GLN A 1 717 ? 6.656 20.173 36.737 1.00 95.00 717 GLN A O 1
ATOM 5560 N N . THR A 1 718 ? 7.098 17.987 36.444 1.00 94.62 718 THR A N 1
ATOM 5561 C CA . THR A 1 718 ? 7.015 18.020 34.979 1.00 94.62 718 THR A CA 1
ATOM 5562 C C . THR A 1 718 ? 5.573 18.169 34.513 1.00 94.62 718 THR A C 1
ATOM 5564 O O . THR A 1 718 ? 5.293 19.057 33.717 1.00 94.62 718 THR A O 1
ATOM 5567 N N . TYR A 1 719 ? 4.633 17.429 35.105 1.00 96.00 719 TYR A N 1
ATOM 5568 C CA . TYR A 1 719 ? 3.200 17.607 34.850 1.00 96.00 719 TYR A CA 1
ATOM 5569 C C . TYR A 1 719 ? 2.717 19.051 35.080 1.00 96.00 719 TYR A C 1
ATOM 5571 O O . TYR A 1 719 ? 1.918 19.582 34.306 1.00 96.00 719 TYR A O 1
ATOM 5579 N N . ASP A 1 720 ? 3.185 19.714 36.140 1.00 94.94 720 ASP A N 1
ATOM 5580 C CA . ASP A 1 720 ? 2.754 21.067 36.500 1.00 94.94 720 ASP A CA 1
ATOM 5581 C C . ASP A 1 720 ? 3.181 22.121 35.458 1.00 94.94 720 ASP A C 1
ATOM 5583 O O . ASP A 1 720 ? 2.462 23.111 35.303 1.00 94.94 720 ASP A O 1
ATOM 5587 N N . LEU A 1 721 ? 4.265 21.885 34.706 1.00 95.12 721 LEU A N 1
ATOM 5588 C CA . LEU A 1 721 ? 4.775 22.778 33.650 1.00 95.12 721 LEU A CA 1
ATOM 5589 C C . LEU A 1 721 ? 3.996 22.698 32.332 1.00 95.12 721 LEU A C 1
ATOM 5591 O O . LEU A 1 721 ? 4.120 23.587 31.494 1.00 95.12 721 LEU A O 1
ATOM 5595 N N . GLU A 1 722 ? 3.200 21.651 32.157 1.00 94.75 722 GLU A N 1
ATOM 5596 C CA . GLU A 1 722 ? 2.612 21.292 30.870 1.00 94.75 722 GLU A CA 1
ATOM 5597 C C . GLU A 1 722 ? 1.128 21.668 30.825 1.00 94.75 722 GLU A C 1
ATOM 5599 O O . GLU A 1 722 ? 0.454 21.721 31.859 1.00 94.75 722 GLU A O 1
ATOM 5604 N N . GLU A 1 723 ? 0.601 21.945 29.632 1.00 93.88 723 GLU A N 1
ATOM 5605 C CA . GLU A 1 723 ? -0.804 22.347 29.443 1.00 93.88 723 GLU A CA 1
ATOM 5606 C C . GLU A 1 723 ? -1.734 21.164 29.155 1.00 93.88 723 GLU A C 1
ATOM 5608 O O . GLU A 1 723 ? -2.954 21.287 29.286 1.00 93.88 723 GLU A O 1
ATOM 5613 N N . LYS A 1 724 ? -1.176 20.005 28.796 1.00 94.56 724 LYS A N 1
ATOM 5614 C CA . LYS A 1 724 ? -1.928 18.806 28.433 1.00 94.56 724 LYS A CA 1
ATOM 5615 C C . LYS A 1 724 ? -1.236 17.552 28.950 1.00 94.56 724 LYS A C 1
ATOM 5617 O O . LYS A 1 724 ? -0.018 17.480 28.933 1.00 94.56 724 LYS A O 1
ATOM 5622 N N . GLY A 1 725 ? -2.017 16.553 29.350 1.00 96.31 725 GLY A N 1
ATOM 5623 C CA . GLY A 1 725 ? -1.536 15.206 29.655 1.00 96.31 725 GLY A CA 1
ATOM 5624 C C . GLY A 1 725 ? -1.997 14.701 31.014 1.00 96.31 725 GLY A C 1
ATOM 5625 O O . GLY A 1 725 ? -2.943 15.228 31.600 1.00 96.31 725 GLY A O 1
ATOM 5626 N N . TYR A 1 726 ? -1.338 13.651 31.490 1.00 97.44 726 TYR A N 1
ATOM 5627 C CA . TYR A 1 726 ? -1.762 12.845 32.627 1.00 97.44 726 TYR A CA 1
ATOM 5628 C C . TYR A 1 726 ? -0.627 12.628 33.631 1.00 97.44 726 TYR A C 1
ATOM 5630 O O . TYR A 1 726 ? 0.541 12.539 33.259 1.00 97.44 726 TYR A O 1
ATOM 5638 N N . TRP A 1 727 ? -0.971 12.486 34.906 1.00 96.81 727 TRP A N 1
ATOM 5639 C CA . TRP A 1 727 ? -0.036 12.097 35.965 1.00 96.81 727 TRP A CA 1
ATOM 5640 C C . TRP A 1 727 ? -0.750 11.213 36.990 1.00 96.81 727 TRP A C 1
ATOM 5642 O O . TRP A 1 727 ? -1.894 11.487 37.353 1.00 96.81 727 TRP A O 1
ATOM 5652 N N . ILE A 1 728 ? -0.102 10.138 37.441 1.00 95.25 728 ILE A N 1
ATOM 5653 C CA . ILE A 1 728 ? -0.659 9.204 38.428 1.00 95.25 728 ILE A CA 1
ATOM 5654 C C . ILE A 1 728 ? 0.052 9.399 39.769 1.00 95.25 728 ILE A C 1
ATOM 5656 O O . ILE A 1 728 ? 1.276 9.351 39.845 1.00 95.25 728 ILE A O 1
ATOM 5660 N N . ASP A 1 729 ? -0.735 9.569 40.832 1.00 92.12 729 ASP A N 1
ATOM 5661 C CA . ASP A 1 729 ? -0.274 9.609 42.222 1.00 92.12 729 ASP A CA 1
ATOM 5662 C C . ASP A 1 729 ? -1.103 8.637 43.072 1.00 92.12 729 ASP A C 1
ATOM 5664 O O . ASP A 1 729 ? -2.259 8.897 43.448 1.00 92.12 729 ASP A O 1
ATOM 5668 N N . GLY A 1 730 ? -0.535 7.457 43.322 1.00 88.06 730 GLY A N 1
ATOM 5669 C CA . GLY A 1 730 ? -1.207 6.364 44.015 1.00 88.06 730 GLY A CA 1
ATOM 5670 C C . GLY A 1 730 ? -2.520 5.965 43.331 1.00 88.06 730 GLY A C 1
ATOM 5671 O O . GLY A 1 730 ? -2.525 5.371 42.260 1.00 88.06 730 GLY A O 1
ATOM 5672 N N . LYS A 1 731 ? -3.657 6.277 43.967 1.00 90.69 731 LYS A N 1
ATOM 5673 C CA . LYS A 1 731 ? -5.009 5.966 43.455 1.00 90.69 731 LYS A CA 1
ATOM 5674 C C . LYS A 1 731 ? -5.692 7.141 42.746 1.00 90.69 731 LYS A C 1
ATOM 5676 O O . LYS A 1 731 ? -6.913 7.107 42.573 1.00 90.69 731 LYS A O 1
ATOM 5681 N N . THR A 1 732 ? -4.942 8.185 42.403 1.00 95.25 732 THR A N 1
ATOM 5682 C CA . THR A 1 732 ? -5.471 9.392 41.760 1.00 95.25 732 THR A CA 1
ATOM 5683 C C . THR A 1 732 ? -4.807 9.594 40.404 1.00 95.25 732 THR A C 1
ATOM 5685 O O . THR A 1 732 ? -3.584 9.642 40.322 1.00 95.25 732 THR A O 1
ATOM 5688 N N . LEU A 1 733 ? -5.610 9.730 39.352 1.00 97.50 733 LEU A N 1
ATOM 5689 C CA . LEU A 1 733 ? -5.181 10.191 38.036 1.00 97.50 733 LEU A CA 1
ATOM 5690 C C . LEU A 1 733 ? -5.491 11.680 37.921 1.00 97.50 733 LEU A C 1
ATOM 5692 O O . LEU A 1 733 ? -6.645 12.081 38.040 1.00 97.50 733 LEU A O 1
ATOM 5696 N N . PHE A 1 734 ? -4.477 12.490 37.670 1.00 97.56 734 PHE A N 1
ATOM 5697 C CA . PHE A 1 734 ? -4.614 13.897 37.323 1.00 97.56 734 PHE A CA 1
ATOM 5698 C C . PHE A 1 734 ? -4.553 14.059 35.807 1.00 97.56 734 PHE A C 1
ATOM 5700 O O . PHE A 1 734 ? -3.851 13.309 35.127 1.00 97.56 734 PHE A O 1
ATOM 5707 N N . SER A 1 735 ? -5.301 15.024 35.282 1.00 97.50 735 SER A N 1
ATOM 5708 C CA . SER A 1 735 ? -5.323 15.362 33.866 1.00 97.50 735 SER A CA 1
ATOM 5709 C C . SER A 1 735 ? -5.371 16.873 33.659 1.00 97.50 735 SER A C 1
ATOM 5711 O O . SER A 1 735 ? -6.065 17.589 34.390 1.00 97.50 735 SER A O 1
ATOM 5713 N N . LYS A 1 736 ? -4.667 17.338 32.628 1.00 95.94 736 LYS A N 1
ATOM 5714 C CA . LYS A 1 736 ? -4.814 18.669 32.042 1.00 95.94 736 LYS A CA 1
ATOM 5715 C C . LYS A 1 736 ? -5.219 18.541 30.580 1.00 95.94 736 LYS A C 1
ATOM 5717 O O . LYS A 1 736 ? -4.683 17.694 29.861 1.00 95.94 736 LYS A O 1
ATOM 5722 N N . ASN A 1 737 ? -6.121 19.407 30.140 1.00 92.06 737 ASN A N 1
ATOM 5723 C CA . ASN A 1 737 ? -6.443 19.587 28.730 1.00 92.06 737 ASN A CA 1
ATOM 5724 C C . ASN A 1 737 ? -6.590 21.084 28.445 1.00 92.06 737 ASN A C 1
ATOM 5726 O O . ASN A 1 737 ? -7.488 21.718 28.999 1.00 92.06 737 ASN A O 1
ATOM 5730 N N . ASP A 1 738 ? -5.676 21.644 27.652 1.00 90.00 738 ASP A N 1
ATOM 5731 C CA . ASP A 1 738 ? -5.553 23.088 27.401 1.00 90.00 738 ASP A CA 1
ATOM 5732 C C . ASP A 1 738 ? -5.564 23.916 28.704 1.00 90.00 738 ASP A C 1
ATOM 5734 O O . ASP A 1 738 ? -6.267 24.917 28.849 1.00 90.00 738 ASP A O 1
ATOM 5738 N N . GLY A 1 739 ? -4.821 23.435 29.707 1.00 86.69 739 GLY A N 1
ATOM 5739 C CA . GLY A 1 739 ? -4.695 24.043 31.034 1.00 86.69 739 GLY A CA 1
ATOM 5740 C C . GLY A 1 739 ? -5.831 23.731 32.017 1.00 86.69 739 GLY A C 1
ATOM 5741 O O . GLY A 1 739 ? -5.631 23.908 33.219 1.00 86.69 739 GLY A O 1
ATOM 5742 N N . ILE A 1 740 ? -6.976 23.215 31.554 1.00 89.44 740 ILE A N 1
ATOM 5743 C CA . ILE A 1 740 ? -8.122 22.878 32.415 1.00 89.44 740 ILE A CA 1
ATOM 5744 C C . ILE A 1 740 ? -7.804 21.620 33.217 1.00 89.44 740 ILE A C 1
ATOM 5746 O O . ILE A 1 740 ? -7.546 20.555 32.646 1.00 89.44 740 ILE A O 1
ATOM 5750 N N . GLN A 1 741 ? -7.849 21.731 34.544 1.00 94.44 741 GLN A N 1
ATOM 5751 C CA . GLN A 1 741 ? -7.490 20.633 35.438 1.00 94.44 741 GLN A CA 1
ATOM 5752 C C . GLN A 1 741 ? -8.681 19.740 35.788 1.00 94.44 741 GLN A C 1
ATOM 5754 O O . GLN A 1 741 ? -9.788 20.199 36.087 1.00 94.44 741 GLN A O 1
ATOM 5759 N N . SER A 1 742 ? -8.419 18.437 35.822 1.00 96.75 742 SER A N 1
ATOM 5760 C CA . SER A 1 742 ? -9.318 17.445 36.400 1.00 96.75 742 SER A CA 1
ATOM 5761 C C . SER A 1 742 ? -8.554 16.346 37.133 1.00 96.75 742 SER A C 1
ATOM 5763 O O . SER A 1 742 ? -7.357 16.134 36.921 1.00 96.75 742 SER A O 1
ATOM 5765 N N . SER A 1 743 ? -9.238 15.649 38.033 1.00 97.50 743 SER A N 1
ATOM 5766 C CA . SER A 1 743 ? -8.705 14.490 38.734 1.00 97.50 743 SER A CA 1
ATOM 5767 C C . SER A 1 743 ? -9.754 13.392 38.859 1.00 97.50 743 SER A C 1
ATOM 5769 O O . SER A 1 743 ? -10.954 13.653 38.903 1.00 97.50 743 SER A O 1
ATOM 5771 N N . LEU A 1 744 ? -9.290 12.149 38.904 1.00 98.06 744 LEU A N 1
ATOM 5772 C CA . LEU A 1 744 ? -10.095 10.957 39.108 1.00 98.06 744 LEU A CA 1
ATOM 5773 C C . LEU A 1 744 ? -9.456 10.126 40.213 1.00 98.06 744 LEU A C 1
ATOM 5775 O O . LEU A 1 744 ? -8.328 9.660 40.068 1.00 98.06 744 LEU A O 1
ATOM 5779 N N . LYS A 1 745 ? -10.175 9.908 41.309 1.00 96.75 745 LYS A N 1
ATOM 5780 C CA . LYS A 1 745 ? -9.712 9.106 42.442 1.00 96.75 745 LYS A CA 1
ATOM 5781 C C . LYS A 1 745 ? -10.593 7.884 42.637 1.00 96.75 745 LYS A C 1
ATOM 5783 O O . LYS A 1 745 ? -11.809 8.015 42.774 1.00 96.75 745 LYS A O 1
ATOM 5788 N N . LEU A 1 746 ? -9.981 6.705 42.734 1.00 94.00 746 LEU A N 1
ATOM 5789 C CA . LEU A 1 746 ? -10.691 5.496 43.149 1.00 94.00 746 LEU A CA 1
ATOM 5790 C C . LEU A 1 746 ? -10.735 5.404 44.682 1.00 94.00 746 LEU A C 1
ATOM 5792 O O . LEU A 1 746 ? -9.702 5.345 45.356 1.00 94.00 746 LEU A O 1
ATOM 5796 N N . THR A 1 747 ? -11.949 5.379 45.223 1.00 91.94 747 THR A N 1
ATOM 5797 C CA . THR A 1 747 ? -12.264 5.140 46.642 1.00 91.94 747 THR A CA 1
ATOM 5798 C C . THR A 1 747 ? -13.051 3.837 46.794 1.00 91.94 747 THR A C 1
ATOM 5800 O O . THR A 1 747 ? -13.347 3.198 45.788 1.00 91.94 747 THR A O 1
ATOM 5803 N N . ASP A 1 748 ? -13.367 3.416 48.023 1.00 86.50 748 ASP A N 1
ATOM 5804 C CA . ASP A 1 748 ? -14.055 2.145 48.297 1.00 86.50 748 ASP A CA 1
ATOM 5805 C C . ASP A 1 748 ? -15.413 2.055 47.565 1.00 86.50 748 ASP A C 1
ATOM 5807 O O . ASP A 1 748 ? -16.434 2.545 48.048 1.00 86.50 748 ASP A O 1
ATOM 5811 N N . GLY A 1 749 ? -15.403 1.444 46.374 1.00 90.19 749 GLY A N 1
ATOM 5812 C CA . GLY A 1 749 ? -16.568 1.236 45.506 1.00 90.19 749 GLY A CA 1
ATOM 5813 C C . GLY A 1 749 ? -16.988 2.432 44.642 1.00 90.19 749 GLY A C 1
ATOM 5814 O O . GLY A 1 749 ? -18.078 2.416 44.075 1.00 90.19 749 GLY A O 1
ATOM 5815 N N . SER A 1 750 ? -16.197 3.508 44.545 1.00 96.06 750 SER A N 1
ATOM 5816 C CA . SER A 1 750 ? -16.594 4.676 43.741 1.00 96.06 750 SER A CA 1
ATOM 5817 C C . SER A 1 750 ? -15.425 5.436 43.126 1.00 96.06 750 SER A C 1
ATOM 5819 O O . SER A 1 750 ? -14.411 5.690 43.785 1.00 96.06 750 SER A O 1
ATOM 5821 N N . TYR A 1 751 ? -15.632 5.893 41.894 1.00 97.56 751 TYR A N 1
ATOM 5822 C CA . TYR A 1 751 ? -14.830 6.912 41.233 1.00 97.56 751 TYR A CA 1
ATOM 5823 C C . TYR A 1 751 ? -15.297 8.305 41.661 1.00 97.56 751 TYR A C 1
ATOM 5825 O O . TYR A 1 751 ? -16.481 8.635 41.564 1.00 97.56 751 TYR A O 1
ATOM 5833 N N . ILE A 1 752 ? -14.361 9.121 42.140 1.00 97.44 752 ILE A N 1
ATOM 5834 C CA . ILE A 1 752 ? -14.575 10.535 42.447 1.00 97.44 752 ILE A CA 1
ATOM 5835 C C . ILE A 1 752 ? -13.842 11.342 41.384 1.00 97.44 752 ILE A C 1
ATOM 5837 O O . ILE A 1 752 ? -12.615 11.320 41.336 1.00 97.44 752 ILE A O 1
ATOM 5841 N N . TYR A 1 753 ? -14.600 12.016 40.531 1.00 97.50 753 TYR A N 1
ATOM 5842 C CA . TYR A 1 753 ? -14.096 12.908 39.501 1.00 97.50 753 TYR A CA 1
ATOM 5843 C C . TYR A 1 753 ? -14.274 14.356 39.937 1.00 97.50 753 TYR A C 1
ATOM 5845 O O . TYR A 1 753 ? -15.376 14.751 40.314 1.00 97.50 753 TYR A O 1
ATOM 5853 N N . ASN A 1 754 ? -13.208 15.141 39.869 1.00 96.88 754 ASN A N 1
ATOM 5854 C CA . ASN A 1 754 ? -13.224 16.567 40.157 1.00 96.88 754 ASN A CA 1
ATOM 5855 C C . ASN A 1 754 ? -12.713 17.328 38.938 1.00 96.88 754 ASN A C 1
ATOM 5857 O O . ASN A 1 754 ? -11.716 16.942 38.332 1.00 96.88 754 ASN A O 1
ATOM 5861 N N . SER A 1 755 ? -13.374 18.421 38.586 1.00 93.94 755 SER A N 1
ATOM 5862 C CA . SER A 1 755 ? -12.946 19.330 37.520 1.00 93.94 755 SER A CA 1
ATOM 5863 C C . SER A 1 755 ? -13.346 20.758 37.863 1.00 93.94 755 SER A C 1
ATOM 5865 O O . SER A 1 755 ? -14.170 20.985 38.747 1.00 93.94 755 SER A O 1
ATOM 5867 N N . GLU A 1 756 ? -12.833 21.736 37.122 1.00 90.44 756 GLU A N 1
ATOM 5868 C CA . GLU A 1 756 ? -13.250 23.137 37.284 1.00 90.44 756 GLU A CA 1
ATOM 5869 C C . GLU A 1 756 ? -14.753 23.368 37.043 1.00 90.44 756 GLU A C 1
ATOM 5871 O O . GLU A 1 756 ? -15.308 24.367 37.502 1.00 90.44 756 GLU A O 1
ATOM 5876 N N . ALA A 1 757 ? -15.423 22.469 36.313 1.00 90.00 757 ALA A N 1
ATOM 5877 C CA . ALA A 1 757 ? -16.819 22.627 35.918 1.00 90.00 757 ALA A CA 1
ATOM 5878 C C . ALA A 1 757 ? -17.798 21.795 36.763 1.00 90.00 757 ALA A C 1
ATOM 5880 O O . ALA A 1 757 ? -18.944 22.216 36.954 1.00 90.00 757 ALA A O 1
ATOM 5881 N N . ILE A 1 758 ? -17.381 20.617 37.234 1.00 93.00 758 ILE A N 1
ATOM 5882 C CA . ILE A 1 758 ? -18.252 19.658 37.921 1.00 93.00 758 ILE A CA 1
ATOM 5883 C C . ILE A 1 758 ? -17.461 18.659 38.775 1.00 93.00 758 ILE A C 1
ATOM 5885 O O . ILE A 1 758 ? -16.406 18.173 38.361 1.00 93.00 758 ILE A O 1
ATOM 5889 N N . ASP A 1 759 ? -18.042 18.302 39.919 1.00 94.56 759 ASP A N 1
ATOM 5890 C CA . ASP A 1 759 ? -17.642 17.173 40.755 1.00 94.56 759 ASP A CA 1
ATOM 5891 C C . ASP A 1 759 ? -18.647 16.031 40.592 1.00 94.56 759 ASP A C 1
ATOM 5893 O O . ASP A 1 759 ? -19.855 16.240 40.728 1.00 94.56 759 ASP A O 1
ATOM 5897 N N . VAL A 1 760 ? -18.176 14.818 40.313 1.00 95.94 760 VAL A N 1
ATOM 5898 C CA . VAL A 1 760 ? -19.016 13.640 40.055 1.00 95.94 760 VAL A CA 1
ATOM 5899 C C . VAL A 1 760 ? -18.553 12.475 40.918 1.00 95.94 760 VAL A C 1
ATOM 5901 O O . VAL A 1 760 ? -17.373 12.136 40.959 1.00 95.94 760 VAL A O 1
ATOM 5904 N N . LYS A 1 761 ? -19.501 11.821 41.587 1.00 96.12 761 LYS A N 1
ATOM 5905 C CA . LYS A 1 761 ? -19.301 10.520 42.224 1.00 96.12 761 LYS A CA 1
ATOM 5906 C C . LYS A 1 761 ? -20.032 9.468 41.409 1.00 96.12 761 LYS A C 1
ATOM 5908 O O . LYS A 1 761 ? -21.240 9.587 41.199 1.00 96.12 761 LYS A O 1
ATOM 5913 N N . MET A 1 762 ? -19.311 8.440 40.994 1.00 96.12 762 MET A N 1
ATOM 5914 C CA . MET A 1 762 ? -19.821 7.366 40.153 1.00 96.12 762 MET A CA 1
ATOM 5915 C C . MET A 1 762 ? -19.461 6.015 40.769 1.00 96.12 762 MET A C 1
ATOM 5917 O O . MET A 1 762 ? -18.363 5.847 41.302 1.00 96.12 762 MET A O 1
ATOM 5921 N N . ASP A 1 763 ? -20.381 5.062 40.729 1.00 95.75 763 ASP A N 1
ATOM 5922 C CA . ASP A 1 763 ? -20.133 3.701 41.199 1.00 95.75 763 ASP A CA 1
ATOM 5923 C C . ASP A 1 763 ? -19.105 3.003 40.292 1.00 95.75 763 ASP A C 1
ATOM 5925 O O . ASP A 1 763 ? -19.163 3.108 39.065 1.00 95.75 763 ASP A O 1
ATOM 5929 N N . SER A 1 764 ? -18.120 2.325 40.883 1.00 93.88 764 SER A N 1
ATOM 5930 C CA . SER A 1 764 ? -17.027 1.715 40.113 1.00 93.88 764 SER A CA 1
ATOM 5931 C C . SER A 1 764 ? -17.375 0.366 39.478 1.00 93.88 764 SER A C 1
ATOM 5933 O O . SER A 1 764 ? -16.587 -0.146 38.691 1.00 93.88 764 SER A O 1
ATOM 5935 N N . SER A 1 765 ? -18.503 -0.240 39.852 1.00 92.75 765 SER A N 1
ATOM 5936 C CA . SER A 1 765 ? -18.933 -1.557 39.371 1.00 92.75 765 SER A CA 1
ATOM 5937 C C . SER A 1 765 ? -19.913 -1.471 38.203 1.00 92.75 765 SER A C 1
ATOM 5939 O O . SER A 1 765 ? -19.813 -2.267 37.271 1.00 92.75 765 SER A O 1
ATOM 5941 N N . ASN A 1 766 ? -20.835 -0.505 38.236 1.00 93.38 766 ASN A N 1
ATOM 5942 C CA . ASN A 1 766 ? -21.882 -0.351 37.221 1.00 93.38 766 ASN A CA 1
ATOM 5943 C C . ASN A 1 766 ? -21.844 1.000 36.482 1.00 93.38 766 ASN A C 1
ATOM 5945 O O . ASN A 1 766 ? -22.645 1.208 35.573 1.00 93.38 766 ASN A O 1
ATOM 5949 N N . TYR A 1 767 ? -20.916 1.897 36.837 1.00 94.88 767 TYR A N 1
ATOM 5950 C CA . TYR A 1 767 ? -20.752 3.221 36.227 1.00 94.88 767 TYR A CA 1
ATOM 5951 C C . TYR A 1 767 ? -21.970 4.147 36.362 1.00 94.88 767 TYR A C 1
ATOM 5953 O O . TYR A 1 767 ? -22.122 5.091 35.586 1.00 94.88 767 TYR A O 1
ATOM 5961 N N . GLU A 1 768 ? -22.853 3.917 37.334 1.00 93.81 768 GLU A N 1
ATOM 5962 C CA . GLU A 1 768 ? -23.974 4.819 37.599 1.00 93.81 768 GLU A CA 1
ATOM 5963 C C . GLU A 1 768 ? -23.507 6.085 38.326 1.00 93.81 768 GLU A C 1
ATOM 5965 O O . GLU A 1 768 ? -22.712 6.040 39.271 1.00 93.81 768 GLU A O 1
ATOM 5970 N N . ILE A 1 769 ? -24.024 7.243 37.904 1.00 93.81 769 ILE A N 1
ATOM 5971 C CA . ILE A 1 769 ? -23.780 8.513 38.597 1.00 93.81 769 ILE A CA 1
ATOM 5972 C C . ILE A 1 769 ? -24.569 8.521 39.907 1.00 93.81 769 ILE A C 1
ATOM 5974 O O . ILE A 1 769 ? -25.795 8.602 39.906 1.00 93.81 769 ILE A O 1
ATOM 5978 N N . LEU A 1 770 ? -23.849 8.502 41.028 1.00 93.06 770 LEU A N 1
ATOM 5979 C CA . LEU A 1 770 ? -24.414 8.550 42.377 1.00 93.06 770 LEU A CA 1
ATOM 5980 C C . LEU A 1 770 ? -24.722 9.986 42.814 1.00 93.06 770 LEU A C 1
ATOM 5982 O O . LEU A 1 770 ? -25.703 10.240 43.508 1.00 93.06 770 LEU A O 1
ATOM 5986 N N . SER A 1 771 ? -23.867 10.937 42.436 1.00 92.31 771 SER A N 1
ATOM 5987 C CA . SER A 1 771 ? -24.085 12.363 42.692 1.00 92.31 771 SER A CA 1
ATOM 5988 C C . SER A 1 771 ? -23.244 13.222 41.759 1.00 92.31 771 SER A C 1
ATOM 5990 O O . SER A 1 771 ? -22.124 12.842 41.428 1.00 92.31 771 SER A O 1
ATOM 5992 N N . ALA A 1 772 ? -23.733 14.411 41.418 1.00 92.81 772 ALA A N 1
ATOM 5993 C CA . ALA A 1 772 ? -22.979 15.402 40.664 1.00 92.81 772 ALA A CA 1
ATOM 5994 C C . ALA A 1 772 ? -23.239 16.817 41.207 1.00 92.81 772 ALA A C 1
ATOM 5996 O O . ALA A 1 772 ? -24.358 17.128 41.621 1.00 92.81 772 ALA A O 1
ATOM 5997 N N . GLN A 1 773 ? -22.213 17.665 41.237 1.00 91.88 773 GLN A N 1
ATOM 5998 C CA . GLN A 1 773 ? -22.277 19.040 41.737 1.00 91.88 773 GLN A CA 1
ATOM 5999 C C . GLN A 1 773 ? -21.570 19.981 40.761 1.00 91.88 773 GLN A C 1
ATOM 6001 O O . GLN A 1 773 ? -20.376 19.853 40.521 1.00 91.88 773 GLN A O 1
ATOM 6006 N N . PHE A 1 774 ? -22.311 20.930 40.186 1.00 89.88 774 PHE A N 1
ATOM 6007 C CA . PHE A 1 774 ? -21.767 21.905 39.239 1.00 89.88 774 PHE A CA 1
ATOM 6008 C C . PHE A 1 774 ? -21.045 23.050 39.945 1.00 89.88 774 PHE A C 1
ATOM 6010 O O . PHE A 1 774 ? -21.547 23.591 40.936 1.00 89.88 774 PHE A O 1
ATOM 6017 N N . ALA A 1 775 ? -19.944 23.501 39.350 1.00 84.50 775 ALA A N 1
ATOM 6018 C CA . ALA A 1 775 ? -19.338 24.783 39.673 1.00 84.50 775 ALA A CA 1
ATOM 6019 C C . ALA A 1 775 ? -20.245 25.955 39.241 1.00 84.50 775 ALA A C 1
ATOM 6021 O O . ALA A 1 775 ? -21.135 25.825 38.391 1.00 84.50 775 ALA A O 1
ATOM 6022 N N . ASN A 1 776 ? -20.034 27.131 39.839 1.00 74.00 776 ASN A N 1
ATOM 6023 C CA . ASN A 1 776 ? -20.868 28.309 39.591 1.00 74.00 776 ASN A CA 1
ATOM 6024 C C . ASN A 1 776 ? -20.892 28.700 38.100 1.00 74.00 776 ASN A C 1
ATOM 6026 O O . ASN A 1 776 ? -19.851 28.895 37.482 1.00 74.00 776 ASN A O 1
ATOM 6030 N N . GLY A 1 777 ? -22.096 28.874 37.539 1.00 71.38 777 GLY A N 1
ATOM 6031 C CA . GLY A 1 777 ? -22.297 29.352 36.164 1.00 71.38 777 GLY A CA 1
ATOM 6032 C C . GLY A 1 777 ? -22.336 28.273 35.073 1.00 71.38 777 GLY A C 1
ATOM 6033 O O . GLY A 1 777 ? -22.502 28.622 33.906 1.00 71.38 777 GLY A O 1
ATOM 6034 N N . LYS A 1 778 ? -22.222 26.984 35.418 1.00 76.00 778 LYS A N 1
ATOM 6035 C CA . LYS A 1 778 ? -22.407 25.853 34.489 1.00 76.00 778 LYS A CA 1
ATOM 6036 C C . LYS A 1 778 ? -23.754 25.162 34.743 1.00 76.00 778 LYS A C 1
ATOM 6038 O O . LYS A 1 778 ? -24.190 25.071 35.893 1.00 76.00 778 LYS A O 1
ATOM 6043 N N . SER A 1 779 ? -24.414 24.697 33.681 1.00 79.19 779 SER A N 1
ATOM 6044 C CA . SER A 1 779 ? -25.713 24.011 33.769 1.00 79.19 779 SER A CA 1
ATOM 6045 C C . SER A 1 779 ? -25.731 22.646 33.099 1.00 79.19 779 SER A C 1
ATOM 6047 O O . SER A 1 779 ? -26.389 21.763 33.628 1.00 79.19 779 SER A O 1
ATOM 6049 N N . ASP A 1 780 ? -25.000 22.453 31.999 1.00 87.44 780 ASP A N 1
ATOM 6050 C CA . ASP A 1 780 ? -25.080 21.239 31.183 1.00 87.44 780 ASP A CA 1
ATOM 6051 C C . ASP A 1 780 ? -23.687 20.826 30.700 1.00 87.44 780 ASP A C 1
ATOM 6053 O O . ASP A 1 780 ? -22.921 21.669 30.224 1.00 87.44 780 ASP A O 1
ATOM 6057 N N . LEU A 1 781 ? -23.340 19.545 30.851 1.00 91.19 781 LEU A N 1
ATOM 6058 C CA . LEU A 1 781 ? -22.036 18.988 30.478 1.00 91.19 781 LEU A CA 1
ATOM 6059 C C . LEU A 1 781 ? -22.170 17.551 29.967 1.00 91.19 781 LEU A C 1
ATOM 6061 O O . LEU A 1 781 ? -22.961 16.772 30.494 1.00 91.19 781 LEU A O 1
ATOM 6065 N N . ILE A 1 782 ? -21.331 17.192 28.994 1.00 93.19 782 ILE A N 1
ATOM 6066 C CA . ILE A 1 782 ? -21.125 15.810 28.547 1.00 93.19 782 ILE A CA 1
ATOM 6067 C C . ILE A 1 782 ? -19.820 15.308 29.167 1.00 93.19 782 ILE A C 1
ATOM 6069 O O . ILE A 1 782 ? -18.769 15.929 29.005 1.00 93.19 782 ILE A O 1
ATOM 6073 N N . LEU A 1 783 ? -19.875 14.191 29.887 1.00 93.94 783 LEU A N 1
ATOM 6074 C CA . LEU A 1 783 ? -18.758 13.659 30.671 1.00 93.94 783 LEU A CA 1
ATOM 6075 C C . LEU A 1 783 ? -17.864 12.692 29.873 1.00 93.94 783 LEU A C 1
ATOM 6077 O O . LEU A 1 783 ? -17.462 11.651 30.389 1.00 93.94 783 LEU A O 1
ATOM 6081 N N . SER A 1 784 ? -17.531 13.016 28.620 1.00 93.62 784 SER A N 1
ATOM 6082 C CA . SER A 1 784 ? -16.681 12.154 27.777 1.00 93.62 784 SER A CA 1
ATOM 6083 C C . SER A 1 784 ? -15.280 11.965 28.369 1.00 93.62 784 SER A C 1
ATOM 6085 O O . SER A 1 784 ? -14.769 10.849 28.405 1.00 93.62 784 SER A O 1
ATOM 6087 N N . HIS A 1 785 ? -14.699 13.040 28.916 1.00 94.44 785 HIS A N 1
ATOM 6088 C CA . HIS A 1 785 ? -13.373 13.014 29.550 1.00 94.44 785 HIS A CA 1
ATOM 6089 C C . HIS A 1 785 ? -13.326 12.114 30.791 1.00 94.44 785 HIS A C 1
ATOM 6091 O O . HIS A 1 785 ? -12.324 11.457 31.047 1.00 94.44 785 HIS A O 1
ATOM 6097 N N . LEU A 1 786 ? -14.426 12.033 31.551 1.00 96.38 786 LEU A N 1
ATOM 6098 C CA . LEU A 1 786 ? -14.523 11.126 32.696 1.00 96.38 786 LEU A CA 1
ATOM 6099 C C . LEU A 1 786 ? -14.382 9.669 32.239 1.00 96.38 786 LEU A C 1
ATOM 6101 O O . LEU A 1 786 ? -13.566 8.938 32.795 1.00 96.38 786 LEU A O 1
ATOM 6105 N N . ALA A 1 787 ? -15.133 9.261 31.210 1.00 95.94 787 ALA A N 1
ATOM 6106 C CA . ALA A 1 787 ? -15.061 7.907 30.661 1.00 95.94 787 ALA A CA 1
ATOM 6107 C C . ALA A 1 787 ? -13.646 7.562 30.155 1.00 95.94 787 ALA A C 1
ATOM 6109 O O . ALA A 1 787 ? -13.143 6.474 30.441 1.00 95.94 787 ALA A O 1
ATOM 6110 N N . GLU A 1 788 ? -12.976 8.507 29.486 1.00 95.69 788 GLU A N 1
ATOM 6111 C CA . GLU A 1 788 ? -11.573 8.370 29.069 1.00 95.69 788 GLU A CA 1
ATOM 6112 C C . GLU A 1 788 ? -10.631 8.186 30.271 1.00 95.69 788 GLU A C 1
ATOM 6114 O O . GLU A 1 788 ? -9.848 7.234 30.308 1.00 95.69 788 GLU A O 1
ATOM 6119 N N . MET A 1 789 ? -10.732 9.046 31.291 1.00 97.12 789 MET A N 1
ATOM 6120 C CA . MET A 1 789 ? -9.901 8.962 32.497 1.00 97.12 789 MET A CA 1
ATOM 6121 C C . MET A 1 789 ? -10.105 7.649 33.258 1.00 97.12 789 MET A C 1
ATOM 6123 O O . MET A 1 789 ? -9.135 7.090 33.767 1.00 97.12 789 MET A O 1
ATOM 6127 N N . ILE A 1 790 ? -11.337 7.136 33.333 1.00 96.69 790 ILE A N 1
ATOM 6128 C CA . ILE A 1 790 ? -11.625 5.829 33.944 1.00 96.69 790 ILE A CA 1
ATOM 6129 C C . ILE A 1 790 ? -10.941 4.722 33.153 1.00 96.69 790 ILE A C 1
ATOM 6131 O O . ILE A 1 790 ? -10.259 3.891 33.751 1.00 96.69 790 ILE A O 1
ATOM 6135 N N . SER A 1 791 ? -11.073 4.740 31.825 1.00 95.75 791 SER A N 1
ATOM 6136 C CA . SER A 1 791 ? -10.420 3.773 30.943 1.00 95.75 791 SER A CA 1
ATOM 6137 C C . SER A 1 791 ? -8.903 3.779 31.132 1.00 95.75 791 SER A C 1
ATOM 6139 O O . SER A 1 791 ? -8.296 2.727 31.333 1.00 95.75 791 SER A O 1
ATOM 6141 N N . LEU A 1 792 ? -8.272 4.954 31.124 1.00 95.94 792 LEU A N 1
ATOM 6142 C CA . LEU A 1 792 ? -6.835 5.077 31.370 1.00 95.94 792 LEU A CA 1
ATOM 6143 C C . LEU A 1 792 ? -6.455 4.577 32.765 1.00 95.94 792 LEU A C 1
ATOM 6145 O O . LEU A 1 792 ? -5.513 3.803 32.899 1.00 95.94 792 LEU A O 1
ATOM 6149 N N . PHE A 1 793 ? -7.190 4.979 33.802 1.00 95.38 793 PHE A N 1
ATOM 6150 C CA . PHE A 1 793 ? -6.883 4.585 35.173 1.00 95.38 793 PHE A CA 1
ATOM 6151 C C . PHE A 1 793 ? -7.016 3.073 35.385 1.00 95.38 793 PHE A C 1
ATOM 6153 O O . PHE A 1 793 ? -6.119 2.473 35.968 1.00 95.38 793 PHE A O 1
ATOM 6160 N N . GLU A 1 794 ? -8.087 2.440 34.900 1.00 94.31 794 GLU A N 1
ATOM 6161 C CA . GLU A 1 794 ? -8.276 0.985 35.007 1.00 94.31 794 GLU A CA 1
ATOM 6162 C C . GLU A 1 794 ? -7.141 0.197 34.341 1.00 94.31 794 GLU A C 1
ATOM 6164 O O . GLU A 1 794 ? -6.729 -0.829 34.878 1.00 94.31 794 GLU A O 1
ATOM 6169 N N . ASN A 1 795 ? -6.617 0.680 33.210 1.00 94.06 795 ASN A N 1
ATOM 6170 C CA . ASN A 1 795 ? -5.582 -0.027 32.454 1.00 94.06 795 ASN A CA 1
ATOM 6171 C C . ASN A 1 795 ? -4.141 0.331 32.874 1.00 94.06 795 ASN A C 1
ATOM 6173 O O . ASN A 1 795 ? -3.230 -0.458 32.633 1.00 94.06 795 ASN A O 1
ATOM 6177 N N . LEU A 1 796 ? -3.903 1.502 33.484 1.00 94.62 796 LEU A N 1
ATOM 6178 C CA . LEU A 1 796 ? -2.547 2.025 33.726 1.00 94.62 796 LEU A CA 1
ATOM 6179 C C . LEU A 1 796 ? -2.198 2.283 35.198 1.00 94.62 796 LEU A C 1
ATOM 6181 O O . LEU A 1 796 ? -1.032 2.541 35.493 1.00 94.62 796 LEU A O 1
ATOM 6185 N N . ASN A 1 797 ? -3.136 2.170 36.145 1.00 89.12 797 ASN A N 1
ATOM 6186 C CA . ASN A 1 797 ? -2.865 2.416 37.576 1.00 89.12 797 ASN A CA 1
ATOM 6187 C C . ASN A 1 797 ? -1.901 1.417 38.246 1.00 89.12 797 ASN A C 1
ATOM 6189 O O . ASN A 1 797 ? -1.559 1.587 39.415 1.00 89.12 797 ASN A O 1
ATOM 6193 N N . GLN A 1 798 ? -1.482 0.378 37.525 1.00 88.25 798 GLN A N 1
ATOM 6194 C CA . GLN A 1 798 ? -0.466 -0.595 37.931 1.00 88.25 798 GLN A CA 1
ATOM 6195 C C . GLN A 1 798 ? 0.694 -0.662 36.931 1.00 88.25 798 GLN A C 1
ATOM 6197 O O . GLN A 1 798 ? 1.564 -1.524 37.054 1.00 88.25 798 GLN A O 1
ATOM 6202 N N . TYR A 1 799 ? 0.721 0.224 35.931 1.00 90.19 799 TYR A N 1
ATOM 6203 C CA . TYR A 1 799 ? 1.781 0.227 34.934 1.00 90.19 799 TYR A CA 1
ATOM 6204 C C . TYR A 1 799 ? 3.107 0.624 35.606 1.00 90.19 799 TYR A C 1
ATOM 6206 O O . TYR A 1 799 ? 3.202 1.748 36.105 1.00 90.19 799 TYR A O 1
ATOM 6214 N N . PRO A 1 800 ? 4.140 -0.246 35.624 1.00 87.69 800 PRO A N 1
ATOM 6215 C CA . PRO A 1 800 ? 5.291 -0.084 36.514 1.00 87.69 800 PRO A CA 1
ATOM 6216 C C . PRO A 1 800 ? 5.966 1.287 36.436 1.00 87.69 800 PRO A C 1
ATOM 6218 O O . PRO A 1 800 ? 6.243 1.879 37.470 1.00 87.69 800 PRO A O 1
ATOM 6221 N N . LEU A 1 801 ? 6.151 1.819 35.223 1.00 89.44 801 LEU A N 1
ATOM 6222 C CA . LEU A 1 801 ? 6.818 3.105 34.999 1.00 89.44 801 LEU A CA 1
ATOM 6223 C C . LEU A 1 801 ? 6.015 4.315 35.508 1.00 89.44 801 LEU A C 1
ATOM 6225 O O . LEU A 1 801 ? 6.605 5.326 35.862 1.00 89.44 801 LEU A O 1
ATOM 6229 N N . LEU A 1 802 ? 4.680 4.232 35.526 1.00 90.12 802 LEU A N 1
ATOM 6230 C CA . LEU A 1 802 ? 3.808 5.354 35.900 1.00 90.12 802 LEU A CA 1
ATOM 6231 C C . LEU A 1 802 ? 3.518 5.409 37.405 1.00 90.12 802 LEU A C 1
ATOM 6233 O O . LEU A 1 802 ? 3.036 6.423 37.899 1.00 90.12 802 LEU A O 1
ATOM 6237 N N . VAL A 1 803 ? 3.771 4.310 38.119 1.00 80.81 803 VAL A N 1
ATOM 6238 C CA . VAL A 1 803 ? 3.399 4.132 39.532 1.00 80.81 803 VAL A CA 1
ATOM 6239 C C . VAL A 1 803 ? 4.637 4.045 40.433 1.00 80.81 803 VAL A C 1
ATOM 6241 O O . VAL A 1 803 ? 4.530 4.192 41.651 1.00 80.81 803 VAL A O 1
ATOM 6244 N N . SER A 1 804 ? 5.831 3.849 39.862 1.00 62.72 804 SER A N 1
ATOM 6245 C CA . SER A 1 804 ? 7.102 3.860 40.590 1.00 62.72 804 SER A CA 1
ATOM 6246 C C . SER A 1 804 ? 7.502 5.285 40.995 1.00 62.72 804 SER A C 1
ATOM 6248 O O . SER A 1 804 ? 8.328 5.922 40.347 1.00 62.72 804 SER A O 1
ATOM 6250 N N . GLY A 1 805 ? 6.901 5.782 42.077 1.00 51.56 805 GLY A N 1
ATOM 6251 C CA . GLY A 1 805 ? 7.289 7.026 42.751 1.00 51.56 805 GLY A CA 1
ATOM 6252 C C . GLY A 1 805 ? 8.458 6.884 43.737 1.00 51.56 805 GLY A C 1
ATOM 6253 O O . GLY A 1 805 ? 8.932 7.895 44.238 1.00 51.56 805 GLY A O 1
ATOM 6254 N N . GLU A 1 806 ? 8.942 5.666 44.009 1.00 38.84 806 GLU A N 1
ATOM 6255 C CA . GLU A 1 806 ? 10.110 5.399 44.863 1.00 38.84 806 GLU A CA 1
ATOM 6256 C C . GLU A 1 806 ? 10.793 4.078 44.440 1.00 38.84 806 GLU A C 1
ATOM 6258 O O . GLU A 1 806 ? 10.377 2.995 44.855 1.00 38.84 806 GLU A O 1
ATOM 6263 N N . SER A 1 807 ? 11.842 4.149 43.616 1.00 31.73 807 SER A N 1
ATOM 6264 C CA . SER A 1 807 ? 12.919 3.143 43.584 1.00 31.73 807 SER A CA 1
ATOM 6265 C C . SER A 1 807 ? 14.232 3.770 43.151 1.00 31.73 807 SER A C 1
ATOM 6267 O O . SER A 1 807 ? 14.244 4.308 42.019 1.00 31.73 807 SER A O 1
#

Radius of gyration: 32.16 Å; Cα contacts (8 Å, |Δi|>4): 1655; chains: 1; bounding box: 93×58×101 Å

pLDDT: mean 91.01, std 7.94, range [31.73, 98.62]